Protein AF-A0A8C3FZU0-F1 (afdb_monomer_lite)

Foldseek 3Di:
DVVVVVVVVVVVVVVVVVVVVVVVVVVVVVVVVVVVVVVVVVVVVVVVVVVVVVVVVVVVVVVVVVVVVVVVVVVVVVVVVVVVVVVVVVVVVVVVVVVVVVVVVVVVVVVVVVVVVVVVVVVVVVVVVVVVVVVVVVVVVVVVVVVVVVVVVVVVVVVVVVVVVVVVVVVVVVVVVVVVVVVVVVVVVCVVVVDPVVVVVVVVVVVVVVVVVVVVVVVVVVVVVVVVVVVVVVVVVVVVVVVVVVVVVVVVVVVVLVVVVVVLVVVVVVVVVVVVDDDDDDDDDDDDDDVVVVVVVVVVVVVVVVVVVVVVSVVSVVVVVVVVVVVVVVVVVVVVVVVVVVVVVVVVVVVVVVVVVVVVVVVVVVVVVVVVVVVVVVVVVVVVVVVVVVVVVVVVVVVVVVVVVVVVVVVVVVVVVVVVVVVVVVVVVVVVVVVVVVVVVVVVVVVVVVVVVVVVVVVVVVVVVVVVVVVVVVVVVVVVVVVVVVVVVVVVVVVVVVVVVVVVVVVVVVVVVVVVVVVVVPPPDDDDDDDDDDDDDDDDDDDDDDDDDDDDDPDDPPDDPDPVVNVVSVVVVVVVVVVVVVVVVVVVVVVVVVVVVVVVVVVVVVVVVVVDPPPDDPPVVVVVVVVVVVVVVVVVVVVVVVVVVVVVVVVVVVVVVVVVVVVVVVVVVVVVVVVVVVVVVVVVVVVVVVVVVVVVVVVVVLVVLVVVLVVLVVVLVVLVVVVVCVVVVVVVVPDDDDDDDDDDDDDDDDDDDDDDDDDDDDDDDDDDDDDDDDDDDDDDDDDDCSCPSVVVSVVSVVCSVCVPPPDDDDPPPDDDDDDDDDDDADPPRDGDDDDD

pLDDT: mean 79.38, std 21.31, range [25.59, 98.31]

Structure (mmCIF, N/CA/C/O backbone):
data_AF-A0A8C3FZU0-F1
#
_entry.id   AF-A0A8C3FZU0-F1
#
loop_
_atom_site.group_PDB
_atom_site.id
_atom_site.type_symbol
_atom_site.label_atom_id
_atom_site.label_alt_id
_atom_site.label_comp_id
_atom_site.label_asym_id
_atom_site.label_entity_id
_atom_site.label_seq_id
_atom_site.pdbx_PDB_ins_code
_atom_site.Cartn_x
_atom_site.Cartn_y
_atom_site.Cartn_z
_atom_site.occupancy
_atom_site.B_iso_or_equiv
_atom_site.auth_seq_id
_atom_site.auth_comp_id
_atom_site.auth_asym_id
_atom_site.auth_atom_id
_atom_site.pdbx_PDB_model_num
ATOM 1 N N . MET A 1 1 ? -147.740 -4.053 112.249 1.00 55.72 1 MET A N 1
ATOM 2 C CA . MET A 1 1 ? -146.742 -5.105 111.948 1.00 55.72 1 MET A CA 1
ATOM 3 C C . MET A 1 1 ? -146.925 -5.721 110.559 1.00 55.72 1 MET A C 1
ATOM 5 O O . MET A 1 1 ? -145.935 -5.771 109.853 1.00 55.72 1 MET A O 1
ATOM 9 N N . ALA A 1 2 ? -148.131 -6.118 110.120 1.00 65.81 2 ALA A N 1
ATOM 10 C CA . ALA A 1 2 ? -148.330 -6.784 108.815 1.00 65.81 2 ALA A CA 1
ATOM 11 C C . ALA A 1 2 ? -147.909 -5.954 107.575 1.00 65.81 2 ALA A C 1
ATOM 13 O O . ALA A 1 2 ? -147.156 -6.446 106.746 1.00 65.81 2 ALA A O 1
ATOM 14 N N . ALA A 1 3 ? -148.271 -4.666 107.498 1.00 68.50 3 ALA A N 1
ATOM 15 C CA . ALA A 1 3 ? -147.884 -3.803 106.368 1.00 68.50 3 ALA A CA 1
ATOM 16 C C . ALA A 1 3 ? -146.361 -3.559 106.252 1.00 68.50 3 ALA A C 1
ATOM 18 O O . ALA A 1 3 ? -145.848 -3.301 105.167 1.00 68.50 3 ALA A O 1
ATOM 19 N N . ALA A 1 4 ? -145.622 -3.666 107.363 1.00 66.06 4 ALA A N 1
ATOM 20 C CA . ALA A 1 4 ? -144.163 -3.559 107.359 1.00 66.06 4 ALA A CA 1
ATOM 21 C C . ALA A 1 4 ? -143.489 -4.852 106.863 1.00 66.06 4 ALA A C 1
ATOM 23 O O . ALA A 1 4 ? -142.390 -4.789 106.321 1.00 66.06 4 ALA A O 1
ATOM 24 N N . LEU A 1 5 ? -144.152 -6.007 107.014 1.00 71.44 5 LEU A N 1
ATOM 25 C CA . LEU A 1 5 ? -143.683 -7.297 106.505 1.00 71.44 5 LEU A CA 1
ATOM 26 C C . LEU A 1 5 ? -143.921 -7.424 104.996 1.00 71.44 5 LEU A C 1
ATOM 28 O O . LEU A 1 5 ? -142.971 -7.717 104.286 1.00 71.44 5 LEU A O 1
ATOM 32 N N . GLU A 1 6 ? -145.106 -7.085 104.477 1.00 73.31 6 GLU A N 1
ATOM 33 C CA . GLU A 1 6 ? -145.361 -7.103 103.020 1.00 73.31 6 GLU A CA 1
ATOM 34 C C . GLU A 1 6 ? -144.508 -6.072 102.262 1.00 73.31 6 GLU A C 1
ATOM 36 O O . GLU A 1 6 ? -143.963 -6.362 101.196 1.00 73.31 6 GLU A O 1
ATOM 41 N N . SER A 1 7 ? -144.302 -4.880 102.837 1.00 76.00 7 SER A N 1
ATOM 42 C CA . SER A 1 7 ? -143.359 -3.895 102.291 1.00 76.00 7 SER A CA 1
ATOM 43 C C . SER A 1 7 ? -141.912 -4.396 102.337 1.00 76.00 7 SER A C 1
ATOM 45 O O . SER A 1 7 ? -141.131 -4.038 101.458 1.00 76.00 7 SER A O 1
ATOM 47 N N . SER A 1 8 ? -141.544 -5.215 103.328 1.00 75.56 8 SER A N 1
ATOM 48 C CA . SER A 1 8 ? -140.216 -5.833 103.446 1.00 75.56 8 SER A CA 1
ATOM 49 C C . SER A 1 8 ? -140.044 -6.996 102.459 1.00 75.56 8 SER A C 1
ATOM 51 O O . SER A 1 8 ? -138.982 -7.153 101.867 1.00 75.56 8 SER A O 1
ATOM 53 N N . GLU A 1 9 ? -141.088 -7.786 102.209 1.00 78.25 9 GLU A N 1
ATOM 54 C CA . GLU A 1 9 ? -141.070 -8.893 101.246 1.00 78.25 9 GLU A CA 1
ATOM 55 C C . GLU A 1 9 ? -141.032 -8.400 99.795 1.00 78.25 9 GLU A C 1
ATOM 57 O O . GLU A 1 9 ? -140.239 -8.905 99.000 1.00 78.25 9 GLU A O 1
ATOM 62 N N . LEU A 1 10 ? -141.804 -7.363 99.445 1.00 81.81 10 LEU A N 1
ATOM 63 C CA . LEU A 1 10 ? -141.754 -6.761 98.108 1.00 81.81 10 LEU A CA 1
ATOM 64 C C . LEU A 1 10 ? -140.396 -6.094 97.844 1.00 81.81 10 LEU A C 1
ATOM 66 O O . LEU A 1 10 ? -139.828 -6.251 96.764 1.00 81.81 10 LEU A O 1
ATOM 70 N N . THR A 1 11 ? -139.852 -5.379 98.833 1.00 80.75 11 THR A N 1
ATOM 71 C CA . THR A 1 11 ? -138.517 -4.772 98.719 1.00 80.75 11 THR A CA 1
ATOM 72 C C . THR A 1 11 ? -137.422 -5.834 98.666 1.00 80.75 11 THR A C 1
ATOM 74 O O . THR A 1 11 ? -136.536 -5.705 97.830 1.00 80.75 11 THR A O 1
ATOM 77 N N . ASN A 1 12 ? -137.506 -6.927 99.434 1.00 79.12 12 ASN A N 1
ATOM 78 C CA . ASN A 1 12 ? -136.589 -8.068 99.308 1.00 79.12 12 ASN A CA 1
ATOM 79 C C . ASN A 1 12 ? -136.701 -8.780 97.955 1.00 79.12 12 ASN A C 1
ATOM 81 O O . ASN A 1 12 ? -135.682 -9.149 97.390 1.00 79.12 12 ASN A O 1
ATOM 85 N N . SER A 1 13 ? -137.899 -8.943 97.391 1.00 83.56 13 SER A N 1
ATOM 86 C CA . SER A 1 13 ? -138.079 -9.536 96.057 1.00 83.56 13 SER A CA 1
ATOM 87 C C . SER A 1 13 ? -137.514 -8.638 94.947 1.00 83.56 13 SER A C 1
ATOM 89 O O . SER A 1 13 ? -136.808 -9.104 94.049 1.00 83.56 13 SER A O 1
ATOM 91 N N . GLN A 1 14 ? -137.742 -7.325 95.033 1.00 83.38 14 GLN A N 1
ATOM 92 C CA . GLN A 1 14 ? -137.145 -6.346 94.119 1.00 83.38 14 GLN A CA 1
ATOM 93 C C . GLN A 1 14 ? -135.623 -6.246 94.287 1.00 83.38 14 GLN A C 1
ATOM 95 O O . GLN A 1 14 ? -134.908 -6.060 93.305 1.00 83.38 14 GLN A O 1
ATOM 100 N N . LEU A 1 15 ? -135.114 -6.379 95.514 1.00 83.69 15 LEU A N 1
ATOM 101 C CA . LEU A 1 15 ? -133.680 -6.434 95.786 1.00 83.69 15 LEU A CA 1
ATOM 102 C C . LEU A 1 15 ? -133.072 -7.733 95.261 1.00 83.69 15 LEU A C 1
ATOM 104 O O . LEU A 1 15 ? -132.049 -7.649 94.602 1.00 83.69 15 LEU A O 1
ATOM 108 N N . ASN A 1 16 ? -133.711 -8.891 95.450 1.00 84.06 16 ASN A N 1
ATOM 109 C CA . ASN A 1 16 ? -133.243 -10.174 94.920 1.00 84.06 16 ASN A CA 1
ATOM 110 C C . ASN A 1 16 ? -133.242 -10.200 93.394 1.00 84.06 16 ASN A C 1
ATOM 112 O O . ASN A 1 16 ? -132.249 -10.592 92.808 1.00 84.06 16 ASN A O 1
ATOM 116 N N . THR A 1 17 ? -134.291 -9.713 92.730 1.00 84.88 17 THR A N 1
ATOM 117 C CA . THR A 1 17 ? -134.302 -9.631 91.258 1.00 84.88 17 THR A CA 1
ATOM 118 C C . THR A 1 17 ? -133.249 -8.661 90.725 1.00 84.88 17 THR A C 1
ATOM 120 O O . THR A 1 17 ? -132.605 -8.956 89.722 1.00 84.88 17 THR A O 1
ATOM 123 N N . LYS A 1 18 ? -133.008 -7.531 91.406 1.00 85.12 18 LYS A N 1
ATOM 124 C CA . LYS A 1 18 ? -131.873 -6.647 91.092 1.00 85.12 18 LYS A CA 1
ATOM 125 C C . LYS A 1 18 ? -130.530 -7.319 91.360 1.00 85.12 18 LYS A C 1
ATOM 127 O O . LYS A 1 18 ? -129.604 -7.113 90.587 1.00 85.12 18 LYS A O 1
ATOM 132 N N . LEU A 1 19 ? -130.414 -8.104 92.426 1.00 85.94 19 LEU A N 1
ATOM 133 C CA . LEU A 1 19 ? -129.202 -8.837 92.779 1.00 85.94 19 LEU A CA 1
ATOM 134 C C . LEU A 1 19 ? -128.926 -9.931 91.741 1.00 85.94 19 LEU A C 1
ATOM 136 O O . LEU A 1 19 ? -127.802 -10.012 91.269 1.00 85.94 19 LEU A O 1
ATOM 140 N N . ASP A 1 20 ? -129.946 -10.660 91.288 1.00 86.12 20 ASP A N 1
ATOM 141 C CA . ASP A 1 20 ? -129.873 -11.663 90.218 1.00 86.12 20 ASP A CA 1
ATOM 142 C C . ASP A 1 20 ? -129.551 -11.044 88.849 1.00 86.12 20 ASP A C 1
ATOM 144 O O . ASP A 1 20 ? -128.770 -11.587 88.069 1.00 86.12 20 ASP A O 1
ATOM 148 N N . GLN A 1 21 ? -130.106 -9.868 88.548 1.00 87.38 21 GLN A N 1
ATOM 149 C CA . GLN A 1 21 ? -129.746 -9.120 87.342 1.00 87.38 21 GLN A CA 1
ATOM 150 C C . GLN A 1 21 ? -128.304 -8.610 87.407 1.00 87.38 21 GLN A C 1
ATOM 152 O O . GLN A 1 21 ? -127.580 -8.712 86.420 1.00 87.38 21 GLN A O 1
ATOM 157 N N . LEU A 1 22 ? -127.863 -8.094 88.558 1.00 85.62 22 LEU A N 1
ATOM 158 C CA . LEU A 1 22 ? -126.486 -7.645 88.764 1.00 85.62 22 LEU A CA 1
ATOM 159 C C . LEU A 1 22 ? -125.495 -8.814 88.761 1.00 85.62 22 LEU A C 1
ATOM 161 O O . LEU A 1 22 ? -124.388 -8.649 88.256 1.00 85.62 22 LEU A O 1
ATOM 165 N N . THR A 1 23 ? -125.862 -9.992 89.272 1.00 86.25 23 THR A N 1
ATOM 166 C CA . THR A 1 23 ? -125.013 -11.190 89.203 1.00 86.25 23 THR A CA 1
ATOM 167 C C . THR A 1 23 ? -124.940 -11.733 87.783 1.00 86.25 23 THR A C 1
ATOM 169 O O . THR A 1 23 ? -123.833 -12.007 87.333 1.00 86.25 23 THR A O 1
ATOM 172 N N . GLN A 1 24 ? -126.045 -11.797 87.030 1.00 87.50 24 GLN A N 1
ATOM 173 C CA . GLN A 1 24 ? -126.005 -12.151 85.603 1.00 87.50 24 GLN A CA 1
ATOM 174 C C . GLN A 1 24 ? -125.211 -11.136 84.774 1.00 87.50 24 GLN A C 1
ATOM 176 O O . GLN A 1 24 ? -124.430 -11.534 83.913 1.00 87.50 24 GLN A O 1
ATOM 181 N N . GLN A 1 25 ? -125.353 -9.835 85.042 1.00 88.38 25 GLN A N 1
ATOM 182 C CA . GLN A 1 25 ? -124.547 -8.800 84.389 1.00 88.38 25 GLN A CA 1
ATOM 183 C C . GLN A 1 25 ? -123.065 -8.917 84.759 1.00 88.38 25 GLN A C 1
ATOM 185 O O . GLN A 1 25 ? -122.216 -8.856 83.876 1.00 88.38 25 GLN A O 1
ATOM 190 N N . SER A 1 26 ? -122.742 -9.133 86.036 1.00 84.31 26 SER A N 1
ATOM 191 C CA . SER A 1 26 ? -121.371 -9.358 86.510 1.00 84.31 26 SER A CA 1
ATOM 192 C C 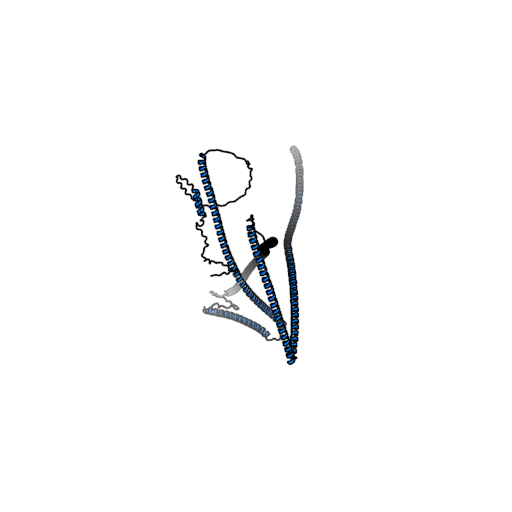. SER A 1 26 ? -120.759 -10.614 85.883 1.00 84.31 26 SER A C 1
ATOM 194 O O . SER A 1 26 ? -119.615 -10.591 85.433 1.00 84.31 26 SER A O 1
ATOM 196 N N . GLN A 1 27 ? -121.538 -11.691 85.770 1.00 89.94 27 GLN A N 1
ATOM 197 C CA . GLN A 1 27 ? -121.112 -12.931 85.136 1.00 89.94 27 GLN A CA 1
ATOM 198 C C . GLN A 1 27 ? -120.907 -12.755 83.626 1.00 89.94 27 GLN A C 1
ATOM 200 O O . GLN A 1 27 ? -119.859 -13.142 83.120 1.00 89.94 27 GLN A O 1
ATOM 205 N N . GLY A 1 28 ? -121.827 -12.087 82.922 1.00 90.44 28 GLY A N 1
ATOM 206 C CA . GLY A 1 28 ? -121.679 -11.774 81.498 1.00 90.44 28 GLY A CA 1
ATOM 207 C C . GLY A 1 28 ? -120.480 -10.866 81.207 1.00 90.44 28 GLY A C 1
ATOM 208 O O . GLY A 1 28 ? -119.720 -11.132 80.279 1.00 90.44 28 GLY A O 1
ATOM 209 N N . LEU A 1 29 ? -120.247 -9.842 82.038 1.00 89.25 29 LEU A N 1
ATOM 210 C CA . LEU A 1 29 ? -119.059 -8.985 81.947 1.00 89.25 29 LEU A CA 1
ATOM 211 C C . LEU A 1 29 ? -117.769 -9.760 82.249 1.00 89.25 29 LEU A C 1
ATOM 213 O O . LEU A 1 29 ? -116.766 -9.554 81.571 1.00 89.25 29 LEU A O 1
ATOM 217 N N . SER A 1 30 ? -117.786 -10.667 83.229 1.00 88.12 30 SER A N 1
ATOM 218 C CA . SER A 1 30 ? -116.647 -11.532 83.557 1.00 88.12 30 SER A CA 1
ATOM 219 C C . SER A 1 30 ? -116.316 -12.492 82.409 1.00 88.12 30 SER A C 1
ATOM 221 O O . SER A 1 30 ? -115.158 -12.596 82.004 1.00 88.12 30 SER A O 1
ATOM 223 N N . GLU A 1 31 ? -117.325 -13.137 81.820 1.00 91.44 31 GLU A N 1
ATOM 224 C CA . GLU A 1 31 ? -117.170 -14.016 80.658 1.00 91.44 31 GLU A CA 1
ATOM 225 C C . GLU A 1 31 ? -116.678 -13.243 79.426 1.00 91.44 31 GLU A C 1
ATOM 227 O O . GLU A 1 31 ? -115.784 -13.716 78.720 1.00 91.44 31 GLU A O 1
ATOM 232 N N . GLN A 1 32 ? -117.189 -12.029 79.196 1.00 92.12 32 GLN A N 1
ATOM 233 C CA . GLN A 1 32 ? -116.733 -11.155 78.116 1.00 92.12 32 GLN A CA 1
ATOM 234 C C . GLN A 1 32 ? -115.279 -10.713 78.321 1.00 92.12 32 GLN A C 1
ATOM 236 O O . GLN A 1 32 ? -114.474 -10.827 77.399 1.00 92.12 32 GLN A O 1
ATOM 241 N N . LEU A 1 33 ? -114.902 -10.310 79.536 1.00 90.62 33 LEU A N 1
ATOM 242 C CA . LEU A 1 33 ? -113.528 -9.937 79.875 1.00 90.62 33 LEU A CA 1
ATOM 243 C C . LEU A 1 33 ? -112.576 -11.136 79.771 1.00 90.62 33 LEU A C 1
ATOM 245 O O . LEU A 1 33 ? -111.448 -11.000 79.297 1.00 90.62 33 LEU A O 1
ATOM 249 N N . GLN A 1 34 ? -113.018 -12.333 80.165 1.00 91.12 34 GLN A N 1
ATOM 250 C CA . GLN A 1 34 ? -112.240 -13.560 80.004 1.00 91.12 34 GLN A CA 1
ATOM 251 C C . GLN A 1 34 ? -112.083 -13.941 78.526 1.00 91.12 34 GLN A C 1
ATOM 253 O O . GLN A 1 34 ? -111.011 -14.399 78.123 1.00 91.12 34 GLN A O 1
ATOM 258 N N . LYS A 1 35 ? -113.119 -13.733 77.706 1.00 93.19 35 LYS A N 1
ATOM 259 C CA . LYS A 1 35 ? -113.068 -13.944 76.256 1.00 93.19 35 LYS A CA 1
ATOM 260 C C . LYS A 1 35 ? -112.116 -12.955 75.586 1.00 93.19 35 LYS A C 1
ATOM 262 O O . LYS A 1 35 ? -111.233 -13.392 74.857 1.00 93.19 35 LYS A O 1
ATOM 267 N N . GLU A 1 36 ? -112.217 -11.665 75.893 1.00 91.38 36 GLU A N 1
ATOM 268 C CA . GLU A 1 36 ? -111.308 -10.635 75.378 1.00 91.38 36 GLU A CA 1
ATOM 269 C C . GLU A 1 36 ? -109.861 -10.875 75.817 1.00 91.38 36 GLU A C 1
ATOM 271 O O . GLU A 1 36 ? -108.954 -10.752 74.998 1.00 91.38 36 GLU A O 1
ATOM 276 N N . ARG A 1 37 ? -109.624 -11.306 77.066 1.00 92.44 37 ARG A N 1
ATOM 277 C CA . ARG A 1 37 ? -108.286 -11.722 77.522 1.00 92.44 37 ARG A CA 1
ATOM 278 C C . ARG A 1 37 ? -107.737 -12.878 76.697 1.00 92.44 37 ARG A C 1
ATOM 280 O O . ARG A 1 37 ? -106.606 -12.787 76.237 1.00 92.44 37 ARG A O 1
ATOM 287 N N . LYS A 1 38 ? -108.526 -13.936 76.483 1.00 93.06 38 LYS A N 1
ATOM 288 C CA . LYS A 1 38 ? -108.108 -15.087 75.665 1.00 93.06 38 LYS A CA 1
ATOM 289 C C . LYS A 1 38 ? -107.855 -14.689 74.213 1.00 93.06 38 LYS A C 1
ATOM 291 O O . LYS A 1 38 ? -106.875 -15.132 73.626 1.00 93.06 38 LYS A O 1
ATOM 296 N N . GLU A 1 39 ? -108.705 -13.845 73.634 1.00 92.75 39 GLU A N 1
ATOM 297 C CA . GLU A 1 39 ? -108.518 -13.339 72.272 1.00 92.75 39 GLU A CA 1
ATOM 298 C C . GLU A 1 39 ? -107.273 -12.454 72.160 1.00 92.75 39 GLU A C 1
ATOM 300 O O . GLU A 1 39 ? -106.514 -12.596 71.204 1.00 92.75 39 GLU A O 1
ATOM 305 N N . PHE A 1 40 ? -107.027 -11.577 73.135 1.00 92.50 40 PHE A N 1
ATOM 306 C CA . PHE A 1 40 ? -105.826 -10.748 73.192 1.00 92.50 40 PHE A CA 1
ATOM 307 C C . PHE A 1 40 ? -104.565 -11.599 73.350 1.00 92.50 40 PHE A C 1
ATOM 309 O O . PHE A 1 40 ? -103.610 -11.427 72.600 1.00 92.50 40 PHE A O 1
ATOM 316 N N . GLU A 1 41 ? -104.572 -12.564 74.268 1.00 92.75 41 GLU A N 1
ATOM 317 C CA . GLU A 1 41 ? -103.460 -13.489 74.494 1.00 92.75 41 GLU A CA 1
ATOM 318 C C . GLU A 1 41 ? -103.187 -14.350 73.251 1.00 92.75 41 GLU A C 1
ATOM 320 O O . GLU A 1 41 ? -102.033 -14.552 72.866 1.00 92.75 41 GLU A O 1
ATOM 325 N N . GLN A 1 42 ? -104.238 -14.771 72.539 1.00 93.62 42 GLN A N 1
ATOM 326 C CA . GLN A 1 42 ? -104.118 -15.474 71.266 1.00 93.62 42 GLN A CA 1
ATOM 327 C C . GLN A 1 42 ? -103.565 -14.574 70.149 1.00 93.62 42 GLN A C 1
ATOM 329 O O . GLN A 1 42 ? -102.729 -15.033 69.370 1.00 93.62 42 GLN A O 1
ATOM 334 N N . ARG A 1 43 ? -104.001 -13.310 70.048 1.00 93.25 43 ARG A N 1
ATOM 335 C CA . ARG A 1 43 ? -103.454 -12.338 69.079 1.00 93.25 43 ARG A CA 1
ATOM 336 C C . ARG A 1 43 ? -101.983 -12.055 69.363 1.00 93.25 43 ARG A C 1
ATOM 338 O O . ARG A 1 43 ? -101.167 -12.202 68.463 1.00 93.25 43 ARG A O 1
ATOM 345 N N . CYS A 1 44 ? -101.642 -11.781 70.618 1.00 91.06 44 CYS A N 1
ATOM 346 C CA . CYS A 1 44 ? -100.271 -11.539 71.058 1.00 91.06 44 CYS A CA 1
ATOM 347 C C . CYS A 1 44 ? -99.372 -12.763 70.802 1.00 91.06 44 CYS A C 1
ATOM 349 O O . CYS A 1 44 ? -98.256 -12.624 70.309 1.00 91.06 44 CYS A O 1
ATOM 351 N N . SER A 1 45 ? -99.877 -13.982 71.029 1.00 92.19 45 SER A N 1
ATOM 352 C CA . SER A 1 45 ? -99.152 -15.223 70.713 1.00 92.19 45 SER A CA 1
ATOM 353 C C . SER A 1 45 ? -98.928 -15.411 69.208 1.00 92.19 45 SER A C 1
ATOM 355 O O . SER A 1 45 ? -97.852 -15.845 68.798 1.00 92.19 45 SER A O 1
ATOM 357 N N . LYS A 1 46 ? -99.919 -15.073 68.371 1.00 94.12 46 LYS A N 1
ATOM 358 C CA . LYS A 1 46 ? -99.791 -15.116 66.904 1.00 94.12 46 LYS A CA 1
ATOM 359 C C . LYS A 1 46 ? -98.793 -14.080 66.394 1.00 94.12 46 LYS A C 1
ATOM 361 O O . LYS A 1 46 ? -97.961 -14.418 65.562 1.00 94.12 46 LYS A O 1
ATOM 366 N N . GLU A 1 47 ? -98.846 -12.855 66.910 1.00 93.12 47 GLU A N 1
ATOM 367 C CA . GLU A 1 47 ? -97.892 -11.793 66.576 1.00 93.12 47 GLU A CA 1
ATOM 368 C C . GLU A 1 47 ? -96.472 -12.162 67.022 1.00 93.12 47 GLU A C 1
ATOM 370 O O . GLU A 1 47 ? -95.542 -12.064 66.226 1.00 93.12 47 GLU A O 1
ATOM 375 N N . GLN A 1 48 ? -96.291 -12.691 68.239 1.00 92.06 48 GLN A N 1
ATOM 376 C CA . GLN A 1 48 ? -94.998 -13.233 68.672 1.00 92.06 48 GLN A CA 1
ATOM 377 C C . GLN A 1 48 ? -94.512 -14.375 67.772 1.00 92.06 48 GLN A C 1
ATOM 379 O O . GLN A 1 48 ? -93.321 -14.441 67.475 1.00 92.06 48 GLN A O 1
ATOM 384 N N . GLY A 1 49 ? -95.407 -15.267 67.336 1.00 94.12 49 GLY A N 1
ATOM 385 C CA . GLY A 1 49 ? -95.092 -16.334 66.383 1.00 94.12 49 GLY A CA 1
ATOM 386 C C . GLY A 1 49 ? -94.600 -15.785 65.042 1.00 94.12 49 GLY A C 1
ATOM 387 O O . GLY A 1 49 ? -93.504 -16.132 64.612 1.00 94.12 49 GLY A O 1
ATOM 388 N N . ALA A 1 50 ? -95.349 -14.856 64.442 1.00 94.00 50 ALA A N 1
ATOM 389 C CA . ALA A 1 50 ? -94.993 -14.217 63.175 1.00 94.00 50 ALA A CA 1
ATOM 390 C C . ALA A 1 50 ? -93.662 -13.450 63.259 1.00 94.00 50 ALA A C 1
ATOM 392 O O . ALA A 1 50 ? -92.832 -13.541 62.356 1.00 94.00 50 ALA A O 1
ATOM 393 N N . MET A 1 51 ? -93.414 -12.742 64.366 1.00 94.00 51 MET A N 1
ATOM 394 C CA . MET A 1 51 ? -92.143 -12.047 64.593 1.00 94.00 51 MET A CA 1
ATOM 395 C C . MET A 1 51 ? -90.968 -13.022 64.750 1.00 94.00 51 MET A C 1
ATOM 397 O O . MET A 1 51 ? -89.876 -12.745 64.257 1.00 94.00 51 MET A O 1
ATOM 401 N N . ARG A 1 52 ? -91.169 -14.177 65.404 1.00 95.06 52 ARG A N 1
ATOM 402 C CA . ARG A 1 52 ? -90.141 -15.231 65.487 1.00 95.06 52 ARG A CA 1
ATOM 403 C C . ARG A 1 52 ? -89.845 -15.840 64.120 1.00 95.06 52 ARG A C 1
ATOM 405 O O . ARG A 1 52 ? -88.676 -16.029 63.803 1.00 95.06 52 ARG A O 1
ATOM 412 N N . GLU A 1 53 ? -90.868 -16.102 63.308 1.00 95.31 53 GLU A N 1
ATOM 413 C CA . GLU A 1 53 ? -90.696 -16.596 61.936 1.00 95.31 53 GLU A CA 1
ATOM 414 C C . GLU A 1 53 ? -89.940 -15.584 61.066 1.00 95.31 53 GLU A C 1
ATOM 416 O O . GLU A 1 53 ? -88.967 -15.954 60.411 1.00 95.31 53 GLU A O 1
ATOM 421 N N . GLN A 1 54 ? -90.306 -14.298 61.116 1.00 96.56 54 GLN A N 1
ATOM 422 C CA . GLN A 1 54 ? -89.576 -13.237 60.413 1.00 96.56 54 GLN A CA 1
ATOM 423 C C . GLN A 1 54 ? -88.117 -13.142 60.866 1.00 96.56 54 GLN A C 1
ATOM 425 O O . GLN A 1 54 ? -87.217 -13.070 60.029 1.00 96.56 54 GLN A O 1
ATOM 430 N N . LEU A 1 55 ? -87.862 -13.185 62.178 1.00 95.69 55 LEU A N 1
ATOM 431 C CA . LEU A 1 55 ? -86.502 -13.189 62.713 1.00 95.69 55 LEU A CA 1
ATOM 432 C C . LEU A 1 55 ? -85.715 -14.407 62.216 1.00 95.69 55 LEU A C 1
ATOM 434 O O . LEU A 1 55 ? -84.554 -14.269 61.837 1.00 95.69 55 LEU A O 1
ATOM 438 N N . GLN A 1 56 ? -86.339 -15.583 62.170 1.00 96.88 56 GLN A N 1
ATOM 439 C CA . GLN A 1 56 ? -85.699 -16.803 61.690 1.00 96.88 56 GLN A CA 1
ATOM 440 C C . GLN A 1 56 ? -85.375 -16.738 60.192 1.00 96.88 56 GLN A C 1
ATOM 442 O O . GLN A 1 56 ? -84.267 -17.106 59.802 1.00 96.88 56 GLN A O 1
ATOM 447 N N . VAL A 1 57 ? -86.278 -16.192 59.371 1.00 97.25 57 VAL A N 1
ATOM 448 C CA . VAL A 1 57 ? -86.008 -15.910 57.951 1.00 97.25 57 VAL A CA 1
ATOM 449 C C . VAL A 1 57 ? -84.850 -14.923 57.812 1.00 97.25 57 VAL A C 1
ATOM 451 O O . VAL A 1 57 ? -83.933 -15.178 57.039 1.00 97.25 57 VAL A O 1
ATOM 454 N N . HIS A 1 58 ? -84.823 -13.833 58.585 1.00 96.88 58 HIS A N 1
ATOM 455 C CA . HIS A 1 58 ? -83.713 -12.876 58.545 1.00 96.88 58 HIS A CA 1
ATOM 456 C C . HIS A 1 58 ? -82.375 -13.500 58.951 1.00 96.88 58 HIS A C 1
ATOM 458 O O . HIS A 1 58 ? -81.381 -13.265 58.268 1.00 96.88 58 HIS A O 1
ATOM 464 N N . ILE A 1 59 ? -82.337 -14.322 60.005 1.00 96.81 59 ILE A N 1
ATOM 465 C CA . ILE A 1 59 ? -81.129 -15.059 60.407 1.00 96.81 59 ILE A CA 1
ATOM 466 C C . ILE A 1 59 ? -80.655 -15.961 59.264 1.00 96.81 59 ILE A C 1
ATOM 468 O O . ILE A 1 59 ? -79.464 -15.979 58.955 1.00 96.81 59 ILE A O 1
ATOM 472 N N . GLN A 1 60 ? -81.574 -16.671 58.605 1.00 96.94 60 GLN A N 1
ATOM 473 C CA . GLN A 1 60 ? -81.235 -17.549 57.490 1.00 96.94 60 GLN A CA 1
ATOM 474 C C . GLN A 1 60 ? -80.717 -16.766 56.275 1.00 96.94 60 GLN A C 1
ATOM 476 O O . GLN A 1 60 ? -79.685 -17.134 55.718 1.00 96.94 60 GLN A O 1
ATOM 481 N N . THR A 1 61 ? -81.358 -15.652 55.911 1.00 97.56 61 THR A N 1
ATOM 482 C CA . THR A 1 61 ? -80.900 -14.766 54.828 1.00 97.56 61 THR A CA 1
ATOM 483 C C . THR A 1 61 ? -79.528 -14.169 55.129 1.00 97.56 61 THR A C 1
ATOM 485 O O . THR A 1 61 ? -78.666 -14.152 54.256 1.00 97.56 61 THR A O 1
ATOM 488 N N . ILE A 1 62 ? -79.288 -13.716 56.365 1.00 97.62 62 ILE A N 1
ATOM 489 C CA . ILE A 1 62 ? -77.968 -13.230 56.788 1.00 97.62 62 ILE A CA 1
ATOM 490 C C . ILE A 1 62 ? -76.938 -14.358 56.687 1.00 97.62 62 ILE A C 1
ATOM 492 O O . ILE A 1 62 ? -75.843 -14.122 56.188 1.00 97.62 62 ILE A O 1
ATOM 496 N N . GLY A 1 63 ? -77.285 -15.580 57.103 1.00 97.81 63 GLY A N 1
ATOM 497 C CA . GLY A 1 63 ? -76.420 -16.753 56.976 1.00 97.81 63 GLY A CA 1
ATOM 498 C C . GLY A 1 63 ? -75.994 -17.021 55.531 1.00 97.81 63 GLY A C 1
ATOM 499 O O . GLY A 1 63 ? -74.799 -17.149 55.277 1.00 97.81 63 GLY A O 1
ATOM 500 N N . ILE A 1 64 ? -76.949 -17.022 54.592 1.00 97.25 64 ILE A N 1
ATOM 501 C CA . ILE A 1 64 ? -76.687 -17.199 53.153 1.00 97.25 64 ILE A CA 1
ATOM 502 C C . ILE A 1 64 ? -75.811 -16.064 52.614 1.00 97.25 64 ILE A C 1
ATOM 504 O O . ILE A 1 64 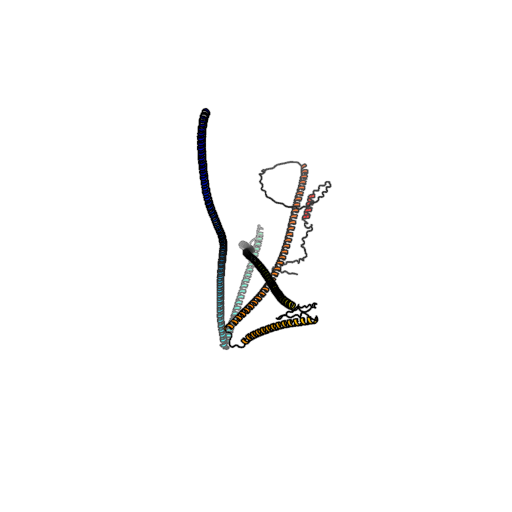? -74.809 -16.315 51.954 1.00 97.25 64 ILE A O 1
ATOM 508 N N . LEU A 1 65 ? -76.126 -14.809 52.940 1.00 97.62 65 LEU A N 1
ATOM 509 C CA . LEU A 1 65 ? -75.332 -13.665 52.484 1.00 97.62 65 LEU A CA 1
ATOM 510 C C . LEU A 1 65 ? -73.901 -13.698 53.030 1.00 97.62 65 LEU A C 1
ATOM 512 O O . LEU A 1 65 ? -72.963 -13.317 52.333 1.00 97.62 65 LEU A O 1
ATOM 516 N N . VAL A 1 66 ? -73.710 -14.141 54.276 1.00 98.12 66 VAL A N 1
ATOM 517 C CA . VAL A 1 66 ? -72.378 -14.291 54.873 1.00 98.12 66 VAL A CA 1
ATOM 518 C C . VAL A 1 66 ? -71.608 -15.433 54.207 1.00 98.12 66 VAL A C 1
ATOM 520 O O . VAL A 1 66 ? -70.426 -15.245 53.912 1.00 98.12 66 VAL A O 1
ATOM 523 N N . SER A 1 67 ? -72.246 -16.576 53.919 1.00 96.69 67 SER A N 1
ATOM 524 C CA . SER A 1 67 ? -71.593 -17.672 53.191 1.00 96.69 67 SER A CA 1
ATOM 525 C C . SER A 1 67 ? -71.242 -17.269 51.761 1.00 96.69 67 SER A C 1
ATOM 527 O O . SER A 1 67 ? -70.087 -17.411 51.371 1.00 96.69 67 SER A O 1
ATOM 529 N N . GLU A 1 68 ? -72.170 -16.661 51.019 1.00 97.00 68 GLU A N 1
ATOM 530 C CA . GLU A 1 68 ? -71.930 -16.161 49.659 1.00 97.00 68 GLU A CA 1
ATOM 531 C C . GLU A 1 68 ? -70.825 -15.102 49.640 1.00 97.00 68 GLU A C 1
ATOM 533 O O . GLU A 1 68 ? -69.924 -15.156 48.805 1.00 97.00 68 GLU A O 1
ATOM 538 N N . LYS A 1 69 ? -70.825 -14.161 50.595 1.00 97.06 69 LYS A N 1
ATOM 539 C CA . LYS A 1 69 ? -69.746 -13.175 50.729 1.00 97.06 69 LYS A CA 1
ATOM 540 C C . LYS A 1 69 ? -68.398 -13.856 50.966 1.00 97.06 69 LYS A C 1
ATOM 542 O O . LYS A 1 69 ? -67.414 -13.451 50.353 1.00 97.06 69 LYS A O 1
ATOM 547 N N . SER A 1 70 ? -68.342 -14.869 51.831 1.00 97.44 70 SER A N 1
ATOM 548 C CA . SER A 1 70 ? -67.114 -15.626 52.108 1.00 97.44 70 SER A CA 1
ATOM 549 C C . SER A 1 70 ? -66.631 -16.407 50.880 1.00 97.44 70 SER A C 1
ATOM 551 O O . SER A 1 70 ? -65.439 -16.392 50.564 1.00 97.44 70 SER A O 1
ATOM 553 N N . GLU A 1 71 ? -67.542 -17.055 50.154 1.00 97.56 71 GLU A N 1
ATOM 554 C CA . GLU A 1 71 ? -67.245 -17.786 48.918 1.00 97.56 71 GLU A CA 1
ATOM 555 C C . GLU A 1 71 ? -66.740 -16.847 47.819 1.00 97.56 71 GLU A C 1
ATOM 557 O O . GLU A 1 71 ? -65.680 -17.089 47.242 1.00 97.56 71 GLU A O 1
ATOM 562 N N . LEU A 1 72 ? -67.430 -15.725 47.589 1.00 97.69 72 LEU A N 1
ATOM 563 C CA . LEU A 1 72 ? -67.019 -14.700 46.629 1.00 97.69 72 LEU A CA 1
ATOM 564 C C . LEU A 1 72 ? -65.670 -14.085 46.998 1.00 97.69 72 LEU A C 1
ATOM 566 O O . LEU A 1 72 ? -64.835 -13.867 46.124 1.00 97.69 72 LEU A O 1
ATOM 570 N N . GLN A 1 73 ? -65.425 -13.827 48.283 1.00 97.75 73 GLN A N 1
ATOM 571 C CA . GLN A 1 73 ? -64.152 -13.286 48.748 1.00 97.75 73 GLN A CA 1
ATOM 572 C C . GLN A 1 73 ? -63.006 -14.283 48.523 1.00 97.75 73 GLN A C 1
ATOM 574 O O . GLN A 1 73 ? -61.930 -13.883 48.078 1.00 97.75 73 GLN A O 1
ATOM 579 N N . THR A 1 74 ? -63.251 -15.577 48.737 1.00 97.69 74 THR A N 1
ATOM 580 C CA . THR A 1 74 ? -62.275 -16.644 48.460 1.00 97.69 74 THR A CA 1
ATOM 581 C C . THR A 1 74 ? -62.028 -16.800 46.955 1.00 97.69 74 THR A C 1
ATOM 583 O O . THR A 1 74 ? -60.878 -16.856 46.517 1.00 97.69 74 THR A O 1
ATOM 586 N N . ALA A 1 75 ? -63.083 -16.791 46.134 1.00 97.31 75 ALA A N 1
ATOM 587 C CA . ALA A 1 75 ? -62.975 -16.856 44.676 1.00 97.31 75 ALA A CA 1
ATOM 588 C C . ALA A 1 75 ? -62.250 -15.629 44.092 1.00 97.31 75 ALA A C 1
ATOM 590 O O . ALA A 1 75 ? -61.410 -15.760 43.196 1.00 97.31 75 ALA A O 1
ATOM 591 N N . LEU A 1 76 ? -62.510 -14.433 44.630 1.00 97.25 76 LEU A N 1
ATOM 592 C CA . LEU A 1 76 ? -61.810 -13.206 44.255 1.00 97.25 76 LEU A CA 1
ATOM 593 C C . LEU A 1 76 ? -60.320 -13.285 44.604 1.00 97.25 76 LEU A C 1
ATOM 595 O O . LEU A 1 76 ? -59.478 -12.939 43.780 1.00 97.25 76 LEU A O 1
ATOM 599 N N . GLN A 1 77 ? -59.974 -13.763 45.802 1.00 97.31 77 GLN A N 1
ATOM 600 C CA . GLN A 1 77 ? -58.575 -13.955 46.190 1.00 97.31 77 GLN A CA 1
ATOM 601 C C . GLN A 1 77 ? -57.868 -14.962 45.278 1.00 97.31 77 GLN A C 1
ATOM 603 O O . GLN A 1 77 ? -56.760 -14.690 44.815 1.00 97.31 77 GLN A O 1
ATOM 608 N N . TYR A 1 78 ? -58.517 -16.087 44.969 1.00 98.25 78 TYR A N 1
ATOM 609 C CA . TYR A 1 78 ? -57.966 -17.105 44.076 1.00 98.25 78 TYR A CA 1
ATOM 610 C C . TYR A 1 78 ? -57.723 -16.558 42.663 1.00 98.25 78 TYR A C 1
ATOM 612 O O . TYR A 1 78 ? -56.629 -16.697 42.118 1.00 98.25 78 TYR A O 1
ATOM 620 N N . THR A 1 79 ? -58.710 -15.871 42.083 1.00 96.81 79 THR A N 1
ATOM 621 C CA . THR A 1 79 ? -58.588 -15.268 40.745 1.00 96.81 79 THR A CA 1
ATOM 622 C C . THR A 1 79 ? -57.546 -14.151 40.703 1.00 96.81 79 THR A C 1
ATOM 624 O O . THR A 1 79 ? -56.757 -14.101 39.760 1.00 96.81 79 THR A O 1
ATOM 627 N N . GLN A 1 80 ? -57.457 -13.305 41.736 1.00 97.44 80 GLN A N 1
ATOM 628 C CA . GLN A 1 80 ? -56.380 -12.317 41.858 1.00 97.44 80 GLN A CA 1
ATOM 629 C C . GLN A 1 80 ? -55.005 -12.979 41.947 1.00 97.44 80 GLN A C 1
ATOM 631 O O . GLN A 1 80 ? -54.055 -12.503 41.326 1.00 97.44 80 GLN A O 1
ATOM 636 N N . HIS A 1 81 ? -54.877 -14.069 42.707 1.00 97.62 81 HIS A N 1
ATOM 637 C CA . HIS A 1 81 ? -53.608 -14.777 42.814 1.00 97.62 81 HIS A CA 1
ATOM 638 C C . HIS A 1 81 ? -53.203 -15.415 41.479 1.00 97.62 81 HIS A C 1
ATOM 640 O O . HIS A 1 81 ? -52.057 -15.245 41.059 1.00 97.62 81 HIS A O 1
ATOM 646 N N . ALA A 1 82 ? -54.139 -16.063 40.781 1.00 97.50 82 ALA A N 1
ATOM 647 C CA . ALA A 1 82 ? -53.911 -16.628 39.454 1.00 97.50 82 ALA A CA 1
ATOM 648 C C . ALA A 1 82 ? -53.534 -15.547 38.424 1.00 97.50 82 ALA A C 1
ATOM 650 O O . ALA A 1 82 ? -52.607 -15.742 37.640 1.00 97.50 82 ALA A O 1
ATOM 651 N N . ALA A 1 83 ? -54.188 -14.381 38.460 1.00 95.81 83 ALA A N 1
ATOM 652 C CA . ALA A 1 83 ? -53.849 -13.251 37.596 1.00 95.81 83 ALA A CA 1
ATOM 653 C C . ALA A 1 83 ? -52.431 -12.723 37.868 1.00 95.81 83 ALA A C 1
ATOM 655 O O . ALA A 1 83 ? -51.675 -12.501 36.924 1.00 95.81 83 ALA A O 1
ATOM 656 N N . ARG A 1 84 ? -52.035 -12.583 39.144 1.00 97.81 84 ARG A N 1
ATOM 657 C CA . ARG A 1 84 ? -50.661 -12.194 39.518 1.00 97.81 84 ARG A CA 1
ATOM 658 C C . ARG A 1 84 ? -49.627 -13.211 39.040 1.00 97.81 84 ARG A C 1
ATOM 660 O O . ARG A 1 84 ? -48.588 -12.814 38.529 1.00 97.81 84 ARG A O 1
ATOM 667 N N . GLN A 1 85 ? -49.918 -14.505 39.170 1.00 97.69 85 GLN A N 1
ATOM 668 C CA . GLN A 1 85 ? -49.028 -15.557 38.683 1.00 97.69 85 GLN A CA 1
ATOM 669 C C . GLN A 1 85 ? -48.884 -15.507 37.156 1.00 97.69 85 GLN A C 1
ATOM 671 O O . GLN A 1 85 ? -47.770 -15.561 36.647 1.00 97.69 85 GLN A O 1
ATOM 676 N N . LYS A 1 86 ? -49.988 -15.334 36.419 1.00 96.88 86 LYS A N 1
ATOM 677 C CA . LYS A 1 86 ? -49.952 -15.206 34.955 1.00 96.88 86 LYS A CA 1
ATOM 678 C C . LYS A 1 86 ? -49.223 -13.949 34.485 1.00 96.88 86 LYS A C 1
ATOM 680 O O . LYS A 1 86 ? -48.539 -14.010 33.470 1.00 96.88 86 LYS A O 1
ATOM 685 N N . ALA A 1 87 ? -49.330 -12.843 35.220 1.00 96.25 87 ALA A N 1
ATOM 686 C CA . ALA A 1 87 ? -48.540 -11.644 34.955 1.00 96.25 87 ALA A CA 1
ATOM 687 C C . ALA A 1 87 ? -47.036 -11.915 35.134 1.00 96.25 87 ALA A C 1
ATOM 689 O O . ALA A 1 87 ? -46.261 -11.615 34.234 1.00 96.25 87 ALA A O 1
ATOM 690 N N . ALA A 1 88 ? -46.642 -12.579 36.226 1.00 97.38 88 ALA A N 1
ATOM 691 C CA . ALA A 1 88 ? -45.246 -12.952 36.455 1.00 97.38 88 ALA A CA 1
ATOM 692 C C . ALA A 1 88 ? -44.699 -13.906 35.372 1.00 97.38 88 ALA A C 1
ATOM 694 O O . ALA A 1 88 ? -43.589 -13.711 34.886 1.00 97.38 88 ALA A O 1
ATOM 695 N N . GLU A 1 89 ? -45.488 -14.900 34.944 1.00 97.50 89 GLU A N 1
ATOM 696 C CA . GLU A 1 89 ? -45.127 -15.787 33.826 1.00 97.50 89 GLU A CA 1
ATOM 697 C C . GLU A 1 89 ? -44.966 -15.009 32.505 1.00 97.50 89 GLU A C 1
ATOM 699 O O . GLU A 1 89 ? -44.051 -15.283 31.728 1.00 97.50 89 GLU A O 1
ATOM 704 N N . ALA A 1 90 ? -45.833 -14.026 32.238 1.00 94.81 90 ALA A N 1
ATOM 705 C CA . ALA A 1 90 ? -45.729 -13.181 31.050 1.00 94.81 90 ALA A CA 1
ATOM 706 C C . ALA A 1 90 ? -44.465 -12.307 31.077 1.00 94.81 90 ALA A C 1
ATOM 708 O O . ALA A 1 90 ? -43.781 -12.199 30.056 1.00 94.81 90 ALA A O 1
ATOM 709 N N . ASP A 1 91 ? -44.122 -11.743 32.237 1.00 96.88 91 ASP A N 1
ATOM 710 C CA . ASP A 1 91 ? -42.895 -10.967 32.430 1.00 96.88 91 ASP A CA 1
ATOM 711 C C . ASP A 1 91 ? -41.644 -11.841 32.240 1.00 96.88 91 ASP A C 1
ATOM 713 O O . ASP A 1 91 ? -40.701 -11.438 31.555 1.00 96.88 91 ASP A O 1
ATOM 717 N N . GLU A 1 92 ? -41.641 -13.072 32.761 1.00 97.88 92 GLU A N 1
ATOM 718 C CA . GLU A 1 92 ? -40.549 -14.031 32.552 1.00 97.88 92 GLU A CA 1
ATOM 719 C C . GLU A 1 92 ? -40.380 -14.389 31.067 1.00 97.88 92 GLU A C 1
ATOM 721 O O . GLU A 1 92 ? -39.266 -14.356 30.531 1.00 97.88 92 GLU A O 1
ATOM 726 N N . LEU A 1 93 ? -41.484 -14.679 30.368 1.00 97.19 93 LEU A N 1
ATOM 727 C CA . LEU A 1 93 ? -41.466 -14.951 28.930 1.00 97.19 93 LEU A CA 1
ATOM 728 C C . LEU A 1 93 ? -40.980 -13.740 28.128 1.00 97.19 93 LEU A C 1
ATOM 730 O O . LEU A 1 93 ? -40.221 -13.913 27.172 1.00 97.19 93 LEU A O 1
ATOM 734 N N . ASN A 1 94 ? -41.365 -12.524 28.520 1.00 96.50 94 ASN A N 1
ATOM 735 C CA . ASN A 1 94 ? -40.902 -11.298 27.880 1.00 96.50 94 ASN A CA 1
ATOM 736 C C . ASN A 1 94 ? -39.393 -11.083 28.085 1.00 96.50 94 ASN A C 1
ATOM 738 O O . ASN A 1 94 ? -38.678 -10.810 27.119 1.00 96.50 94 ASN A O 1
ATOM 742 N N . ASN A 1 95 ? -38.884 -11.302 29.300 1.00 97.81 95 ASN A N 1
ATOM 743 C CA . ASN A 1 95 ? -37.450 -11.233 29.595 1.00 97.81 95 ASN A CA 1
ATOM 744 C C . ASN A 1 95 ? -36.661 -12.265 28.780 1.00 97.81 95 ASN A C 1
ATOM 746 O O . ASN A 1 95 ? -35.634 -11.947 28.174 1.00 97.81 95 ASN A O 1
ATOM 750 N N . ARG A 1 96 ? -37.170 -13.499 28.693 1.00 98.06 96 ARG A N 1
ATOM 751 C CA . ARG A 1 96 ? -36.558 -14.560 27.887 1.00 98.06 96 ARG A CA 1
ATOM 752 C C . ARG A 1 96 ? -36.580 -14.220 26.397 1.00 98.06 96 ARG A C 1
ATOM 754 O O . ARG A 1 96 ? -35.574 -14.412 25.716 1.00 98.06 96 ARG A O 1
ATOM 761 N N . LEU A 1 97 ? -37.679 -13.660 25.890 1.00 97.25 97 LEU A N 1
ATOM 762 C CA . LEU A 1 97 ? -37.769 -13.171 24.515 1.00 97.25 97 LEU A CA 1
ATOM 763 C C . LEU A 1 97 ? -36.743 -12.060 24.255 1.00 97.25 97 LEU A C 1
ATOM 765 O O . LEU A 1 97 ? -36.035 -12.105 23.249 1.00 97.25 97 LEU A O 1
ATOM 769 N N . GLN A 1 98 ? -36.617 -11.091 25.159 1.00 98.12 98 GLN A N 1
ATOM 770 C CA . GLN A 1 98 ? -35.656 -9.998 25.030 1.00 98.12 98 GLN A CA 1
ATOM 771 C C . GLN A 1 98 ? -34.208 -10.508 25.019 1.00 98.12 98 GLN A C 1
ATOM 773 O O . GLN A 1 98 ? -33.443 -10.117 24.136 1.00 98.12 98 GLN A O 1
ATOM 778 N N . ALA A 1 99 ? -33.863 -11.452 25.898 1.00 97.56 99 ALA A N 1
ATOM 779 C CA . ALA A 1 99 ? -32.554 -12.104 25.900 1.00 97.56 99 ALA A CA 1
ATOM 780 C C . ALA A 1 99 ? -32.277 -12.851 24.581 1.00 97.56 99 ALA A C 1
ATOM 782 O O . ALA A 1 99 ? -31.186 -12.748 24.019 1.00 97.56 99 ALA A O 1
ATOM 783 N N . THR A 1 100 ? -33.270 -13.562 24.029 1.00 96.50 100 THR A N 1
ATOM 784 C CA . THR A 1 100 ? -33.101 -14.224 22.721 1.00 96.50 100 THR A CA 1
ATOM 785 C C . THR A 1 100 ? -32.923 -13.227 21.577 1.00 96.50 100 THR A C 1
ATOM 787 O O . THR A 1 100 ? -32.078 -13.455 20.718 1.00 96.50 100 THR A O 1
ATOM 790 N N . LYS A 1 101 ? -33.642 -12.096 21.581 1.00 98.00 101 LYS A N 1
ATOM 791 C CA . LYS A 1 101 ? -33.477 -11.029 20.579 1.00 98.00 101 LYS A CA 1
ATOM 792 C C . LYS A 1 101 ? -32.084 -10.403 20.637 1.00 98.00 101 LYS A C 1
ATOM 794 O O . LYS A 1 101 ? -31.469 -10.207 19.593 1.00 98.00 101 LYS A O 1
ATOM 799 N N . GLN A 1 102 ? -31.574 -10.135 21.840 1.00 97.44 102 GLN A N 1
ATOM 800 C CA . GLN A 1 102 ? -30.206 -9.644 22.029 1.00 97.44 102 GLN A CA 1
ATOM 801 C C . GLN A 1 102 ? -29.190 -10.642 21.468 1.00 97.44 102 GLN A C 1
ATOM 803 O O . GLN A 1 102 ? -28.391 -10.274 20.608 1.00 97.44 102 GLN A O 1
ATOM 808 N N . ARG A 1 103 ? -29.313 -11.925 21.828 1.00 97.69 103 ARG A N 1
ATOM 809 C CA . ARG A 1 103 ? -28.440 -12.988 21.314 1.00 97.69 103 ARG A CA 1
ATOM 810 C C . ARG A 1 103 ? -28.492 -13.130 19.790 1.00 97.69 103 ARG A C 1
ATOM 812 O O . ARG A 1 103 ? -27.458 -13.342 19.170 1.00 97.69 103 ARG A O 1
ATOM 819 N N . VAL A 1 104 ? -29.666 -13.003 19.168 1.00 97.56 104 VAL A N 1
ATOM 820 C CA . VAL A 1 104 ? -29.786 -13.000 17.698 1.00 97.56 104 VAL A CA 1
ATOM 821 C C . VAL A 1 104 ? -29.039 -11.808 17.100 1.00 97.56 104 VAL A C 1
ATOM 823 O O . VAL A 1 104 ? -28.253 -11.999 16.180 1.00 97.56 104 VAL A O 1
ATOM 826 N N . SER A 1 105 ? -29.188 -10.608 17.667 1.00 96.50 105 SER A N 1
ATOM 827 C CA . SER A 1 105 ? -28.476 -9.419 17.176 1.00 96.50 105 SER A CA 1
ATOM 828 C C . SER A 1 105 ? -26.949 -9.518 17.325 1.00 96.50 105 SER A C 1
ATOM 830 O O . SER A 1 105 ? -26.199 -9.018 16.484 1.00 96.50 105 SER A O 1
ATOM 832 N N . GLU A 1 106 ? -26.464 -10.188 18.373 1.00 97.38 106 GLU A N 1
ATOM 833 C CA . GLU A 1 106 ? -25.042 -10.503 18.557 1.00 97.38 106 GLU A CA 1
ATOM 834 C C . GLU A 1 106 ? -24.562 -11.517 17.513 1.00 97.38 106 GLU A C 1
ATOM 836 O O . GLU A 1 106 ? -23.503 -11.339 16.906 1.00 97.38 106 GLU A O 1
ATOM 841 N N . LEU A 1 107 ? -25.357 -12.557 17.244 1.00 97.12 107 LEU A N 1
ATOM 842 C CA . LEU A 1 107 ? -25.062 -13.538 16.201 1.00 97.12 107 LEU A CA 1
ATOM 843 C C . LEU A 1 107 ? -25.043 -12.904 14.803 1.00 97.12 107 LEU A C 1
ATOM 845 O O . LEU A 1 107 ? -24.155 -13.202 14.015 1.00 97.12 107 LEU A O 1
ATOM 849 N N . GLU A 1 108 ? -25.946 -11.977 14.497 1.00 97.25 108 GLU A N 1
ATOM 850 C CA . GLU A 1 108 ? -25.948 -11.245 13.223 1.00 97.25 108 GLU A CA 1
ATOM 851 C C . GLU A 1 108 ? -24.713 -10.345 13.070 1.00 97.25 108 GLU A C 1
ATOM 853 O O . GLU A 1 108 ? -24.103 -10.292 11.995 1.00 97.25 108 GLU A O 1
ATOM 858 N N . ARG A 1 109 ? -24.288 -9.674 14.151 1.00 97.31 109 ARG A N 1
ATOM 859 C CA . ARG A 1 109 ? -23.044 -8.888 14.164 1.00 97.31 109 ARG A CA 1
ATOM 860 C C . ARG A 1 109 ? -21.813 -9.767 13.974 1.00 97.31 109 ARG A C 1
ATOM 862 O O . ARG A 1 109 ? -20.948 -9.429 13.166 1.00 97.31 109 ARG A O 1
ATOM 869 N N . THR A 1 110 ? -21.732 -10.894 14.680 1.00 97.69 110 THR A N 1
ATOM 870 C CA . THR A 1 110 ? -20.608 -11.834 14.536 1.00 97.69 110 THR A CA 1
ATOM 871 C C . THR A 1 110 ? -20.587 -12.472 13.151 1.00 97.69 110 THR A C 1
ATOM 873 O O . THR A 1 110 ? -19.524 -12.515 12.544 1.00 97.69 110 THR A O 1
ATOM 876 N N . LEU A 1 111 ? -21.737 -12.854 12.585 1.00 95.50 111 LEU A N 1
ATOM 877 C CA . LEU A 1 111 ? -21.841 -13.348 11.208 1.00 95.50 111 LEU A CA 1
ATOM 878 C C . LEU A 1 111 ? -21.364 -12.297 10.196 1.00 95.50 111 LEU A C 1
ATOM 880 O O . LEU A 1 111 ? -20.618 -12.617 9.272 1.00 95.50 111 LEU A O 1
ATOM 884 N N . SER A 1 112 ? -21.751 -11.034 10.388 1.00 96.06 112 SER A N 1
ATOM 885 C CA . SER A 1 112 ? -21.313 -9.927 9.531 1.00 96.06 112 SER A CA 1
ATOM 886 C C . SER A 1 112 ? -19.800 -9.707 9.623 1.00 96.06 112 SER A C 1
ATOM 888 O O . SER A 1 112 ? -19.146 -9.555 8.595 1.00 96.06 112 SER A O 1
ATOM 890 N N . SER A 1 113 ? -19.233 -9.755 10.832 1.00 96.56 113 SER A N 1
ATOM 891 C CA . SER A 1 113 ? -17.785 -9.656 11.069 1.00 96.56 113 SER A CA 1
ATOM 892 C C . SER A 1 113 ? -17.011 -10.831 10.459 1.00 96.56 113 SER A C 1
ATOM 894 O O . SER A 1 113 ? -16.011 -10.642 9.773 1.00 96.56 113 SER A O 1
ATOM 896 N N . VAL A 1 114 ? -17.506 -12.059 10.622 1.00 95.88 114 VAL A N 1
ATOM 897 C CA . VAL A 1 114 ? -16.905 -13.248 10.002 1.00 95.88 114 VAL A CA 1
ATOM 898 C C . VAL A 1 114 ? -16.992 -13.162 8.476 1.00 95.88 114 VAL A C 1
ATOM 900 O O . VAL A 1 114 ? -16.025 -13.478 7.792 1.00 95.88 114 VAL A O 1
ATOM 903 N N . SER A 1 115 ? -18.102 -12.667 7.922 1.00 96.88 115 SER A N 1
ATOM 904 C CA . SER A 1 115 ? -18.254 -12.473 6.475 1.00 96.88 115 SER A CA 1
ATOM 905 C C . SER A 1 115 ? -17.278 -11.430 5.916 1.00 96.88 115 SER A C 1
ATOM 907 O O . SER A 1 115 ? -16.707 -11.630 4.841 1.00 96.88 115 SER A O 1
ATOM 909 N N . THR A 1 116 ? -17.045 -10.320 6.626 1.00 95.75 116 THR A N 1
ATOM 910 C CA . THR A 1 116 ? -16.055 -9.319 6.199 1.00 95.75 116 THR A CA 1
ATOM 911 C C . THR A 1 116 ? -14.631 -9.855 6.313 1.00 95.75 116 THR A C 1
ATOM 913 O O . THR A 1 116 ? -13.852 -9.666 5.378 1.00 95.75 116 THR A O 1
ATOM 916 N N . GLN A 1 117 ? -14.308 -10.584 7.385 1.00 96.25 117 GLN A N 1
ATOM 917 C CA . GLN A 1 117 ? -13.023 -11.272 7.531 1.00 96.25 117 GLN A CA 1
ATOM 918 C C . GLN A 1 117 ? -12.803 -12.303 6.420 1.00 96.25 117 GLN A C 1
ATOM 920 O O . GLN A 1 117 ? -11.739 -12.320 5.809 1.00 96.25 117 GLN A O 1
ATOM 925 N N . GLN A 1 118 ? -13.814 -13.107 6.080 1.00 94.88 118 GLN A N 1
ATOM 926 C CA . GLN A 1 118 ? -13.733 -14.071 4.981 1.00 94.88 118 GLN A CA 1
ATOM 927 C C . GLN A 1 118 ? -13.396 -13.382 3.651 1.00 94.88 118 GLN A C 1
ATOM 929 O O . GLN A 1 118 ? -12.484 -13.815 2.950 1.00 94.88 118 GLN A O 1
ATOM 934 N N . LYS A 1 119 ? -14.066 -12.270 3.324 1.00 96.50 119 LYS A N 1
ATOM 935 C CA . LYS A 1 119 ? -13.768 -11.497 2.104 1.00 96.50 119 LYS A CA 1
ATOM 936 C C . LYS A 1 119 ? -12.342 -10.938 2.098 1.00 96.50 119 LYS A C 1
ATOM 938 O O . LYS A 1 119 ? -11.717 -10.879 1.041 1.00 96.50 119 LYS A O 1
ATOM 943 N N . GLN A 1 120 ? -11.823 -10.522 3.254 1.00 96.44 120 GLN A N 1
ATOM 944 C CA . GLN A 1 120 ? -10.433 -10.071 3.381 1.00 96.44 120 GLN A CA 1
ATOM 945 C C . GLN A 1 120 ? -9.449 -11.224 3.161 1.00 96.44 120 GLN A C 1
ATOM 947 O O . GLN A 1 120 ? -8.509 -11.070 2.385 1.00 96.44 120 GLN A O 1
ATOM 952 N N . PHE A 1 121 ? -9.696 -12.394 3.756 1.00 95.12 121 PHE A N 1
ATOM 953 C CA . PHE A 1 121 ? -8.875 -13.583 3.522 1.00 95.12 121 PHE A CA 1
ATOM 954 C C . PHE A 1 121 ? -8.899 -14.025 2.058 1.00 95.12 121 PHE A C 1
ATOM 956 O O . PHE A 1 121 ? -7.847 -14.316 1.499 1.00 95.12 121 PHE A O 1
ATOM 963 N N . GLU A 1 122 ? -10.058 -14.010 1.398 1.00 95.94 122 GLU A N 1
ATOM 964 C CA . GLU A 1 122 ? -10.161 -14.301 -0.037 1.00 95.94 122 GLU A CA 1
ATOM 965 C C . GLU A 1 122 ? -9.367 -13.299 -0.890 1.00 95.94 122 GLU A C 1
ATOM 967 O O . GLU A 1 122 ? -8.755 -13.686 -1.887 1.00 95.94 122 GLU A O 1
ATOM 972 N N . LYS A 1 123 ? -9.343 -12.015 -0.503 1.00 97.50 123 LYS A N 1
ATOM 973 C CA . LYS A 1 123 ? -8.531 -10.992 -1.175 1.00 97.50 123 LYS A CA 1
ATOM 974 C C . LYS A 1 123 ? -7.035 -11.269 -1.006 1.00 97.50 123 LYS A C 1
ATOM 976 O O . LYS A 1 123 ? -6.329 -11.311 -2.009 1.00 97.50 123 LYS A O 1
ATOM 981 N N . HIS A 1 124 ? -6.580 -11.519 0.221 1.00 96.06 124 HIS A N 1
ATOM 982 C CA . HIS A 1 124 ? -5.180 -11.853 0.492 1.00 96.06 124 HIS A CA 1
ATOM 983 C C . HIS A 1 124 ? -4.748 -13.143 -0.204 1.00 96.06 124 HIS A C 1
ATOM 985 O O . HIS A 1 124 ? -3.657 -13.211 -0.755 1.00 96.06 124 HIS A O 1
ATOM 991 N N . ASN A 1 125 ? -5.619 -14.151 -0.268 1.00 94.12 125 ASN A N 1
ATOM 992 C CA . ASN A 1 125 ? -5.302 -15.391 -0.966 1.00 94.12 125 ASN A CA 1
ATOM 993 C C . ASN A 1 125 ? -5.095 -15.157 -2.475 1.00 94.12 125 ASN A C 1
ATOM 995 O O . ASN A 1 125 ? -4.150 -15.679 -3.056 1.00 94.12 125 ASN A O 1
ATOM 999 N N . LYS A 1 126 ? -5.911 -14.294 -3.098 1.00 97.81 126 LYS A N 1
ATOM 1000 C CA . LYS A 1 126 ? -5.710 -13.869 -4.497 1.00 97.81 126 LYS A CA 1
ATOM 1001 C C . LYS A 1 126 ? -4.425 -13.060 -4.692 1.00 97.81 126 LYS A C 1
ATOM 1003 O O . LYS A 1 126 ? -3.825 -13.133 -5.760 1.00 97.81 126 LYS A O 1
ATOM 1008 N N . GLU A 1 127 ? -4.023 -12.257 -3.709 1.00 95.56 127 GLU A N 1
ATOM 1009 C CA . GLU A 1 127 ? -2.746 -11.530 -3.731 1.00 95.56 127 GLU A CA 1
ATOM 1010 C C . GLU A 1 127 ? -1.568 -12.516 -3.679 1.00 95.56 127 GLU A C 1
ATOM 1012 O O . GLU A 1 127 ? -0.708 -12.472 -4.556 1.00 95.56 127 GLU A O 1
ATOM 1017 N N . PHE A 1 128 ? -1.599 -13.494 -2.769 1.00 94.62 128 PHE A N 1
ATOM 1018 C CA . PHE A 1 128 ? -0.580 -14.544 -2.697 1.00 94.62 128 PHE A CA 1
ATOM 1019 C C . PHE A 1 128 ? -0.522 -15.425 -3.949 1.00 94.62 128 PHE A C 1
ATOM 1021 O O . PHE A 1 128 ? 0.562 -15.818 -4.374 1.00 94.62 128 PHE A O 1
ATOM 1028 N N . GLU A 1 129 ? -1.659 -15.730 -4.579 1.00 95.19 129 GLU A N 1
ATOM 1029 C CA . GLU A 1 129 ? -1.673 -16.442 -5.862 1.00 95.19 129 GLU A CA 1
ATOM 1030 C C . GLU A 1 129 ? -0.951 -15.649 -6.958 1.00 95.19 129 GLU A C 1
ATOM 1032 O O . GLU A 1 129 ? -0.141 -16.223 -7.688 1.00 95.19 129 GLU A O 1
ATOM 1037 N N . LYS A 1 130 ? -1.174 -14.329 -7.031 1.00 97.88 130 LYS A N 1
ATOM 1038 C CA . LYS A 1 130 ? -0.474 -13.448 -7.979 1.00 97.88 130 LYS A CA 1
ATOM 1039 C C . LYS A 1 130 ? 1.022 -13.371 -7.692 1.00 97.88 130 LYS A C 1
ATOM 1041 O O . LYS A 1 130 ? 1.815 -13.453 -8.625 1.00 97.88 130 LYS A O 1
ATOM 1046 N N . GLU A 1 131 ? 1.417 -13.235 -6.428 1.00 96.06 131 GLU A N 1
ATOM 1047 C CA . GLU A 1 131 ? 2.830 -13.222 -6.030 1.00 96.06 131 GLU A CA 1
ATOM 1048 C C . GLU A 1 131 ? 3.516 -14.545 -6.369 1.00 96.06 131 GLU A C 1
ATOM 1050 O O . GLU A 1 131 ? 4.594 -14.552 -6.959 1.00 96.06 131 GLU A O 1
ATOM 1055 N N . ARG A 1 132 ? 2.865 -15.677 -6.081 1.00 96.12 132 ARG A N 1
ATOM 1056 C CA . ARG A 1 132 ? 3.356 -17.008 -6.452 1.00 96.12 132 ARG A CA 1
ATOM 1057 C C . ARG A 1 132 ? 3.557 -17.129 -7.960 1.00 96.12 132 ARG A C 1
ATOM 1059 O O . ARG A 1 132 ? 4.569 -17.678 -8.393 1.00 96.12 132 ARG A O 1
ATOM 1066 N N . ASP A 1 133 ? 2.607 -16.660 -8.761 1.00 97.00 133 ASP A N 1
ATOM 1067 C CA . ASP A 1 133 ? 2.690 -16.769 -10.219 1.00 97.00 133 ASP A CA 1
ATOM 1068 C C . ASP A 1 133 ? 3.730 -15.793 -10.807 1.00 97.00 133 ASP A C 1
ATOM 1070 O O . ASP A 1 133 ? 4.463 -16.168 -11.722 1.00 97.00 133 ASP A O 1
ATOM 1074 N N . SER A 1 134 ? 3.898 -14.608 -10.211 1.00 97.75 134 SER A N 1
ATOM 1075 C CA . SER A 1 134 ? 4.999 -13.681 -10.512 1.00 97.75 134 SER A CA 1
ATOM 1076 C C . SER A 1 134 ? 6.368 -14.300 -10.204 1.00 97.75 134 SER A C 1
ATOM 1078 O O . SER A 1 134 ? 7.251 -14.332 -11.061 1.00 97.75 134 SER A O 1
ATOM 1080 N N . LEU A 1 135 ? 6.531 -14.899 -9.019 1.00 95.88 135 LEU A N 1
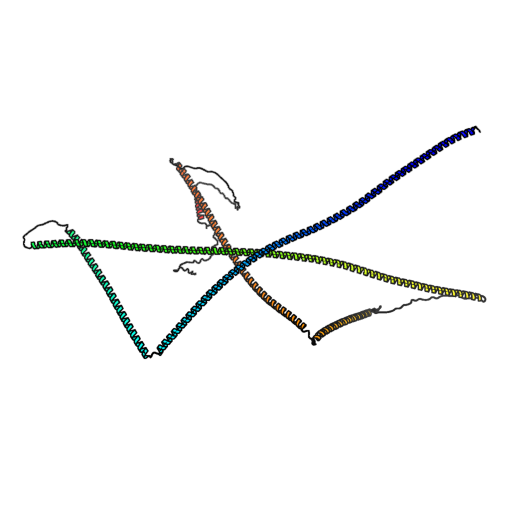ATOM 1081 C CA . LEU A 1 135 ? 7.765 -15.590 -8.639 1.00 95.88 135 LEU A CA 1
ATOM 1082 C C . LEU A 1 135 ? 8.056 -16.788 -9.549 1.00 95.88 135 LEU A C 1
ATOM 1084 O O . LEU A 1 135 ? 9.211 -17.027 -9.889 1.00 95.88 135 LEU A O 1
ATOM 1088 N N . ARG A 1 136 ? 7.034 -17.528 -9.995 1.00 97.88 136 ARG A N 1
ATOM 1089 C CA . ARG A 1 136 ? 7.206 -18.605 -10.986 1.00 97.88 136 ARG A CA 1
ATOM 1090 C C . ARG A 1 136 ? 7.730 -18.082 -12.321 1.00 97.88 136 ARG A C 1
ATOM 1092 O O . ARG A 1 136 ? 8.607 -18.717 -12.904 1.00 97.88 136 ARG A O 1
ATOM 1099 N N . LEU A 1 137 ? 7.214 -16.947 -12.793 1.00 97.38 137 LEU A N 1
ATOM 1100 C CA . LEU A 1 137 ? 7.705 -16.300 -14.011 1.00 97.38 137 LEU A CA 1
ATOM 1101 C C . LEU A 1 137 ? 9.154 -15.835 -13.850 1.00 97.38 137 LEU A C 1
ATOM 1103 O O . LEU A 1 137 ? 9.965 -16.057 -14.746 1.00 97.38 137 LEU A O 1
ATOM 1107 N N . GLU A 1 138 ? 9.502 -15.266 -12.698 1.00 96.62 138 GLU A N 1
ATOM 1108 C CA . GLU A 1 138 ? 10.869 -14.826 -12.425 1.00 96.62 138 GLU A CA 1
ATOM 1109 C C . GLU A 1 138 ? 11.846 -16.006 -12.339 1.00 96.62 138 GLU A C 1
ATOM 1111 O O . GLU A 1 138 ? 12.926 -15.962 -12.924 1.00 96.62 138 GLU A O 1
ATOM 1116 N N . VAL A 1 139 ? 11.446 -17.112 -11.706 1.00 94.75 139 VAL A N 1
ATOM 1117 C CA . VAL A 1 139 ? 12.230 -18.357 -11.702 1.00 94.75 139 VAL A CA 1
ATOM 1118 C C . VAL A 1 139 ? 12.437 -18.880 -13.124 1.00 94.75 139 VAL A C 1
ATOM 1120 O O . VAL A 1 139 ? 13.551 -19.270 -13.468 1.00 94.75 139 VAL A O 1
ATOM 1123 N N . PHE A 1 140 ? 11.404 -18.861 -13.970 1.00 97.50 140 PHE A N 1
ATOM 1124 C CA . PHE A 1 140 ? 11.528 -19.265 -15.372 1.00 97.50 140 PHE A CA 1
ATOM 1125 C C . PHE A 1 140 ? 12.485 -18.349 -16.153 1.00 97.50 140 PHE A C 1
ATOM 1127 O O . PHE A 1 140 ? 13.341 -18.828 -16.897 1.00 97.50 140 PHE A O 1
ATOM 1134 N N . ARG A 1 141 ? 12.402 -17.033 -15.939 1.00 98.31 141 ARG A N 1
ATOM 1135 C CA . ARG A 1 141 ? 13.305 -16.047 -16.546 1.00 98.31 141 ARG A CA 1
ATOM 1136 C C . ARG A 1 141 ? 14.758 -16.279 -16.124 1.00 98.31 141 ARG A C 1
ATOM 1138 O O . ARG A 1 141 ? 15.644 -16.320 -16.976 1.00 98.31 141 ARG A O 1
ATOM 1145 N N . LEU A 1 142 ? 15.003 -16.466 -14.826 1.00 95.81 142 LEU A N 1
ATOM 1146 C CA . LEU A 1 142 ? 16.332 -16.752 -14.281 1.00 95.81 142 LEU A CA 1
ATOM 1147 C C . LEU A 1 142 ? 16.883 -18.091 -14.778 1.00 95.81 142 LEU A C 1
ATOM 1149 O O . LEU A 1 142 ? 18.075 -18.187 -15.063 1.00 95.81 142 LEU A O 1
ATOM 1153 N N . HIS A 1 143 ? 16.031 -19.107 -14.918 1.00 97.62 143 HIS A N 1
ATOM 1154 C CA . HIS A 1 143 ? 16.412 -20.379 -15.520 1.00 97.62 143 HIS A CA 1
ATOM 1155 C C . HIS A 1 143 ? 16.903 -20.182 -16.959 1.00 97.62 143 HIS A C 1
ATOM 1157 O O . HIS A 1 143 ? 17.991 -20.644 -17.290 1.00 97.62 143 HIS A O 1
ATOM 1163 N N . ASN A 1 144 ? 16.167 -19.438 -17.789 1.00 97.62 144 ASN A N 1
ATOM 1164 C CA . ASN A 1 144 ? 16.569 -19.183 -19.176 1.00 97.62 144 ASN A CA 1
ATOM 1165 C C . ASN A 1 144 ? 17.891 -18.413 -19.262 1.00 97.62 144 ASN A C 1
ATOM 1167 O O . ASN A 1 144 ? 18.782 -18.824 -19.997 1.00 97.62 144 ASN A O 1
ATOM 1171 N N . LEU A 1 145 ? 18.074 -17.372 -18.442 1.00 97.62 145 LEU A N 1
ATOM 1172 C CA . LEU A 1 145 ? 19.355 -16.658 -18.364 1.00 97.62 145 LEU A CA 1
ATOM 1173 C C . LEU A 1 145 ? 20.504 -17.558 -17.887 1.00 97.62 145 LEU A C 1
ATOM 1175 O O . LEU A 1 145 ? 21.645 -17.410 -18.328 1.00 97.62 145 LEU A O 1
ATOM 1179 N N . SER A 1 146 ? 20.226 -18.493 -16.975 1.00 96.69 146 SER A N 1
ATOM 1180 C CA . SER A 1 146 ? 21.212 -19.481 -16.536 1.00 96.69 146 SER A CA 1
ATOM 1181 C C . SER A 1 146 ? 21.616 -20.408 -17.681 1.00 96.69 146 SER A C 1
ATOM 1183 O O . SER A 1 146 ? 22.810 -20.646 -17.860 1.00 96.69 146 SER A O 1
ATOM 1185 N N . GLU A 1 147 ? 20.654 -20.891 -18.469 1.00 97.81 147 GLU A N 1
ATOM 1186 C CA . GLU A 1 147 ? 20.907 -21.729 -19.645 1.00 97.81 147 GLU A CA 1
ATOM 1187 C C . GLU A 1 147 ? 21.677 -20.967 -20.733 1.00 97.81 147 GLU A C 1
ATOM 1189 O O . GLU A 1 147 ? 22.684 -21.476 -21.222 1.00 97.81 147 GLU A O 1
ATOM 1194 N N . GLU A 1 148 ? 21.313 -19.717 -21.030 1.00 97.25 148 GLU A N 1
ATOM 1195 C CA . GLU A 1 148 ? 22.066 -18.852 -21.953 1.00 97.25 148 GLU A CA 1
ATOM 1196 C C . GLU A 1 148 ? 23.512 -18.642 -21.478 1.00 97.25 148 GLU A C 1
ATOM 1198 O O . GLU A 1 148 ? 24.461 -18.808 -22.244 1.00 97.25 148 GLU A O 1
ATOM 1203 N N . SER A 1 149 ? 23.713 -18.352 -20.187 1.00 92.69 149 SER A N 1
ATOM 1204 C CA . SER A 1 149 ? 25.055 -18.214 -19.611 1.00 92.69 149 SER A CA 1
ATOM 1205 C C . SER A 1 149 ? 25.851 -19.524 -19.671 1.00 92.69 149 SER A C 1
ATOM 1207 O O . SER A 1 149 ? 27.062 -19.501 -19.902 1.00 92.69 149 SER A O 1
ATOM 1209 N N . LYS A 1 150 ? 25.206 -20.682 -19.469 1.00 97.88 150 LYS A N 1
ATOM 1210 C CA . LYS A 1 150 ? 25.852 -21.995 -19.636 1.00 97.88 150 LYS A CA 1
ATOM 1211 C C . LYS A 1 150 ? 26.249 -22.232 -21.089 1.00 97.88 150 LYS A C 1
ATOM 1213 O O . LYS A 1 150 ? 27.366 -22.694 -21.321 1.00 97.88 150 LYS A O 1
ATOM 1218 N N . GLN A 1 151 ? 25.388 -21.883 -22.041 1.00 96.81 151 GLN A N 1
ATOM 1219 C CA . GLN A 1 151 ? 25.687 -22.007 -23.461 1.00 96.81 151 GLN A CA 1
ATOM 1220 C C . GLN A 1 151 ? 26.883 -21.126 -23.849 1.00 96.81 151 GLN A C 1
ATOM 1222 O O . GLN A 1 151 ? 27.865 -21.644 -24.377 1.00 96.81 151 GLN A O 1
ATOM 1227 N N . GLN A 1 152 ? 26.893 -19.850 -23.454 1.00 96.94 152 GLN A N 1
ATOM 1228 C CA . GLN A 1 152 ? 28.037 -18.953 -23.668 1.00 96.94 152 GLN A CA 1
ATOM 1229 C C . GLN A 1 152 ? 29.334 -19.496 -23.048 1.00 96.94 152 GLN A C 1
ATOM 1231 O O . GLN A 1 152 ? 30.396 -19.452 -23.665 1.00 96.94 152 GLN A O 1
ATOM 1236 N N . LYS A 1 153 ? 29.268 -20.061 -21.833 1.00 94.75 153 LYS A N 1
ATOM 1237 C CA . LYS A 1 153 ? 30.428 -20.717 -21.203 1.00 94.75 153 LYS A CA 1
ATOM 1238 C C . LYS A 1 153 ? 30.918 -21.915 -22.014 1.00 94.75 153 LYS A C 1
ATOM 1240 O O . LYS A 1 153 ? 32.128 -22.116 -22.103 1.00 94.75 153 LYS A O 1
ATOM 1245 N N . SER A 1 154 ? 30.010 -22.709 -22.583 1.00 95.94 154 SER A N 1
ATOM 1246 C CA . SER A 1 154 ? 30.383 -23.848 -23.427 1.00 95.94 154 SER A CA 1
ATOM 1247 C C . SER A 1 154 ? 31.038 -23.406 -24.738 1.00 95.94 154 SER A C 1
ATOM 1249 O O . SER A 1 154 ? 32.088 -23.943 -25.081 1.00 95.94 154 SER A O 1
ATOM 1251 N N . GLU A 1 155 ? 30.515 -22.361 -25.385 1.00 97.56 155 GLU A N 1
ATOM 1252 C CA . GLU A 1 155 ? 31.069 -21.782 -26.616 1.00 97.56 155 GLU A CA 1
ATOM 1253 C C . GLU A 1 155 ? 32.468 -21.193 -26.381 1.00 97.56 155 GLU A C 1
ATOM 1255 O O . GLU A 1 155 ? 33.412 -21.512 -27.102 1.00 97.56 155 GLU A O 1
ATOM 1260 N N . LEU A 1 156 ? 32.650 -20.401 -25.317 1.00 96.69 156 LEU A N 1
ATOM 1261 C CA . LEU A 1 156 ? 33.965 -19.865 -24.944 1.00 96.69 156 LEU A CA 1
ATOM 1262 C C . LEU A 1 156 ? 34.957 -20.976 -24.576 1.00 96.69 156 LEU A C 1
ATOM 1264 O O . LEU A 1 156 ? 36.134 -20.908 -24.930 1.00 96.69 156 LEU A O 1
ATOM 1268 N N . SER A 1 157 ? 34.498 -22.021 -23.878 1.00 97.44 157 SER A N 1
ATOM 1269 C CA . SER A 1 157 ? 35.339 -23.180 -23.566 1.00 97.44 157 SER A CA 1
ATOM 1270 C C . SER A 1 157 ? 35.799 -23.900 -24.834 1.00 97.44 157 SER A C 1
ATOM 1272 O O . SER A 1 157 ? 36.956 -24.316 -24.910 1.00 97.44 157 SER A O 1
ATOM 1274 N N . GLU A 1 158 ? 34.926 -24.034 -25.832 1.00 97.25 158 GLU A N 1
ATOM 1275 C CA . GLU A 1 158 ? 35.267 -24.620 -27.127 1.00 97.25 158 GLU A CA 1
ATOM 1276 C C . GLU A 1 158 ? 36.257 -23.747 -27.906 1.00 97.25 158 GLU A C 1
ATOM 1278 O O . GLU A 1 158 ? 37.271 -24.262 -28.374 1.00 97.25 158 GLU A O 1
ATOM 1283 N N . GLN A 1 159 ? 36.059 -22.426 -27.944 1.00 97.44 159 GLN A N 1
ATOM 1284 C CA . GLN A 1 159 ? 37.013 -21.495 -28.562 1.00 97.44 159 GLN A CA 1
ATOM 1285 C C . GLN A 1 159 ? 38.406 -21.577 -27.926 1.00 97.44 159 GLN A C 1
ATOM 1287 O O . GLN A 1 159 ? 39.412 -21.644 -28.634 1.00 97.44 159 GLN A O 1
ATOM 1292 N N . ILE A 1 160 ? 38.488 -21.638 -26.592 1.00 96.31 160 ILE A N 1
ATOM 1293 C CA . ILE A 1 160 ? 39.767 -21.809 -25.888 1.00 96.31 160 ILE A CA 1
ATOM 1294 C C . ILE A 1 160 ? 40.408 -23.153 -26.252 1.00 96.31 160 ILE A C 1
ATOM 1296 O O . ILE A 1 160 ? 41.620 -23.209 -26.471 1.00 96.31 160 ILE A O 1
ATOM 1300 N N . LYS A 1 161 ? 39.626 -24.237 -26.343 1.00 97.81 161 LYS A N 1
ATOM 1301 C CA . LYS A 1 161 ? 40.142 -25.551 -26.762 1.00 97.81 161 LYS A CA 1
ATOM 1302 C C . LYS A 1 161 ? 40.706 -25.504 -28.178 1.00 97.81 161 LYS A C 1
ATOM 1304 O O . LYS A 1 161 ? 41.815 -25.995 -28.374 1.00 97.81 161 LYS A O 1
ATOM 1309 N N . LEU A 1 162 ? 39.993 -24.893 -29.124 1.00 97.38 162 LEU A N 1
ATOM 1310 C CA . LEU A 1 162 ? 40.453 -24.734 -30.506 1.00 97.38 162 LEU A CA 1
ATOM 1311 C C . LEU A 1 162 ? 41.746 -23.916 -30.566 1.00 97.38 162 LEU A C 1
ATOM 1313 O O . LEU A 1 162 ? 42.743 -24.399 -31.092 1.00 97.38 162 LEU A O 1
ATOM 1317 N N . SER A 1 163 ? 41.793 -22.754 -29.910 1.00 95.75 163 SER A N 1
ATOM 1318 C CA . SER A 1 163 ? 43.011 -21.934 -29.859 1.00 95.75 163 SER A CA 1
ATOM 1319 C C . SER A 1 163 ? 44.181 -22.662 -29.181 1.00 95.75 163 SER A C 1
ATOM 1321 O O . SER A 1 163 ? 45.338 -22.519 -29.576 1.00 95.75 163 SER A O 1
ATOM 1323 N N . THR A 1 164 ? 43.912 -23.497 -28.173 1.00 96.88 164 THR A N 1
ATOM 1324 C CA . THR A 1 164 ? 44.945 -24.330 -27.536 1.00 96.88 164 THR A CA 1
ATOM 1325 C C . THR A 1 164 ? 45.466 -25.404 -28.495 1.00 96.88 164 THR A C 1
ATOM 1327 O O . THR A 1 164 ? 46.672 -25.651 -28.529 1.00 96.88 164 THR A O 1
ATOM 1330 N N . GLN A 1 165 ? 44.585 -26.026 -29.286 1.00 97.06 165 GLN A N 1
ATOM 1331 C CA . GLN A 1 165 ? 44.964 -27.001 -30.313 1.00 97.06 165 GLN A CA 1
ATOM 1332 C C . GLN A 1 165 ? 45.788 -26.352 -31.430 1.00 97.06 165 GLN A C 1
ATOM 1334 O O . GLN A 1 165 ? 46.836 -26.888 -31.779 1.00 97.06 165 GLN A O 1
ATOM 1339 N N . GLU A 1 166 ? 45.379 -25.183 -31.927 1.00 97.06 166 GLU A N 1
ATOM 1340 C CA . GLU A 1 166 ? 46.128 -24.402 -32.920 1.00 97.06 166 GLU A CA 1
ATOM 1341 C C . GLU A 1 166 ? 47.515 -24.020 -32.395 1.00 97.06 166 GLU A C 1
ATOM 1343 O O . GLU A 1 166 ? 48.520 -24.286 -33.047 1.00 97.06 166 GLU A O 1
ATOM 1348 N N . ASN A 1 167 ? 47.603 -23.490 -31.170 1.00 95.06 167 ASN A N 1
ATOM 1349 C CA . ASN A 1 167 ? 48.890 -23.206 -30.531 1.00 95.06 167 ASN A CA 1
ATOM 1350 C C . ASN A 1 167 ? 49.757 -24.466 -30.385 1.00 95.06 167 ASN A C 1
ATOM 1352 O O . ASN A 1 167 ? 50.975 -24.401 -30.547 1.00 95.06 167 ASN A O 1
ATOM 1356 N N . GLY A 1 168 ? 49.148 -25.614 -30.075 1.00 97.25 168 GLY A N 1
ATOM 1357 C CA . GLY A 1 168 ? 49.829 -26.907 -30.048 1.00 97.25 168 GLY A CA 1
ATOM 1358 C C . GLY A 1 168 ? 50.383 -27.299 -31.419 1.00 97.25 168 GLY A C 1
ATOM 1359 O O . GLY A 1 168 ? 51.551 -27.671 -31.514 1.00 97.25 168 GLY A O 1
ATOM 1360 N N . ALA A 1 169 ? 49.584 -27.155 -32.477 1.00 96.56 169 ALA A N 1
ATOM 1361 C CA . ALA A 1 169 ? 49.995 -27.424 -33.853 1.00 96.56 169 ALA A CA 1
ATOM 1362 C C . ALA A 1 169 ? 51.147 -26.506 -34.294 1.00 96.56 169 ALA A C 1
ATOM 1364 O O . ALA A 1 169 ? 52.171 -27.001 -34.760 1.00 96.56 169 ALA A O 1
ATOM 1365 N N . MET A 1 170 ? 51.041 -25.198 -34.039 1.00 94.88 170 MET A N 1
ATOM 1366 C CA . MET A 1 170 ? 52.104 -24.228 -34.332 1.00 94.88 170 MET A CA 1
ATOM 1367 C C . MET A 1 170 ? 53.395 -24.546 -33.568 1.00 94.88 170 MET A C 1
ATOM 1369 O O . MET A 1 170 ? 54.489 -24.412 -34.108 1.00 94.88 170 MET A O 1
ATOM 1373 N N . ARG A 1 171 ? 53.302 -25.000 -32.309 1.00 97.06 171 ARG A N 1
ATOM 1374 C CA . ARG A 1 171 ? 54.483 -25.440 -31.545 1.00 97.06 171 ARG A CA 1
ATOM 1375 C C . ARG A 1 171 ? 55.151 -26.657 -32.175 1.00 97.06 171 ARG A C 1
ATOM 1377 O O . ARG A 1 171 ? 56.375 -26.674 -32.250 1.00 97.06 171 ARG A O 1
ATOM 1384 N N . LEU A 1 172 ? 54.371 -27.644 -32.621 1.00 96.12 172 LEU A N 1
ATOM 1385 C CA . LEU A 1 172 ? 54.902 -28.822 -33.313 1.00 96.12 172 LEU A CA 1
ATOM 1386 C C . LEU A 1 172 ? 55.565 -28.442 -34.641 1.00 96.12 172 LEU A C 1
ATOM 1388 O O . LEU A 1 172 ? 56.637 -28.955 -34.944 1.00 96.12 172 LEU A O 1
ATOM 1392 N N . GLU A 1 173 ? 54.978 -27.515 -35.399 1.00 96.69 173 GLU A N 1
ATOM 1393 C CA . GLU A 1 173 ? 55.569 -26.997 -36.638 1.00 96.69 173 GLU A CA 1
ATOM 1394 C C . GLU A 1 173 ? 56.886 -26.258 -36.374 1.00 96.69 173 GLU A C 1
ATOM 1396 O O . GLU A 1 173 ? 57.891 -26.520 -37.032 1.00 96.69 173 GLU A O 1
ATOM 1401 N N . VAL A 1 174 ? 56.926 -25.393 -35.355 1.00 95.94 174 VAL A N 1
ATOM 1402 C CA . VAL A 1 174 ? 58.164 -24.732 -34.917 1.00 95.94 174 VAL A CA 1
ATOM 1403 C C . VAL A 1 174 ? 59.216 -25.761 -34.499 1.00 95.94 174 VAL A C 1
ATOM 1405 O O . VAL A 1 174 ? 60.398 -25.579 -34.786 1.00 95.94 174 VAL A O 1
ATOM 1408 N N . GLU A 1 175 ? 58.820 -26.841 -33.828 1.00 96.62 175 GLU A N 1
ATOM 1409 C CA . GLU A 1 175 ? 59.735 -27.916 -33.450 1.00 96.62 175 GLU A CA 1
ATOM 1410 C C . GLU A 1 175 ? 60.258 -28.695 -34.669 1.00 96.62 175 GLU A C 1
ATOM 1412 O O . GLU A 1 175 ? 61.450 -28.996 -34.721 1.00 96.62 175 GLU A O 1
ATOM 1417 N N . ASP A 1 176 ? 59.417 -28.974 -35.670 1.00 95.88 176 ASP A N 1
ATOM 1418 C CA . ASP A 1 176 ? 59.842 -29.594 -36.935 1.00 95.88 176 ASP A CA 1
ATOM 1419 C C . ASP A 1 176 ? 60.819 -28.693 -37.699 1.00 95.88 176 ASP A C 1
ATOM 1421 O O . ASP A 1 176 ? 61.884 -29.141 -38.124 1.00 95.88 176 ASP A O 1
ATOM 1425 N N . LEU A 1 177 ? 60.517 -27.395 -37.803 1.00 95.38 177 LEU A N 1
ATOM 1426 C CA . LEU A 1 177 ? 61.408 -26.409 -38.417 1.00 95.38 177 LEU A CA 1
ATOM 1427 C C . LEU A 1 177 ? 62.749 -26.320 -37.684 1.00 95.38 177 LEU A C 1
ATOM 1429 O O . LEU A 1 177 ? 63.792 -26.264 -38.332 1.00 95.38 177 LEU A O 1
ATOM 1433 N N . ARG A 1 178 ? 62.746 -26.365 -36.346 1.00 96.19 178 ARG A N 1
ATOM 1434 C CA . ARG A 1 178 ? 63.982 -26.422 -35.548 1.00 96.19 178 ARG A CA 1
ATOM 1435 C C . ARG A 1 178 ? 64.790 -27.684 -35.834 1.00 96.19 178 ARG A C 1
ATOM 1437 O O . ARG A 1 178 ? 65.994 -27.575 -36.021 1.00 96.19 178 ARG A O 1
ATOM 1444 N N . LYS A 1 179 ? 64.150 -28.856 -35.924 1.00 95.44 179 LYS A N 1
ATOM 1445 C CA . LYS A 1 179 ? 64.829 -30.116 -36.283 1.00 95.44 179 LYS A CA 1
ATOM 1446 C C . LYS A 1 179 ? 65.426 -30.053 -37.689 1.00 95.44 179 LYS A C 1
ATOM 1448 O O . LYS A 1 179 ? 66.553 -30.487 -37.895 1.00 95.44 179 LYS A O 1
ATOM 1453 N N . ARG A 1 180 ? 64.705 -29.483 -38.661 1.00 94.75 180 ARG A N 1
ATOM 1454 C CA . ARG A 1 180 ? 65.224 -29.267 -40.025 1.00 94.75 180 ARG A CA 1
ATOM 1455 C C . ARG A 1 180 ? 66.414 -28.318 -40.042 1.00 94.75 180 ARG A C 1
ATOM 1457 O O . ARG A 1 180 ? 67.368 -28.582 -40.765 1.00 94.75 180 ARG A O 1
ATOM 1464 N N . LEU A 1 181 ? 66.355 -27.243 -39.255 1.00 92.44 181 LEU A N 1
ATOM 1465 C CA . LEU A 1 181 ? 67.466 -26.311 -39.091 1.00 92.44 181 LEU A CA 1
ATOM 1466 C C . LEU A 1 181 ? 68.684 -27.027 -38.501 1.00 92.44 181 LEU A C 1
ATOM 1468 O O . LEU A 1 181 ? 69.759 -26.941 -39.072 1.00 92.44 181 LEU A O 1
ATOM 1472 N N . GLU A 1 182 ? 68.502 -27.804 -37.432 1.00 94.38 182 GLU A N 1
ATOM 1473 C CA . GLU A 1 182 ? 69.577 -28.581 -36.807 1.00 94.38 182 GLU A CA 1
ATOM 1474 C C . GLU A 1 182 ? 70.207 -29.586 -37.788 1.00 94.38 182 GLU A C 1
ATOM 1476 O O . GLU A 1 182 ? 71.427 -29.716 -37.850 1.00 94.38 182 GLU A O 1
ATOM 1481 N N . ILE A 1 183 ? 69.397 -30.251 -38.622 1.00 91.06 183 ILE A N 1
ATOM 1482 C CA . ILE A 1 183 ? 69.898 -31.122 -39.698 1.00 91.06 183 ILE A CA 1
ATOM 1483 C C . ILE A 1 183 ? 70.691 -30.317 -40.735 1.00 91.06 183 ILE A C 1
ATOM 1485 O O . ILE A 1 183 ? 71.763 -30.757 -41.148 1.00 91.06 183 ILE A O 1
ATOM 1489 N N . ALA A 1 184 ? 70.195 -29.154 -41.162 1.00 87.81 184 ALA A N 1
ATOM 1490 C CA . ALA A 1 184 ? 70.899 -28.290 -42.108 1.00 87.81 184 ALA A CA 1
ATOM 1491 C C . ALA A 1 184 ? 72.228 -27.771 -41.529 1.00 87.81 184 ALA A C 1
ATOM 1493 O O . ALA A 1 184 ? 73.239 -27.786 -42.228 1.00 87.81 184 ALA A O 1
ATOM 1494 N N . ASP A 1 185 ? 72.254 -27.396 -40.249 1.00 88.81 185 ASP A N 1
ATOM 1495 C CA . ASP A 1 185 ? 73.463 -26.989 -39.529 1.00 88.81 185 ASP A CA 1
ATOM 1496 C C . ASP A 1 185 ? 74.467 -28.145 -39.435 1.00 88.81 185 ASP A C 1
ATOM 1498 O O . ASP A 1 185 ? 75.654 -27.956 -39.703 1.00 88.81 185 ASP A O 1
ATOM 1502 N N . LEU A 1 186 ? 74.004 -29.367 -39.147 1.00 87.19 186 LEU A N 1
ATOM 1503 C CA . LEU A 1 186 ? 74.844 -30.568 -39.180 1.00 87.19 186 LEU A CA 1
ATOM 1504 C C . LEU A 1 186 ? 75.385 -30.850 -40.587 1.00 87.19 186 LEU A C 1
ATOM 1506 O O . LEU A 1 186 ? 76.554 -31.207 -40.719 1.00 87.19 186 LEU A O 1
ATOM 1510 N N . MET A 1 187 ? 74.581 -30.671 -41.639 1.00 82.50 187 MET A N 1
ATOM 1511 C CA . MET A 1 187 ? 75.039 -30.799 -43.027 1.00 82.50 187 MET A CA 1
ATOM 1512 C C . MET A 1 187 ? 76.096 -29.745 -43.366 1.00 82.50 187 MET A C 1
ATOM 1514 O O . MET A 1 187 ? 77.123 -30.087 -43.946 1.00 82.50 187 MET A O 1
ATOM 1518 N N . LEU A 1 188 ? 75.900 -28.487 -42.963 1.00 80.69 188 LEU A N 1
ATOM 1519 C CA . LEU A 1 188 ? 76.899 -27.425 -43.118 1.00 80.69 188 LEU A CA 1
ATOM 1520 C C . LEU A 1 188 ? 78.188 -27.757 -42.358 1.00 80.69 188 LEU A C 1
ATOM 1522 O O . LEU A 1 188 ? 79.282 -27.600 -42.899 1.00 80.69 188 LEU A O 1
ATOM 1526 N N . GLN A 1 189 ? 78.073 -28.278 -41.137 1.00 80.38 189 GLN A N 1
ATOM 1527 C CA . GLN A 1 189 ? 79.214 -28.693 -40.328 1.00 80.38 189 GLN A CA 1
ATOM 1528 C C . GLN A 1 189 ? 79.942 -29.900 -40.942 1.00 80.38 189 GLN A C 1
ATOM 1530 O O . GLN A 1 189 ? 81.170 -29.947 -40.924 1.00 80.38 189 GLN A O 1
ATOM 1535 N N . GLN A 1 190 ? 79.224 -30.856 -41.537 1.00 74.00 190 GLN A N 1
ATOM 1536 C CA . GLN A 1 190 ? 79.812 -31.975 -42.278 1.00 74.00 190 GLN A CA 1
ATOM 1537 C C . GLN A 1 190 ? 80.496 -31.510 -43.566 1.00 74.00 190 GLN A C 1
ATOM 1539 O O . GLN A 1 190 ? 81.619 -31.934 -43.817 1.00 74.00 190 GLN A O 1
ATOM 1544 N N . CYS A 1 191 ? 79.893 -30.595 -44.329 1.00 64.12 191 CYS A N 1
ATOM 1545 C CA . CYS A 1 191 ? 80.538 -29.947 -45.473 1.00 64.12 191 CYS A CA 1
ATOM 1546 C C . CYS A 1 191 ? 81.809 -29.195 -45.054 1.00 64.12 191 CYS A C 1
ATOM 1548 O O . CYS A 1 191 ? 82.803 -29.248 -45.767 1.00 64.12 191 CYS A O 1
ATOM 1550 N N . SER A 1 192 ? 81.800 -28.552 -43.882 1.00 62.47 192 SER A N 1
ATOM 1551 C CA . SER A 1 192 ? 82.965 -27.859 -43.322 1.00 62.47 192 SER A CA 1
ATOM 1552 C C . SER A 1 192 ? 84.050 -28.807 -42.795 1.00 62.47 192 SER A C 1
ATOM 1554 O O . SER A 1 192 ? 85.213 -28.415 -42.738 1.00 62.47 192 SER A O 1
ATOM 1556 N N . ASN A 1 193 ? 83.690 -30.026 -42.382 1.00 58.44 193 ASN A N 1
ATOM 1557 C CA . ASN A 1 193 ? 84.611 -30.991 -41.769 1.00 58.44 193 ASN A CA 1
ATOM 1558 C C . ASN A 1 193 ? 85.097 -32.087 -42.739 1.00 58.44 193 ASN A C 1
ATOM 1560 O O . ASN A 1 193 ? 86.110 -32.721 -42.461 1.00 58.44 193 ASN A O 1
ATOM 1564 N N . GLN A 1 194 ? 84.392 -32.335 -43.850 1.00 52.72 194 GLN A N 1
ATOM 1565 C CA . GLN A 1 194 ? 84.751 -33.326 -44.882 1.00 52.72 194 GLN A CA 1
ATOM 1566 C C . GLN A 1 194 ? 85.386 -32.702 -46.130 1.00 52.72 194 GLN A C 1
ATOM 1568 O O . GLN A 1 194 ? 85.804 -33.416 -47.041 1.00 52.72 194 GLN A O 1
ATOM 1573 N N . SER A 1 195 ? 85.485 -31.379 -46.192 1.00 48.69 195 SER A N 1
ATOM 1574 C CA . SER A 1 195 ? 86.216 -30.707 -47.251 1.00 48.69 195 SER A CA 1
ATOM 1575 C C . SER A 1 195 ? 87.720 -30.826 -47.010 1.00 48.69 195 SER A C 1
ATOM 1577 O O . SER A 1 195 ? 88.298 -30.008 -46.293 1.00 48.69 195 SER A O 1
ATOM 1579 N N . ASP A 1 196 ? 88.372 -31.796 -47.660 1.00 49.97 196 ASP A N 1
ATOM 1580 C CA . ASP A 1 196 ? 89.780 -31.625 -48.019 1.00 49.97 196 ASP A CA 1
ATOM 1581 C C . ASP A 1 196 ? 89.883 -30.255 -48.720 1.00 49.97 196 ASP A C 1
ATOM 1583 O O . ASP A 1 196 ? 89.234 -30.049 -49.758 1.00 49.97 196 ASP A O 1
ATOM 1587 N N . PRO A 1 197 ? 90.650 -29.286 -48.182 1.00 58.94 197 PRO A N 1
ATOM 1588 C CA . PRO A 1 197 ? 90.663 -27.907 -48.677 1.00 58.94 197 PRO A CA 1
ATOM 1589 C C . PRO A 1 197 ? 91.149 -27.804 -50.129 1.00 58.94 197 PRO A C 1
ATOM 1591 O O . PRO A 1 197 ? 91.010 -26.759 -50.759 1.00 58.94 197 PRO A O 1
ATOM 1594 N N . THR A 1 198 ? 91.704 -28.884 -50.681 1.00 58.28 198 THR A N 1
ATOM 1595 C CA . THR A 1 198 ? 92.121 -29.005 -52.079 1.00 58.28 198 THR A CA 1
ATOM 1596 C C . THR A 1 198 ? 90.966 -29.397 -53.010 1.00 58.28 198 THR A C 1
ATOM 1598 O O . THR A 1 198 ? 90.874 -28.848 -54.104 1.00 58.28 198 THR A O 1
ATOM 1601 N N . SER A 1 199 ? 90.051 -30.276 -52.579 1.00 61.06 199 SER A N 1
ATOM 1602 C CA . SER A 1 199 ? 88.900 -30.719 -53.388 1.00 61.06 199 SER A CA 1
ATOM 1603 C C . SER A 1 199 ? 87.834 -29.631 -53.488 1.00 61.06 199 SER A C 1
ATOM 1605 O O . SER A 1 199 ? 87.317 -29.361 -54.570 1.00 61.06 199 SER A O 1
ATOM 1607 N N . VAL A 1 200 ? 87.531 -28.961 -52.371 1.00 60.62 200 VAL A N 1
ATOM 1608 C CA . VAL A 1 200 ? 86.540 -27.875 -52.361 1.00 60.62 200 VAL A CA 1
ATOM 1609 C C . VAL A 1 200 ? 87.074 -26.629 -53.054 1.00 60.62 200 VAL A C 1
ATOM 1611 O O . VAL A 1 200 ? 86.322 -26.015 -53.798 1.00 60.62 200 VAL A O 1
ATOM 1614 N N . ASN A 1 201 ? 88.366 -26.298 -52.937 1.00 66.50 201 ASN A N 1
ATOM 1615 C CA . ASN A 1 201 ? 88.931 -25.219 -53.754 1.00 66.50 201 ASN A CA 1
ATOM 1616 C C . ASN A 1 201 ? 88.900 -25.547 -55.248 1.00 66.50 201 ASN A C 1
ATOM 1618 O O . ASN A 1 201 ? 88.556 -24.669 -56.026 1.00 66.50 201 ASN A O 1
ATOM 1622 N N . GLN A 1 202 ? 89.195 -26.784 -55.667 1.00 71.31 202 GLN A N 1
ATOM 1623 C CA . GLN A 1 202 ? 89.081 -27.160 -57.082 1.00 71.31 202 GLN A CA 1
ATOM 1624 C C . GLN A 1 202 ? 87.635 -27.084 -57.582 1.00 71.31 202 GLN A C 1
ATOM 1626 O O . GLN A 1 202 ? 87.395 -26.568 -58.670 1.00 71.31 202 GLN A O 1
ATOM 1631 N N . GLN A 1 203 ? 86.662 -27.530 -56.787 1.00 71.81 203 GLN A N 1
ATOM 1632 C CA . GLN A 1 203 ? 85.252 -27.489 -57.173 1.00 71.81 203 GLN A CA 1
ATOM 1633 C C . GLN A 1 203 ? 84.674 -26.066 -57.149 1.00 71.81 203 GLN A C 1
ATOM 1635 O O . GLN A 1 203 ? 83.921 -25.697 -58.042 1.00 71.81 203 GLN A O 1
ATOM 1640 N N . VAL A 1 204 ? 85.084 -25.231 -56.191 1.00 73.69 204 VAL A N 1
ATOM 1641 C CA . VAL A 1 204 ? 84.746 -23.800 -56.141 1.00 73.69 204 VAL A CA 1
ATOM 1642 C C . VAL A 1 204 ? 85.402 -23.045 -57.294 1.00 73.69 204 VAL A C 1
ATOM 1644 O O . VAL A 1 204 ? 84.762 -22.185 -57.885 1.00 73.69 204 VAL A O 1
ATOM 1647 N N . GLN A 1 205 ? 86.636 -23.382 -57.668 1.00 77.50 205 GLN A N 1
ATOM 1648 C CA . GLN A 1 205 ? 87.334 -22.770 -58.800 1.00 77.50 205 GLN A CA 1
ATOM 1649 C C . GLN A 1 205 ? 86.718 -23.184 -60.147 1.00 77.50 205 GLN A C 1
ATOM 1651 O O . GLN A 1 205 ? 86.622 -22.348 -61.043 1.00 77.50 205 GLN A O 1
ATOM 1656 N N . LEU A 1 206 ? 86.228 -24.425 -60.269 1.00 81.19 206 LEU A N 1
ATOM 1657 C CA . LEU A 1 206 ? 85.434 -24.873 -61.418 1.00 81.19 206 LEU A CA 1
ATOM 1658 C C . LEU A 1 206 ? 84.080 -24.155 -61.486 1.00 81.19 206 LEU A C 1
ATOM 1660 O O . LEU A 1 206 ? 83.753 -23.610 -62.532 1.00 81.19 206 LEU A O 1
ATOM 1664 N N . LEU A 1 207 ? 83.340 -24.064 -60.376 1.00 81.19 207 LEU A N 1
ATOM 1665 C CA . LEU A 1 207 ? 82.055 -23.353 -60.328 1.00 81.19 207 LEU A CA 1
ATOM 1666 C C . LEU A 1 207 ? 82.207 -21.841 -60.551 1.00 81.19 207 LEU A C 1
ATOM 1668 O O . LEU A 1 207 ? 81.351 -21.228 -61.180 1.00 81.19 207 LEU A O 1
ATOM 1672 N N . LEU A 1 208 ? 83.294 -21.227 -60.074 1.00 81.62 208 LEU A N 1
ATOM 1673 C CA . LEU A 1 208 ? 83.636 -19.835 -60.386 1.00 81.62 208 LEU A CA 1
ATOM 1674 C C . LEU A 1 208 ? 83.947 -19.662 -61.873 1.00 81.62 208 LEU A C 1
ATOM 1676 O O . LEU A 1 208 ? 83.490 -18.688 -62.460 1.00 81.62 208 LEU A O 1
ATOM 1680 N N . GLY A 1 209 ? 84.666 -20.609 -62.480 1.00 84.81 209 GLY A N 1
ATOM 1681 C CA . GLY A 1 209 ? 84.915 -20.629 -63.920 1.00 84.81 209 GLY A CA 1
ATOM 1682 C C . GLY A 1 209 ? 83.631 -20.788 -64.737 1.00 84.81 209 GLY A C 1
ATOM 1683 O O . GLY A 1 209 ? 83.412 -20.025 -65.670 1.00 84.81 209 GLY A O 1
ATOM 1684 N N . GLU A 1 210 ? 82.747 -21.713 -64.359 1.00 83.38 210 GLU A N 1
ATOM 1685 C CA . GLU A 1 210 ? 81.439 -21.915 -65.002 1.00 83.38 210 GLU A CA 1
ATOM 1686 C C . GLU A 1 210 ? 80.527 -20.696 -64.831 1.00 83.38 210 GLU A C 1
ATOM 1688 O O . GLU A 1 210 ? 79.896 -20.257 -65.789 1.00 83.38 210 GLU A O 1
ATOM 1693 N N . LYS A 1 211 ? 80.497 -20.093 -63.635 1.00 83.06 211 LYS A N 1
ATOM 1694 C CA . LYS A 1 211 ? 79.789 -18.832 -63.384 1.00 83.06 211 LYS A CA 1
ATOM 1695 C C . LYS A 1 211 ? 80.317 -17.731 -64.297 1.00 83.06 211 LYS A C 1
ATOM 1697 O O . LYS A 1 211 ? 79.522 -17.042 -64.922 1.00 83.06 211 LYS A O 1
ATOM 1702 N N . GLN A 1 212 ? 81.635 -17.578 -64.390 1.00 85.38 212 GLN A N 1
ATOM 1703 C CA . GLN A 1 212 ? 82.261 -16.542 -65.206 1.00 85.38 212 GLN A CA 1
ATOM 1704 C C . GLN A 1 212 ? 81.996 -16.769 -66.702 1.00 85.38 212 GLN A C 1
ATOM 1706 O O . GLN A 1 212 ? 81.669 -15.824 -67.408 1.00 85.38 212 GLN A O 1
ATOM 1711 N N . GLN A 1 213 ? 82.011 -18.022 -67.168 1.00 88.81 213 GLN A N 1
ATOM 1712 C CA . GLN A 1 213 ? 81.628 -18.387 -68.537 1.00 88.81 213 GLN A CA 1
ATOM 1713 C C . GLN A 1 213 ? 80.147 -18.122 -68.827 1.00 88.81 213 GLN A C 1
ATOM 1715 O O . GLN A 1 213 ? 79.807 -17.642 -69.906 1.00 88.81 213 GLN A O 1
ATOM 1720 N N . LEU A 1 214 ? 79.252 -18.410 -67.878 1.00 86.69 214 LEU A N 1
ATOM 1721 C CA . LEU A 1 214 ? 77.831 -18.087 -68.014 1.00 86.69 214 LEU A CA 1
ATOM 1722 C C . LEU A 1 214 ? 77.593 -16.577 -67.995 1.00 86.69 214 LEU A C 1
ATOM 1724 O O . LEU A 1 214 ? 76.745 -16.098 -68.739 1.00 86.69 214 LEU A O 1
ATOM 1728 N N . GLU A 1 215 ? 78.341 -15.824 -67.188 1.00 87.69 215 GLU A N 1
ATOM 1729 C CA . GLU A 1 215 ? 78.297 -14.359 -67.165 1.00 87.69 215 GLU A CA 1
ATOM 1730 C C . GLU A 1 215 ? 78.802 -13.766 -68.485 1.00 87.69 215 GLU A C 1
ATOM 1732 O O . GLU A 1 215 ? 78.142 -12.891 -69.041 1.00 87.69 215 GLU A O 1
ATOM 1737 N N . GLU A 1 216 ? 79.900 -14.285 -69.039 1.00 87.69 216 GLU A N 1
ATOM 1738 C CA . GLU A 1 216 ? 80.396 -13.913 -70.369 1.00 87.69 216 GLU A CA 1
ATOM 1739 C C . GLU A 1 216 ? 79.386 -14.265 -71.464 1.00 87.69 216 GLU A C 1
ATOM 1741 O O . GLU A 1 216 ? 79.103 -13.436 -72.327 1.00 87.69 216 GLU A O 1
ATOM 1746 N N . HIS A 1 217 ? 78.778 -15.452 -71.414 1.00 89.94 217 HIS A N 1
ATOM 1747 C CA . HIS A 1 217 ? 77.761 -15.846 -72.384 1.00 89.94 217 HIS A CA 1
ATOM 1748 C C . HIS A 1 217 ? 76.500 -14.976 -72.267 1.00 89.94 217 HIS A C 1
ATOM 1750 O O . HIS A 1 217 ? 75.920 -14.585 -73.282 1.00 89.94 217 HIS A O 1
ATOM 1756 N N . ASN A 1 218 ? 76.077 -14.636 -71.049 1.00 87.06 218 ASN A N 1
ATOM 1757 C CA . ASN A 1 218 ? 74.947 -13.741 -70.819 1.00 87.06 218 ASN A CA 1
ATOM 1758 C C . ASN A 1 218 ? 75.255 -12.333 -71.341 1.00 87.06 218 ASN A C 1
ATOM 1760 O O . ASN A 1 218 ? 74.422 -11.735 -72.014 1.00 87.06 218 ASN A O 1
ATOM 1764 N N . HIS A 1 219 ? 76.478 -11.847 -71.117 1.00 89.94 219 HIS A N 1
ATOM 1765 C CA . HIS A 1 219 ? 76.938 -10.577 -71.664 1.00 89.94 219 HIS A CA 1
ATOM 1766 C C . HIS A 1 219 ? 76.932 -10.585 -73.197 1.00 89.94 219 HIS A C 1
ATOM 1768 O O . HIS A 1 219 ? 76.359 -9.683 -73.797 1.00 89.94 219 HIS A O 1
ATOM 1774 N N . GLN A 1 220 ? 77.445 -11.644 -73.831 1.00 91.44 220 GLN A N 1
ATOM 1775 C CA . GLN A 1 220 ? 77.402 -11.817 -75.289 1.00 91.44 220 GLN A CA 1
ATOM 1776 C C . GLN A 1 220 ? 75.967 -11.876 -75.831 1.00 91.44 220 GLN A C 1
ATOM 1778 O O . GLN A 1 220 ? 75.672 -11.308 -76.880 1.00 91.44 220 GLN A O 1
ATOM 1783 N N . LEU A 1 221 ? 75.048 -12.539 -75.120 1.00 90.44 221 LEU A N 1
ATOM 1784 C CA . LEU A 1 221 ? 73.629 -12.556 -75.483 1.00 90.44 221 LEU A CA 1
ATOM 1785 C C . LEU A 1 221 ? 73.000 -11.169 -75.342 1.00 90.44 221 LEU A C 1
ATOM 1787 O O . LEU A 1 221 ? 72.236 -10.767 -76.215 1.00 90.44 221 LEU A O 1
ATOM 1791 N N . MET A 1 222 ? 73.328 -10.423 -74.287 1.00 89.94 222 MET A N 1
ATOM 1792 C CA . MET A 1 222 ? 72.863 -9.046 -74.126 1.00 89.94 222 MET A CA 1
ATOM 1793 C C . MET A 1 222 ? 73.417 -8.125 -75.214 1.00 89.94 222 MET A C 1
ATOM 1795 O O . MET A 1 222 ? 72.659 -7.330 -75.760 1.00 89.94 222 MET A O 1
ATOM 1799 N N . GLU A 1 223 ? 74.694 -8.257 -75.575 1.00 90.38 223 GLU A N 1
ATOM 1800 C CA . GLU A 1 223 ? 75.292 -7.521 -76.693 1.00 90.38 223 GLU A CA 1
ATOM 1801 C C . GLU A 1 223 ? 74.618 -7.878 -78.020 1.00 90.38 223 GLU A C 1
ATOM 1803 O O . GLU A 1 223 ? 74.286 -6.983 -78.792 1.00 90.38 223 GLU A O 1
ATOM 1808 N N . SER A 1 224 ? 74.334 -9.160 -78.267 1.00 92.12 224 SER A N 1
ATOM 1809 C CA . SER A 1 224 ? 73.608 -9.598 -79.463 1.00 92.12 224 SER A CA 1
ATOM 1810 C C . SER A 1 224 ? 72.177 -9.054 -79.500 1.00 92.12 224 SER A C 1
ATOM 1812 O O . SER A 1 224 ? 71.728 -8.579 -80.541 1.00 92.12 224 SER A O 1
ATOM 1814 N N . ILE A 1 225 ? 71.464 -9.056 -78.371 1.00 91.12 225 ILE A N 1
ATOM 1815 C CA . ILE A 1 225 ? 70.124 -8.463 -78.275 1.00 91.12 225 ILE A CA 1
ATOM 1816 C C . ILE A 1 225 ? 70.189 -6.952 -78.515 1.00 91.12 225 ILE A C 1
ATOM 1818 O O . ILE A 1 225 ? 69.346 -6.425 -79.237 1.00 91.12 225 ILE A O 1
ATOM 1822 N N . ALA A 1 226 ? 71.181 -6.259 -77.954 1.00 90.94 226 ALA A N 1
ATOM 1823 C CA . ALA A 1 226 ? 71.374 -4.830 -78.174 1.00 90.94 226 ALA A CA 1
ATOM 1824 C C . ALA A 1 226 ? 71.680 -4.528 -79.650 1.00 90.94 226 ALA A C 1
ATOM 1826 O O . ALA A 1 226 ? 71.077 -3.622 -80.219 1.00 90.94 226 ALA A O 1
ATOM 1827 N N . GLN A 1 227 ? 72.533 -5.327 -80.299 1.00 91.12 227 GLN A N 1
ATOM 1828 C CA . GLN A 1 227 ? 72.812 -5.220 -81.734 1.00 91.12 227 GLN A CA 1
ATOM 1829 C C . GLN A 1 227 ? 71.540 -5.423 -82.565 1.00 91.12 227 GLN A C 1
ATOM 1831 O O . GLN A 1 227 ? 71.202 -4.564 -83.375 1.00 91.12 227 GLN A O 1
ATOM 1836 N N . LEU A 1 228 ? 70.766 -6.479 -82.298 1.00 91.38 228 LEU A N 1
ATOM 1837 C CA . LEU A 1 228 ? 69.498 -6.731 -82.993 1.00 91.38 228 LEU A CA 1
ATOM 1838 C C . LEU A 1 228 ? 68.466 -5.614 -82.768 1.00 91.38 228 LEU A C 1
ATOM 1840 O O . LEU A 1 228 ? 67.692 -5.297 -83.670 1.00 91.38 228 LEU A O 1
ATOM 1844 N N . GLN A 1 229 ? 68.445 -4.997 -81.584 1.00 90.56 229 GLN A N 1
ATOM 1845 C CA . GLN A 1 229 ? 67.606 -3.827 -81.316 1.00 90.56 229 GLN A CA 1
ATOM 1846 C C . GLN A 1 229 ? 68.051 -2.623 -82.146 1.00 90.56 229 GLN A C 1
ATOM 1848 O O . GLN A 1 229 ? 67.204 -2.001 -82.781 1.00 90.56 229 GLN A O 1
ATOM 1853 N N . THR A 1 230 ? 69.355 -2.341 -82.207 1.00 90.81 230 THR A N 1
ATOM 1854 C CA . THR A 1 230 ? 69.875 -1.249 -83.043 1.00 90.81 230 THR A CA 1
ATOM 1855 C C . THR A 1 230 ? 69.629 -1.492 -84.528 1.00 90.81 230 THR A C 1
ATOM 1857 O O . THR A 1 230 ? 69.217 -0.574 -85.222 1.00 90.81 230 THR A O 1
ATOM 1860 N N . GLU A 1 231 ? 69.789 -2.726 -85.016 1.00 91.62 231 GLU A N 1
ATOM 1861 C CA . GLU A 1 231 ? 69.489 -3.080 -86.407 1.00 91.62 231 GLU A CA 1
ATOM 1862 C C . GLU A 1 231 ? 68.005 -2.887 -86.716 1.00 91.62 231 GLU A C 1
ATOM 1864 O O . GLU A 1 231 ? 67.662 -2.249 -87.710 1.00 91.62 231 GLU A O 1
ATOM 1869 N N . ARG A 1 232 ? 67.110 -3.376 -85.845 1.00 93.00 232 ARG A N 1
ATOM 1870 C CA . ARG A 1 232 ? 65.664 -3.139 -85.963 1.00 93.00 232 ARG A CA 1
ATOM 1871 C C . ARG A 1 232 ? 65.354 -1.643 -86.026 1.00 93.00 232 ARG A C 1
ATOM 1873 O O . ARG A 1 232 ? 64.530 -1.241 -86.844 1.00 93.00 232 ARG A O 1
ATOM 1880 N N . ASP A 1 233 ? 65.981 -0.844 -85.171 1.00 90.75 233 ASP A N 1
ATOM 1881 C CA . ASP A 1 233 ? 65.732 0.596 -85.102 1.00 90.75 233 ASP A CA 1
ATOM 1882 C C . ASP A 1 233 ? 66.247 1.313 -86.353 1.00 90.75 233 ASP A C 1
ATOM 1884 O O . ASP A 1 233 ? 65.498 2.080 -86.953 1.00 90.75 233 ASP A O 1
ATOM 1888 N N . CYS A 1 234 ? 67.440 0.966 -86.844 1.00 92.44 234 CYS A N 1
ATOM 1889 C CA . CYS A 1 234 ? 67.945 1.459 -88.125 1.00 92.44 234 CYS A CA 1
ATOM 1890 C C . CYS A 1 234 ? 67.033 1.066 -89.298 1.00 92.44 234 CYS A C 1
ATOM 1892 O O . CYS A 1 234 ? 66.779 1.887 -90.177 1.00 92.44 234 CYS A O 1
ATOM 1894 N N . TYR A 1 235 ? 66.492 -0.159 -89.320 1.00 92.38 235 TYR A N 1
ATOM 1895 C CA . TYR A 1 235 ? 65.527 -0.561 -90.349 1.00 92.38 235 TYR A CA 1
ATOM 1896 C C . TYR A 1 235 ? 64.211 0.216 -90.249 1.00 92.38 235 TYR A C 1
ATOM 1898 O O . TYR A 1 235 ? 63.633 0.580 -91.273 1.00 92.38 235 TYR A O 1
ATOM 1906 N N . ALA A 1 236 ? 63.728 0.488 -89.036 1.00 90.06 236 ALA A N 1
ATOM 1907 C CA . ALA A 1 236 ? 62.531 1.295 -88.831 1.00 90.06 236 ALA A CA 1
ATOM 1908 C C . ALA A 1 236 ? 62.739 2.743 -89.305 1.00 90.06 236 ALA A C 1
ATOM 1910 O O . ALA A 1 236 ? 61.870 3.287 -89.991 1.00 90.06 236 ALA A O 1
ATOM 1911 N N . GLU A 1 237 ? 63.896 3.338 -88.999 1.00 92.25 237 GLU A N 1
ATOM 1912 C CA . GLU A 1 237 ? 64.293 4.662 -89.492 1.00 92.25 237 GLU A CA 1
ATOM 1913 C C . GLU A 1 237 ? 64.387 4.682 -91.020 1.00 92.25 237 GLU A C 1
ATOM 1915 O O . GLU A 1 237 ? 63.781 5.546 -91.654 1.00 92.25 237 GLU A O 1
ATOM 1920 N N . GLN A 1 238 ? 65.026 3.676 -91.624 1.00 93.19 238 GLN A N 1
ATOM 1921 C CA . GLN A 1 238 ? 65.139 3.570 -93.076 1.00 93.19 238 GLN A CA 1
ATOM 1922 C C . GLN A 1 238 ? 63.763 3.467 -93.752 1.00 93.19 238 GLN A C 1
ATOM 1924 O O . GLN A 1 238 ? 63.508 4.174 -94.724 1.00 93.19 238 GLN A O 1
ATOM 1929 N N . ILE A 1 239 ? 62.841 2.648 -93.231 1.00 89.12 239 ILE A N 1
ATOM 1930 C CA . ILE A 1 239 ? 61.469 2.558 -93.764 1.00 89.12 239 ILE A CA 1
ATOM 1931 C C . ILE A 1 239 ? 60.743 3.902 -93.625 1.00 89.12 239 ILE A C 1
ATOM 1933 O O . ILE A 1 239 ? 59.991 4.300 -94.518 1.00 89.12 239 ILE A O 1
ATOM 1937 N N . GLN A 1 240 ? 60.954 4.622 -92.521 1.00 91.06 240 GLN A N 1
ATOM 1938 C CA . GLN A 1 240 ? 60.348 5.934 -92.313 1.00 91.06 240 GLN A CA 1
ATOM 1939 C C . GLN A 1 240 ? 60.906 6.983 -93.285 1.00 91.06 240 GLN A C 1
ATOM 1941 O O . GLN A 1 240 ? 60.146 7.814 -93.791 1.00 91.06 240 GLN A O 1
ATOM 1946 N N . GLU A 1 241 ? 62.208 6.954 -93.563 1.00 91.19 241 GLU A N 1
ATOM 1947 C CA . GLU A 1 241 ? 62.865 7.830 -94.533 1.00 91.19 241 GLU A CA 1
ATOM 1948 C C . GLU A 1 241 ? 62.481 7.497 -95.966 1.00 91.19 241 GLU A C 1
ATOM 1950 O O . GLU A 1 241 ? 62.119 8.405 -96.711 1.00 91.19 241 GLU A O 1
ATOM 1955 N N . GLU A 1 242 ? 62.440 6.219 -96.339 1.00 91.12 242 GLU A N 1
ATOM 1956 C CA . GLU A 1 242 ? 61.890 5.780 -97.621 1.00 91.12 242 GLU A CA 1
ATOM 1957 C C . GLU A 1 242 ? 60.432 6.233 -97.763 1.00 91.12 242 GLU A C 1
ATOM 1959 O O . GLU A 1 242 ? 60.062 6.801 -98.790 1.00 91.12 242 GLU A O 1
ATOM 1964 N N . GLY A 1 243 ? 59.614 6.083 -96.716 1.00 89.88 243 GLY A N 1
ATOM 1965 C CA . GLY A 1 243 ? 58.246 6.600 -96.672 1.00 89.88 243 GLY A CA 1
ATOM 1966 C C . GLY A 1 243 ? 58.171 8.119 -96.871 1.00 89.88 243 GLY A C 1
ATOM 1967 O O . GLY A 1 243 ? 57.312 8.598 -97.613 1.00 89.88 243 GLY A O 1
ATOM 1968 N N . ARG A 1 244 ? 59.096 8.881 -96.271 1.00 92.31 244 ARG A N 1
ATOM 1969 C CA . ARG A 1 244 ? 59.235 10.332 -96.483 1.00 92.31 244 ARG A CA 1
ATOM 1970 C C . ARG A 1 244 ? 59.620 10.662 -97.924 1.00 92.31 244 ARG A C 1
ATOM 1972 O O . ARG A 1 244 ? 58.959 11.485 -98.542 1.00 92.31 244 ARG A O 1
ATOM 1979 N N . VAL A 1 245 ? 60.615 9.982 -98.489 1.00 92.81 245 VAL A N 1
ATOM 1980 C CA . VAL A 1 245 ? 61.052 10.185 -99.879 1.00 92.81 245 VAL A CA 1
ATOM 1981 C C . VAL A 1 245 ? 59.930 9.856 -100.861 1.00 92.81 245 VAL A C 1
ATOM 1983 O O . VAL A 1 245 ? 59.715 10.598 -101.817 1.00 92.81 245 VAL A O 1
ATOM 1986 N N . TRP A 1 246 ? 59.178 8.775 -100.637 1.00 90.00 246 TRP A N 1
ATOM 1987 C CA . TRP A 1 246 ? 58.016 8.444 -101.463 1.00 90.00 246 TRP A CA 1
ATOM 1988 C C . TRP A 1 246 ? 56.911 9.488 -101.342 1.00 90.00 246 TRP A C 1
ATOM 1990 O O . TRP A 1 246 ? 56.295 9.829 -102.354 1.00 90.00 246 TRP A O 1
ATOM 2000 N N . LYS A 1 247 ? 56.687 10.032 -100.142 1.00 90.50 247 LYS A N 1
ATOM 2001 C CA . LYS A 1 247 ? 55.752 11.138 -99.925 1.00 90.50 247 LYS A CA 1
ATOM 2002 C C . LYS A 1 247 ? 56.187 12.388 -100.693 1.00 90.50 247 LYS A C 1
ATOM 2004 O O . LYS A 1 247 ? 55.405 12.887 -101.496 1.00 90.50 247 LYS A O 1
ATOM 2009 N N . ASP A 1 248 ? 57.437 12.815 -100.546 1.00 90.75 248 ASP A N 1
ATOM 2010 C CA . ASP A 1 248 ? 57.986 13.983 -101.242 1.00 90.75 248 ASP A CA 1
ATOM 2011 C C . ASP A 1 248 ? 57.962 13.792 -102.762 1.00 90.75 248 ASP A C 1
ATOM 2013 O O . ASP A 1 248 ? 57.610 14.702 -103.505 1.00 90.75 248 ASP A O 1
ATOM 2017 N N . LYS A 1 249 ? 58.279 12.589 -103.254 1.00 90.19 249 LYS A N 1
ATOM 2018 C CA . LYS A 1 249 ? 58.211 12.266 -104.685 1.00 90.19 249 LYS A CA 1
ATOM 2019 C C . LYS A 1 249 ? 56.776 12.284 -105.205 1.00 90.19 249 LYS A C 1
ATOM 2021 O O . LYS A 1 249 ? 56.542 12.727 -106.327 1.00 90.19 249 LYS A O 1
ATOM 2026 N N . THR A 1 250 ? 55.820 11.837 -104.394 1.00 87.50 250 THR A N 1
ATOM 2027 C CA . THR A 1 250 ? 54.391 11.923 -104.712 1.00 87.50 250 THR A CA 1
ATOM 2028 C C . THR A 1 250 ? 53.942 13.381 -104.759 1.00 87.50 250 THR A C 1
ATOM 2030 O O . THR A 1 250 ? 53.295 13.768 -105.724 1.00 87.50 250 THR A O 1
ATOM 2033 N N . GLU A 1 251 ? 54.344 14.216 -103.797 1.00 87.81 251 GLU A N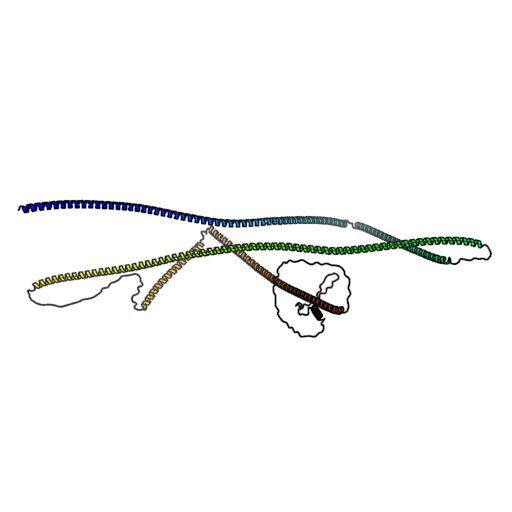 1
ATOM 2034 C CA . GLU A 1 251 ? 54.059 15.659 -103.788 1.00 87.81 251 GLU A CA 1
ATOM 2035 C C . GLU A 1 251 ? 54.739 16.399 -104.957 1.00 87.81 251 GLU A C 1
ATOM 2037 O O . GLU A 1 251 ? 54.128 17.259 -105.593 1.00 87.81 251 GLU A O 1
ATOM 2042 N N . GLN A 1 252 ? 55.971 16.033 -105.323 1.00 88.12 252 GLN A N 1
ATOM 2043 C CA . GLN A 1 252 ? 56.660 16.565 -106.505 1.00 88.12 252 GLN A CA 1
ATOM 2044 C C . GLN A 1 252 ? 55.956 16.180 -107.811 1.00 88.12 252 GLN A C 1
ATOM 2046 O O . GLN A 1 252 ? 55.823 17.009 -108.708 1.00 88.12 252 GLN A O 1
ATOM 2051 N N . LEU A 1 253 ? 55.483 14.939 -107.937 1.00 89.00 253 LEU A N 1
ATOM 2052 C CA . LEU A 1 253 ? 54.680 14.533 -109.092 1.00 89.00 253 LEU A CA 1
ATOM 2053 C C . LEU A 1 253 ? 53.325 15.249 -109.102 1.00 89.00 253 LEU A C 1
ATOM 2055 O O . LEU A 1 253 ? 52.888 15.684 -110.162 1.00 89.00 253 LEU A O 1
ATOM 2059 N N . LEU A 1 254 ? 52.695 15.439 -107.940 1.00 87.12 254 LEU A N 1
ATOM 2060 C CA . LEU A 1 254 ? 51.430 16.166 -107.815 1.00 87.12 254 LEU A CA 1
ATOM 2061 C C . LEU A 1 254 ? 51.583 17.635 -108.238 1.00 87.12 254 LEU A C 1
ATOM 2063 O O . LEU A 1 254 ? 50.757 18.158 -108.981 1.00 87.12 254 LEU A O 1
ATOM 2067 N N . THR A 1 255 ? 52.668 18.290 -107.819 1.00 86.31 255 THR A N 1
ATOM 2068 C CA . THR A 1 255 ? 52.984 19.673 -108.209 1.00 86.31 255 THR A CA 1
ATOM 2069 C C . THR A 1 255 ? 53.360 19.785 -109.683 1.00 86.31 255 THR A C 1
ATOM 2071 O O . THR A 1 255 ? 52.914 20.723 -110.336 1.00 86.31 255 THR A O 1
ATOM 2074 N N . GLN A 1 256 ? 54.089 18.818 -110.254 1.00 85.19 256 GLN A N 1
ATOM 2075 C CA . GLN A 1 256 ? 54.321 18.764 -111.703 1.00 85.19 256 GLN A CA 1
ATOM 2076 C C . GLN A 1 256 ? 53.014 18.588 -112.484 1.00 85.19 256 GLN A C 1
ATOM 2078 O O . GLN A 1 256 ? 52.800 19.292 -113.465 1.00 85.19 256 GLN A O 1
ATOM 2083 N N . VAL A 1 257 ? 52.113 17.708 -112.037 1.00 84.12 257 VAL A N 1
ATOM 2084 C CA . VAL A 1 257 ? 50.789 17.536 -112.657 1.00 84.12 257 VAL A CA 1
ATOM 2085 C C . VAL A 1 257 ? 49.955 18.811 -112.531 1.00 84.12 257 VAL A C 1
ATOM 2087 O O . VAL A 1 257 ? 49.302 19.185 -113.498 1.00 84.12 257 VAL A O 1
ATOM 2090 N N . SER A 1 258 ? 50.019 19.517 -111.398 1.00 81.81 258 SER A N 1
ATOM 2091 C CA . SER A 1 258 ? 49.350 20.813 -111.214 1.00 81.81 258 SER A CA 1
ATOM 2092 C C . SER A 1 258 ? 49.916 21.888 -112.143 1.00 81.81 258 SER A C 1
ATOM 2094 O O . SER A 1 258 ? 49.151 22.582 -112.799 1.00 81.81 258 SER A O 1
ATOM 2096 N N . LEU A 1 259 ? 51.241 22.005 -112.265 1.00 84.19 259 LEU A N 1
ATOM 2097 C CA . LEU A 1 259 ? 51.878 22.968 -113.171 1.00 84.19 259 LEU A CA 1
ATOM 2098 C C . LEU A 1 259 ? 51.552 22.667 -114.635 1.00 84.19 259 LEU A C 1
ATOM 2100 O O . LEU A 1 259 ? 51.211 23.582 -115.379 1.00 84.19 259 LEU A O 1
ATOM 2104 N N . VAL A 1 260 ? 51.583 21.392 -115.035 1.00 79.44 260 VAL A N 1
ATOM 2105 C CA . VAL A 1 260 ? 51.171 20.967 -116.380 1.00 79.44 260 VAL A CA 1
ATOM 2106 C C . VAL A 1 260 ? 49.680 21.220 -116.593 1.00 79.44 260 VAL A C 1
ATOM 2108 O O . VAL A 1 260 ? 49.303 21.662 -117.673 1.00 79.44 260 VAL A O 1
ATOM 2111 N N . ALA A 1 261 ? 48.824 20.997 -115.592 1.00 75.69 261 ALA A N 1
ATOM 2112 C CA . ALA A 1 261 ? 47.405 21.332 -115.676 1.00 75.69 261 ALA A CA 1
ATOM 2113 C C . ALA A 1 261 ? 47.201 22.843 -115.863 1.00 75.69 261 ALA A C 1
ATOM 2115 O O . ALA A 1 261 ? 46.490 23.243 -116.779 1.00 75.69 261 ALA A O 1
ATOM 2116 N N . GLU A 1 262 ? 47.901 23.684 -115.099 1.00 77.50 262 GLU A N 1
ATOM 2117 C CA . GLU A 1 262 ? 47.834 25.137 -115.253 1.00 77.50 262 GLU A CA 1
ATOM 2118 C C . GLU A 1 262 ? 48.415 25.629 -116.592 1.00 77.50 262 GLU A C 1
ATOM 2120 O O . GLU A 1 262 ? 47.875 26.554 -117.192 1.00 77.50 262 GLU A O 1
ATOM 2125 N N . GLU A 1 263 ? 49.512 25.051 -117.093 1.00 78.06 263 GLU A N 1
ATOM 2126 C CA . GLU A 1 263 ? 50.044 25.344 -118.435 1.00 78.06 263 GLU A CA 1
ATOM 2127 C C . GLU A 1 263 ? 49.066 24.924 -119.530 1.00 78.06 263 GLU A C 1
ATOM 2129 O O . GLU A 1 263 ? 48.885 25.636 -120.520 1.00 78.06 263 GLU A O 1
ATOM 2134 N N . ARG A 1 264 ? 48.389 23.791 -119.340 1.00 75.56 264 ARG A N 1
ATOM 2135 C CA . ARG A 1 264 ? 47.357 23.313 -120.250 1.00 75.56 264 ARG A CA 1
ATOM 2136 C C . ARG A 1 264 ? 46.137 24.225 -120.232 1.00 75.56 264 ARG A C 1
ATOM 2138 O O . ARG A 1 264 ? 45.615 24.511 -121.303 1.00 75.56 264 ARG A O 1
ATOM 2145 N N . ASP A 1 265 ? 45.745 24.744 -119.074 1.00 70.19 265 ASP A N 1
ATOM 2146 C CA . ASP A 1 265 ? 44.659 25.717 -118.925 1.00 70.19 265 ASP A CA 1
ATOM 2147 C C . ASP A 1 265 ? 45.043 27.100 -119.483 1.00 70.19 265 ASP A C 1
ATOM 2149 O O . ASP A 1 265 ? 44.222 27.758 -120.124 1.00 70.19 265 ASP A O 1
ATOM 2153 N N . ARG A 1 266 ? 46.314 27.517 -119.372 1.00 72.88 266 ARG A N 1
ATOM 2154 C CA . ARG A 1 266 ? 46.849 28.707 -120.069 1.00 72.88 266 ARG A CA 1
ATOM 2155 C C . ARG A 1 266 ? 46.862 28.521 -121.590 1.00 72.88 266 ARG A C 1
ATOM 2157 O O . ARG A 1 266 ? 46.482 29.440 -122.309 1.00 72.88 266 ARG A O 1
ATOM 2164 N N . ASN A 1 267 ? 47.217 27.334 -122.084 1.00 67.62 267 ASN A N 1
ATOM 2165 C CA . ASN A 1 267 ? 47.157 26.996 -123.510 1.00 67.62 267 ASN A CA 1
ATOM 2166 C C . ASN A 1 267 ? 45.715 26.836 -124.021 1.00 67.62 267 ASN A C 1
ATOM 2168 O O . ASN A 1 267 ? 45.442 27.232 -125.149 1.00 67.62 267 ASN A O 1
ATOM 2172 N N . ILE A 1 268 ? 44.777 26.325 -123.209 1.00 64.69 268 ILE A N 1
ATOM 2173 C CA . ILE A 1 268 ? 43.327 26.370 -123.481 1.00 64.69 268 ILE A CA 1
ATOM 2174 C C . ILE A 1 268 ? 42.902 27.826 -123.690 1.00 64.69 268 ILE A C 1
ATOM 2176 O O . ILE A 1 268 ? 42.237 28.136 -124.676 1.00 64.69 268 ILE A O 1
ATOM 2180 N N . MET A 1 269 ? 43.322 28.721 -122.790 1.00 57.00 269 MET A N 1
ATOM 2181 C CA . MET A 1 269 ? 42.963 30.136 -122.840 1.00 57.00 269 MET A CA 1
ATOM 2182 C C . MET A 1 269 ? 43.572 30.846 -124.067 1.00 57.00 269 MET A C 1
ATOM 2184 O O . MET A 1 269 ? 42.859 31.571 -124.758 1.00 57.00 269 MET A O 1
ATOM 2188 N N . LEU A 1 270 ? 44.836 30.565 -124.413 1.00 61.03 270 LEU A N 1
ATOM 2189 C CA . LEU A 1 270 ? 45.512 31.110 -125.603 1.00 61.03 270 LEU A CA 1
ATOM 2190 C C . LEU A 1 270 ? 44.956 30.548 -126.926 1.00 61.03 270 LEU A C 1
ATOM 2192 O O . LEU A 1 270 ? 44.713 31.315 -127.852 1.00 61.03 270 LEU A O 1
ATOM 2196 N N . LEU A 1 271 ? 44.647 29.248 -127.009 1.00 57.44 271 LEU A N 1
ATOM 2197 C CA . LEU A 1 271 ? 44.026 28.636 -128.196 1.00 57.44 271 LEU A CA 1
ATOM 2198 C C . LEU A 1 271 ? 42.558 29.046 -128.379 1.00 57.44 271 LEU A C 1
ATOM 2200 O O . LEU A 1 271 ? 42.066 29.065 -129.508 1.00 57.44 271 LEU A O 1
ATOM 2204 N N . SER A 1 272 ? 41.855 29.390 -127.293 1.00 52.59 272 SER A N 1
ATOM 2205 C CA . SER A 1 272 ? 40.527 30.012 -127.366 1.00 52.59 272 SER A CA 1
ATOM 2206 C C . SER A 1 272 ? 40.588 31.477 -127.826 1.00 52.59 272 SER A C 1
ATOM 2208 O O . SER A 1 272 ? 39.672 31.918 -128.510 1.00 52.59 272 SER A O 1
ATOM 2210 N N . GLN A 1 273 ? 41.692 32.192 -127.557 1.00 52.38 273 GLN A N 1
ATOM 2211 C CA . GLN A 1 273 ? 41.954 33.540 -128.085 1.00 52.38 273 GLN A CA 1
ATOM 2212 C C . GLN A 1 273 ? 42.447 33.542 -129.546 1.00 52.38 273 GLN A C 1
ATOM 2214 O O . GLN A 1 273 ? 42.096 34.451 -130.293 1.00 52.38 273 GLN A O 1
ATOM 2219 N N . GLU A 1 274 ? 43.208 32.533 -129.990 1.00 48.84 274 GLU A N 1
ATOM 2220 C CA . GLU A 1 274 ? 43.710 32.435 -131.376 1.00 48.84 274 GLU A CA 1
ATOM 2221 C C . GLU A 1 274 ? 42.695 31.844 -132.377 1.00 48.84 274 GLU A C 1
ATOM 2223 O O . GLU A 1 274 ? 42.847 32.036 -133.581 1.00 48.84 274 GLU A O 1
ATOM 2228 N N . ARG A 1 275 ? 41.631 31.155 -131.928 1.00 47.12 275 ARG A N 1
ATOM 2229 C CA . ARG A 1 275 ? 40.579 30.606 -132.817 1.00 47.12 275 ARG A CA 1
ATOM 2230 C C . ARG A 1 275 ? 39.427 31.563 -133.141 1.00 47.12 275 ARG A C 1
ATOM 2232 O O . ARG A 1 275 ? 38.621 31.232 -134.007 1.00 47.12 275 ARG A O 1
ATOM 2239 N N . GLU A 1 276 ? 39.365 32.738 -132.513 1.00 40.50 276 GLU A N 1
ATOM 2240 C CA . GLU A 1 276 ? 38.347 33.773 -132.778 1.00 40.50 276 GLU A CA 1
ATOM 2241 C C . GLU A 1 276 ? 38.866 34.976 -133.601 1.00 40.50 276 GLU A C 1
ATOM 2243 O O . GLU A 1 276 ? 38.141 35.953 -133.787 1.00 40.50 276 GLU A O 1
ATOM 2248 N N . ALA A 1 277 ? 40.077 34.908 -134.176 1.00 36.88 277 ALA A N 1
ATOM 2249 C CA . ALA A 1 277 ? 40.599 35.950 -135.066 1.00 36.88 277 ALA A CA 1
ATOM 2250 C C . ALA A 1 277 ? 41.309 35.380 -136.316 1.00 36.88 277 ALA A C 1
ATOM 2252 O O . ALA A 1 277 ? 42.451 34.941 -136.224 1.00 36.88 277 ALA A O 1
ATOM 2253 N N . LEU A 1 278 ? 40.644 35.535 -137.480 1.00 39.34 278 LEU A N 1
ATOM 2254 C CA . LEU A 1 278 ? 41.133 35.428 -138.879 1.00 39.34 278 LEU A CA 1
ATOM 2255 C C . LEU A 1 278 ? 41.231 33.985 -139.420 1.00 39.34 278 LEU A C 1
ATOM 2257 O O . LEU A 1 278 ? 42.135 33.247 -139.060 1.00 39.34 278 LEU A O 1
ATOM 2261 N N . ASP A 1 279 ? 40.394 33.438 -140.304 1.00 27.75 279 ASP A N 1
ATOM 2262 C CA . ASP A 1 279 ? 39.444 33.902 -141.330 1.00 27.75 279 ASP A CA 1
ATOM 2263 C C . ASP A 1 279 ? 39.964 34.936 -142.356 1.00 27.75 279 ASP A C 1
ATOM 2265 O O . ASP A 1 279 ? 40.115 36.120 -142.061 1.00 27.75 279 ASP A O 1
ATOM 2269 N N . ASN A 1 280 ? 40.130 34.441 -143.595 1.00 25.59 280 ASN A N 1
ATOM 2270 C CA . ASN A 1 280 ? 40.397 35.108 -144.883 1.00 25.59 280 ASN A CA 1
ATOM 2271 C C . ASN A 1 280 ? 41.843 35.519 -145.255 1.00 25.59 280 ASN A C 1
ATOM 2273 O O . ASN A 1 280 ? 42.354 36.530 -144.787 1.00 25.59 280 ASN A O 1
ATOM 2277 N N . ALA A 1 281 ? 42.412 34.801 -146.245 1.00 28.33 281 ALA A N 1
ATOM 2278 C CA . ALA A 1 281 ? 42.801 35.302 -147.586 1.00 28.33 281 ALA A CA 1
ATOM 2279 C C . ALA A 1 281 ? 44.133 34.718 -148.139 1.00 28.33 281 ALA A C 1
ATOM 2281 O O . ALA A 1 281 ? 45.221 35.027 -147.660 1.00 28.33 281 ALA A O 1
ATOM 2282 N N . GLU A 1 282 ? 44.030 33.933 -149.222 1.00 26.08 282 GLU A N 1
ATOM 2283 C CA . GLU A 1 282 ? 45.037 33.779 -150.305 1.00 26.08 282 GLU A CA 1
ATOM 2284 C C . GLU A 1 282 ? 45.299 35.152 -151.011 1.00 26.08 282 GLU A C 1
ATOM 2286 O O . GLU A 1 282 ? 44.485 36.047 -150.761 1.00 26.08 282 GLU A O 1
ATOM 2291 N N . PRO A 1 283 ? 46.295 35.398 -151.925 1.00 40.62 283 PRO A N 1
ATOM 2292 C CA . PRO A 1 283 ? 47.019 34.459 -152.812 1.00 40.62 283 PRO A CA 1
ATOM 2293 C C . PRO A 1 283 ? 48.513 34.751 -153.200 1.00 40.62 283 PRO A C 1
ATOM 2295 O O . PRO A 1 283 ? 49.024 35.862 -153.136 1.00 40.62 283 PRO A O 1
ATOM 2298 N N . GLN A 1 284 ? 49.164 33.683 -153.688 1.00 26.19 284 GLN A N 1
ATOM 2299 C CA . GLN A 1 284 ? 50.080 33.504 -154.847 1.00 26.19 284 GLN A CA 1
ATOM 2300 C C . GLN A 1 284 ? 51.092 34.576 -155.334 1.00 26.19 284 GLN A C 1
ATOM 2302 O O . GLN A 1 284 ? 50.730 35.679 -155.725 1.00 26.19 284 GLN A O 1
ATOM 2307 N N . SER A 1 285 ? 52.350 34.139 -155.545 1.00 26.94 285 SER A N 1
ATOM 2308 C CA . SER A 1 285 ? 53.068 33.957 -156.847 1.00 26.94 285 SER A CA 1
ATOM 2309 C C . SER A 1 285 ? 54.570 33.700 -156.527 1.00 26.94 285 SER A C 1
ATOM 2311 O O . SER A 1 285 ? 55.073 34.290 -155.583 1.00 26.94 285 SER A O 1
ATOM 2313 N N . SER A 1 286 ? 55.403 32.862 -157.156 1.00 30.59 286 SER A N 1
ATOM 2314 C CA . SER A 1 286 ? 55.450 32.224 -158.474 1.00 30.59 286 SER A CA 1
ATOM 2315 C C . SER A 1 286 ? 56.438 31.032 -158.450 1.00 30.59 286 SER A C 1
ATOM 2317 O O . SER A 1 286 ? 57.532 31.183 -157.920 1.00 30.59 286 SER A O 1
ATOM 2319 N N . GLY A 1 287 ? 56.105 29.935 -159.144 1.00 33.44 287 GLY A N 1
ATOM 2320 C CA . GLY A 1 287 ? 57.037 29.091 -159.924 1.00 33.44 287 GLY A CA 1
ATOM 2321 C C . GLY A 1 287 ? 57.847 27.981 -159.210 1.00 33.44 287 GLY A C 1
ATOM 2322 O O . GLY A 1 287 ? 58.415 28.240 -158.158 1.00 33.44 287 GLY A O 1
ATOM 2323 N N . PRO A 1 288 ? 57.958 26.758 -159.781 1.00 52.28 288 PRO A N 1
ATOM 2324 C CA . PRO A 1 288 ? 58.117 25.521 -159.007 1.00 52.28 288 PRO A CA 1
ATOM 2325 C C . PRO A 1 288 ? 59.536 24.919 -159.035 1.00 52.28 288 PRO A C 1
ATOM 2327 O O . PRO A 1 288 ? 60.247 25.064 -160.029 1.00 52.28 288 PRO A O 1
ATOM 2330 N N . SER A 1 289 ? 59.914 24.167 -157.990 1.00 44.72 289 SER A N 1
ATOM 2331 C CA . SER A 1 289 ? 60.945 23.107 -158.047 1.00 44.72 289 SER A CA 1
ATOM 2332 C C . SER A 1 289 ? 60.974 22.286 -156.747 1.00 44.72 289 SER A C 1
ATOM 2334 O O . SER A 1 289 ? 61.200 22.890 -155.711 1.00 44.72 289 SER A O 1
ATOM 2336 N N . GLU A 1 290 ? 60.791 20.955 -156.820 1.00 56.66 290 GLU A N 1
ATOM 2337 C CA . GLU A 1 290 ? 61.077 19.840 -155.861 1.00 56.66 290 GLU A CA 1
ATOM 2338 C C . GLU A 1 290 ? 60.816 19.971 -154.333 1.00 56.66 290 GLU A C 1
ATOM 2340 O O . GLU A 1 290 ? 60.687 18.953 -153.658 1.00 56.66 290 GLU A O 1
ATOM 2345 N N . SER A 1 291 ? 60.650 21.164 -153.767 1.00 55.28 291 SER A N 1
ATOM 2346 C CA . SER A 1 291 ? 60.336 21.429 -152.359 1.00 55.28 291 SER A CA 1
ATOM 2347 C C . SER A 1 291 ? 58.856 21.227 -152.010 1.00 55.28 291 SER A C 1
ATOM 2349 O O . SER A 1 291 ? 58.517 21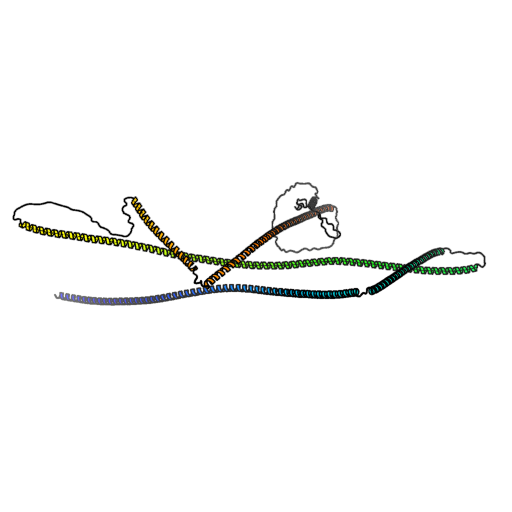.084 -150.839 1.00 55.28 291 SER A O 1
ATOM 2351 N N . GLU A 1 292 ? 57.973 21.180 -153.011 1.00 50.28 292 GLU A N 1
ATOM 2352 C CA . GLU A 1 292 ? 56.510 21.138 -152.852 1.00 50.28 292 GLU A CA 1
ATOM 2353 C C . GLU A 1 292 ? 55.996 19.753 -152.407 1.00 50.28 292 GLU A C 1
ATOM 2355 O O . GLU A 1 292 ? 55.049 19.660 -151.631 1.00 50.28 292 GLU A O 1
ATOM 2360 N N . VAL A 1 293 ? 56.676 18.667 -152.799 1.00 62.75 293 VAL A N 1
ATOM 2361 C CA . VAL A 1 293 ? 56.360 17.306 -152.317 1.00 62.75 293 VAL A CA 1
ATOM 2362 C C . VAL A 1 293 ? 56.823 17.117 -150.871 1.00 62.75 293 VAL A C 1
ATOM 2364 O O . VAL A 1 293 ? 56.073 16.588 -150.054 1.00 62.75 293 VAL A O 1
ATOM 2367 N N . ALA A 1 294 ? 58.008 17.633 -150.524 1.00 67.75 294 ALA A N 1
ATOM 2368 C CA . ALA A 1 294 ? 58.501 17.628 -149.147 1.00 67.75 294 ALA A CA 1
ATOM 2369 C C . ALA A 1 294 ? 57.601 18.461 -148.216 1.00 67.75 294 ALA A C 1
ATOM 2371 O O . ALA A 1 294 ? 57.378 18.074 -147.072 1.00 67.75 294 ALA A O 1
ATOM 2372 N N . LEU A 1 295 ? 57.029 19.569 -148.709 1.00 68.81 295 LEU A N 1
ATOM 2373 C CA . LEU A 1 295 ? 56.054 20.361 -147.957 1.00 68.81 295 LEU A CA 1
ATOM 2374 C C . LEU A 1 295 ? 54.710 19.641 -147.782 1.00 68.81 295 LEU A C 1
ATOM 2376 O O . LEU A 1 295 ? 54.099 19.772 -146.728 1.00 68.81 295 LEU A O 1
ATOM 2380 N N . GLN A 1 296 ? 54.249 18.878 -148.779 1.00 71.69 296 GLN A N 1
ATOM 2381 C CA . GLN A 1 296 ? 52.999 18.115 -148.689 1.00 71.69 296 GLN A CA 1
ATOM 2382 C C . GLN A 1 296 ? 53.115 16.940 -147.708 1.00 71.69 296 GLN A C 1
ATOM 2384 O O . GLN A 1 296 ? 52.194 16.685 -146.931 1.00 71.69 296 GLN A O 1
ATOM 2389 N N . GLU A 1 297 ? 54.251 16.240 -147.709 1.00 73.06 297 GLU A N 1
ATOM 2390 C CA . GLU A 1 297 ? 54.556 15.222 -146.701 1.00 73.06 297 GLU A CA 1
ATOM 2391 C C . GLU A 1 297 ? 54.695 15.855 -145.312 1.00 73.06 297 GLU A C 1
ATOM 2393 O O . GLU A 1 297 ? 54.063 15.368 -144.377 1.00 73.06 297 GLU A O 1
ATOM 2398 N N . ALA A 1 298 ? 55.397 16.989 -145.192 1.00 79.00 298 ALA A N 1
ATOM 2399 C CA . ALA A 1 298 ? 55.504 17.737 -143.940 1.00 79.00 298 ALA A CA 1
ATOM 2400 C C . ALA A 1 298 ? 54.144 18.245 -143.429 1.00 79.00 298 ALA A C 1
ATOM 2402 O O . ALA A 1 298 ? 53.888 18.210 -142.232 1.00 79.00 298 ALA A O 1
ATOM 2403 N N . LEU A 1 299 ? 53.239 18.684 -144.311 1.00 77.56 299 LEU A N 1
ATOM 2404 C CA . LEU A 1 299 ? 51.879 19.088 -143.942 1.00 77.56 299 LEU A CA 1
ATOM 2405 C C . LEU A 1 299 ? 51.046 17.904 -143.454 1.00 77.56 299 LEU A C 1
ATOM 2407 O O . LEU A 1 299 ? 50.295 18.053 -142.493 1.00 77.56 299 LEU A O 1
ATOM 2411 N N . ASN A 1 300 ? 51.185 16.733 -144.080 1.00 81.12 300 ASN A N 1
ATOM 2412 C CA . ASN A 1 300 ? 50.493 15.520 -143.650 1.00 81.12 300 ASN A CA 1
ATOM 2413 C C . ASN A 1 300 ? 51.024 15.006 -142.304 1.00 81.12 300 ASN A C 1
ATOM 2415 O O . ASN A 1 300 ? 50.220 14.618 -141.455 1.00 81.12 300 ASN A O 1
ATOM 2419 N N . THR A 1 301 ? 52.342 15.040 -142.070 1.00 83.00 301 THR A N 1
ATOM 2420 C CA . THR A 1 301 ? 52.915 14.700 -140.758 1.00 83.00 301 THR A CA 1
ATOM 2421 C C . THR A 1 301 ? 52.482 15.704 -139.696 1.00 83.00 301 THR A C 1
ATOM 2423 O O . THR A 1 301 ? 52.035 15.290 -138.633 1.00 83.00 301 THR A O 1
ATOM 2426 N N . LEU A 1 302 ? 52.484 17.006 -140.006 1.00 85.06 302 LEU A N 1
ATOM 2427 C CA . LEU A 1 302 ? 52.009 18.047 -139.090 1.00 85.06 302 LEU A CA 1
ATOM 2428 C C . LEU A 1 302 ? 50.510 17.893 -138.770 1.00 85.06 302 LEU A C 1
ATOM 2430 O O . LEU A 1 302 ? 50.080 18.169 -137.653 1.00 85.06 302 LEU A O 1
ATOM 2434 N N . HIS A 1 303 ? 49.698 17.433 -139.731 1.00 82.69 303 HIS A N 1
ATOM 2435 C CA . HIS A 1 303 ? 48.279 17.147 -139.498 1.00 82.69 303 HIS A CA 1
ATOM 2436 C C . HIS A 1 303 ? 48.087 15.953 -138.561 1.00 82.69 303 HIS A C 1
ATOM 2438 O O . HIS A 1 303 ? 47.288 16.029 -137.631 1.00 82.69 303 HIS A O 1
ATOM 2444 N N . GLN A 1 304 ? 48.848 14.876 -138.766 1.00 86.88 304 GLN A N 1
ATOM 2445 C CA . GLN A 1 304 ? 48.826 13.712 -137.877 1.00 86.88 304 GLN A CA 1
ATOM 2446 C C . GLN A 1 304 ? 49.322 14.069 -136.470 1.00 86.88 304 GLN A C 1
ATOM 2448 O O . GLN A 1 304 ? 48.723 13.636 -135.489 1.00 86.88 304 GLN A O 1
ATOM 2453 N N . GLU A 1 305 ? 50.362 14.898 -136.357 1.00 86.44 305 GLU A N 1
ATOM 2454 C CA . GLU A 1 305 ? 50.862 15.420 -135.081 1.00 86.44 305 GLU A CA 1
ATOM 2455 C C . GLU A 1 305 ? 49.818 16.289 -134.378 1.00 86.44 305 GLU A C 1
ATOM 2457 O O . GLU A 1 305 ? 49.592 16.124 -133.182 1.00 86.44 305 GLU A O 1
ATOM 2462 N N . LYS A 1 306 ? 49.123 17.164 -135.115 1.00 85.38 306 LYS A N 1
ATOM 2463 C CA . LYS A 1 306 ? 48.018 17.974 -134.590 1.00 85.38 306 LYS A CA 1
ATOM 2464 C C . LYS A 1 306 ? 46.872 17.101 -134.077 1.00 85.38 306 LYS A C 1
ATOM 2466 O O . LYS A 1 306 ? 46.388 17.339 -132.973 1.00 85.38 306 LYS A O 1
ATOM 2471 N N . ASP A 1 307 ? 46.436 16.107 -134.846 1.00 87.81 307 ASP A N 1
ATOM 2472 C CA . ASP A 1 307 ? 45.344 15.215 -134.442 1.00 87.81 307 ASP A CA 1
ATOM 2473 C C . ASP A 1 307 ? 45.746 14.341 -133.242 1.00 87.81 307 ASP A C 1
ATOM 2475 O O . ASP A 1 307 ? 44.946 14.145 -132.322 1.00 87.81 307 ASP A O 1
ATOM 2479 N N . ALA A 1 308 ? 47.005 13.895 -133.187 1.00 89.00 308 ALA A N 1
ATOM 2480 C CA . ALA A 1 308 ? 47.568 13.208 -132.028 1.00 89.00 308 ALA A CA 1
ATOM 2481 C C . ALA A 1 308 ? 47.615 14.116 -130.785 1.00 89.00 308 ALA A C 1
ATOM 2483 O O . ALA A 1 308 ? 47.205 13.687 -129.704 1.00 89.00 308 ALA A O 1
ATOM 2484 N N . LEU A 1 309 ? 48.028 15.382 -130.933 1.00 90.75 309 LEU A N 1
ATOM 2485 C CA . LEU A 1 309 ? 48.026 16.370 -129.847 1.00 90.75 309 LEU A CA 1
ATOM 2486 C C . LEU A 1 309 ? 46.606 16.643 -129.337 1.00 90.75 309 LEU A C 1
ATOM 2488 O O . LEU A 1 309 ? 46.382 16.704 -128.129 1.00 90.75 309 LEU A O 1
ATOM 2492 N N . ILE A 1 310 ? 45.633 16.777 -130.244 1.00 90.19 310 ILE A N 1
ATOM 2493 C CA . ILE A 1 310 ? 44.221 16.983 -129.894 1.00 90.19 310 ILE A CA 1
ATOM 2494 C C . ILE A 1 310 ? 43.685 15.775 -129.122 1.00 90.19 310 ILE A C 1
ATOM 2496 O O . ILE A 1 310 ? 43.026 15.955 -128.097 1.00 90.19 310 ILE A O 1
ATOM 2500 N N . ALA A 1 311 ? 43.980 14.550 -129.565 1.00 89.50 311 ALA A N 1
ATOM 2501 C CA . ALA A 1 311 ? 43.574 13.339 -128.858 1.00 89.50 311 ALA A CA 1
ATOM 2502 C C . ALA A 1 311 ? 44.214 13.246 -127.461 1.00 89.50 311 ALA A C 1
ATOM 2504 O O . ALA A 1 311 ? 43.520 12.934 -126.490 1.00 89.50 311 ALA A O 1
ATOM 2505 N N . GLN A 1 312 ? 45.503 13.578 -127.334 1.00 91.38 312 GLN A N 1
ATOM 2506 C CA . GLN A 1 312 ? 46.220 13.589 -126.055 1.00 91.38 312 GLN A CA 1
ATOM 2507 C C . GLN A 1 312 ? 45.655 14.640 -125.094 1.00 91.38 312 GLN A C 1
ATOM 2509 O O . GLN A 1 312 ? 45.425 14.363 -123.919 1.00 91.38 312 GLN A O 1
ATOM 2514 N N . TYR A 1 313 ? 45.357 15.833 -125.594 1.00 90.44 313 TYR A N 1
ATOM 2515 C CA . TYR A 1 313 ? 44.744 16.886 -124.803 1.00 90.44 313 TYR A CA 1
ATOM 2516 C C . TYR A 1 313 ? 43.300 16.552 -124.395 1.00 90.44 313 TYR A C 1
ATOM 2518 O O . TYR A 1 313 ? 42.896 16.824 -123.264 1.00 90.44 313 TYR A O 1
ATOM 2526 N N . GLN A 1 314 ? 42.513 15.922 -125.273 1.00 92.44 314 GLN A N 1
ATOM 2527 C CA . GLN A 1 314 ? 41.183 15.422 -124.912 1.00 92.44 314 GLN A CA 1
ATOM 2528 C C . GLN A 1 314 ? 41.258 14.309 -123.860 1.00 92.44 314 GLN A C 1
ATOM 2530 O O . GLN A 1 314 ? 40.389 14.246 -122.993 1.00 92.44 314 GLN A O 1
ATOM 2535 N N . ALA A 1 315 ? 42.277 13.446 -123.901 1.00 89.06 315 ALA A N 1
ATOM 2536 C CA . ALA A 1 315 ? 42.529 12.470 -122.842 1.00 89.06 315 ALA A CA 1
ATOM 2537 C C . ALA A 1 315 ? 42.867 13.172 -121.516 1.00 89.06 315 ALA A C 1
ATOM 2539 O O . ALA A 1 315 ? 42.195 12.925 -120.524 1.00 89.06 315 ALA A O 1
ATOM 2540 N N . GLN A 1 316 ? 43.775 14.153 -121.527 1.00 91.81 316 GLN A N 1
ATOM 2541 C CA . GLN A 1 316 ? 44.108 14.946 -120.337 1.00 91.81 316 GLN A CA 1
ATOM 2542 C C . GLN A 1 316 ? 42.913 15.730 -119.770 1.00 91.81 316 GLN A C 1
ATOM 2544 O O . GLN A 1 316 ? 42.826 15.897 -118.559 1.00 91.81 316 GLN A O 1
ATOM 2549 N N . LEU A 1 317 ? 41.979 16.205 -120.609 1.00 92.38 317 LEU A N 1
ATOM 2550 C CA . LEU A 1 317 ? 40.726 16.821 -120.141 1.00 92.38 317 LEU A CA 1
ATOM 2551 C C . LEU A 1 317 ? 39.877 15.797 -119.384 1.00 92.38 317 LEU A C 1
ATOM 2553 O O . LEU A 1 317 ? 39.414 16.090 -118.287 1.00 92.38 317 LEU A O 1
ATOM 2557 N N . ARG A 1 318 ? 39.705 14.593 -119.948 1.00 92.06 318 ARG A N 1
ATOM 2558 C CA . ARG A 1 318 ? 38.954 13.512 -119.293 1.00 92.06 318 ARG A CA 1
ATOM 2559 C C . ARG A 1 318 ? 39.614 13.078 -117.987 1.00 92.06 318 ARG A C 1
ATOM 2561 O O . ARG A 1 318 ? 38.904 12.872 -117.009 1.00 92.06 318 ARG A O 1
ATOM 2568 N N . ASP A 1 319 ? 40.939 12.994 -117.953 1.00 92.56 319 ASP A N 1
ATOM 2569 C CA . ASP A 1 319 ? 41.689 12.642 -116.745 1.00 92.56 319 ASP A CA 1
ATOM 2570 C C . ASP A 1 319 ? 41.566 13.741 -115.676 1.00 92.56 319 ASP A C 1
ATOM 2572 O O . ASP A 1 319 ? 41.335 13.443 -114.508 1.00 92.56 319 ASP A O 1
ATOM 2576 N N . ASN A 1 320 ? 41.633 15.020 -116.061 1.00 90.19 320 ASN A N 1
ATOM 2577 C CA . ASN A 1 320 ? 41.458 16.146 -115.138 1.00 90.19 320 ASN A CA 1
ATOM 2578 C C . ASN A 1 320 ? 40.015 16.240 -114.600 1.00 90.19 320 ASN A C 1
ATOM 2580 O O . ASN A 1 320 ? 39.807 16.456 -113.406 1.00 90.19 320 ASN A O 1
ATOM 2584 N N . GLU A 1 321 ? 39.010 15.985 -115.445 1.00 92.12 321 GLU A N 1
ATOM 2585 C CA . GLU A 1 321 ? 37.614 15.851 -115.014 1.00 92.12 321 GLU A CA 1
ATOM 2586 C C . GLU A 1 321 ? 37.429 14.684 -114.034 1.00 92.12 321 GLU A C 1
ATOM 2588 O O . GLU A 1 321 ? 36.710 14.824 -113.044 1.00 92.12 321 GLU A O 1
ATOM 2593 N N . GLN A 1 322 ? 38.071 13.536 -114.278 1.00 93.50 322 GLN A N 1
ATOM 2594 C CA . GLN A 1 322 ? 38.042 12.396 -113.357 1.00 93.50 322 GLN A CA 1
ATOM 2595 C C . GLN A 1 322 ? 38.728 12.720 -112.026 1.00 93.50 322 GLN A C 1
ATOM 2597 O O . GLN A 1 322 ? 38.170 12.415 -110.975 1.00 93.50 322 GLN A O 1
ATOM 2602 N N . LEU A 1 323 ? 39.888 13.382 -112.049 1.00 93.06 323 LEU A N 1
ATOM 2603 C CA . LEU A 1 323 ? 40.590 13.811 -110.838 1.00 93.06 323 LEU A CA 1
ATOM 2604 C C . LEU A 1 323 ? 39.776 14.829 -110.039 1.00 93.06 323 LEU A C 1
ATOM 2606 O O . LEU A 1 323 ? 39.668 14.693 -108.828 1.00 93.06 323 LEU A O 1
ATOM 2610 N N . SER A 1 324 ? 39.135 15.790 -110.702 1.00 90.69 324 SER A N 1
ATOM 2611 C CA . SER A 1 324 ? 38.264 16.765 -110.042 1.00 90.69 324 SER A CA 1
ATOM 2612 C C . SER A 1 324 ? 37.046 16.098 -109.400 1.00 90.69 324 SER A C 1
ATOM 2614 O O . SER A 1 324 ? 36.689 16.433 -108.273 1.00 90.69 324 SER A O 1
ATOM 2616 N N . ARG A 1 325 ? 36.441 15.098 -110.060 1.00 94.25 325 ARG A N 1
ATOM 2617 C CA . ARG A 1 325 ? 35.379 14.277 -109.449 1.00 94.25 325 ARG A CA 1
ATOM 2618 C C . ARG A 1 325 ? 35.888 13.528 -108.219 1.00 94.25 325 ARG A C 1
ATOM 2620 O O . ARG A 1 325 ? 35.229 13.577 -107.188 1.00 94.25 325 ARG A O 1
ATOM 2627 N N . LEU A 1 326 ? 37.069 12.912 -108.294 1.00 94.81 326 LEU A N 1
ATOM 2628 C CA . LEU A 1 326 ? 37.682 12.229 -107.151 1.00 94.81 326 LEU A CA 1
ATOM 2629 C C . LEU A 1 326 ? 38.015 13.193 -106.003 1.00 94.81 326 LEU A C 1
ATOM 2631 O O . LEU A 1 326 ? 37.788 12.845 -104.849 1.00 94.81 326 LEU A O 1
ATOM 2635 N N . CYS A 1 327 ? 38.507 14.402 -106.284 1.00 91.50 327 CYS A N 1
ATOM 2636 C CA . CYS A 1 327 ? 38.751 15.418 -105.258 1.00 91.50 327 CYS A CA 1
ATOM 2637 C C . CYS A 1 327 ? 37.450 15.823 -104.556 1.00 91.50 327 CYS A C 1
ATOM 2639 O O . CYS A 1 327 ? 37.403 15.811 -103.330 1.00 91.50 327 CYS A O 1
ATOM 2641 N N . VAL A 1 328 ? 36.373 16.081 -105.307 1.00 93.62 328 VAL A N 1
ATOM 2642 C CA . VAL A 1 328 ? 35.054 16.402 -104.733 1.00 93.62 328 VAL A CA 1
ATOM 2643 C C . VAL A 1 328 ? 34.490 15.225 -103.927 1.00 93.62 328 VAL A C 1
ATOM 2645 O O . VAL A 1 328 ? 33.935 15.418 -102.846 1.00 93.62 328 VAL A O 1
ATOM 2648 N N . GLU A 1 329 ? 34.653 13.987 -104.398 1.00 93.19 329 GLU A N 1
ATOM 2649 C CA . GLU A 1 329 ? 34.270 12.786 -103.642 1.00 93.19 329 GLU A CA 1
ATOM 2650 C C . GLU A 1 329 ? 35.074 12.643 -102.338 1.00 93.19 329 GLU A C 1
ATOM 2652 O O . GLU A 1 329 ? 34.517 12.283 -101.302 1.00 93.19 329 GLU A O 1
ATOM 2657 N N . GLN A 1 330 ? 36.369 12.967 -102.342 1.00 92.62 330 GLN A N 1
ATOM 2658 C CA . GLN A 1 330 ? 37.183 12.945 -101.124 1.00 92.62 330 GLN A CA 1
ATOM 2659 C C . GLN A 1 330 ? 36.832 14.090 -100.169 1.00 92.62 330 GLN A C 1
ATOM 2661 O O . GLN A 1 330 ? 36.738 13.858 -98.969 1.00 92.62 330 GLN A O 1
ATOM 2666 N N . GLU A 1 331 ? 36.580 15.302 -100.664 1.00 91.62 331 GLU A N 1
ATOM 2667 C CA . GLU A 1 331 ? 36.136 16.440 -99.847 1.00 91.62 331 GLU A CA 1
ATOM 2668 C C . GLU A 1 331 ? 34.772 16.182 -99.205 1.00 91.62 331 GLU A C 1
ATOM 2670 O O . GLU A 1 331 ? 34.582 16.431 -98.015 1.00 91.62 331 GLU A O 1
ATOM 2675 N N . THR A 1 332 ? 33.823 15.630 -99.965 1.00 91.81 332 THR A N 1
ATOM 2676 C CA . THR A 1 332 ? 32.510 15.244 -99.430 1.00 91.81 332 THR A CA 1
ATOM 2677 C C . THR A 1 332 ? 32.645 14.148 -98.381 1.00 91.81 332 THR A C 1
ATOM 2679 O O . THR A 1 332 ? 32.083 14.289 -97.295 1.00 91.81 332 THR A O 1
ATOM 2682 N N . ARG A 1 333 ? 33.465 13.120 -98.635 1.00 95.12 333 ARG A N 1
ATOM 2683 C CA . ARG A 1 333 ? 33.765 12.068 -97.656 1.00 95.12 333 ARG A CA 1
ATOM 2684 C C . ARG A 1 333 ? 34.444 12.612 -96.397 1.00 95.12 333 ARG A C 1
ATOM 2686 O O . ARG A 1 333 ? 34.087 12.204 -95.293 1.00 95.12 333 ARG A O 1
ATOM 2693 N N . MET A 1 334 ? 35.392 13.537 -96.533 1.00 89.50 334 MET A N 1
ATOM 2694 C CA . MET A 1 334 ? 36.039 14.202 -95.398 1.00 89.50 334 MET A CA 1
ATOM 2695 C C . MET A 1 334 ? 35.029 15.025 -94.597 1.00 89.50 334 MET A C 1
ATOM 2697 O O . MET A 1 334 ? 34.935 14.848 -93.386 1.00 89.50 334 MET A O 1
ATOM 2701 N N . GLY A 1 335 ? 34.191 15.822 -95.261 1.00 93.44 335 GLY A N 1
ATOM 2702 C CA . GLY A 1 335 ? 33.137 16.587 -94.596 1.00 93.44 335 GLY A CA 1
ATOM 2703 C C . GLY A 1 335 ? 32.066 15.705 -93.938 1.00 93.44 335 GLY A C 1
ATOM 2704 O O . GLY A 1 335 ? 31.445 16.096 -92.950 1.00 93.44 335 GLY A O 1
ATOM 2705 N N . GLU A 1 336 ? 31.792 14.510 -94.459 1.00 93.12 336 GLU A N 1
ATOM 2706 C CA . GLU A 1 336 ? 30.918 13.530 -93.799 1.00 93.12 336 GLU A CA 1
ATOM 2707 C C . GLU A 1 336 ? 31.558 12.952 -92.532 1.00 93.12 336 GLU A C 1
ATOM 2709 O O . GLU A 1 336 ? 30.885 12.870 -91.499 1.00 93.12 336 GLU A O 1
ATOM 2714 N N . MET A 1 337 ? 32.851 12.615 -92.588 1.00 89.00 337 MET A N 1
ATOM 2715 C CA . MET A 1 337 ? 33.623 12.150 -91.432 1.00 89.00 337 MET A CA 1
ATOM 2716 C C . MET A 1 337 ? 33.732 13.231 -90.351 1.00 89.00 337 MET A C 1
ATOM 2718 O O . MET A 1 337 ? 33.532 12.929 -89.177 1.00 89.00 337 MET A O 1
ATOM 2722 N N . GLU A 1 338 ? 33.966 14.489 -90.725 1.00 92.69 338 GLU A N 1
ATOM 2723 C CA . GLU A 1 338 ? 33.979 15.631 -89.800 1.00 92.69 338 GLU A CA 1
ATOM 2724 C C . GLU A 1 338 ? 32.634 15.783 -89.087 1.00 92.69 338 GLU A C 1
ATOM 2726 O O . GLU A 1 338 ? 32.585 15.788 -87.859 1.00 92.69 338 GLU A O 1
ATOM 2731 N N . ARG A 1 339 ? 31.517 15.771 -89.828 1.00 93.69 339 ARG A N 1
ATOM 2732 C CA . ARG A 1 339 ? 30.173 15.810 -89.221 1.00 93.69 339 ARG A CA 1
ATOM 2733 C C . ARG A 1 339 ? 29.894 14.599 -88.333 1.00 93.69 339 ARG A C 1
ATOM 2735 O O . ARG A 1 339 ? 29.134 14.701 -87.372 1.00 93.69 339 ARG A O 1
ATOM 2742 N N . GLN A 1 340 ? 30.443 13.430 -88.659 1.00 93.31 340 GLN A N 1
ATOM 2743 C CA . GLN A 1 340 ? 30.312 12.246 -87.812 1.00 93.31 340 GLN A CA 1
ATOM 2744 C C . GLN A 1 340 ? 31.089 12.404 -86.503 1.00 93.31 340 GLN A C 1
ATOM 2746 O O . GLN A 1 340 ? 30.554 12.056 -85.451 1.00 93.31 340 GLN A O 1
ATOM 2751 N N . VAL A 1 341 ? 32.300 12.962 -86.551 1.00 92.12 341 VAL A N 1
ATOM 2752 C CA . VAL A 1 341 ? 33.088 13.288 -85.356 1.00 92.12 341 VAL A CA 1
ATOM 2753 C C . VAL A 1 341 ? 32.376 14.350 -84.519 1.00 92.12 341 VAL A C 1
ATOM 2755 O O . VAL A 1 341 ? 32.220 14.153 -83.319 1.00 92.12 341 VAL A O 1
ATOM 2758 N N . GLU A 1 342 ? 31.858 15.418 -85.128 1.00 92.06 342 GLU A N 1
ATOM 2759 C CA . GLU A 1 342 ? 31.087 16.453 -84.425 1.00 92.06 342 GLU A CA 1
ATOM 2760 C C . GLU A 1 342 ? 29.865 15.874 -83.706 1.00 92.06 342 GLU A C 1
ATOM 2762 O O . GLU A 1 342 ? 29.653 16.162 -82.529 1.00 92.06 342 GLU A O 1
ATOM 2767 N N . ARG A 1 343 ? 29.096 14.997 -84.369 1.00 93.56 343 ARG A N 1
ATOM 2768 C CA . ARG A 1 343 ? 27.974 14.293 -83.728 1.00 93.56 343 ARG A CA 1
ATOM 2769 C C . ARG A 1 343 ? 28.435 13.421 -82.563 1.00 93.56 343 ARG A C 1
ATOM 2771 O O . ARG A 1 343 ? 27.799 13.435 -81.519 1.00 93.56 343 ARG A O 1
ATOM 2778 N N . GLN A 1 344 ? 29.541 12.691 -82.704 1.00 90.44 344 GLN A N 1
ATOM 2779 C CA . GLN A 1 344 ? 30.078 11.867 -81.614 1.00 90.44 344 GLN A CA 1
ATOM 2780 C C . GLN A 1 344 ? 30.573 12.704 -80.430 1.00 90.44 344 GLN A C 1
ATOM 2782 O O . GLN A 1 344 ? 30.397 12.293 -79.283 1.00 90.44 344 GLN A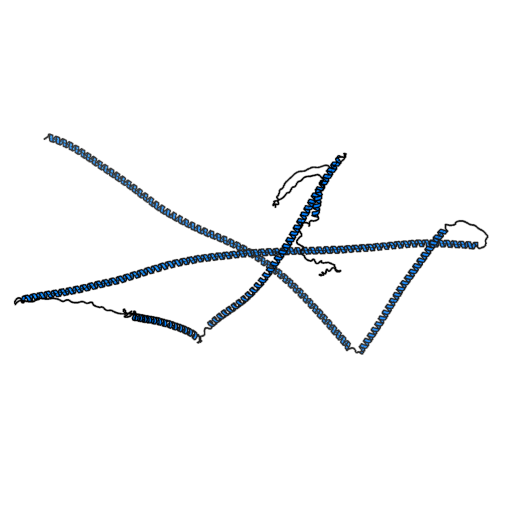 O 1
ATOM 2787 N N . VAL A 1 345 ? 31.162 13.874 -80.689 1.00 92.56 345 VAL A N 1
ATOM 2788 C CA . VAL A 1 345 ? 31.567 14.828 -79.648 1.00 92.56 345 VAL A CA 1
ATOM 2789 C C . VAL A 1 345 ? 30.337 15.382 -78.931 1.00 92.56 345 VAL A C 1
ATOM 2791 O O . VAL A 1 345 ? 30.298 15.331 -77.704 1.00 92.56 345 VAL A O 1
ATOM 2794 N N . GLN A 1 346 ? 29.309 15.810 -79.671 1.00 93.19 346 GLN A N 1
ATOM 2795 C CA . GLN A 1 346 ? 28.040 16.279 -79.101 1.00 93.19 346 GLN A CA 1
ATOM 2796 C C . GLN A 1 346 ? 27.349 15.192 -78.271 1.00 93.19 346 GLN A C 1
ATOM 2798 O O . GLN A 1 346 ? 26.992 15.434 -77.124 1.00 93.19 346 GLN A O 1
ATOM 2803 N N . GLU A 1 347 ? 27.243 13.965 -78.788 1.00 92.31 347 GLU A N 1
ATOM 2804 C CA . GLU A 1 347 ? 26.718 12.830 -78.021 1.00 92.31 347 GLU A CA 1
ATOM 2805 C C . GLU A 1 347 ? 27.562 12.535 -76.771 1.00 92.31 347 GLU A C 1
ATOM 2807 O O . GLU A 1 347 ? 27.031 12.113 -75.743 1.00 92.31 347 GLU A O 1
ATOM 2812 N N . GLY A 1 348 ? 28.882 12.721 -76.843 1.00 91.69 348 GLY A N 1
ATOM 2813 C CA . GLY A 1 348 ? 29.783 12.611 -75.698 1.00 91.69 348 GLY A CA 1
ATOM 2814 C C . GLY A 1 348 ? 29.511 13.679 -74.637 1.00 91.69 348 GLY A C 1
ATOM 2815 O O . GLY A 1 348 ? 29.453 13.358 -73.450 1.00 91.69 348 GLY A O 1
ATOM 2816 N N . ASP A 1 349 ? 29.296 14.924 -75.057 1.00 91.75 349 ASP A N 1
ATOM 2817 C CA . ASP A 1 349 ? 28.937 16.045 -74.185 1.00 91.75 349 ASP A CA 1
ATOM 2818 C C . ASP A 1 349 ? 27.557 15.865 -73.551 1.00 91.75 349 ASP A C 1
ATOM 2820 O O . ASP A 1 349 ? 27.411 16.054 -72.344 1.00 91.75 349 ASP A O 1
ATOM 2824 N N . ASP A 1 350 ? 26.565 15.418 -74.316 1.00 92.56 350 ASP A N 1
ATOM 2825 C CA . ASP A 1 350 ? 25.222 15.143 -73.805 1.00 92.56 350 ASP A CA 1
ATOM 2826 C C . ASP A 1 350 ? 25.230 13.976 -72.810 1.00 92.56 350 ASP A C 1
ATOM 2828 O O . ASP A 1 350 ? 24.596 14.050 -71.756 1.00 92.56 350 ASP A O 1
ATOM 2832 N N . ARG A 1 351 ? 26.010 12.915 -73.075 1.00 92.81 351 ARG A N 1
ATOM 2833 C CA . ARG A 1 351 ? 26.222 11.826 -72.106 1.00 92.81 351 ARG A CA 1
ATOM 2834 C C . ARG A 1 351 ? 26.899 12.330 -70.831 1.00 92.81 351 ARG A C 1
ATOM 2836 O O . ARG A 1 351 ? 26.501 11.906 -69.749 1.00 92.81 351 ARG A O 1
ATOM 2843 N N . ARG A 1 352 ? 27.891 13.223 -70.932 1.00 92.88 352 ARG A N 1
ATOM 2844 C CA . ARG A 1 352 ? 28.537 13.837 -69.758 1.00 92.88 352 ARG A CA 1
ATOM 2845 C C . ARG A 1 352 ? 27.545 14.655 -68.934 1.00 92.88 352 ARG A C 1
ATOM 2847 O O . ARG A 1 352 ? 27.437 14.404 -67.739 1.00 92.88 352 ARG A O 1
ATOM 2854 N N . ARG A 1 353 ? 26.764 15.533 -69.569 1.00 93.50 353 ARG A N 1
ATOM 2855 C CA . ARG A 1 353 ? 25.723 16.327 -68.891 1.00 93.50 353 ARG A CA 1
ATOM 2856 C C . ARG A 1 353 ? 24.686 15.446 -68.198 1.00 93.50 353 ARG A C 1
ATOM 2858 O O . ARG A 1 353 ? 24.415 15.647 -67.024 1.00 93.50 353 ARG A O 1
ATOM 2865 N N . MET A 1 354 ? 24.174 14.411 -68.871 1.00 92.75 354 MET A N 1
ATOM 2866 C CA . MET A 1 354 ? 23.236 13.472 -68.239 1.00 92.75 354 MET A CA 1
ATOM 2867 C C . MET A 1 354 ? 23.849 12.753 -67.031 1.00 92.75 354 MET A C 1
ATOM 2869 O O . MET A 1 354 ? 23.159 12.510 -66.045 1.00 92.75 354 MET A O 1
ATOM 2873 N N . LEU A 1 355 ? 25.136 12.395 -67.084 1.00 93.38 355 LEU A N 1
ATOM 2874 C CA . LEU A 1 355 ? 25.819 11.785 -65.942 1.00 93.38 355 LEU A CA 1
ATOM 2875 C C . LEU A 1 355 ? 26.004 12.773 -64.785 1.00 93.38 355 LEU A C 1
ATOM 2877 O O . LEU A 1 355 ? 25.847 12.370 -63.634 1.00 93.38 355 LEU A O 1
ATOM 2881 N N . GLU A 1 356 ? 26.309 14.037 -65.072 1.00 93.50 356 GLU A N 1
ATOM 2882 C CA . GLU A 1 356 ? 26.392 15.109 -64.074 1.00 93.50 356 GLU A CA 1
ATOM 2883 C C . GLU A 1 356 ? 25.030 15.360 -63.410 1.00 93.50 356 GLU A C 1
ATOM 2885 O O . GLU A 1 356 ? 24.951 15.375 -62.180 1.00 93.50 356 GLU A O 1
ATOM 2890 N N . ASP A 1 357 ? 23.951 15.439 -64.193 1.00 93.12 357 ASP A N 1
ATOM 2891 C CA . ASP A 1 357 ? 22.582 15.588 -63.688 1.00 93.12 357 ASP A CA 1
ATOM 2892 C C . ASP A 1 357 ? 22.185 14.395 -62.808 1.00 93.12 357 ASP A C 1
ATOM 2894 O O . ASP A 1 357 ? 21.730 14.573 -61.679 1.00 93.12 357 ASP A O 1
ATOM 2898 N N . VAL A 1 358 ? 22.455 13.162 -63.251 1.00 92.69 358 VAL A N 1
ATOM 2899 C CA . VAL A 1 358 ? 22.182 11.951 -62.457 1.00 92.69 358 VAL A CA 1
ATOM 2900 C C . VAL A 1 358 ? 23.021 11.910 -61.176 1.00 92.69 358 VAL A C 1
ATOM 2902 O O . VAL A 1 358 ? 22.536 11.454 -60.137 1.00 92.69 358 VAL A O 1
ATOM 2905 N N . GLN A 1 359 ? 24.275 12.371 -61.203 1.00 92.44 359 GLN A N 1
ATOM 2906 C CA . GLN A 1 359 ? 25.103 12.470 -59.997 1.00 92.44 359 GLN A CA 1
ATOM 2907 C C . GLN A 1 359 ? 24.573 13.534 -59.029 1.00 92.44 359 GLN A C 1
ATOM 2909 O O . GLN A 1 359 ? 24.520 13.278 -57.821 1.00 92.44 359 GLN A O 1
ATOM 2914 N N . SER A 1 360 ? 24.141 14.685 -59.544 1.00 94.25 360 SER A N 1
ATOM 2915 C CA . SER A 1 360 ? 23.511 15.759 -58.772 1.00 94.25 360 SER A CA 1
ATOM 2916 C C . SER A 1 360 ? 22.196 15.299 -58.131 1.00 94.25 360 SER A C 1
ATOM 2918 O O . SER A 1 360 ? 22.001 15.446 -56.919 1.00 94.25 360 SER A O 1
ATOM 2920 N N . ASP A 1 361 ? 21.334 14.633 -58.899 1.00 94.75 361 ASP A N 1
ATOM 2921 C CA . ASP A 1 361 ? 20.081 14.050 -58.419 1.00 94.75 361 ASP A CA 1
ATOM 2922 C C . ASP A 1 361 ? 20.343 12.964 -57.382 1.00 94.75 361 ASP A C 1
ATOM 2924 O O . ASP A 1 361 ? 19.719 12.951 -56.320 1.00 94.75 361 ASP A O 1
ATOM 2928 N N . LYS A 1 362 ? 21.327 12.089 -57.615 1.00 96.25 362 LYS A N 1
ATOM 2929 C CA . LYS A 1 362 ? 21.744 11.086 -56.630 1.00 96.25 362 LYS A CA 1
ATOM 2930 C C . LYS A 1 362 ? 22.204 11.744 -55.332 1.00 96.25 362 LYS A C 1
ATOM 2932 O O . LYS A 1 362 ? 21.843 11.255 -54.261 1.00 96.25 362 LYS A O 1
ATOM 2937 N N . ALA A 1 363 ? 22.976 12.828 -55.393 1.00 92.62 363 ALA A N 1
ATOM 2938 C CA . ALA A 1 363 ? 23.413 13.559 -54.206 1.00 92.62 363 ALA A CA 1
ATOM 2939 C C . ALA A 1 363 ? 22.226 14.204 -53.472 1.00 92.62 363 ALA A C 1
ATOM 2941 O O . ALA A 1 363 ? 22.127 14.101 -52.247 1.00 92.62 363 ALA A O 1
ATOM 2942 N N . THR A 1 364 ? 21.290 14.799 -54.210 1.00 94.25 364 THR A N 1
ATOM 2943 C CA . THR A 1 364 ? 20.079 15.423 -53.662 1.00 94.25 364 THR A CA 1
ATOM 2944 C C . THR A 1 364 ? 19.156 14.391 -53.014 1.00 94.25 364 THR A C 1
ATOM 2946 O O . THR A 1 364 ? 18.763 14.555 -51.859 1.00 94.25 364 THR A O 1
ATOM 2949 N N . ILE A 1 365 ? 18.889 13.275 -53.694 1.00 93.94 365 ILE A N 1
ATOM 2950 C CA . ILE A 1 365 ? 18.113 12.147 -53.166 1.00 93.94 365 ILE A CA 1
ATOM 2951 C C . ILE A 1 365 ? 18.814 11.548 -51.949 1.00 93.94 365 ILE A C 1
ATOM 2953 O O . ILE A 1 365 ? 18.160 11.286 -50.946 1.00 93.94 365 ILE A O 1
ATOM 2957 N N . SER A 1 366 ? 20.137 11.374 -51.986 1.00 93.81 366 SER A N 1
ATOM 2958 C CA . SER A 1 366 ? 20.888 10.849 -50.840 1.00 93.81 366 SER A CA 1
ATOM 2959 C C . SER A 1 366 ? 20.745 11.759 -49.620 1.00 93.81 366 SER A C 1
ATOM 2961 O O . SER A 1 366 ? 20.474 11.258 -48.533 1.00 93.81 366 SER A O 1
ATOM 2963 N N . ARG A 1 367 ? 20.832 13.088 -49.793 1.00 94.62 367 ARG A N 1
ATOM 2964 C CA . ARG A 1 367 ? 20.583 14.064 -48.717 1.00 94.62 367 ARG A CA 1
ATOM 2965 C C . ARG A 1 367 ? 19.138 14.017 -48.208 1.00 94.62 367 ARG A C 1
ATOM 2967 O O . ARG A 1 367 ? 18.913 14.047 -47.003 1.00 94.62 367 ARG A O 1
ATOM 2974 N N . ALA A 1 368 ? 18.151 13.907 -49.094 1.00 94.69 368 ALA A N 1
ATOM 2975 C CA . ALA A 1 368 ? 16.749 13.794 -48.693 1.00 94.69 368 ALA A CA 1
ATOM 2976 C C . ALA A 1 368 ? 16.457 12.468 -47.963 1.00 94.69 368 ALA A C 1
ATOM 2978 O O . ALA A 1 368 ? 15.671 12.428 -47.016 1.00 94.69 368 ALA A O 1
ATOM 2979 N N . LEU A 1 369 ? 17.094 11.368 -48.374 1.00 94.50 369 LEU A N 1
ATOM 2980 C CA . LEU A 1 369 ? 16.966 10.064 -47.725 1.00 94.50 369 LEU A CA 1
ATOM 2981 C C . LEU A 1 369 ? 17.633 10.048 -46.351 1.00 94.50 369 LEU A C 1
ATOM 2983 O O . LEU A 1 369 ? 17.049 9.498 -45.418 1.00 94.50 369 LEU A O 1
ATOM 2987 N N . THR A 1 370 ? 18.808 10.665 -46.195 1.00 94.69 370 THR A N 1
ATOM 2988 C CA . THR A 1 370 ? 19.445 10.793 -44.877 1.00 94.69 370 THR A CA 1
ATOM 2989 C C . THR A 1 370 ? 18.607 11.661 -43.947 1.00 94.69 370 THR A C 1
ATOM 2991 O O . THR A 1 370 ? 18.371 11.244 -42.820 1.00 94.69 370 THR A O 1
ATOM 2994 N N . GLN A 1 371 ? 18.054 12.781 -44.426 1.00 95.31 371 GLN A N 1
ATOM 2995 C CA . GLN A 1 371 ? 17.127 13.611 -43.645 1.00 95.31 371 GLN A CA 1
ATOM 2996 C C . GLN A 1 371 ? 15.851 12.858 -43.241 1.00 95.31 371 GLN A C 1
ATOM 2998 O O . GLN A 1 371 ? 15.418 12.919 -42.093 1.00 95.31 371 GLN A O 1
ATOM 3003 N N . ASN A 1 372 ? 15.249 12.095 -44.155 1.00 95.81 372 ASN A N 1
ATOM 3004 C CA . ASN A 1 372 ? 14.084 11.273 -43.822 1.00 95.81 372 ASN A CA 1
ATOM 3005 C C . ASN A 1 372 ? 14.422 10.172 -42.816 1.00 95.81 372 ASN A C 1
ATOM 3007 O O . ASN A 1 372 ? 13.600 9.846 -41.962 1.00 95.81 372 ASN A O 1
ATOM 3011 N N . ARG A 1 373 ? 15.625 9.596 -42.904 1.00 96.31 373 ARG A N 1
ATOM 3012 C CA . ARG A 1 373 ? 16.103 8.622 -41.926 1.00 96.31 373 ARG A CA 1
ATOM 3013 C C . ARG A 1 373 ? 16.272 9.271 -40.556 1.00 96.31 373 ARG A C 1
ATOM 3015 O O . ARG A 1 373 ? 15.687 8.771 -39.607 1.00 96.31 373 ARG A O 1
ATOM 3022 N N . THR A 1 374 ? 16.923 10.432 -40.474 1.00 95.81 374 THR A N 1
ATOM 3023 C CA . THR A 1 374 ? 17.081 11.165 -39.209 1.00 95.81 374 THR A CA 1
ATOM 3024 C C . THR A 1 374 ? 15.740 11.588 -38.614 1.00 95.81 374 THR A C 1
ATOM 3026 O O . THR A 1 374 ? 15.561 11.495 -37.409 1.00 95.81 374 THR A O 1
ATOM 3029 N N . LEU A 1 375 ? 14.764 11.999 -39.435 1.00 96.75 375 LEU A N 1
ATOM 3030 C CA . LEU A 1 375 ? 13.415 12.330 -38.957 1.00 96.75 375 LEU A CA 1
ATOM 3031 C C . LEU A 1 375 ? 12.673 11.097 -38.428 1.00 96.75 375 LEU A C 1
ATOM 3033 O O . LEU A 1 375 ? 11.974 11.187 -37.422 1.00 96.75 375 LEU A O 1
ATOM 3037 N N . LYS A 1 376 ? 12.822 9.938 -39.082 1.00 97.44 376 LYS A N 1
ATOM 3038 C CA . LYS A 1 376 ? 12.267 8.671 -38.585 1.00 97.44 376 LYS A CA 1
ATOM 3039 C C . LYS A 1 376 ? 12.924 8.243 -37.279 1.00 97.44 376 LYS A C 1
ATOM 3041 O O . LYS A 1 376 ? 12.209 7.814 -36.379 1.00 97.44 376 LYS A O 1
ATOM 3046 N N . ASP A 1 377 ? 14.239 8.397 -37.169 1.00 96.81 377 ASP A N 1
ATOM 3047 C CA . ASP A 1 377 ? 14.985 8.084 -35.951 1.00 96.81 377 ASP A CA 1
ATOM 3048 C C . ASP A 1 377 ? 14.542 9.011 -34.803 1.00 96.81 377 ASP A C 1
ATOM 3050 O O . ASP A 1 377 ? 14.172 8.526 -33.738 1.00 96.81 377 ASP A O 1
ATOM 3054 N N . GLN A 1 378 ? 14.416 10.321 -35.050 1.00 96.50 378 GLN A N 1
ATOM 3055 C CA . GLN A 1 378 ? 13.867 11.284 -34.083 1.00 96.50 378 GLN A CA 1
ATOM 3056 C C . GLN A 1 378 ? 12.418 10.968 -33.682 1.00 96.50 378 GLN A C 1
ATOM 3058 O O . GLN A 1 378 ? 12.056 11.075 -32.511 1.00 96.50 378 GLN A O 1
ATOM 3063 N N . LEU A 1 379 ? 11.569 10.559 -34.631 1.00 96.25 379 LEU A N 1
ATOM 3064 C CA . LEU A 1 379 ? 10.193 10.157 -34.331 1.00 96.25 379 LEU A CA 1
ATOM 3065 C C . LEU A 1 379 ? 10.161 8.890 -33.467 1.00 96.25 379 LEU A C 1
ATOM 3067 O O . LEU A 1 379 ? 9.370 8.818 -32.528 1.00 96.25 379 LEU A O 1
ATOM 3071 N N . ALA A 1 380 ? 11.024 7.916 -33.756 1.00 94.50 380 ALA A N 1
ATOM 3072 C CA . ALA A 1 380 ? 11.156 6.699 -32.964 1.00 94.50 380 ALA A CA 1
ATOM 3073 C C . ALA A 1 380 ? 11.683 7.002 -31.553 1.00 94.50 380 ALA A C 1
ATOM 3075 O O . ALA A 1 380 ? 11.171 6.454 -30.579 1.00 94.50 380 ALA A O 1
ATOM 3076 N N . GLU A 1 381 ? 12.651 7.910 -31.411 1.00 96.25 381 GLU A N 1
ATOM 3077 C CA . GLU A 1 381 ? 13.133 8.388 -30.112 1.00 96.25 381 GLU A CA 1
ATOM 3078 C C . GLU A 1 381 ? 12.026 9.069 -29.307 1.00 96.25 381 GLU A C 1
ATOM 3080 O O . GLU A 1 381 ? 11.849 8.748 -28.131 1.00 96.25 381 GLU A O 1
ATOM 3085 N N . LEU A 1 382 ? 11.229 9.942 -29.933 1.00 95.19 382 LEU A N 1
ATOM 3086 C CA . LEU A 1 382 ? 10.078 10.570 -29.284 1.00 95.19 382 LEU A CA 1
ATOM 3087 C C . LEU A 1 382 ? 9.032 9.536 -28.870 1.00 95.19 382 LEU A C 1
ATOM 3089 O O . LEU A 1 382 ? 8.567 9.571 -27.735 1.00 95.19 382 LEU A O 1
ATOM 3093 N N . GLN A 1 383 ? 8.679 8.592 -29.745 1.00 95.50 383 GLN A N 1
ATOM 3094 C CA . GLN A 1 383 ? 7.736 7.516 -29.425 1.00 95.50 383 GLN A CA 1
ATOM 3095 C C . GLN A 1 383 ? 8.237 6.655 -28.262 1.00 95.50 383 GLN A C 1
ATOM 3097 O O . GLN A 1 383 ? 7.485 6.393 -27.323 1.00 95.50 383 GLN A O 1
ATOM 3102 N N . ASN A 1 384 ? 9.515 6.279 -28.271 1.00 96.25 384 ASN A N 1
ATOM 3103 C CA . ASN A 1 384 ? 10.140 5.552 -27.172 1.00 96.25 384 ASN A CA 1
ATOM 3104 C C . ASN A 1 384 ? 10.139 6.378 -25.880 1.00 96.25 384 ASN A C 1
ATOM 3106 O O . ASN A 1 384 ? 9.848 5.841 -24.813 1.00 96.25 384 ASN A O 1
ATOM 3110 N N . GLY A 1 385 ? 10.421 7.680 -25.966 1.00 97.69 385 GLY A N 1
ATOM 3111 C CA . GLY A 1 385 ? 10.334 8.616 -24.847 1.00 97.69 385 GLY A CA 1
ATOM 3112 C C . GLY A 1 385 ? 8.921 8.702 -24.272 1.00 97.69 385 GLY A C 1
ATOM 3113 O O . GLY A 1 385 ? 8.754 8.601 -23.061 1.00 97.69 385 GLY A O 1
ATOM 3114 N N . PHE A 1 386 ? 7.896 8.795 -25.123 1.00 96.62 386 PHE A N 1
ATOM 3115 C CA . PHE A 1 386 ? 6.492 8.789 -24.709 1.00 96.62 386 PHE A CA 1
ATOM 3116 C C . PHE A 1 386 ? 6.095 7.481 -24.026 1.00 96.62 386 PHE A C 1
ATOM 3118 O O . PHE A 1 386 ? 5.447 7.524 -22.983 1.00 96.62 386 PHE A O 1
ATOM 3125 N N . VAL A 1 387 ? 6.488 6.326 -24.571 1.00 97.50 387 VAL A N 1
ATOM 3126 C CA . VAL A 1 387 ? 6.204 5.023 -23.950 1.00 97.50 387 VAL A CA 1
ATOM 3127 C C . VAL A 1 387 ? 6.890 4.916 -22.589 1.00 97.50 387 VAL A C 1
ATOM 3129 O O . VAL A 1 387 ? 6.236 4.541 -21.619 1.00 97.50 387 VAL A O 1
ATOM 3132 N N . LYS A 1 388 ? 8.164 5.315 -22.483 1.00 97.50 388 LYS A N 1
ATOM 3133 C CA . LYS A 1 388 ? 8.894 5.346 -21.204 1.00 97.50 388 LYS A CA 1
ATOM 3134 C C . LYS A 1 388 ? 8.212 6.255 -20.184 1.00 97.50 388 LYS A C 1
ATOM 3136 O O . LYS A 1 388 ? 7.859 5.778 -19.116 1.00 97.50 388 LYS A O 1
ATOM 3141 N N . LEU A 1 389 ? 7.915 7.505 -20.543 1.00 94.94 389 LEU A N 1
ATOM 3142 C CA . LEU A 1 389 ? 7.205 8.457 -19.677 1.00 94.94 389 LEU A CA 1
ATOM 3143 C C . LEU A 1 389 ? 5.810 7.971 -19.272 1.00 94.94 389 LEU A C 1
ATOM 3145 O O . LEU A 1 389 ? 5.348 8.265 -18.172 1.00 94.94 389 LEU A O 1
ATOM 3149 N N . THR A 1 390 ? 5.113 7.257 -20.155 1.00 95.69 390 THR A N 1
ATOM 3150 C CA . THR A 1 390 ? 3.788 6.700 -19.856 1.00 95.69 390 THR A CA 1
ATOM 3151 C C . THR A 1 390 ? 3.899 5.535 -18.877 1.00 95.69 390 THR A C 1
ATOM 3153 O O . THR A 1 390 ? 3.117 5.465 -17.929 1.00 95.69 390 THR A O 1
ATOM 3156 N N . ASN A 1 391 ? 4.891 4.662 -19.059 1.00 95.88 391 ASN A N 1
ATOM 3157 C CA . ASN A 1 391 ? 5.172 3.564 -18.138 1.00 95.88 391 ASN A CA 1
ATOM 3158 C C . ASN A 1 391 ? 5.619 4.093 -16.769 1.00 95.88 391 ASN A C 1
ATOM 3160 O O . ASN A 1 391 ? 5.038 3.710 -15.761 1.00 95.88 391 ASN A O 1
ATOM 3164 N N . GLU A 1 392 ? 6.554 5.044 -16.732 1.00 97.06 392 GLU A N 1
ATOM 3165 C CA . GLU A 1 392 ? 7.001 5.708 -15.502 1.00 97.06 392 GLU A CA 1
ATOM 3166 C C . GLU A 1 392 ? 5.834 6.409 -14.790 1.00 97.06 392 GLU A C 1
ATOM 3168 O O . GLU A 1 392 ? 5.668 6.262 -13.582 1.00 97.06 392 GLU A O 1
ATOM 3173 N N . ASN A 1 393 ? 4.957 7.114 -15.519 1.00 95.56 393 ASN A N 1
ATOM 3174 C CA . ASN A 1 393 ? 3.753 7.701 -14.921 1.00 95.56 393 ASN A CA 1
ATOM 3175 C C . ASN A 1 393 ? 2.802 6.642 -14.354 1.00 95.56 393 ASN A C 1
ATOM 3177 O O . ASN A 1 393 ? 2.206 6.867 -13.299 1.00 95.56 393 ASN A O 1
ATOM 3181 N N . MET A 1 394 ? 2.637 5.503 -15.029 1.00 95.69 394 MET A N 1
ATOM 3182 C CA . MET A 1 394 ? 1.813 4.398 -14.534 1.00 95.69 394 MET A CA 1
ATOM 3183 C C . MET A 1 394 ? 2.410 3.789 -13.261 1.00 95.69 394 MET A C 1
ATOM 3185 O O . MET A 1 394 ? 1.684 3.569 -12.290 1.00 95.69 394 MET A O 1
ATOM 3189 N N . GLU A 1 395 ? 3.722 3.561 -13.234 1.00 95.44 395 GLU A N 1
ATOM 3190 C CA . GLU A 1 395 ? 4.450 3.047 -12.071 1.00 95.44 395 GLU A CA 1
ATOM 3191 C C . GLU A 1 395 ? 4.359 4.015 -10.890 1.00 95.44 395 GLU A C 1
ATOM 3193 O O . GLU A 1 395 ? 3.958 3.610 -9.800 1.00 95.44 395 GLU A O 1
ATOM 3198 N N . LEU A 1 396 ? 4.615 5.308 -11.114 1.00 96.19 396 LEU A N 1
ATOM 3199 C CA . LEU A 1 396 ? 4.474 6.349 -10.093 1.00 96.19 396 LEU A CA 1
ATOM 3200 C C . LEU A 1 396 ? 3.035 6.451 -9.583 1.00 96.19 396 LEU A C 1
ATOM 3202 O O . LEU A 1 396 ? 2.812 6.544 -8.378 1.00 96.19 396 LEU A O 1
ATOM 3206 N N . THR A 1 397 ? 2.042 6.392 -10.471 1.00 95.94 397 THR A N 1
ATOM 3207 C CA . THR A 1 397 ? 0.626 6.418 -10.076 1.00 95.94 397 THR A CA 1
ATOM 3208 C C . THR A 1 397 ? 0.271 5.194 -9.235 1.00 95.94 397 THR A C 1
ATOM 3210 O O . THR A 1 397 ? -0.411 5.322 -8.217 1.00 95.94 397 THR A O 1
ATOM 3213 N N . THR A 1 398 ? 0.764 4.017 -9.617 1.00 95.94 398 THR A N 1
ATOM 3214 C CA . THR A 1 398 ? 0.549 2.768 -8.878 1.00 95.94 398 THR A CA 1
ATOM 3215 C C . THR A 1 398 ? 1.220 2.822 -7.505 1.00 95.94 398 THR A C 1
ATOM 3217 O O . THR A 1 398 ? 0.578 2.498 -6.506 1.00 95.94 398 THR A O 1
ATOM 3220 N N . ALA A 1 399 ? 2.458 3.318 -7.430 1.00 95.88 399 ALA A N 1
ATOM 3221 C CA . ALA A 1 399 ? 3.187 3.518 -6.180 1.00 95.88 399 ALA A CA 1
ATOM 3222 C C . ALA A 1 399 ? 2.478 4.525 -5.258 1.00 95.88 399 ALA A C 1
ATOM 3224 O O . ALA A 1 399 ? 2.300 4.277 -4.067 1.00 95.88 399 ALA A O 1
ATOM 3225 N N . ILE A 1 400 ? 1.979 5.640 -5.801 1.00 94.94 400 ILE A N 1
ATOM 3226 C CA . ILE A 1 400 ? 1.191 6.613 -5.031 1.00 94.94 400 ILE A CA 1
ATOM 3227 C C . ILE A 1 400 ? -0.088 5.965 -4.489 1.00 94.94 400 ILE A C 1
ATOM 3229 O O . ILE A 1 400 ? -0.450 6.191 -3.334 1.00 94.94 400 ILE A O 1
ATOM 3233 N N . GLN A 1 401 ? -0.786 5.157 -5.288 1.00 95.62 401 GLN A N 1
ATOM 3234 C CA . GLN A 1 401 ? -1.996 4.465 -4.842 1.00 95.62 401 GLN A CA 1
ATOM 3235 C C . GLN A 1 401 ? -1.703 3.434 -3.743 1.00 95.62 401 GLN A C 1
ATOM 3237 O O . GLN A 1 401 ? -2.467 3.357 -2.775 1.00 95.62 401 GLN A O 1
ATOM 3242 N N . SER A 1 402 ? -0.602 2.680 -3.844 1.00 94.69 402 SER A N 1
ATOM 3243 C CA . SER A 1 402 ? -0.192 1.747 -2.788 1.00 94.69 402 SER A CA 1
ATOM 3244 C C . SER A 1 402 ? 0.190 2.480 -1.504 1.00 94.69 402 SER A C 1
ATOM 3246 O O . SER A 1 402 ? -0.302 2.116 -0.437 1.00 94.69 402 SER A O 1
ATOM 3248 N N . GLU A 1 403 ? 0.955 3.572 -1.593 1.00 92.19 403 GLU A N 1
ATOM 3249 C CA . GLU A 1 403 ? 1.297 4.418 -0.440 1.00 92.19 403 GLU A CA 1
ATOM 3250 C C . GLU A 1 403 ? 0.048 5.030 0.214 1.00 92.19 403 GLU A C 1
ATOM 3252 O O . GLU A 1 403 ? -0.096 5.048 1.438 1.00 92.19 403 GLU A O 1
ATOM 3257 N N . GLN A 1 404 ? -0.932 5.471 -0.580 1.00 94.12 404 GLN A N 1
ATOM 3258 C CA . GLN A 1 404 ? -2.215 5.945 -0.054 1.00 94.12 404 GLN A CA 1
ATOM 3259 C C . GLN A 1 404 ? -3.006 4.840 0.657 1.00 94.12 404 GLN A C 1
ATOM 3261 O O . GLN A 1 404 ? -3.673 5.118 1.659 1.00 94.12 404 GLN A O 1
ATOM 3266 N N . HIS A 1 405 ? -2.959 3.600 0.164 1.00 94.50 405 HIS A N 1
ATOM 3267 C CA . HIS A 1 405 ? -3.585 2.462 0.836 1.00 94.50 405 HIS A CA 1
ATOM 3268 C C . HIS A 1 405 ? -2.896 2.163 2.173 1.00 94.50 405 HIS A C 1
ATOM 3270 O O . HIS A 1 405 ? -3.580 2.055 3.192 1.00 94.50 405 HIS A O 1
ATOM 3276 N N . VAL A 1 406 ? -1.560 2.121 2.197 1.00 96.88 406 VAL A N 1
ATOM 3277 C CA . VAL A 1 406 ? -0.770 1.946 3.428 1.00 96.88 406 VAL A CA 1
ATOM 3278 C C . VAL A 1 406 ? -1.073 3.063 4.426 1.00 96.88 406 VAL A C 1
ATOM 3280 O O . VAL A 1 406 ? -1.357 2.785 5.589 1.00 96.88 406 VAL A O 1
ATOM 3283 N N . LYS A 1 407 ? -1.138 4.324 3.980 1.00 96.06 407 LYS A N 1
ATOM 3284 C CA . LYS A 1 407 ? -1.527 5.464 4.825 1.00 96.06 407 LYS A CA 1
ATOM 3285 C C . LYS A 1 407 ? -2.917 5.287 5.442 1.00 96.06 407 LYS A C 1
ATOM 3287 O O . LYS A 1 407 ? -3.095 5.571 6.626 1.00 96.06 407 LYS A O 1
ATOM 3292 N N . LYS A 1 408 ? -3.907 4.824 4.670 1.00 96.31 408 LYS A N 1
ATOM 3293 C CA . LYS A 1 408 ? -5.260 4.538 5.186 1.00 96.31 408 LYS A CA 1
ATOM 3294 C C . LYS A 1 408 ? -5.241 3.409 6.213 1.00 96.31 408 LYS A C 1
ATOM 3296 O O . LYS A 1 408 ? -5.936 3.495 7.223 1.00 96.31 408 LYS A O 1
ATOM 3301 N N . GLU A 1 409 ? -4.441 2.373 5.985 1.00 95.25 409 GLU A N 1
ATOM 3302 C CA . GLU A 1 409 ? -4.320 1.260 6.922 1.00 95.25 409 GLU A CA 1
ATOM 3303 C C . GLU A 1 409 ? -3.614 1.673 8.221 1.00 95.25 409 GLU A C 1
ATOM 3305 O O . GLU A 1 409 ? -4.089 1.332 9.303 1.00 95.25 409 GLU A O 1
ATOM 3310 N N . LEU A 1 410 ? -2.545 2.469 8.133 1.00 93.38 410 LEU A N 1
ATOM 3311 C CA . LEU A 1 410 ? -1.880 3.064 9.293 1.00 93.38 410 LEU A CA 1
ATOM 3312 C C . LEU A 1 410 ? -2.831 3.978 10.072 1.00 93.38 410 LEU A C 1
ATOM 3314 O O . LEU A 1 410 ? -2.878 3.889 11.294 1.00 93.38 410 LEU A O 1
ATOM 3318 N N . ALA A 1 411 ? -3.637 4.796 9.389 1.00 94.12 411 ALA A N 1
ATOM 3319 C CA . ALA A 1 411 ? -4.654 5.624 10.036 1.00 94.12 411 ALA A CA 1
ATOM 3320 C C . ALA A 1 411 ? -5.711 4.777 10.767 1.00 94.12 411 ALA A C 1
ATOM 3322 O O . ALA A 1 411 ? -6.063 5.093 11.902 1.00 94.12 411 ALA A O 1
ATOM 3323 N N . ARG A 1 412 ? -6.166 3.666 10.166 1.00 96.50 412 ARG A N 1
ATOM 3324 C CA . ARG A 1 412 ? -7.075 2.713 10.827 1.00 96.50 412 ARG A CA 1
ATOM 3325 C C . ARG A 1 412 ? -6.427 2.086 12.064 1.00 96.50 412 ARG A C 1
ATOM 3327 O O . ARG A 1 412 ? -7.042 2.088 13.122 1.00 96.50 412 ARG A O 1
ATOM 3334 N N . ARG A 1 413 ? -5.184 1.599 11.957 1.00 96.88 413 ARG A N 1
ATOM 3335 C CA . ARG A 1 413 ? -4.449 1.014 13.096 1.00 96.88 413 ARG A CA 1
ATOM 3336 C C . ARG A 1 413 ? -4.219 2.034 14.213 1.00 96.88 413 ARG A C 1
ATOM 3338 O O . ARG A 1 413 ? -4.358 1.690 15.380 1.00 96.88 413 ARG A O 1
ATOM 3345 N N . MET A 1 414 ? -3.904 3.282 13.869 1.00 92.94 414 MET A N 1
ATOM 3346 C CA . MET A 1 414 ? -3.797 4.381 14.832 1.00 92.94 414 MET A CA 1
ATOM 3347 C C . MET A 1 414 ? -5.129 4.649 15.538 1.00 92.94 414 MET A C 1
ATOM 3349 O O . MET A 1 414 ? -5.131 4.815 16.755 1.00 92.94 414 MET A O 1
ATOM 3353 N N . GLY A 1 415 ? -6.247 4.633 14.805 1.00 95.88 415 GLY A N 1
ATOM 3354 C CA . GLY A 1 415 ? -7.590 4.749 15.378 1.00 95.88 415 GLY A CA 1
ATOM 3355 C C . GLY A 1 415 ? -7.912 3.613 16.351 1.00 95.88 415 GLY A C 1
ATOM 3356 O O . GLY A 1 415 ? -8.307 3.872 17.481 1.00 95.88 415 GLY A O 1
ATOM 3357 N N . GLU A 1 416 ? -7.642 2.363 15.967 1.00 95.69 416 GLU A N 1
ATOM 3358 C CA . GLU A 1 416 ? -7.843 1.190 16.834 1.00 95.69 416 GLU A CA 1
ATOM 3359 C C . GLU A 1 416 ? -6.973 1.231 18.095 1.00 95.69 416 GLU A C 1
ATOM 3361 O O . GLU A 1 416 ? -7.404 0.819 19.170 1.00 95.69 416 GLU A O 1
ATOM 3366 N N . LEU A 1 417 ? -5.732 1.713 17.986 1.00 95.25 417 LEU A N 1
ATOM 3367 C CA . LEU A 1 417 ? -4.864 1.899 19.147 1.00 95.25 417 LEU A CA 1
ATOM 3368 C C . LEU A 1 417 ? -5.357 3.034 20.049 1.00 95.25 417 LEU A C 1
ATOM 3370 O O . LEU A 1 417 ? -5.286 2.894 21.267 1.00 95.25 417 LEU A O 1
ATOM 3374 N N . GLN A 1 418 ? -5.870 4.131 19.484 1.00 95.38 418 GLN A N 1
ATOM 3375 C CA . GLN A 1 418 ? -6.475 5.217 20.259 1.00 95.38 418 GLN A CA 1
ATOM 3376 C C . GLN A 1 418 ? -7.740 4.765 20.992 1.00 95.38 418 GLN A C 1
ATOM 3378 O O . GLN A 1 418 ? -7.886 5.102 22.164 1.00 95.38 418 GLN A O 1
ATOM 3383 N N . GLU A 1 419 ? -8.602 3.977 20.347 1.00 95.75 419 GLU A N 1
ATOM 3384 C CA . GLU A 1 419 ? -9.804 3.397 20.958 1.00 95.75 419 GLU A CA 1
ATOM 3385 C C . GLU A 1 419 ? -9.429 2.455 22.106 1.00 95.75 419 GLU A C 1
ATOM 3387 O O . GLU A 1 419 ? -9.836 2.685 23.237 1.00 95.75 419 GLU A O 1
ATOM 3392 N N . LYS A 1 420 ? -8.510 1.503 21.884 1.00 96.12 420 LYS A N 1
ATOM 3393 C CA . LYS A 1 420 ? -8.013 0.615 22.954 1.00 96.12 420 LYS A CA 1
ATOM 3394 C C . LYS A 1 420 ? -7.394 1.374 24.129 1.00 96.12 420 LYS A C 1
ATOM 3396 O O . LYS A 1 420 ? -7.519 0.954 25.277 1.00 96.12 420 LYS A O 1
ATOM 3401 N N . LEU A 1 421 ? -6.682 2.468 23.855 1.00 95.88 421 LEU A N 1
ATOM 3402 C CA . LEU A 1 421 ? -6.090 3.313 24.892 1.00 95.88 421 LEU A CA 1
ATOM 3403 C C . LEU A 1 421 ? -7.181 4.086 25.649 1.00 95.88 421 LEU A C 1
ATOM 3405 O O . LEU A 1 421 ? -7.082 4.234 26.866 1.00 95.88 421 LEU A O 1
ATOM 3409 N N . HIS A 1 422 ? -8.224 4.547 24.956 1.00 95.44 422 HIS A N 1
ATOM 3410 C CA . HIS A 1 422 ? -9.388 5.179 25.570 1.00 95.44 422 HIS A CA 1
ATOM 3411 C C . HIS A 1 422 ? -10.161 4.196 26.458 1.00 95.44 422 HIS A C 1
ATOM 3413 O O . HIS A 1 422 ? -10.329 4.484 27.640 1.00 95.44 422 HIS A O 1
ATOM 3419 N N . ASP A 1 423 ? -10.489 3.007 25.949 1.00 96.44 423 ASP A N 1
ATOM 3420 C CA . ASP A 1 423 ? -11.148 1.935 26.704 1.00 96.44 423 ASP A CA 1
ATOM 3421 C C . ASP A 1 423 ? -10.330 1.544 27.942 1.00 96.44 423 ASP A C 1
ATOM 3423 O O . ASP A 1 423 ? -10.860 1.381 29.041 1.00 96.44 423 ASP A O 1
ATOM 3427 N N . GLY A 1 424 ? -9.005 1.429 27.791 1.00 95.44 424 GLY A N 1
ATOM 3428 C CA . GLY A 1 424 ? -8.099 1.149 28.903 1.00 95.44 424 GLY A CA 1
ATOM 3429 C C . GLY A 1 424 ? -8.097 2.254 29.965 1.00 95.44 424 GLY A C 1
ATOM 3430 O O . GLY A 1 424 ? -8.063 1.956 31.159 1.00 95.44 424 GLY A O 1
ATOM 3431 N N . LYS A 1 425 ? -8.165 3.528 29.555 1.00 96.19 425 LYS A N 1
ATOM 3432 C CA . LYS A 1 425 ? -8.295 4.668 30.478 1.00 96.19 425 LYS A CA 1
ATOM 3433 C C . LYS A 1 425 ? -9.640 4.666 31.195 1.00 96.19 425 LYS A C 1
ATOM 3435 O O . LYS A 1 425 ? -9.654 4.875 32.402 1.00 96.19 425 LYS A O 1
ATOM 3440 N N . GLU A 1 426 ? -10.733 4.402 30.486 1.00 96.19 426 GLU A N 1
ATOM 3441 C CA . GLU A 1 426 ? -12.073 4.336 31.074 1.00 96.19 426 GLU A CA 1
ATOM 3442 C C . GLU A 1 426 ? -12.167 3.201 32.104 1.00 96.19 426 GLU A C 1
ATOM 3444 O O . GLU A 1 426 ? -12.631 3.412 33.224 1.00 96.19 426 GLU A O 1
ATOM 3449 N N . GLN A 1 427 ? -11.622 2.021 31.789 1.00 95.62 427 GLN A N 1
ATOM 3450 C CA . GLN A 1 427 ? -11.542 0.907 32.738 1.00 95.62 427 GLN A CA 1
ATOM 3451 C C . GLN A 1 427 ? -10.692 1.246 33.968 1.00 95.62 427 GLN A C 1
ATOM 3453 O O . GLN A 1 427 ? -11.062 0.887 35.088 1.00 95.62 427 GLN A O 1
ATOM 3458 N N . LEU A 1 428 ? -9.560 1.932 33.785 1.00 94.12 428 LEU A N 1
ATOM 3459 C CA . LEU A 1 428 ? -8.717 2.381 34.894 1.00 94.12 428 LEU A CA 1
ATOM 3460 C C . LEU A 1 428 ? -9.454 3.402 35.772 1.00 94.12 428 LEU A C 1
ATOM 3462 O O . LEU A 1 428 ? -9.406 3.307 36.996 1.00 94.12 428 LEU A O 1
ATOM 3466 N N . GLU A 1 429 ? -10.155 4.356 35.161 1.00 95.75 429 GLU A N 1
ATOM 3467 C CA . GLU A 1 429 ? -10.938 5.362 35.876 1.00 95.75 429 GLU A CA 1
ATOM 3468 C C . GLU A 1 429 ? -12.088 4.714 36.654 1.00 95.75 429 GLU A C 1
ATOM 3470 O O . GLU A 1 429 ? -12.301 5.039 37.823 1.00 95.75 429 GLU A O 1
ATOM 3475 N N . GLN A 1 430 ? -12.773 3.734 36.060 1.00 96.38 430 GLN A N 1
ATOM 3476 C CA . GLN A 1 430 ? -13.805 2.965 36.747 1.00 96.38 430 GLN A CA 1
ATOM 3477 C C . GLN A 1 430 ? -13.227 2.186 37.936 1.00 96.38 430 GLN A C 1
ATOM 3479 O O . GLN A 1 430 ? -13.738 2.291 39.047 1.00 96.38 430 GLN A O 1
ATOM 3484 N N . LYS A 1 431 ? -12.101 1.484 37.752 1.00 95.44 431 LYS A N 1
ATOM 3485 C CA . LYS A 1 431 ? -11.383 0.794 38.840 1.00 95.44 431 LYS A CA 1
ATOM 3486 C C . LYS A 1 431 ? -10.928 1.752 39.943 1.00 95.44 431 LYS A C 1
ATOM 3488 O O . LYS A 1 431 ? -10.922 1.374 41.115 1.00 95.44 431 LYS A O 1
ATOM 3493 N N . SER A 1 432 ? -10.541 2.976 39.583 1.00 95.50 432 SER A N 1
ATOM 3494 C CA . SER A 1 432 ? -10.184 4.026 40.537 1.00 95.50 432 SER A CA 1
ATOM 3495 C C . SER A 1 432 ? -11.399 4.460 41.355 1.00 95.50 432 SER A C 1
ATOM 3497 O O . SER A 1 432 ? -11.297 4.544 42.576 1.00 95.50 432 SER A O 1
ATOM 3499 N N . LYS A 1 433 ? -12.553 4.677 40.708 1.00 96.19 433 LYS A N 1
ATOM 3500 C CA . LYS A 1 433 ? -13.822 5.001 41.384 1.00 96.19 433 LYS A CA 1
ATOM 3501 C C . LYS A 1 433 ? -14.255 3.878 42.325 1.00 96.19 433 LYS A C 1
ATOM 3503 O O . LYS A 1 433 ? -14.577 4.150 43.477 1.00 96.19 433 LYS A O 1
ATOM 3508 N N . ASP A 1 434 ? -14.178 2.626 41.879 1.00 96.19 434 ASP A N 1
ATOM 3509 C CA . ASP A 1 434 ? -14.511 1.458 42.702 1.00 96.19 434 ASP A CA 1
ATOM 3510 C C . ASP A 1 434 ? -13.578 1.347 43.922 1.00 96.19 434 ASP A C 1
ATOM 3512 O O . ASP A 1 434 ? -14.024 1.107 45.043 1.00 96.19 434 ASP A O 1
ATOM 3516 N N . SER A 1 435 ? -12.273 1.568 43.724 1.00 93.88 435 SER A N 1
ATOM 3517 C CA . SER A 1 435 ? -11.286 1.562 44.813 1.00 93.88 435 SER A CA 1
ATOM 3518 C C . SER A 1 435 ? -11.543 2.688 45.816 1.00 93.88 435 SER A C 1
ATOM 3520 O O . SER A 1 435 ? -11.418 2.479 47.021 1.00 93.88 435 SER A O 1
ATOM 3522 N N . GLN A 1 436 ? -11.933 3.870 45.336 1.00 95.44 436 GLN A N 1
ATOM 3523 C CA . GLN A 1 436 ? -12.287 5.001 46.186 1.00 95.44 436 GLN A CA 1
ATOM 3524 C C . GLN A 1 436 ? -13.563 4.727 46.992 1.00 95.44 436 GLN A C 1
ATOM 3526 O O . GLN A 1 436 ? -13.566 4.951 48.199 1.00 95.44 436 GLN A O 1
ATOM 3531 N N . ALA A 1 437 ? -14.594 4.139 46.381 1.00 96.06 437 ALA A N 1
ATOM 3532 C CA . ALA A 1 437 ? -15.808 3.731 47.088 1.00 96.06 437 ALA A CA 1
ATOM 3533 C C . ALA A 1 437 ? -15.522 2.690 48.190 1.00 96.06 437 ALA A C 1
ATOM 3535 O O . ALA A 1 437 ? -16.071 2.773 49.289 1.00 96.06 437 ALA A O 1
ATOM 3536 N N . LEU A 1 438 ? -14.618 1.735 47.935 1.00 95.06 438 LEU A N 1
ATOM 3537 C CA . LEU A 1 438 ? -14.177 0.771 48.951 1.00 95.06 438 LEU A CA 1
ATOM 3538 C C . LEU A 1 438 ? -13.395 1.436 50.094 1.00 95.06 438 LEU A C 1
ATOM 3540 O O . LEU A 1 438 ? -13.550 1.039 51.251 1.00 95.06 438 LEU A O 1
ATOM 3544 N N . LEU A 1 439 ? -12.570 2.445 49.798 1.00 95.00 439 LEU A N 1
ATOM 3545 C CA . LEU A 1 439 ? -11.885 3.235 50.825 1.00 95.00 439 LEU A CA 1
ATOM 3546 C C . LEU A 1 439 ? -12.882 4.017 51.687 1.00 95.00 439 LEU A C 1
ATOM 3548 O O . LEU A 1 439 ? -12.779 3.975 52.910 1.00 95.00 439 LEU A O 1
ATOM 3552 N N . GLU A 1 440 ? -13.883 4.649 51.076 1.00 95.75 440 GLU A N 1
ATOM 3553 C CA . GLU A 1 440 ? -14.954 5.348 51.796 1.00 95.75 440 GLU A CA 1
ATOM 3554 C C . GLU A 1 440 ? -15.753 4.388 52.690 1.00 95.75 440 GLU A C 1
ATOM 3556 O O . GLU A 1 440 ? -16.043 4.705 53.846 1.00 95.75 440 GLU A O 1
ATOM 3561 N N . GLN A 1 441 ? -16.049 3.178 52.203 1.00 95.38 441 GLN A N 1
ATOM 3562 C CA . GLN A 1 441 ? -16.715 2.146 52.997 1.00 95.38 441 GLN A CA 1
ATOM 3563 C C . GLN A 1 441 ? -15.854 1.691 54.185 1.00 95.38 441 GLN A C 1
ATOM 3565 O O . GLN A 1 441 ? -16.358 1.558 55.303 1.00 95.38 441 GLN A O 1
ATOM 3570 N N . ARG A 1 442 ? -14.550 1.469 53.972 1.00 95.38 442 ARG A N 1
ATOM 3571 C CA . ARG A 1 442 ? -13.602 1.164 55.055 1.00 95.38 442 ARG A CA 1
ATOM 3572 C C . ARG A 1 442 ? -13.617 2.274 56.105 1.00 95.38 442 ARG A C 1
ATOM 3574 O O . ARG A 1 442 ? -13.691 1.975 57.294 1.00 95.38 442 ARG A O 1
ATOM 3581 N N . ASP A 1 443 ? -13.562 3.531 55.679 1.00 95.69 443 ASP A N 1
ATOM 3582 C CA . ASP A 1 443 ? -13.504 4.682 56.583 1.00 95.69 443 ASP A CA 1
ATOM 3583 C C . ASP A 1 443 ? -14.781 4.828 57.411 1.00 95.69 443 ASP A C 1
ATOM 3585 O O . ASP A 1 443 ? -14.706 5.105 58.609 1.00 95.69 443 ASP A O 1
ATOM 3589 N N . GLN A 1 444 ? -15.946 4.531 56.830 1.00 96.56 444 GLN A N 1
ATOM 3590 C CA . GLN A 1 444 ? -17.207 4.456 57.574 1.00 96.56 444 GLN A CA 1
ATOM 3591 C C . GLN A 1 444 ? -17.176 3.370 58.657 1.00 96.56 444 GLN A C 1
ATOM 3593 O O . GLN A 1 444 ? -17.567 3.622 59.796 1.00 96.56 444 GLN A O 1
ATOM 3598 N N . VAL A 1 445 ? -16.676 2.169 58.343 1.00 96.00 445 VAL A N 1
ATOM 3599 C CA . VAL A 1 445 ? -16.560 1.080 59.331 1.00 96.00 445 VAL A CA 1
ATOM 3600 C C . VAL A 1 445 ? -15.587 1.449 60.451 1.00 96.00 445 VAL A C 1
ATOM 3602 O O . VAL A 1 445 ? -15.880 1.210 61.622 1.00 96.00 445 VAL A O 1
ATOM 3605 N N . VAL A 1 446 ? -14.454 2.072 60.117 1.00 96.00 446 VAL A N 1
ATOM 3606 C CA . VAL A 1 446 ? -13.489 2.563 61.111 1.00 96.00 446 VAL A CA 1
ATOM 3607 C C . VAL A 1 446 ? -14.125 3.624 62.009 1.00 96.00 446 VAL A C 1
ATOM 3609 O O . VAL A 1 446 ? -13.967 3.550 63.227 1.00 96.00 446 VAL A O 1
ATOM 3612 N N . ALA A 1 447 ? -14.895 4.558 61.447 1.00 96.31 447 ALA A N 1
ATOM 3613 C CA . ALA A 1 447 ? -15.613 5.566 62.223 1.00 96.31 447 ALA A CA 1
ATOM 3614 C C . ALA A 1 447 ? -16.639 4.931 63.180 1.00 96.31 447 ALA A C 1
ATOM 3616 O O . ALA A 1 447 ? -16.696 5.299 64.354 1.00 96.31 447 ALA A O 1
ATOM 3617 N N . HIS A 1 448 ? -17.402 3.932 62.724 1.00 96.12 448 HIS A N 1
ATOM 3618 C CA . HIS A 1 448 ? -18.331 3.190 63.583 1.00 96.12 448 HIS A CA 1
ATOM 3619 C C . HIS A 1 448 ? -17.616 2.434 64.711 1.00 96.12 448 HIS A C 1
ATOM 3621 O O . HIS A 1 448 ? -18.067 2.468 65.857 1.00 96.12 448 HIS A O 1
ATOM 3627 N N . LEU A 1 449 ? -16.482 1.789 64.423 1.00 95.94 449 LEU A N 1
ATOM 3628 C CA . LEU A 1 449 ? -15.671 1.120 65.443 1.00 95.94 449 LEU A CA 1
ATOM 3629 C C . LEU A 1 449 ? -15.108 2.117 66.463 1.00 95.94 449 LEU A C 1
ATOM 3631 O O . LEU A 1 449 ? -15.168 1.852 67.659 1.00 95.94 449 LEU A O 1
ATOM 3635 N N . GLN A 1 450 ? -14.618 3.278 66.020 1.00 96.19 450 GLN A N 1
ATOM 3636 C CA . GLN A 1 450 ? -14.144 4.338 66.916 1.00 96.19 450 GLN A CA 1
ATOM 3637 C C . GLN A 1 450 ? -15.257 4.852 67.835 1.00 96.19 450 GLN A C 1
ATOM 3639 O O . GLN A 1 450 ? -15.027 5.012 69.033 1.00 96.19 450 GLN A O 1
ATOM 3644 N N . GLN A 1 451 ? -16.468 5.056 67.305 1.00 96.06 451 GLN A N 1
ATOM 3645 C CA . GLN A 1 451 ? -17.637 5.438 68.105 1.00 96.06 451 GLN A CA 1
ATOM 3646 C C . GLN A 1 451 ? -17.970 4.380 69.164 1.00 96.06 451 GLN A C 1
ATOM 3648 O O . GLN A 1 451 ? -18.223 4.723 70.317 1.00 96.06 451 GLN A O 1
ATOM 3653 N N . TYR A 1 452 ? -17.928 3.098 68.794 1.00 95.12 452 TYR A N 1
ATOM 3654 C CA . TYR A 1 452 ? -18.170 1.997 69.724 1.00 95.12 452 TYR A CA 1
ATOM 3655 C C . TYR A 1 452 ? -17.098 1.932 70.817 1.00 95.12 452 TYR A C 1
ATOM 3657 O O . TYR A 1 452 ? -17.433 1.882 71.997 1.00 95.12 452 TYR A O 1
ATOM 3665 N N . CYS A 1 453 ? -15.816 2.013 70.453 1.00 95.44 453 CYS A N 1
ATOM 3666 C CA . CYS A 1 453 ? -14.713 2.059 71.415 1.00 95.44 453 CYS A CA 1
ATOM 3667 C C . CYS A 1 453 ? -14.855 3.236 72.391 1.00 95.44 453 CYS A C 1
ATOM 3669 O O . CYS A 1 453 ? -14.704 3.044 73.596 1.00 95.44 453 CYS A O 1
ATOM 3671 N N . ALA A 1 454 ? -15.205 4.427 71.893 1.00 95.81 454 ALA A N 1
ATOM 3672 C CA . ALA A 1 454 ? -15.431 5.601 72.731 1.00 95.81 454 ALA A CA 1
ATOM 3673 C C . ALA A 1 454 ? -16.595 5.387 73.715 1.00 95.81 454 ALA A C 1
ATOM 3675 O O . ALA A 1 454 ? -16.438 5.648 74.905 1.00 95.81 454 ALA A O 1
ATOM 3676 N N . ALA A 1 455 ? -17.726 4.845 73.249 1.00 95.69 455 ALA A N 1
ATOM 3677 C CA . ALA A 1 455 ? -18.876 4.534 74.101 1.00 95.69 455 ALA A CA 1
ATOM 3678 C C . ALA A 1 455 ? -18.560 3.463 75.165 1.00 95.69 455 ALA A C 1
ATOM 3680 O O . ALA A 1 455 ? -19.022 3.543 76.303 1.00 95.69 455 ALA A O 1
ATOM 3681 N N . TYR A 1 456 ? -17.742 2.464 74.826 1.00 95.56 456 TYR A N 1
ATOM 3682 C CA . TYR A 1 456 ? -17.265 1.479 75.799 1.00 95.56 456 TYR A CA 1
ATOM 3683 C C . TYR A 1 456 ? -16.364 2.108 76.856 1.00 95.56 456 TYR A C 1
ATOM 3685 O O . TYR A 1 456 ? -16.464 1.767 78.034 1.00 95.56 456 TYR A O 1
ATOM 3693 N N . GLN A 1 457 ? -15.499 3.035 76.451 1.00 96.25 457 GLN A N 1
ATOM 3694 C CA . GLN A 1 457 ? -14.593 3.717 77.364 1.00 96.25 457 GLN A CA 1
ATOM 3695 C C . GLN A 1 457 ? -15.347 4.640 78.331 1.00 96.25 457 GLN A C 1
ATOM 3697 O O . GLN A 1 457 ? -15.030 4.650 79.521 1.00 96.25 457 GLN A O 1
ATOM 3702 N N . THR A 1 458 ? -16.396 5.334 77.871 1.00 95.81 458 THR A N 1
ATOM 3703 C CA . THR A 1 458 ? -17.272 6.113 78.762 1.00 95.81 458 THR A CA 1
ATOM 3704 C C . THR A 1 458 ? -17.997 5.206 79.753 1.00 95.81 458 THR A C 1
ATOM 3706 O O . THR A 1 458 ? -17.938 5.461 80.953 1.00 95.81 458 THR A O 1
ATOM 3709 N N . LEU A 1 459 ? -18.578 4.094 79.290 1.00 96.25 459 LEU A N 1
ATOM 3710 C CA . LEU A 1 459 ? -19.263 3.134 80.162 1.00 96.25 459 LEU A CA 1
ATOM 3711 C C . LEU A 1 459 ? -18.316 2.527 81.214 1.00 96.25 459 LEU A C 1
ATOM 3713 O O . LEU A 1 459 ? -18.688 2.352 82.375 1.00 96.25 459 LEU A O 1
ATOM 3717 N N . ALA A 1 460 ? -17.077 2.212 80.824 1.00 95.19 460 ALA A N 1
ATOM 3718 C CA . ALA A 1 460 ? -16.056 1.724 81.745 1.00 95.19 460 ALA A CA 1
ATOM 3719 C C . ALA A 1 460 ? -15.730 2.767 82.826 1.00 95.19 460 ALA A C 1
ATOM 3721 O O . ALA A 1 460 ? -15.694 2.418 84.006 1.00 95.19 460 ALA A O 1
ATOM 3722 N N . SER A 1 461 ? -15.580 4.040 82.441 1.00 94.56 461 SER A N 1
ATOM 3723 C CA . SER A 1 461 ? -15.325 5.132 83.387 1.00 94.56 461 SER A CA 1
ATOM 3724 C C . SER A 1 461 ? -16.498 5.380 84.345 1.00 94.56 461 SER A C 1
ATOM 3726 O O . SER A 1 461 ? -16.283 5.565 85.541 1.00 94.56 461 SER A O 1
ATOM 3728 N N . GLU A 1 462 ? -17.744 5.298 83.868 1.00 95.50 462 GLU A N 1
ATOM 3729 C CA . GLU A 1 462 ? -18.943 5.393 84.713 1.00 95.50 462 GLU A CA 1
ATOM 3730 C C . GLU A 1 462 ? -19.006 4.231 85.712 1.00 95.50 462 GLU A C 1
ATOM 3732 O O . GLU A 1 462 ? -19.277 4.434 86.896 1.00 95.50 462 GLU A O 1
ATOM 3737 N N . ARG A 1 463 ? -18.689 3.006 85.268 1.00 95.38 463 ARG A N 1
ATOM 3738 C CA . ARG A 1 463 ? -18.617 1.831 86.148 1.00 95.38 463 ARG A CA 1
ATOM 3739 C C . ARG A 1 463 ? -17.566 2.012 87.242 1.00 95.38 463 ARG A C 1
ATOM 3741 O O . ARG A 1 463 ? -17.829 1.677 88.396 1.00 95.38 463 ARG A O 1
ATOM 3748 N N . GLU A 1 464 ? -16.387 2.522 86.895 1.00 95.00 464 GLU A N 1
ATOM 3749 C CA . GLU A 1 464 ? -15.334 2.830 87.866 1.00 95.00 464 GLU A CA 1
ATOM 3750 C C . GLU A 1 464 ? -15.788 3.902 88.860 1.00 95.00 464 GLU A C 1
ATOM 3752 O O . GLU A 1 464 ? -15.605 3.719 90.062 1.00 95.00 464 GLU A O 1
ATOM 3757 N N . GLN A 1 465 ? -16.444 4.973 88.404 1.00 96.25 465 GLN A N 1
ATOM 3758 C CA . GLN A 1 465 ? -16.988 6.014 89.284 1.00 96.25 465 GLN A CA 1
ATOM 3759 C C . GLN A 1 465 ? -18.028 5.462 90.264 1.00 96.25 465 GLN A C 1
ATOM 3761 O O . GLN A 1 465 ? -17.954 5.747 91.459 1.00 96.25 465 GLN A O 1
ATOM 3766 N N . ILE A 1 466 ? -18.958 4.626 89.791 1.00 95.06 466 ILE A N 1
ATOM 3767 C CA . ILE A 1 466 ? -19.954 3.970 90.651 1.00 95.06 466 ILE A CA 1
ATOM 3768 C C . ILE A 1 466 ? -19.263 3.066 91.677 1.00 95.06 466 ILE A C 1
ATOM 3770 O O . ILE A 1 466 ? -19.642 3.061 92.847 1.00 95.06 466 ILE A O 1
ATOM 3774 N N . HIS A 1 467 ? -18.227 2.325 91.274 1.00 94.12 467 HIS A N 1
ATOM 3775 C CA . HIS A 1 467 ? -17.473 1.481 92.197 1.00 94.12 467 HIS A CA 1
ATOM 3776 C C . HIS A 1 467 ? -16.785 2.305 93.296 1.00 94.12 467 HIS A C 1
ATOM 3778 O O . HIS A 1 467 ? -16.884 1.955 94.470 1.00 94.12 467 HIS A O 1
ATOM 3784 N N . HIS A 1 468 ? -16.170 3.440 92.945 1.00 95.88 468 HIS A N 1
ATOM 3785 C CA . HIS A 1 468 ? -15.586 4.361 93.925 1.00 95.88 468 HIS A CA 1
ATOM 3786 C C . HIS A 1 468 ? -16.640 4.917 94.892 1.00 95.88 468 HIS A C 1
ATOM 3788 O O . HIS A 1 468 ? -16.417 4.915 96.103 1.00 95.88 468 HIS A O 1
ATOM 3794 N N . GLN A 1 469 ? -17.805 5.339 94.385 1.00 95.31 469 GLN A N 1
ATOM 3795 C CA . GLN A 1 469 ? -18.915 5.812 95.222 1.00 95.31 469 GLN A CA 1
ATOM 3796 C C . GLN A 1 469 ? -19.410 4.723 96.181 1.00 95.31 469 GLN A C 1
ATOM 3798 O O . GLN A 1 469 ? -19.663 4.997 97.354 1.00 95.31 469 GLN A O 1
ATOM 3803 N N . TYR A 1 470 ? -19.501 3.478 95.710 1.00 94.00 470 TYR A N 1
ATOM 3804 C CA . TYR A 1 470 ? -19.896 2.338 96.531 1.00 94.00 470 TYR A CA 1
ATOM 3805 C C . TYR A 1 470 ? -18.880 2.040 97.644 1.00 94.00 470 TYR A C 1
ATOM 3807 O O . TYR A 1 470 ? -19.273 1.871 98.798 1.00 94.00 470 TYR A O 1
ATOM 3815 N N . LEU A 1 471 ? -17.574 2.049 97.342 1.00 95.56 471 LEU A N 1
ATOM 3816 C CA . LEU A 1 471 ? -16.529 1.901 98.364 1.00 95.56 471 LEU A CA 1
ATOM 3817 C C . LEU A 1 471 ? -16.596 3.022 99.407 1.00 95.56 471 LEU A C 1
ATOM 3819 O O . LEU A 1 471 ? -16.504 2.756 100.604 1.00 95.56 471 LEU A O 1
ATOM 3823 N N . GLN A 1 472 ? -16.798 4.266 98.968 1.00 95.44 472 GLN A N 1
ATOM 3824 C CA . GLN A 1 472 ? -16.953 5.401 99.875 1.00 95.44 472 GLN A CA 1
ATOM 3825 C C . GLN A 1 472 ? -18.183 5.231 100.780 1.00 95.44 472 GLN A C 1
ATOM 3827 O O . GLN A 1 472 ? -18.121 5.536 101.971 1.00 95.44 472 GLN A O 1
ATOM 3832 N N . GLN A 1 473 ? -19.288 4.704 100.245 1.00 93.44 473 GLN A N 1
ATOM 3833 C CA . GLN A 1 473 ? -20.490 4.413 101.022 1.00 93.44 473 GLN A CA 1
ATOM 3834 C C . GLN A 1 473 ? -20.251 3.316 102.069 1.00 93.44 473 GLN A C 1
ATOM 3836 O O . GLN A 1 473 ? -20.700 3.477 103.203 1.00 93.44 473 GLN A O 1
ATOM 3841 N N . ILE A 1 474 ? -19.517 2.246 101.734 1.00 94.19 474 ILE A N 1
ATOM 3842 C CA . ILE A 1 474 ? -19.126 1.203 102.702 1.00 94.19 474 ILE A CA 1
ATOM 3843 C C . ILE A 1 474 ? -18.292 1.814 103.830 1.00 94.19 474 ILE A C 1
ATOM 3845 O O . ILE A 1 474 ? -18.623 1.632 104.994 1.00 94.19 474 ILE A O 1
ATOM 3849 N N . GLN A 1 475 ? -17.276 2.618 103.506 1.00 95.19 475 GLN A N 1
ATOM 3850 C CA . GLN A 1 475 ? -16.434 3.268 104.518 1.00 95.19 475 GLN A CA 1
ATOM 3851 C C . GLN A 1 475 ? -17.216 4.217 105.439 1.00 95.19 475 GLN A C 1
ATOM 3853 O O . GLN A 1 475 ? -16.857 4.396 106.604 1.00 95.19 475 GLN A O 1
ATOM 3858 N N . LEU A 1 476 ? -18.254 4.884 104.923 1.00 94.38 476 LEU A N 1
ATOM 3859 C CA . LEU A 1 476 ? -19.154 5.703 105.738 1.00 94.38 476 LEU A CA 1
ATOM 3860 C C . LEU A 1 476 ? -20.060 4.836 106.621 1.00 94.38 476 LEU A C 1
ATOM 3862 O O . LEU A 1 476 ? -20.291 5.194 107.772 1.00 94.38 476 LEU A O 1
ATOM 3866 N N . MET A 1 477 ? -20.537 3.700 106.106 1.00 91.69 477 MET A N 1
ATOM 3867 C CA . MET A 1 477 ? -21.343 2.744 106.866 1.00 91.69 477 MET A CA 1
ATOM 3868 C C . MET A 1 477 ? -20.542 2.111 108.007 1.00 91.69 477 MET A C 1
ATOM 3870 O O . MET A 1 477 ? -21.032 2.067 109.130 1.00 91.69 477 MET A O 1
ATOM 3874 N N . ASP A 1 478 ? -19.304 1.689 107.746 1.00 93.00 478 ASP A N 1
ATOM 3875 C CA . ASP A 1 478 ? -18.411 1.114 108.756 1.00 93.00 478 ASP A CA 1
ATOM 3876 C C . ASP A 1 478 ? -18.096 2.129 109.861 1.00 93.00 478 ASP A C 1
ATOM 3878 O O . ASP A 1 478 ? -18.124 1.785 111.042 1.00 93.00 478 ASP A O 1
ATOM 3882 N N . ARG A 1 479 ? -17.873 3.404 109.502 1.00 94.75 479 ARG A N 1
ATOM 3883 C CA . ARG A 1 479 ? -17.727 4.491 110.485 1.00 94.75 479 ARG A CA 1
ATOM 3884 C C . ARG A 1 479 ? -18.981 4.667 111.331 1.00 94.75 479 ARG A C 1
ATOM 3886 O O . ARG A 1 479 ? -18.877 4.714 112.548 1.00 94.75 479 ARG A O 1
ATOM 3893 N N . LEU A 1 480 ? -20.156 4.697 110.708 1.00 93.75 480 LEU A N 1
ATOM 3894 C CA . LEU A 1 480 ? -21.416 4.842 111.433 1.00 93.75 480 LEU A CA 1
ATOM 3895 C C . LEU A 1 480 ? -21.681 3.648 112.364 1.00 93.75 480 LEU A C 1
ATOM 3897 O O . LEU A 1 480 ? -22.120 3.841 113.492 1.00 93.75 480 LEU A O 1
ATOM 3901 N N . GLN A 1 481 ? -21.361 2.422 111.939 1.00 91.00 481 GLN A N 1
ATOM 3902 C CA . GLN A 1 481 ? -21.433 1.235 112.799 1.00 91.00 481 GLN A CA 1
ATOM 3903 C C . GLN A 1 481 ? -20.435 1.299 113.957 1.00 91.00 481 GLN A C 1
ATOM 3905 O O . GLN A 1 481 ? -20.775 0.913 115.078 1.00 91.00 481 GLN A O 1
ATOM 3910 N N . HIS A 1 482 ? -19.217 1.790 113.708 1.00 90.62 482 HIS A N 1
ATOM 3911 C CA . HIS A 1 482 ? -18.231 2.010 114.758 1.00 90.62 482 HIS A CA 1
ATOM 3912 C C . HIS A 1 482 ? -18.752 3.026 115.781 1.00 90.62 482 HIS A C 1
ATOM 3914 O O . HIS A 1 482 ? -18.795 2.700 116.967 1.00 90.62 482 HIS A O 1
ATOM 3920 N N . ASP A 1 483 ? -19.264 4.170 115.323 1.00 91.94 483 ASP A N 1
ATOM 3921 C CA . ASP A 1 483 ? -19.857 5.214 116.164 1.00 91.94 483 ASP A CA 1
ATOM 3922 C C . ASP A 1 483 ? -21.066 4.687 116.964 1.00 91.94 483 ASP A C 1
ATOM 3924 O O . ASP A 1 483 ? -21.179 4.936 118.166 1.00 91.94 483 ASP A O 1
ATOM 3928 N N . GLU A 1 484 ? -21.955 3.896 116.345 1.00 90.69 484 GLU A N 1
ATOM 3929 C CA . GLU A 1 484 ? -23.079 3.245 117.034 1.00 90.69 484 GLU A CA 1
ATOM 3930 C C . GLU A 1 484 ? -22.601 2.256 118.105 1.00 90.69 484 GLU A C 1
ATOM 3932 O O . GLU A 1 484 ? -23.144 2.223 119.214 1.00 90.69 484 GLU A O 1
ATOM 3937 N N . SER A 1 485 ? -21.591 1.438 117.796 1.00 89.88 485 SER A N 1
ATOM 3938 C CA . SER A 1 485 ? -21.032 0.467 118.739 1.00 89.88 485 SER A CA 1
ATOM 3939 C C . SER A 1 485 ? -20.327 1.155 119.910 1.00 89.88 485 SER A C 1
ATOM 3941 O O . SER A 1 485 ? -20.552 0.783 121.062 1.00 89.88 485 SER A O 1
ATOM 3943 N N . GLN A 1 486 ? -19.568 2.218 119.637 1.00 90.88 486 GLN A N 1
ATOM 3944 C CA . GLN A 1 486 ? -18.917 3.045 120.644 1.00 90.88 486 GLN A CA 1
ATOM 3945 C C . GLN A 1 486 ? -19.961 3.731 121.529 1.00 90.88 486 GLN A C 1
ATOM 3947 O O . GLN A 1 486 ? -19.847 3.691 122.752 1.00 90.88 486 GLN A O 1
ATOM 3952 N N . GLY A 1 487 ? -21.032 4.271 120.937 1.00 88.19 487 GLY A N 1
ATOM 3953 C CA . GLY A 1 487 ? -22.167 4.830 121.669 1.00 88.19 487 GLY A CA 1
ATOM 3954 C C . GLY A 1 487 ? -22.847 3.810 122.589 1.00 88.19 487 GLY A C 1
ATOM 3955 O O . GLY A 1 487 ? -23.160 4.133 123.736 1.00 88.19 487 GLY A O 1
ATOM 3956 N N . ARG A 1 488 ? -23.026 2.558 122.140 1.00 89.94 488 ARG A N 1
ATOM 3957 C CA . ARG A 1 488 ? -23.562 1.468 122.980 1.00 89.94 488 ARG A CA 1
ATOM 3958 C C . ARG A 1 488 ? -22.641 1.126 124.148 1.00 89.94 488 ARG A C 1
ATOM 3960 O O . ARG A 1 488 ? -23.132 1.008 125.266 1.00 89.94 488 ARG A O 1
ATOM 3967 N N . VAL A 1 489 ? -21.334 1.008 123.910 1.00 90.25 489 VAL A N 1
ATOM 3968 C CA . VAL A 1 489 ? -20.347 0.740 124.971 1.00 90.25 489 VAL A CA 1
ATOM 3969 C C . VAL A 1 489 ? -20.318 1.889 125.983 1.00 90.25 489 VAL A C 1
ATOM 3971 O O . VAL A 1 489 ? -20.345 1.645 127.187 1.00 90.25 489 VAL A O 1
ATOM 3974 N N . GLN A 1 490 ? -20.346 3.143 125.524 1.00 89.88 490 GLN A N 1
ATOM 3975 C CA . GLN A 1 490 ? -20.394 4.316 126.402 1.00 89.88 490 GLN A CA 1
ATOM 3976 C C . GLN A 1 490 ? -21.658 4.314 127.279 1.00 89.88 490 GLN A C 1
ATOM 3978 O O . GLN A 1 490 ? -21.588 4.583 128.482 1.00 89.88 490 GLN A O 1
ATOM 3983 N N . LEU A 1 491 ? -22.813 3.965 126.697 1.00 88.56 491 LEU A N 1
ATOM 3984 C CA . LEU A 1 491 ? -24.068 3.803 127.433 1.00 88.56 491 LEU A CA 1
ATOM 3985 C C . LEU A 1 491 ? -23.979 2.669 128.460 1.00 88.56 491 LEU A C 1
ATOM 3987 O O . LEU A 1 491 ? -24.408 2.860 129.596 1.00 88.56 491 LEU A O 1
ATOM 3991 N N . GLU A 1 492 ? -23.389 1.529 128.109 1.00 91.25 492 GLU A N 1
ATOM 3992 C CA . GLU A 1 492 ? -23.195 0.401 129.025 1.00 91.25 492 GLU A CA 1
ATOM 3993 C C . GLU A 1 492 ? -22.275 0.763 130.202 1.00 91.25 492 GLU A C 1
ATOM 3995 O O . GLU A 1 492 ? -22.595 0.452 131.351 1.00 91.25 492 GLU A O 1
ATOM 4000 N N . ILE A 1 493 ? -21.186 1.501 129.957 1.00 89.75 493 ILE A N 1
ATOM 4001 C CA . ILE A 1 493 ? -20.313 2.034 131.016 1.00 89.75 493 ILE A CA 1
ATOM 4002 C C . ILE A 1 493 ? -21.101 2.979 131.928 1.00 89.75 493 ILE A C 1
ATOM 4004 O O . ILE A 1 493 ? -21.059 2.820 133.147 1.00 89.75 493 ILE A O 1
ATOM 4008 N N . SER A 1 494 ? -21.861 3.921 131.359 1.00 86.38 494 SER A N 1
ATOM 4009 C CA . SER A 1 494 ? -22.674 4.856 132.149 1.00 86.38 494 SER A CA 1
ATOM 4010 C C . SER A 1 494 ? -23.746 4.136 132.977 1.00 86.38 494 SER A C 1
ATOM 4012 O O . SER A 1 494 ? -23.981 4.485 134.132 1.00 86.38 494 SER A O 1
ATOM 4014 N N . HIS A 1 495 ? -24.347 3.075 132.430 1.00 88.69 495 HIS A N 1
ATOM 4015 C CA . HIS A 1 495 ? -25.317 2.242 133.129 1.00 88.69 495 HIS A CA 1
ATOM 4016 C C . HIS A 1 495 ? -24.666 1.465 134.278 1.00 88.69 495 HIS A C 1
ATOM 4018 O O . HIS A 1 495 ? -25.212 1.435 135.378 1.00 88.69 495 HIS A O 1
ATOM 4024 N N . ASN A 1 496 ? -23.477 0.894 134.061 1.00 89.94 496 ASN A N 1
ATOM 4025 C CA . ASN A 1 496 ? -22.714 0.209 135.106 1.00 89.94 496 ASN A CA 1
ATOM 4026 C C . ASN A 1 496 ? -22.274 1.164 136.221 1.00 89.94 496 ASN A C 1
ATOM 4028 O O . ASN A 1 496 ? -22.399 0.817 137.392 1.00 89.94 496 ASN A O 1
ATOM 4032 N N . GLN A 1 497 ? -21.821 2.374 135.890 1.00 90.62 497 GLN A N 1
ATOM 4033 C CA . GLN A 1 497 ? -21.501 3.407 136.881 1.00 90.62 497 GLN A CA 1
ATOM 4034 C C . GLN A 1 497 ? -22.740 3.820 137.683 1.00 90.62 497 GLN A C 1
ATOM 4036 O O . GLN A 1 497 ? -22.674 3.944 138.903 1.00 90.62 497 GLN A O 1
ATOM 4041 N N . LEU A 1 498 ? -23.889 3.983 137.020 1.00 86.88 498 LEU A N 1
ATOM 4042 C CA . LEU A 1 498 ? -25.152 4.298 137.686 1.00 86.88 498 LEU A CA 1
ATOM 4043 C C . LEU A 1 498 ? -25.607 3.157 138.605 1.00 86.88 498 LEU A C 1
ATOM 4045 O O . LEU A 1 498 ? -26.082 3.409 139.709 1.00 86.88 498 LEU A O 1
ATOM 4049 N N . LYS A 1 499 ? -25.418 1.906 138.174 1.00 89.19 499 LYS A N 1
ATOM 4050 C CA . LYS A 1 499 ? -25.691 0.717 138.981 1.00 89.19 499 LYS A CA 1
ATOM 4051 C C . LYS A 1 499 ? -24.772 0.645 140.203 1.00 89.19 499 LYS A C 1
ATOM 4053 O O . LYS A 1 499 ? -25.265 0.448 141.305 1.00 89.19 499 LYS A O 1
ATOM 4058 N N . GLN A 1 500 ? -23.471 0.884 140.039 1.00 88.00 500 GLN A N 1
ATOM 4059 C CA . GLN A 1 500 ? -22.532 0.984 141.161 1.00 88.00 500 GLN A CA 1
ATOM 4060 C C . GLN A 1 500 ? -22.931 2.114 142.118 1.00 88.00 500 GLN A C 1
ATOM 4062 O O . GLN A 1 500 ? -22.944 1.919 143.328 1.00 88.00 500 GLN A O 1
ATOM 4067 N N . ALA A 1 501 ? -23.325 3.281 141.602 1.00 83.12 501 ALA A N 1
ATOM 4068 C CA . ALA A 1 501 ? -23.814 4.386 142.424 1.00 83.12 501 ALA A CA 1
ATOM 4069 C C . ALA A 1 501 ? -25.112 4.030 143.175 1.00 83.12 501 ALA A C 1
ATOM 4071 O O . ALA A 1 501 ? -25.265 4.415 144.334 1.00 83.12 501 ALA A O 1
ATOM 4072 N N . GLN A 1 502 ? -26.023 3.269 142.557 1.00 85.44 502 GLN A N 1
ATOM 4073 C CA . GLN A 1 502 ? -27.205 2.717 143.226 1.00 85.44 502 GLN A CA 1
ATOM 4074 C C . GLN A 1 502 ? -26.823 1.728 144.330 1.00 85.44 502 GLN A C 1
ATOM 4076 O O . GLN A 1 502 ? -27.325 1.858 145.441 1.00 85.44 502 GLN A O 1
ATOM 4081 N N . GLU A 1 503 ? -25.908 0.794 144.069 1.00 87.12 503 GLU A N 1
ATOM 4082 C CA . GLU A 1 503 ? -25.409 -0.161 145.068 1.00 87.12 503 GLU A CA 1
ATOM 4083 C C . GLU A 1 503 ? -24.720 0.564 146.240 1.00 87.12 503 GLU A C 1
ATOM 4085 O O . GLU A 1 503 ? -24.963 0.241 147.403 1.00 87.12 503 GLU A O 1
ATOM 4090 N N . HIS A 1 504 ? -23.924 1.602 145.963 1.00 85.19 504 HIS A N 1
ATOM 4091 C CA . HIS A 1 504 ? -23.333 2.464 146.989 1.00 85.19 504 HIS A CA 1
ATOM 4092 C C . HIS A 1 504 ? -24.391 3.227 147.793 1.00 85.19 504 HIS A C 1
ATOM 4094 O O . HIS A 1 504 ? -24.274 3.311 149.014 1.00 85.19 504 HIS A O 1
ATOM 4100 N N . LEU A 1 505 ? -25.434 3.757 147.149 1.00 83.12 505 LEU A N 1
ATOM 4101 C CA . LEU A 1 505 ? -26.565 4.383 147.839 1.00 83.12 505 LEU A CA 1
ATOM 4102 C C . LEU A 1 505 ? -27.322 3.377 148.711 1.00 83.12 505 LEU A C 1
ATOM 4104 O O . LEU A 1 505 ? -27.676 3.712 149.835 1.00 83.12 505 LEU A O 1
ATOM 4108 N N . GLU A 1 506 ? -27.537 2.148 148.244 1.00 84.25 506 GLU A N 1
ATOM 4109 C CA . GLU A 1 506 ? -28.145 1.084 149.045 1.00 84.25 506 GLU A CA 1
ATOM 4110 C C . GLU A 1 506 ? -27.282 0.707 150.254 1.00 84.25 506 GLU A C 1
ATOM 4112 O O . GLU A 1 506 ? -27.824 0.500 151.342 1.00 84.25 506 GLU A O 1
ATOM 4117 N N . MET A 1 507 ? -25.954 0.644 150.099 1.00 83.88 507 MET A N 1
ATOM 4118 C CA . MET A 1 507 ? -25.043 0.462 151.234 1.00 83.88 507 MET A CA 1
ATOM 4119 C C . MET A 1 507 ? -25.130 1.633 152.209 1.00 83.88 507 MET A C 1
ATOM 4121 O O . MET A 1 507 ? -25.323 1.405 153.395 1.00 83.88 507 MET A O 1
ATOM 4125 N N . LEU A 1 508 ? -25.098 2.877 151.723 1.00 79.31 508 LEU A N 1
ATOM 4126 C CA . LEU A 1 508 ? -25.259 4.055 152.575 1.00 79.31 508 LEU A CA 1
ATOM 4127 C C . LEU A 1 508 ? -26.613 4.069 153.287 1.00 79.31 508 LEU A C 1
ATOM 4129 O O . LEU A 1 508 ? -26.676 4.499 154.429 1.00 79.31 508 LEU A O 1
ATOM 4133 N N . VAL A 1 509 ? -27.695 3.600 152.658 1.00 83.44 509 VAL A N 1
ATOM 4134 C CA . VAL A 1 509 ? -29.005 3.452 153.311 1.00 83.44 509 VAL A CA 1
ATOM 4135 C C . VAL A 1 509 ? -28.945 2.395 154.415 1.00 83.44 509 VAL A C 1
ATOM 4137 O O . VAL A 1 509 ? -29.428 2.661 155.513 1.00 83.44 509 VAL A O 1
ATOM 4140 N N . LYS A 1 510 ? -28.309 1.240 154.170 1.00 81.94 510 LYS A N 1
ATOM 4141 C CA . LYS A 1 510 ? -28.096 0.201 155.195 1.00 81.94 510 LYS A CA 1
ATOM 4142 C C . LYS A 1 510 ? -27.253 0.716 156.361 1.00 81.94 510 LYS A C 1
ATOM 4144 O O . LYS A 1 510 ? -27.640 0.510 157.508 1.00 81.94 510 LYS A O 1
ATOM 4149 N N . ASP A 1 511 ? -26.167 1.428 156.074 1.00 80.94 511 ASP A N 1
ATOM 4150 C CA . ASP A 1 511 ? -25.306 2.053 157.078 1.00 80.94 511 ASP A CA 1
ATOM 4151 C C . ASP A 1 511 ? -26.065 3.147 157.841 1.00 80.94 511 ASP A C 1
ATOM 4153 O O . ASP A 1 511 ? -25.944 3.257 159.054 1.00 80.94 511 ASP A O 1
ATOM 4157 N N . ASN A 1 512 ? -26.911 3.935 157.168 1.00 75.25 512 ASN A N 1
ATOM 4158 C CA . ASN A 1 512 ? -27.747 4.949 157.814 1.00 75.25 512 ASN A CA 1
ATOM 4159 C C . ASN A 1 512 ? -28.799 4.309 158.729 1.00 75.25 512 ASN A C 1
ATOM 4161 O O . ASN A 1 512 ? -29.087 4.837 159.798 1.00 75.25 512 ASN A O 1
ATOM 4165 N N . ASP A 1 513 ? -29.356 3.159 158.351 1.00 79.31 513 ASP A N 1
ATOM 4166 C CA . ASP A 1 513 ? -30.287 2.412 159.193 1.00 79.31 513 ASP A CA 1
ATOM 4167 C C . ASP A 1 513 ? -29.579 1.706 160.365 1.00 79.31 513 ASP A C 1
ATOM 4169 O O . ASP A 1 513 ? -30.129 1.683 161.469 1.00 79.31 513 ASP A O 1
ATOM 4173 N N . GLN A 1 514 ? -28.341 1.227 160.182 1.00 75.88 514 GLN A N 1
ATOM 4174 C CA . GLN A 1 514 ? -27.473 0.759 161.273 1.00 75.88 514 GLN A CA 1
ATOM 4175 C C . GLN A 1 514 ? -27.107 1.898 162.230 1.00 75.88 514 GLN A C 1
ATOM 4177 O O . GLN A 1 514 ? -27.303 1.763 163.435 1.00 75.88 514 GLN A O 1
ATOM 4182 N N . LEU A 1 515 ? -26.709 3.062 161.715 1.00 67.75 515 LEU A N 1
ATOM 4183 C CA . LEU A 1 515 ? -26.440 4.257 162.516 1.00 67.75 515 LEU A CA 1
ATOM 4184 C C . LEU A 1 515 ? -27.703 4.766 163.220 1.00 67.75 515 LEU A C 1
ATOM 4186 O O . LEU A 1 515 ? -27.626 5.177 164.370 1.00 67.75 515 LEU A O 1
ATOM 4190 N N . LYS A 1 516 ? -28.892 4.701 162.607 1.00 70.38 516 LYS A N 1
ATOM 4191 C CA . LYS A 1 516 ? -30.161 5.001 163.301 1.00 70.38 516 LYS A CA 1
ATOM 4192 C C . LYS A 1 516 ? -30.459 4.006 164.422 1.00 70.38 516 LYS A C 1
ATOM 4194 O O . LYS A 1 516 ? -31.069 4.406 165.414 1.00 70.38 516 LYS A O 1
ATOM 4199 N N . ALA A 1 517 ? -30.075 2.737 164.275 1.00 65.38 517 ALA A N 1
ATOM 4200 C CA . ALA A 1 517 ? -30.218 1.727 165.320 1.00 65.38 517 ALA A CA 1
ATOM 4201 C C . ALA A 1 517 ? -29.233 1.976 166.478 1.00 65.38 517 ALA A C 1
ATOM 4203 O O . ALA A 1 517 ? -29.660 2.003 167.631 1.00 65.38 517 ALA A O 1
ATOM 4204 N N . GLU A 1 518 ? -27.971 2.290 166.172 1.00 64.00 518 GLU A N 1
ATOM 4205 C CA . GLU A 1 518 ? -26.930 2.641 167.151 1.00 64.00 518 GLU A CA 1
ATOM 4206 C C . GLU A 1 518 ? -27.215 3.984 167.859 1.00 64.00 518 GLU A C 1
ATOM 4208 O O . GLU A 1 518 ? -27.046 4.113 169.072 1.00 64.00 518 GLU A O 1
ATOM 4213 N N . VAL A 1 519 ? -27.768 4.975 167.149 1.00 56.94 519 VAL A N 1
ATOM 4214 C CA . VAL A 1 519 ? -28.222 6.260 167.718 1.00 56.94 519 VAL A CA 1
ATOM 4215 C C . VAL A 1 519 ? -29.450 6.077 168.621 1.00 56.94 519 VAL A C 1
ATOM 4217 O O . VAL A 1 519 ? -29.601 6.808 169.599 1.00 56.94 519 VAL A O 1
ATOM 4220 N N . LYS A 1 520 ? -30.308 5.076 168.372 1.00 61.97 520 LYS A N 1
ATOM 4221 C CA . LYS A 1 520 ? -31.421 4.721 169.274 1.00 61.97 520 LYS A CA 1
ATOM 4222 C C . LYS A 1 520 ? -30.948 4.088 170.587 1.00 61.97 520 LYS A C 1
ATOM 4224 O O . LYS A 1 520 ? -31.644 4.221 171.591 1.00 61.97 520 LYS A O 1
ATOM 4229 N N . GLU A 1 521 ? -29.788 3.434 170.589 1.00 54.84 521 GLU A N 1
ATOM 4230 C CA . GLU A 1 521 ? -29.203 2.772 171.763 1.00 54.84 521 GLU A CA 1
ATOM 4231 C C . GLU A 1 521 ? -28.352 3.735 172.620 1.00 54.84 521 GLU A C 1
ATOM 4233 O O . GLU A 1 521 ? -28.279 3.589 173.839 1.00 54.84 521 GLU A O 1
ATOM 4238 N N . LEU A 1 522 ? -27.812 4.804 172.019 1.00 44.91 522 LEU A N 1
ATOM 4239 C CA . LEU A 1 522 ? -26.980 5.814 172.694 1.00 44.91 522 LEU A CA 1
ATOM 4240 C C . LEU A 1 522 ? -27.734 7.091 173.138 1.00 44.91 522 LEU A C 1
ATOM 4242 O O . LEU A 1 522 ? -27.147 7.979 173.756 1.00 44.91 522 LEU A O 1
ATOM 4246 N N . LEU A 1 523 ? -29.057 7.161 172.937 1.00 46.22 523 LEU A N 1
ATOM 4247 C CA . LEU A 1 523 ? -29.933 8.256 173.402 1.00 46.22 523 LEU A CA 1
ATOM 4248 C C . LEU A 1 523 ? -30.356 8.155 174.895 1.00 46.22 523 LEU A C 1
ATOM 4250 O O . LEU A 1 523 ? -31.205 8.927 175.339 1.00 46.22 523 LEU A O 1
ATOM 4254 N N . ASN A 1 524 ? -29.730 7.257 175.680 1.00 47.38 524 ASN A N 1
ATOM 4255 C CA . ASN A 1 524 ? -29.878 7.105 177.144 1.00 47.38 524 ASN A CA 1
ATOM 4256 C C . ASN A 1 524 ? -28.669 7.598 177.978 1.00 47.38 524 ASN A C 1
ATOM 4258 O O . ASN A 1 524 ? -28.649 7.414 179.195 1.00 47.38 524 ASN A O 1
ATOM 4262 N N . SER A 1 525 ? -27.689 8.289 177.387 1.00 34.44 525 SER A N 1
ATOM 4263 C CA . SER A 1 525 ? -26.697 9.055 178.161 1.00 34.44 525 SER A CA 1
ATOM 4264 C C . SER A 1 525 ? -26.095 10.218 177.363 1.00 34.44 525 SER A C 1
ATOM 4266 O O . SER A 1 525 ? -25.192 10.032 176.561 1.00 34.44 525 SER A O 1
ATOM 4268 N N . SER A 1 526 ? -26.598 11.418 177.671 1.00 32.41 526 SER A N 1
ATOM 4269 C CA . SER A 1 526 ? -25.994 12.759 177.551 1.00 32.41 526 SER A CA 1
ATOM 4270 C C . SER A 1 526 ? -25.378 13.237 176.217 1.00 32.41 526 SER A C 1
ATOM 4272 O O . SER A 1 526 ? -24.211 13.020 175.922 1.00 32.41 526 SER A O 1
ATOM 4274 N N . THR A 1 527 ? -26.189 14.037 175.512 1.00 31.81 527 THR A N 1
ATOM 4275 C CA . THR A 1 527 ? -25.946 15.394 174.954 1.00 31.81 527 THR A CA 1
ATOM 4276 C C . THR A 1 527 ? -24.607 15.809 174.303 1.00 31.81 527 THR A C 1
ATOM 4278 O O . THR A 1 527 ? -23.636 16.054 175.011 1.00 31.81 527 THR A O 1
ATOM 4281 N N . LEU A 1 528 ? -24.745 16.185 173.006 1.00 32.31 528 LEU A N 1
ATOM 4282 C CA . LEU A 1 528 ? -24.174 17.352 172.269 1.00 32.31 528 LEU A CA 1
ATOM 4283 C C . LEU A 1 528 ? -22.648 17.297 171.982 1.00 32.31 528 LEU A C 1
ATOM 4285 O O . LEU A 1 528 ? -21.866 17.093 172.893 1.00 32.31 528 LEU A O 1
ATOM 4289 N N . VAL A 1 529 ? -22.081 17.489 170.778 1.00 35.94 529 VAL A N 1
ATOM 4290 C CA . VAL A 1 529 ? -22.353 18.313 169.572 1.00 35.94 529 VAL A CA 1
ATOM 4291 C C . VAL A 1 529 ? -21.383 17.859 168.463 1.00 35.94 529 VAL A C 1
ATOM 4293 O O . VAL A 1 529 ? -20.274 17.456 168.795 1.00 35.94 529 VAL A O 1
ATOM 4296 N N . THR A 1 530 ? -21.737 17.986 167.172 1.00 30.31 530 THR A N 1
ATOM 4297 C CA . THR A 1 530 ? -20.883 18.555 166.087 1.00 30.31 530 THR A CA 1
ATOM 4298 C C . THR A 1 530 ? -21.560 18.468 164.707 1.00 30.31 530 THR A C 1
ATOM 4300 O O . THR A 1 530 ? -22.138 17.454 164.340 1.00 30.31 530 THR A O 1
ATOM 4303 N N . SER A 1 531 ? -21.444 19.539 163.920 1.00 39.69 531 SER A N 1
ATOM 4304 C CA . SER A 1 531 ? -21.488 19.573 162.444 1.00 39.69 531 SER A CA 1
ATOM 4305 C C . SER A 1 531 ? -20.737 20.851 162.046 1.00 39.69 531 SER A C 1
ATOM 4307 O O . SER A 1 531 ? -20.792 21.823 162.796 1.00 39.69 531 SER A O 1
ATOM 4309 N N . SER A 1 532 ? -19.998 21.009 160.955 1.00 40.00 532 SER A N 1
ATOM 4310 C CA . SER A 1 532 ? -19.946 20.434 159.598 1.00 40.00 532 SER A CA 1
ATOM 4311 C C . SER A 1 532 ? -18.779 21.152 158.878 1.00 40.00 532 SER A C 1
ATOM 4313 O O . SER A 1 532 ? -18.416 22.219 159.382 1.00 40.00 532 SER A O 1
ATOM 4315 N N . ARG A 1 533 ? -18.288 20.682 157.704 1.00 28.88 533 ARG A N 1
ATOM 4316 C CA . ARG A 1 533 ? -18.033 21.513 156.481 1.00 28.88 533 ARG A CA 1
ATOM 4317 C C . ARG A 1 533 ? -17.137 20.869 155.377 1.00 28.88 533 ARG A C 1
ATOM 4319 O O . ARG A 1 533 ? -16.066 20.371 155.683 1.00 28.88 533 ARG A O 1
ATOM 4326 N N . ASP A 1 534 ? -17.641 20.991 154.133 1.00 30.23 534 ASP A N 1
ATOM 4327 C CA . ASP A 1 534 ? -17.086 21.205 152.758 1.00 30.23 534 ASP A CA 1
ATOM 4328 C C . ASP A 1 534 ? -15.917 20.432 152.078 1.00 30.23 534 ASP A C 1
ATOM 4330 O O . ASP A 1 534 ? -14.799 20.405 152.574 1.00 30.23 534 ASP A O 1
ATOM 4334 N N . GLN A 1 535 ? -16.217 20.089 150.801 1.00 37.84 535 GLN A N 1
ATOM 4335 C CA . GLN A 1 535 ? -15.539 20.360 149.493 1.00 37.84 535 GLN A CA 1
ATOM 4336 C C . GLN A 1 535 ? -14.279 19.624 148.983 1.00 37.84 535 GLN A C 1
ATOM 4338 O O . GLN A 1 535 ? -13.333 19.359 149.712 1.00 37.84 535 GLN A O 1
ATOM 4343 N N . GLY A 1 536 ? -14.267 19.471 147.642 1.00 31.44 536 GLY A N 1
ATOM 4344 C CA . GLY A 1 536 ? -13.117 19.263 146.734 1.00 31.44 536 GLY A CA 1
ATOM 4345 C C . GLY A 1 536 ? -13.419 18.164 145.699 1.00 31.44 536 GLY A C 1
ATOM 4346 O O . GLY A 1 536 ? -13.607 17.026 146.108 1.00 31.44 536 GLY A O 1
ATOM 4347 N N . ASP A 1 537 ? -13.744 18.431 144.425 1.00 37.34 537 ASP A N 1
ATOM 4348 C CA . ASP A 1 537 ? -12.959 18.984 143.288 1.00 37.34 537 ASP A CA 1
ATOM 4349 C C . ASP A 1 537 ? -11.928 17.997 142.697 1.00 37.34 537 ASP A C 1
ATOM 4351 O O . ASP A 1 537 ? -11.180 17.374 143.449 1.00 37.34 537 ASP A O 1
ATOM 4355 N N . GLY A 1 538 ? -11.871 17.873 141.359 1.00 32.34 538 GLY A N 1
ATOM 4356 C CA . GLY A 1 538 ? -10.720 17.240 140.709 1.00 32.34 538 GLY A CA 1
ATOM 4357 C C . GLY A 1 538 ? -10.849 16.638 139.294 1.00 32.34 538 GLY A C 1
ATOM 4358 O O . GLY A 1 538 ? -11.274 15.500 139.140 1.00 32.34 538 GLY A O 1
ATOM 4359 N N . VAL A 1 539 ? -10.263 17.370 138.335 1.00 33.44 539 VAL A N 1
ATOM 4360 C CA . VAL A 1 539 ? -9.170 16.964 137.408 1.00 33.44 539 VAL A CA 1
ATOM 4361 C C . VAL A 1 539 ? -9.456 16.251 136.062 1.00 33.44 539 VAL A C 1
ATOM 4363 O O . VAL A 1 539 ? -10.174 15.266 135.939 1.00 33.44 539 VAL A O 1
ATOM 4366 N N . GLU A 1 540 ? -8.773 16.822 135.063 1.00 32.84 540 GLU A N 1
ATOM 4367 C CA . GLU A 1 540 ? -8.606 16.585 133.624 1.00 32.84 540 GLU A CA 1
ATOM 4368 C C . GLU A 1 540 ? -7.841 15.297 133.230 1.00 32.84 540 GLU A C 1
ATOM 4370 O O . GLU A 1 540 ? -7.007 14.817 133.996 1.00 32.84 540 GLU A O 1
ATOM 4375 N N . SER A 1 541 ? -7.981 14.850 131.967 1.00 31.61 541 SER A N 1
ATOM 4376 C CA . SER A 1 541 ? -6.888 14.762 130.953 1.00 31.61 541 SER A CA 1
ATOM 4377 C C . SER A 1 541 ? -7.052 13.630 129.921 1.00 31.61 541 SER A C 1
ATOM 4379 O O . SER A 1 541 ? -7.448 12.512 130.235 1.00 31.61 541 SER A O 1
ATOM 4381 N N . GLN A 1 542 ? -6.709 13.967 128.673 1.00 31.34 542 GLN A N 1
ATOM 4382 C CA . GLN A 1 542 ? -6.741 13.175 127.435 1.00 31.34 542 GLN A CA 1
ATOM 4383 C C . GLN A 1 542 ? -5.661 12.075 127.363 1.00 31.34 542 GLN A C 1
ATOM 4385 O O . GLN A 1 542 ? -4.587 12.212 127.945 1.00 31.34 542 GLN A O 1
ATOM 4390 N N . SER A 1 543 ? -5.924 11.028 126.569 1.00 29.16 543 SER A N 1
ATOM 4391 C CA . SER A 1 543 ? -5.011 9.913 126.272 1.00 29.16 543 SER A CA 1
ATOM 4392 C C . SER A 1 543 ? -4.639 9.802 124.784 1.00 29.16 543 SER A C 1
ATOM 4394 O O . SER A 1 543 ? -5.465 10.022 123.901 1.00 29.16 543 SER A O 1
ATOM 4396 N N . LEU A 1 544 ? -3.380 9.408 124.578 1.00 30.42 544 LEU A N 1
ATOM 4397 C CA . LEU A 1 544 ? -2.636 9.048 123.361 1.00 30.42 544 LEU A CA 1
ATOM 4398 C C . LEU A 1 544 ? -3.154 7.792 122.626 1.00 30.42 544 LEU A C 1
ATOM 4400 O O . LEU A 1 544 ? -3.731 6.919 123.269 1.00 30.42 544 LEU A O 1
ATOM 4404 N N . GLN A 1 545 ? -2.790 7.640 121.341 1.00 31.48 545 GLN A N 1
ATOM 4405 C CA . GLN A 1 545 ? -2.447 6.350 120.690 1.00 31.48 545 GLN A CA 1
ATOM 4406 C C . GLN A 1 545 ? -1.761 6.620 119.326 1.00 31.48 545 GLN A C 1
ATOM 4408 O O . GLN A 1 545 ? -2.289 7.411 118.552 1.00 31.48 545 GLN A O 1
ATOM 4413 N N . GLU A 1 546 ? -0.498 6.260 119.046 1.00 32.66 546 GLU A N 1
ATOM 4414 C CA . GLU A 1 546 ? 0.193 4.956 118.842 1.00 32.66 546 GLU A CA 1
ATOM 4415 C C . GLU A 1 546 ? -0.094 4.218 117.501 1.00 32.66 546 GLU A C 1
ATOM 4417 O O . GLU A 1 546 ? -1.231 3.919 117.154 1.00 32.66 546 GLU A O 1
ATOM 4422 N N . SER A 1 547 ? 1.010 3.965 116.776 1.00 33.50 547 SER A N 1
ATOM 4423 C CA . SER A 1 547 ? 1.298 3.447 115.409 1.00 33.50 547 SER A CA 1
ATOM 4424 C C . SER A 1 547 ? 1.017 1.930 115.197 1.00 33.50 547 SER A C 1
ATOM 4426 O O . SER A 1 547 ? 0.687 1.293 116.198 1.00 33.50 547 SER A O 1
ATOM 4428 N N . PRO A 1 548 ? 1.174 1.282 113.989 1.00 46.91 548 PRO A N 1
ATOM 4429 C CA . PRO A 1 548 ? 2.506 0.955 113.387 1.00 46.91 548 PRO A CA 1
ATOM 4430 C C . PRO A 1 548 ? 2.649 0.687 111.838 1.00 46.91 548 PRO A C 1
ATOM 4432 O O . PRO A 1 548 ? 1.765 0.136 111.197 1.00 46.91 548 PRO A O 1
ATOM 4435 N N . GLU A 1 549 ? 3.842 1.038 111.301 1.00 33.12 549 GLU A N 1
ATOM 4436 C CA . GLU A 1 549 ? 4.781 0.367 110.334 1.00 33.12 549 GLU A CA 1
ATOM 4437 C C . GLU A 1 549 ? 4.309 -0.367 109.039 1.00 33.12 549 GLU A C 1
ATOM 4439 O O . GLU A 1 549 ? 3.331 -1.094 109.064 1.00 33.12 549 GLU A O 1
ATOM 4444 N N . LYS A 1 550 ? 4.991 -0.437 107.870 1.00 34.56 550 LYS A N 1
ATOM 4445 C CA . LYS A 1 550 ? 6.218 0.102 107.211 1.00 34.56 550 LYS A CA 1
ATOM 4446 C C . LYS A 1 550 ? 6.265 -0.511 105.784 1.00 34.56 550 LYS A C 1
ATOM 4448 O O . LYS A 1 550 ? 6.145 -1.728 105.686 1.00 34.56 550 LYS A O 1
ATOM 4453 N N . SER A 1 551 ? 6.549 0.248 104.713 1.00 31.88 551 SER A N 1
ATOM 4454 C CA . SER A 1 551 ? 7.504 -0.129 103.628 1.00 31.88 551 SER A CA 1
ATOM 4455 C C . SER A 1 551 ? 7.723 1.005 102.603 1.00 31.88 551 SER A C 1
ATOM 4457 O O . SER A 1 551 ? 6.805 1.434 101.916 1.00 31.88 551 SER A O 1
ATOM 4459 N N . SER A 1 552 ? 8.978 1.474 102.565 1.00 40.34 552 SER A N 1
ATOM 4460 C CA . SER A 1 552 ? 9.688 2.257 101.532 1.00 40.34 552 SER A CA 1
ATOM 4461 C C . SER A 1 552 ? 8.898 3.280 100.703 1.00 40.34 552 SER A C 1
ATOM 4463 O O . SER A 1 552 ? 8.675 3.104 99.508 1.00 40.34 552 SER A O 1
ATOM 4465 N N . SER A 1 553 ? 8.594 4.409 101.330 1.00 36.38 553 SER A N 1
ATOM 4466 C CA . SER A 1 553 ? 8.444 5.704 100.668 1.00 36.38 553 SER A CA 1
ATOM 4467 C C . SER A 1 553 ? 9.601 6.564 101.160 1.00 36.38 553 SER A C 1
ATOM 4469 O O . SER A 1 553 ? 9.907 6.520 102.352 1.00 36.38 553 SER A O 1
ATOM 4471 N N . ILE A 1 554 ? 10.246 7.324 100.273 1.00 52.59 554 ILE A N 1
ATOM 4472 C CA . ILE A 1 554 ? 11.138 8.425 100.662 1.00 52.59 554 ILE A CA 1
ATOM 4473 C C . ILE A 1 554 ? 10.371 9.254 101.698 1.00 52.59 554 ILE A C 1
ATOM 4475 O O . ILE A 1 554 ? 9.325 9.824 101.390 1.00 52.59 554 ILE A O 1
ATOM 4479 N N . VAL A 1 555 ? 10.816 9.224 102.954 1.00 54.44 555 VAL A N 1
ATOM 4480 C CA . VAL A 1 555 ? 10.205 10.024 104.014 1.00 54.44 555 VAL A CA 1
ATOM 4481 C C . VAL A 1 555 ? 10.765 11.420 103.841 1.00 54.44 555 VAL A C 1
ATOM 4483 O O . VAL A 1 555 ? 11.951 11.637 104.069 1.00 54.44 555 VAL A O 1
ATOM 4486 N N . ILE A 1 556 ? 9.922 12.345 103.392 1.00 58.12 556 ILE A N 1
ATOM 4487 C CA . ILE A 1 556 ? 10.211 13.772 103.484 1.00 58.12 556 ILE A CA 1
ATOM 4488 C C . ILE A 1 556 ? 10.019 14.128 104.965 1.00 58.12 556 ILE A C 1
ATOM 4490 O O . ILE A 1 556 ? 8.911 13.936 105.468 1.00 58.12 556 ILE A O 1
ATOM 4494 N N . PRO A 1 557 ? 11.062 14.573 105.688 1.00 56.66 557 PRO A N 1
ATOM 4495 C CA . PRO A 1 557 ? 10.901 15.050 107.057 1.00 56.66 557 PRO A CA 1
ATOM 4496 C C . PRO A 1 557 ? 9.890 16.203 107.076 1.00 56.66 557 PRO A C 1
ATOM 4498 O O . PRO A 1 557 ? 9.995 17.118 106.262 1.00 56.66 557 PRO A O 1
ATOM 4501 N N . GLU A 1 558 ? 8.890 16.142 107.959 1.00 59.47 558 GLU A N 1
ATOM 4502 C CA . GLU A 1 558 ? 7.800 17.132 107.985 1.00 59.47 558 GLU A CA 1
ATOM 4503 C C . GLU A 1 558 ? 8.250 18.523 108.452 1.00 59.47 558 GLU A C 1
ATOM 4505 O O . GLU A 1 558 ? 7.543 19.488 108.188 1.00 59.47 558 GLU A O 1
ATOM 4510 N N . ASP A 1 559 ? 9.454 18.656 109.018 1.00 61.12 559 ASP A N 1
ATOM 4511 C CA . ASP A 1 559 ? 10.048 19.943 109.365 1.00 61.12 559 ASP A CA 1
ATOM 4512 C C . ASP A 1 559 ? 11.541 19.981 109.000 1.00 61.12 559 ASP A C 1
ATOM 4514 O O . ASP A 1 559 ? 12.328 19.128 109.416 1.00 61.12 559 ASP A O 1
ATOM 4518 N N . PHE A 1 560 ? 11.934 20.998 108.228 1.00 61.31 560 PHE A N 1
ATOM 4519 C CA . PHE A 1 560 ? 13.330 21.374 107.998 1.00 61.31 560 PHE A CA 1
ATOM 4520 C C . PHE A 1 560 ? 13.625 22.619 108.835 1.00 61.31 560 PHE A C 1
ATOM 4522 O O . PHE A 1 560 ? 12.986 23.656 108.641 1.00 61.31 560 PHE A O 1
ATOM 4529 N N . GLU A 1 561 ? 14.596 22.558 109.746 1.00 64.12 561 GLU A N 1
ATOM 4530 C CA . GLU A 1 561 ? 14.901 23.690 110.632 1.00 64.12 561 GLU A CA 1
ATOM 4531 C C . GLU A 1 561 ? 15.620 24.833 109.880 1.00 64.12 561 GLU A C 1
ATOM 4533 O O . GLU A 1 561 ? 15.637 25.979 110.339 1.00 64.12 561 GLU A O 1
ATOM 4538 N N . SER A 1 562 ? 16.143 24.574 108.669 1.00 70.69 562 SER A N 1
ATOM 4539 C CA . SER A 1 562 ? 16.579 25.614 107.728 1.00 70.69 562 SER A CA 1
ATOM 4540 C C . SER A 1 562 ? 16.359 25.253 106.250 1.00 70.69 562 SER A C 1
ATOM 4542 O O . SER A 1 562 ? 16.408 24.093 105.844 1.00 70.69 562 SER A O 1
ATOM 4544 N N . GLN A 1 563 ? 16.212 26.275 105.396 1.00 68.00 563 GLN A N 1
ATOM 4545 C CA . GLN A 1 563 ? 16.049 26.126 103.938 1.00 68.00 563 GLN A CA 1
ATOM 4546 C C . GLN A 1 563 ? 17.231 25.389 103.270 1.00 68.00 563 GLN A C 1
ATOM 4548 O O . GLN A 1 563 ? 17.080 24.794 102.207 1.00 68.00 563 GLN A O 1
ATOM 4553 N N . LYS A 1 564 ? 18.402 25.396 103.918 1.00 76.38 564 LYS A N 1
ATOM 4554 C CA . LYS A 1 564 ? 19.631 24.762 103.434 1.00 76.38 564 LYS A CA 1
ATOM 4555 C C . LYS A 1 564 ? 19.617 23.241 103.618 1.00 76.38 564 LYS A C 1
ATOM 4557 O O . LYS A 1 564 ? 20.070 22.531 102.728 1.00 76.38 564 LYS A O 1
ATOM 4562 N N . GLU A 1 565 ? 19.033 22.753 104.713 1.00 74.31 565 GLU A N 1
ATOM 4563 C CA . GLU A 1 565 ? 18.863 21.315 104.983 1.00 74.31 565 GLU A CA 1
ATOM 4564 C C . GLU A 1 565 ? 17.853 20.679 104.022 1.00 74.31 565 GLU A C 1
ATOM 4566 O O . GLU A 1 565 ? 18.071 19.573 103.535 1.00 74.31 565 GLU A O 1
ATOM 4571 N N . MET A 1 566 ? 16.791 21.409 103.666 1.00 73.00 566 MET A N 1
ATOM 4572 C CA . MET A 1 566 ? 15.832 20.978 102.644 1.00 73.00 566 MET A CA 1
ATOM 4573 C C . MET A 1 566 ? 16.489 20.838 101.266 1.00 73.00 566 MET A C 1
ATOM 4575 O O . MET A 1 566 ? 16.269 19.852 100.564 1.00 73.00 566 MET A O 1
ATOM 4579 N N . GLU A 1 567 ? 17.315 21.808 100.864 1.00 78.31 567 GLU A N 1
ATOM 4580 C CA . GLU A 1 567 ? 18.036 21.723 99.592 1.00 78.31 567 GLU A CA 1
ATOM 4581 C C . GLU A 1 567 ? 19.125 20.641 99.594 1.00 78.31 567 GLU A C 1
ATOM 4583 O O . GLU A 1 567 ? 19.397 20.065 98.542 1.00 78.31 567 GLU A O 1
ATOM 4588 N N . GLU A 1 568 ? 19.778 20.374 100.728 1.00 78.88 568 GLU A N 1
ATOM 4589 C CA . GLU A 1 568 ? 20.724 19.259 100.870 1.00 78.88 568 GLU A CA 1
ATOM 4590 C C . GLU A 1 568 ? 20.000 17.911 100.780 1.00 78.88 568 GLU A C 1
ATOM 4592 O O . GLU A 1 568 ? 20.429 17.062 100.007 1.00 78.88 568 GLU A O 1
ATOM 4597 N N . PHE A 1 569 ? 18.844 17.749 101.431 1.00 81.12 569 PHE A N 1
ATOM 4598 C CA . PHE A 1 569 ? 18.017 16.542 101.320 1.00 81.12 569 PHE A CA 1
ATOM 4599 C C . PHE A 1 569 ? 17.500 16.303 99.893 1.00 81.12 569 PHE A C 1
ATOM 4601 O O . PHE A 1 569 ? 17.583 15.186 99.387 1.00 81.12 569 PHE A O 1
ATOM 4608 N N . ILE A 1 570 ? 17.011 17.343 99.206 1.00 79.06 570 ILE A N 1
ATOM 4609 C CA . ILE A 1 570 ? 16.570 17.232 97.805 1.00 79.06 570 ILE A CA 1
ATOM 4610 C C . ILE A 1 570 ? 17.758 16.913 96.891 1.00 79.06 570 ILE A C 1
ATOM 4612 O O . ILE A 1 570 ? 17.618 16.095 95.985 1.00 79.06 570 ILE A O 1
ATOM 4616 N N . ARG A 1 571 ? 18.932 17.517 97.122 1.00 81.69 571 ARG A N 1
ATOM 4617 C CA . ARG A 1 571 ? 20.152 17.195 96.365 1.00 81.69 571 ARG A CA 1
ATOM 4618 C C . ARG A 1 571 ? 20.613 15.760 96.603 1.00 81.69 571 ARG A C 1
ATOM 4620 O O . ARG A 1 571 ? 20.977 15.108 95.635 1.00 81.69 571 ARG A O 1
ATOM 4627 N N . GLU A 1 572 ? 20.557 15.262 97.834 1.00 79.12 572 GLU A N 1
ATOM 4628 C CA . GLU A 1 572 ? 20.917 13.883 98.182 1.00 79.12 572 GLU A CA 1
ATOM 4629 C C . GLU A 1 572 ? 19.923 12.877 97.574 1.00 79.12 572 GLU A C 1
ATOM 4631 O O . GLU A 1 572 ? 20.332 11.892 96.964 1.00 79.12 572 GLU A O 1
ATOM 4636 N N . ALA A 1 573 ? 18.616 13.151 97.653 1.00 79.25 573 ALA A N 1
ATOM 4637 C CA . ALA A 1 573 ? 17.571 12.308 97.068 1.00 79.25 573 ALA A CA 1
ATOM 4638 C C . ALA A 1 573 ? 17.624 12.296 95.530 1.00 79.25 573 ALA A C 1
ATOM 4640 O O . ALA A 1 573 ? 17.452 11.249 94.904 1.00 79.25 573 ALA A O 1
ATOM 4641 N N . LEU A 1 574 ? 17.908 13.445 94.906 1.00 77.62 574 LEU A N 1
ATOM 4642 C CA . LEU A 1 574 ? 18.154 13.517 93.467 1.00 77.62 574 LEU A CA 1
ATOM 4643 C C . LEU A 1 574 ? 19.454 12.805 93.092 1.00 77.62 574 LEU A C 1
ATOM 4645 O O . LEU A 1 574 ? 19.444 12.051 92.130 1.00 77.62 574 LEU A O 1
ATOM 4649 N N . ALA A 1 575 ? 20.535 12.961 93.860 1.00 81.44 575 ALA A N 1
ATOM 4650 C CA . ALA A 1 575 ? 21.789 12.249 93.620 1.00 81.44 575 ALA A CA 1
ATOM 4651 C C . ALA A 1 575 ? 21.617 10.725 93.733 1.00 81.44 575 ALA A C 1
ATOM 4653 O O . ALA A 1 575 ? 22.205 9.991 92.944 1.00 81.44 575 ALA A O 1
ATOM 4654 N N . GLN A 1 576 ? 20.774 10.243 94.654 1.00 74.94 576 GLN A N 1
ATOM 4655 C CA . GLN A 1 576 ? 20.414 8.826 94.758 1.00 74.94 576 GLN A CA 1
ATOM 4656 C C . GLN A 1 576 ? 19.618 8.343 93.538 1.00 74.94 576 GLN A C 1
ATOM 4658 O O . GLN A 1 576 ? 19.980 7.330 92.947 1.00 74.94 576 GLN A O 1
ATOM 4663 N N . LEU A 1 577 ? 18.602 9.087 93.091 1.00 77.75 577 LEU A N 1
ATOM 4664 C CA . LEU A 1 577 ? 17.839 8.733 91.884 1.00 77.75 577 LEU A CA 1
ATOM 4665 C C . LEU A 1 577 ? 18.676 8.826 90.600 1.00 77.75 577 LEU A C 1
ATOM 4667 O O . LEU A 1 577 ? 18.502 8.035 89.672 1.00 77.75 577 LEU A O 1
ATOM 4671 N N . GLU A 1 578 ? 19.595 9.787 90.524 1.00 79.50 578 GLU A N 1
ATOM 4672 C CA . GLU A 1 578 ? 20.541 9.906 89.418 1.00 79.50 578 GLU A CA 1
ATOM 4673 C C . GLU A 1 578 ? 21.550 8.757 89.426 1.00 79.50 578 GLU A C 1
ATOM 4675 O O . GLU A 1 578 ? 21.807 8.193 88.364 1.00 79.50 578 GLU A O 1
ATOM 4680 N N . ALA A 1 579 ? 22.037 8.343 90.600 1.00 79.12 579 ALA A N 1
ATOM 4681 C CA . ALA A 1 579 ? 22.897 7.174 90.749 1.00 79.12 579 ALA A CA 1
ATOM 4682 C C . ALA A 1 579 ? 22.178 5.874 90.353 1.00 79.12 579 ALA A C 1
ATOM 4684 O O . ALA A 1 579 ? 22.753 5.078 89.614 1.00 79.12 579 ALA A O 1
ATOM 4685 N N . GLU A 1 580 ? 20.917 5.680 90.753 1.00 77.50 580 GLU A N 1
ATOM 4686 C CA . GLU A 1 580 ? 20.101 4.525 90.343 1.00 77.50 580 GLU A CA 1
ATOM 4687 C C . GLU A 1 580 ? 19.848 4.511 88.828 1.00 77.50 580 GLU A C 1
ATOM 4689 O O . GLU A 1 580 ? 19.953 3.470 88.174 1.00 77.50 580 GLU A O 1
ATOM 4694 N N . ARG A 1 581 ? 19.569 5.676 88.232 1.00 81.25 581 ARG A N 1
ATOM 4695 C CA . ARG A 1 581 ? 19.390 5.821 86.781 1.00 81.25 581 ARG A CA 1
ATOM 4696 C C . ARG A 1 581 ? 20.688 5.563 86.016 1.00 81.25 581 ARG A C 1
ATOM 4698 O O . ARG A 1 581 ? 20.656 4.913 84.970 1.00 81.25 581 ARG A O 1
ATOM 4705 N N . ASP A 1 582 ? 21.819 6.049 86.515 1.00 81.31 582 ASP A N 1
ATOM 4706 C CA . ASP A 1 582 ? 23.129 5.822 85.903 1.00 81.31 582 ASP A CA 1
ATOM 4707 C C . ASP A 1 582 ? 23.600 4.373 86.095 1.00 81.31 582 ASP A C 1
ATOM 4709 O O . ASP A 1 582 ? 24.236 3.812 85.204 1.00 81.31 582 ASP A O 1
ATOM 4713 N N . GLU A 1 583 ? 23.227 3.714 87.192 1.00 84.12 583 GLU A N 1
ATOM 4714 C CA . GLU A 1 583 ? 23.457 2.286 87.404 1.00 84.12 583 GLU A CA 1
ATOM 4715 C C . GLU A 1 583 ? 22.593 1.418 86.480 1.00 84.12 583 GLU A C 1
ATOM 4717 O O . GLU A 1 583 ? 23.125 0.525 85.820 1.00 84.12 583 GLU A O 1
ATOM 4722 N N . ALA A 1 584 ? 21.306 1.737 86.312 1.00 77.69 584 ALA A N 1
ATOM 4723 C CA . ALA A 1 584 ? 20.443 1.077 85.329 1.00 77.69 584 ALA A CA 1
ATOM 4724 C C . ALA A 1 584 ? 20.963 1.263 83.895 1.00 77.69 584 ALA A C 1
ATOM 4726 O O . ALA A 1 584 ? 20.947 0.329 83.089 1.00 77.69 584 ALA A O 1
ATOM 4727 N N . LYS A 1 585 ? 21.486 2.453 83.578 1.00 79.31 585 LYS A N 1
ATOM 4728 C CA . LYS A 1 585 ? 22.104 2.733 82.281 1.00 79.31 585 LYS A CA 1
ATOM 4729 C C . LYS A 1 585 ? 23.410 1.957 82.089 1.00 79.31 585 LYS A C 1
ATOM 4731 O O . LYS A 1 585 ? 23.592 1.375 81.023 1.00 79.31 585 LYS A O 1
ATOM 4736 N N . ARG A 1 586 ? 24.271 1.866 83.112 1.00 82.69 586 ARG A N 1
ATOM 4737 C CA . ARG A 1 586 ? 25.482 1.024 83.076 1.00 82.69 586 ARG A CA 1
ATOM 4738 C C . ARG A 1 586 ? 25.146 -0.452 82.890 1.00 82.69 586 ARG A C 1
ATOM 4740 O O . ARG A 1 586 ? 25.809 -1.102 82.093 1.00 82.69 586 ARG A O 1
ATOM 4747 N N . LEU A 1 587 ? 24.117 -0.971 83.563 1.00 84.06 587 LEU A N 1
ATOM 4748 C CA . LEU A 1 587 ? 23.668 -2.357 83.388 1.00 84.06 587 LEU A CA 1
ATOM 4749 C C . LEU A 1 587 ? 23.164 -2.616 81.963 1.00 84.06 587 LEU A C 1
ATOM 4751 O O . LEU A 1 587 ? 23.447 -3.666 81.396 1.00 84.06 587 LEU A O 1
ATOM 4755 N N . LEU A 1 588 ? 22.475 -1.650 81.352 1.00 78.56 588 LEU A N 1
ATOM 4756 C CA . LEU A 1 588 ? 21.976 -1.764 79.980 1.00 78.56 588 LEU A CA 1
ATOM 4757 C C . LEU A 1 588 ? 23.107 -1.648 78.942 1.00 78.56 588 LEU A C 1
ATOM 4759 O O . LEU A 1 588 ? 23.116 -2.375 77.951 1.00 78.56 588 LEU A O 1
ATOM 4763 N N . GLU A 1 589 ? 24.096 -0.785 79.185 1.00 81.19 589 GLU A N 1
ATOM 4764 C CA . GLU A 1 589 ? 25.330 -0.702 78.393 1.00 81.19 589 GLU A CA 1
ATOM 4765 C C . GLU A 1 589 ? 26.188 -1.968 78.544 1.00 81.19 589 GLU A C 1
ATOM 4767 O O . GLU A 1 589 ? 26.776 -2.433 77.565 1.00 81.19 589 GLU A O 1
ATOM 4772 N N . GLU A 1 590 ? 26.229 -2.569 79.735 1.00 82.12 590 GLU A N 1
ATOM 4773 C CA . GLU A 1 590 ? 26.935 -3.821 79.999 1.00 82.12 590 GLU A CA 1
ATOM 4774 C C . GLU A 1 590 ? 26.233 -5.023 79.357 1.00 82.12 590 GLU A C 1
ATOM 4776 O O . GLU A 1 590 ? 26.905 -5.816 78.701 1.00 82.12 590 GLU A O 1
ATOM 4781 N N . GLU A 1 591 ? 24.902 -5.105 79.415 1.00 76.69 591 GLU A N 1
ATOM 4782 C CA . GLU A 1 591 ? 24.102 -6.065 78.642 1.00 76.69 591 GLU A CA 1
ATOM 4783 C C . GLU A 1 591 ? 24.311 -5.882 77.136 1.00 76.69 591 GLU A C 1
ATOM 4785 O O . GLU A 1 591 ? 24.530 -6.849 76.409 1.00 76.69 591 GLU A O 1
ATOM 4790 N N . HIS A 1 592 ? 24.343 -4.641 76.643 1.00 76.25 592 HIS A N 1
ATOM 4791 C CA . HIS A 1 592 ? 24.618 -4.382 75.233 1.00 76.25 592 HIS A CA 1
ATOM 4792 C C . HIS A 1 592 ? 26.046 -4.795 74.843 1.00 76.25 592 HIS A C 1
ATOM 4794 O O . HIS A 1 592 ? 26.260 -5.386 73.782 1.00 76.25 592 HIS A O 1
ATOM 4800 N N . ARG A 1 593 ? 27.029 -4.563 75.721 1.00 85.38 593 ARG A N 1
ATOM 4801 C CA . ARG A 1 593 ? 28.417 -5.009 75.543 1.00 85.38 593 ARG A CA 1
ATOM 4802 C C . ARG A 1 593 ? 28.526 -6.532 75.565 1.00 85.38 593 ARG A C 1
ATOM 4804 O O . ARG A 1 593 ? 29.235 -7.082 74.727 1.00 85.38 593 ARG A O 1
ATOM 4811 N N . LEU A 1 594 ? 27.824 -7.211 76.472 1.00 81.31 594 LEU A N 1
ATOM 4812 C CA . LEU A 1 594 ? 27.755 -8.673 76.543 1.00 81.31 594 LEU A CA 1
ATOM 4813 C C . LEU A 1 594 ? 27.049 -9.251 75.317 1.00 81.31 594 LEU A C 1
ATOM 4815 O O . LEU A 1 594 ? 27.520 -10.235 74.757 1.00 81.31 594 LEU A O 1
ATOM 4819 N N . HIS A 1 595 ? 25.994 -8.605 74.823 1.00 77.88 595 HIS A N 1
ATOM 4820 C CA . HIS A 1 595 ? 25.306 -9.019 73.608 1.00 77.88 595 HIS A CA 1
ATOM 4821 C C . HIS A 1 595 ? 26.188 -8.840 72.362 1.00 77.88 595 HIS A C 1
ATOM 4823 O O . HIS A 1 595 ? 26.251 -9.731 71.514 1.00 77.88 595 HIS A O 1
ATOM 4829 N N . MET A 1 596 ? 26.947 -7.743 72.277 1.00 78.12 596 MET A N 1
ATOM 4830 C CA . MET A 1 596 ? 27.939 -7.527 71.220 1.00 78.12 596 MET A CA 1
ATOM 4831 C C . MET A 1 596 ? 29.133 -8.482 71.339 1.00 78.12 596 MET A C 1
ATOM 4833 O O . MET A 1 596 ? 29.615 -8.974 70.322 1.00 78.12 596 MET A O 1
ATOM 4837 N N . ALA A 1 597 ? 29.573 -8.816 72.555 1.00 77.25 597 ALA A N 1
ATOM 4838 C CA . ALA A 1 597 ? 30.600 -9.826 72.800 1.00 77.25 597 ALA A CA 1
ATOM 4839 C C . ALA A 1 597 ? 30.112 -11.237 72.439 1.00 77.25 597 ALA A C 1
ATOM 4841 O O . ALA A 1 597 ? 30.857 -11.979 71.813 1.00 77.25 597 ALA A O 1
ATOM 4842 N N . ALA A 1 598 ? 28.856 -11.583 72.735 1.00 76.19 598 ALA A N 1
ATOM 4843 C CA . ALA A 1 598 ? 28.224 -12.835 72.322 1.00 76.19 598 ALA A CA 1
ATOM 4844 C C . ALA A 1 598 ? 28.051 -12.901 70.797 1.00 76.19 598 ALA A C 1
ATOM 4846 O O . ALA A 1 598 ? 28.278 -13.942 70.189 1.00 76.19 598 ALA A O 1
ATOM 4847 N N . ARG A 1 599 ? 27.730 -11.775 70.149 1.00 72.31 599 ARG A N 1
ATOM 4848 C CA . ARG A 1 599 ? 27.661 -11.658 68.686 1.00 72.31 599 ARG A CA 1
ATOM 4849 C C . ARG A 1 599 ? 29.044 -11.755 68.035 1.00 72.31 599 ARG A C 1
ATOM 4851 O O . ARG A 1 599 ? 29.174 -12.381 66.987 1.00 72.31 599 ARG A O 1
ATOM 4858 N N . HIS A 1 600 ? 30.079 -11.196 68.660 1.00 71.69 600 HIS A N 1
ATOM 4859 C CA . HIS A 1 600 ? 31.465 -11.362 68.226 1.00 71.69 600 HIS A CA 1
ATOM 4860 C C . HIS A 1 600 ? 32.005 -12.765 68.510 1.00 71.69 600 HIS A C 1
ATOM 4862 O O . HIS A 1 600 ? 32.727 -13.281 67.673 1.00 71.69 600 HIS A O 1
ATOM 4868 N N . GLN A 1 601 ? 31.623 -13.420 69.609 1.00 68.75 601 GLN A N 1
ATOM 4869 C CA . GLN A 1 601 ? 31.934 -14.829 69.867 1.00 68.75 601 GLN A CA 1
ATOM 4870 C C . GLN A 1 601 ? 31.197 -15.758 68.903 1.00 68.75 601 GLN A C 1
ATOM 4872 O O . GLN A 1 601 ? 31.796 -16.719 68.448 1.00 68.75 601 GLN A O 1
ATOM 4877 N N . ALA A 1 602 ? 29.953 -15.457 68.522 1.00 66.38 602 ALA A N 1
ATOM 4878 C CA . ALA A 1 602 ? 29.242 -16.185 67.474 1.00 66.38 602 ALA A CA 1
ATOM 4879 C C . ALA A 1 602 ? 29.899 -15.977 66.100 1.00 66.38 602 ALA A C 1
ATOM 4881 O O . ALA A 1 602 ? 30.063 -16.930 65.348 1.00 66.38 602 ALA A O 1
ATOM 4882 N N . ALA A 1 603 ? 30.352 -14.757 65.789 1.00 64.56 603 ALA A N 1
ATOM 4883 C CA . ALA A 1 603 ? 31.128 -14.487 64.579 1.00 64.56 603 ALA A CA 1
ATOM 4884 C C . ALA A 1 603 ? 32.504 -15.177 64.605 1.00 64.56 603 ALA A C 1
ATOM 4886 O O . ALA A 1 603 ? 32.937 -15.699 63.582 1.00 64.56 603 ALA A O 1
ATOM 4887 N N . LEU A 1 604 ? 33.155 -15.231 65.773 1.00 60.59 604 LEU A N 1
ATOM 4888 C CA . LEU A 1 604 ? 34.426 -15.923 65.973 1.00 60.59 604 LEU A CA 1
ATOM 4889 C C . LEU A 1 604 ? 34.270 -17.445 65.928 1.00 60.59 604 LEU A C 1
ATOM 4891 O O . LEU A 1 604 ? 35.147 -18.102 65.385 1.00 60.59 604 LEU A O 1
ATOM 4895 N N . ALA A 1 605 ? 33.158 -17.998 66.422 1.00 57.34 605 ALA A N 1
ATOM 4896 C CA . ALA A 1 605 ? 32.798 -19.409 66.289 1.00 57.34 605 ALA A CA 1
ATOM 4897 C C . ALA A 1 605 ? 32.545 -19.778 64.820 1.00 57.34 605 ALA A C 1
ATOM 4899 O O . ALA A 1 605 ? 33.053 -20.790 64.360 1.00 57.34 605 ALA A O 1
ATOM 4900 N N . ILE A 1 606 ? 31.888 -18.902 64.048 1.00 58.91 606 ILE A N 1
ATOM 4901 C CA . ILE A 1 606 ? 31.715 -19.071 62.594 1.00 58.91 606 ILE A CA 1
ATOM 4902 C C . ILE A 1 606 ? 33.062 -19.003 61.848 1.00 58.91 606 ILE A C 1
ATOM 4904 O O . ILE A 1 606 ? 33.242 -19.697 60.849 1.00 58.91 606 ILE A O 1
ATOM 4908 N N . SER A 1 607 ? 34.027 -18.200 62.316 1.00 51.41 607 SER A N 1
ATOM 4909 C CA . SER A 1 607 ? 35.377 -18.167 61.729 1.00 51.41 607 SER A CA 1
ATOM 4910 C C . SER A 1 607 ? 36.312 -19.277 62.232 1.00 51.41 607 SER A C 1
ATOM 4912 O O . SER A 1 607 ? 37.179 -19.703 61.478 1.00 51.41 607 SER A O 1
ATOM 4914 N N . LEU A 1 608 ? 36.131 -19.787 63.456 1.00 48.00 608 LEU A N 1
ATOM 4915 C CA . LEU A 1 608 ? 36.873 -20.937 63.999 1.00 48.00 608 LEU A CA 1
ATOM 4916 C C . LEU A 1 608 ? 36.375 -22.263 63.403 1.00 48.00 608 LEU A C 1
ATOM 4918 O O . LEU A 1 608 ? 37.190 -23.150 63.160 1.00 48.00 608 LEU A O 1
ATOM 4922 N N . ASP A 1 609 ? 35.091 -22.353 63.037 1.00 44.88 609 ASP A N 1
ATOM 4923 C CA . ASP A 1 609 ? 34.551 -23.433 62.194 1.00 44.88 609 ASP A CA 1
ATOM 4924 C C . ASP A 1 609 ? 35.130 -23.412 60.762 1.00 44.88 609 ASP A C 1
ATOM 4926 O O . ASP A 1 609 ? 34.990 -24.383 60.021 1.00 44.88 609 ASP A O 1
ATOM 4930 N N . HIS A 1 610 ? 35.819 -22.332 60.362 1.00 46.69 610 HIS A N 1
ATOM 4931 C CA . HIS A 1 610 ? 36.519 -22.225 59.076 1.00 46.69 610 HIS A CA 1
ATOM 4932 C C . HIS A 1 610 ? 38.013 -22.604 59.133 1.00 46.69 610 HIS A C 1
ATOM 4934 O O . HIS A 1 610 ? 38.612 -22.777 58.073 1.00 46.69 610 HIS A O 1
ATOM 4940 N N . GLU A 1 611 ? 38.618 -22.781 60.318 1.00 46.03 611 GLU A N 1
ATOM 4941 C CA . GLU A 1 611 ? 40.036 -23.187 60.447 1.00 46.03 611 GLU A CA 1
ATOM 4942 C C . GLU A 1 611 ? 40.253 -24.644 60.893 1.00 46.03 611 GLU A C 1
ATOM 4944 O O . GLU A 1 611 ? 41.373 -25.151 60.814 1.00 46.03 611 GLU A O 1
ATOM 4949 N N . HIS A 1 612 ? 39.194 -25.384 61.232 1.00 38.25 612 HIS A N 1
ATOM 4950 C CA . HIS A 1 612 ? 39.261 -26.841 61.377 1.00 38.25 612 HIS A CA 1
ATOM 4951 C C . HIS A 1 612 ? 38.368 -27.553 60.362 1.00 38.25 612 HIS A C 1
ATOM 4953 O O . HIS A 1 612 ? 37.359 -28.181 60.667 1.00 38.25 612 HIS A O 1
ATOM 4959 N N . SER A 1 613 ? 38.838 -27.498 59.116 1.00 43.78 613 SER A N 1
ATOM 4960 C CA . SER A 1 613 ? 38.582 -28.519 58.110 1.00 43.78 613 SER A CA 1
ATOM 4961 C C . SER A 1 613 ? 39.116 -29.877 58.583 1.00 43.78 613 SER A C 1
ATOM 4963 O O . SER A 1 613 ? 40.247 -30.236 58.277 1.00 43.78 613 SER A O 1
ATOM 4965 N N . GLU A 1 614 ? 38.268 -30.668 59.233 1.00 47.06 614 GLU A N 1
ATOM 4966 C CA . GLU A 1 614 ? 38.186 -32.113 58.980 1.00 47.06 614 GLU A CA 1
ATOM 4967 C C . GLU A 1 614 ? 36.709 -32.508 58.855 1.00 47.06 614 GLU A C 1
ATOM 4969 O O . GLU A 1 614 ? 36.090 -33.085 59.743 1.00 47.06 614 GLU A O 1
ATOM 4974 N N . GLY A 1 615 ? 36.122 -32.133 57.720 1.00 45.56 615 GLY A N 1
ATOM 4975 C CA . GLY A 1 615 ? 34.743 -32.455 57.366 1.00 45.56 615 GLY A CA 1
ATOM 4976 C C . GLY A 1 615 ? 34.308 -31.615 56.177 1.00 45.56 615 GLY A C 1
ATOM 4977 O O . GLY A 1 615 ? 33.599 -30.631 56.346 1.00 45.56 615 GLY A O 1
ATOM 4978 N N . GLY A 1 616 ? 34.825 -31.945 54.990 1.00 45.50 616 GLY A N 1
ATOM 4979 C CA . GLY A 1 616 ? 34.665 -31.143 53.779 1.00 45.50 616 GLY A CA 1
ATOM 4980 C C . GLY A 1 616 ? 33.221 -30.710 53.517 1.00 45.50 616 GLY A C 1
ATOM 4981 O O . GLY A 1 616 ? 32.288 -31.502 53.654 1.00 45.50 616 GLY A O 1
ATOM 4982 N N . VAL A 1 617 ? 33.057 -29.455 53.079 1.00 54.91 617 VAL A N 1
ATOM 4983 C CA . VAL A 1 617 ? 31.835 -29.013 52.394 1.00 54.91 617 VAL A CA 1
ATOM 4984 C C . VAL A 1 617 ? 31.522 -30.076 51.339 1.00 54.91 617 VAL A C 1
ATOM 4986 O O . VAL A 1 617 ? 32.421 -30.389 50.549 1.00 54.91 617 VAL A O 1
ATOM 4989 N N . PRO A 1 618 ? 30.311 -30.667 51.322 1.00 58.97 618 PRO A N 1
ATOM 4990 C CA . PRO A 1 618 ? 29.968 -31.686 50.344 1.00 58.97 618 PRO A CA 1
ATOM 4991 C C . PRO A 1 618 ? 30.345 -31.173 48.958 1.00 58.97 618 PRO A C 1
ATOM 4993 O O . PRO A 1 618 ? 29.951 -30.066 48.583 1.00 58.97 618 PRO A O 1
ATOM 4996 N N . VAL A 1 619 ? 31.149 -31.944 48.223 1.00 65.88 619 VAL A N 1
ATOM 4997 C CA . VAL A 1 619 ? 31.689 -31.568 46.902 1.00 65.88 619 VAL A CA 1
ATOM 4998 C C . VAL A 1 619 ? 30.579 -31.043 45.984 1.00 65.88 619 VAL A C 1
ATOM 5000 O O . VAL A 1 619 ? 30.787 -30.109 45.219 1.00 65.88 619 VAL A O 1
ATOM 5003 N N . GLU A 1 620 ? 29.374 -31.579 46.149 1.00 71.75 620 GLU A N 1
ATOM 5004 C CA . GLU A 1 620 ? 28.144 -31.197 45.464 1.00 71.75 620 GLU A CA 1
ATOM 5005 C C . GLU A 1 620 ? 27.720 -29.738 45.713 1.00 71.75 620 GLU A C 1
ATOM 5007 O O . GLU A 1 620 ? 27.319 -29.052 44.777 1.00 71.75 620 GLU A O 1
ATOM 5012 N N . VAL A 1 621 ? 27.842 -29.221 46.940 1.00 69.94 621 VAL A N 1
ATOM 5013 C CA . VAL A 1 621 ? 27.464 -27.837 47.286 1.00 69.94 621 VAL A CA 1
ATOM 5014 C C . VAL A 1 621 ? 28.508 -26.847 46.774 1.00 69.94 621 VAL A C 1
ATOM 5016 O O . VAL A 1 621 ? 28.153 -25.797 46.238 1.00 69.94 621 VAL A O 1
ATOM 5019 N N . HIS A 1 622 ? 29.795 -27.194 46.873 1.00 74.06 622 HIS A N 1
ATOM 5020 C CA . HIS A 1 622 ? 30.868 -26.372 46.314 1.00 74.06 622 HIS A CA 1
ATOM 5021 C C . HIS A 1 622 ? 30.801 -26.331 44.780 1.00 74.06 622 HIS A C 1
ATOM 5023 O O . HIS A 1 622 ? 30.873 -25.253 44.194 1.00 74.06 622 HIS A O 1
ATOM 5029 N N . GLN A 1 623 ? 30.553 -27.473 44.128 1.00 80.94 623 GLN A N 1
ATOM 5030 C CA . GLN A 1 623 ? 30.339 -27.541 42.680 1.00 80.94 623 GLN A CA 1
ATOM 5031 C C . GLN A 1 623 ? 29.074 -26.794 42.243 1.00 80.94 623 GLN A C 1
ATOM 5033 O O . GLN A 1 623 ? 29.103 -26.107 41.225 1.00 80.94 623 GLN A O 1
ATOM 5038 N N . ALA A 1 624 ? 27.977 -26.871 43.002 1.00 81.75 624 ALA A N 1
ATOM 5039 C CA . ALA A 1 624 ? 26.754 -26.133 42.691 1.00 81.75 624 ALA A CA 1
ATOM 5040 C C . ALA A 1 624 ? 26.960 -24.613 42.784 1.00 81.75 624 ALA A C 1
ATOM 5042 O O . ALA A 1 624 ? 26.509 -23.874 41.905 1.00 81.75 624 ALA A O 1
ATOM 5043 N N . LEU A 1 625 ? 27.672 -24.142 43.812 1.00 84.19 625 LEU A N 1
ATOM 5044 C CA . LEU A 1 625 ? 27.992 -22.726 43.974 1.00 84.19 625 LEU A CA 1
ATOM 5045 C C . LEU A 1 625 ? 28.979 -22.243 42.903 1.00 84.19 625 LEU A C 1
ATOM 5047 O O . LEU A 1 625 ? 28.765 -21.184 42.316 1.00 84.19 625 LEU A O 1
ATOM 5051 N N . GLN A 1 626 ? 30.007 -23.035 42.591 1.00 87.12 626 GLN A N 1
ATOM 5052 C CA . GLN A 1 626 ? 30.956 -22.733 41.522 1.00 87.12 626 GLN A CA 1
ATOM 5053 C C . GLN A 1 626 ? 30.252 -22.670 40.158 1.00 87.12 626 GLN A C 1
ATOM 5055 O O . GLN A 1 626 ? 30.422 -21.694 39.433 1.00 87.12 626 GLN A O 1
ATOM 5060 N N . ALA A 1 627 ? 29.368 -23.621 39.847 1.00 87.69 627 ALA A N 1
ATOM 5061 C CA . ALA A 1 627 ? 28.576 -23.608 38.618 1.00 87.69 627 ALA A CA 1
ATOM 5062 C C . ALA A 1 627 ? 27.603 -22.416 38.550 1.00 87.69 627 ALA A C 1
ATOM 5064 O O . ALA A 1 627 ? 27.365 -21.864 37.474 1.00 87.69 627 ALA A O 1
ATOM 5065 N N . ALA A 1 628 ? 27.025 -21.996 39.681 1.00 87.88 628 ALA A N 1
ATOM 5066 C CA . ALA A 1 628 ? 26.198 -20.792 39.745 1.00 87.88 628 ALA A CA 1
ATOM 5067 C C . ALA A 1 628 ? 27.028 -19.519 39.505 1.00 87.88 628 ALA A C 1
ATOM 5069 O O . ALA A 1 628 ? 26.592 -18.630 38.770 1.00 87.88 628 ALA A O 1
ATOM 5070 N N . MET A 1 629 ? 28.237 -19.452 40.067 1.00 89.44 629 MET A N 1
ATOM 5071 C CA . MET A 1 629 ? 29.153 -18.324 39.905 1.00 89.44 629 MET A CA 1
ATOM 5072 C C . MET A 1 629 ? 29.717 -18.244 38.481 1.00 89.44 629 MET A C 1
ATOM 5074 O O . MET A 1 629 ? 29.741 -17.162 37.902 1.00 89.44 629 MET A O 1
ATOM 5078 N N . GLU A 1 630 ? 30.053 -19.378 37.862 1.00 92.88 630 GLU A N 1
ATOM 5079 C CA . GLU A 1 630 ? 30.464 -19.465 36.455 1.00 92.88 630 GLU A CA 1
ATOM 5080 C C . GLU A 1 630 ? 29.333 -19.046 35.505 1.00 92.88 630 GLU A C 1
ATOM 5082 O O . GLU A 1 630 ? 29.561 -18.272 34.574 1.00 92.88 630 GLU A O 1
ATOM 5087 N N . LYS A 1 631 ? 28.085 -19.471 35.762 1.00 92.12 631 LYS A N 1
ATOM 5088 C CA . LYS A 1 631 ? 26.913 -19.016 34.989 1.00 92.12 631 LYS A CA 1
ATOM 5089 C C . LYS A 1 631 ? 26.685 -17.514 35.129 1.00 92.12 631 LYS A C 1
ATOM 5091 O O . LYS A 1 631 ? 26.372 -16.851 34.139 1.00 92.12 631 LYS A O 1
ATOM 5096 N N . LEU A 1 632 ? 26.845 -16.968 36.334 1.00 93.88 632 LEU A N 1
ATOM 5097 C CA . LEU A 1 632 ? 26.721 -15.533 36.574 1.00 93.88 632 LEU A CA 1
ATOM 5098 C C . LEU A 1 632 ? 27.835 -14.755 35.867 1.00 93.88 632 LEU A C 1
ATOM 5100 O O . LEU A 1 632 ? 27.549 -13.766 35.196 1.00 93.88 632 LEU A O 1
ATOM 5104 N N . GLN A 1 633 ? 29.078 -15.229 35.957 1.00 93.19 633 GLN A N 1
ATOM 5105 C CA . GLN A 1 633 ? 30.226 -14.634 35.281 1.00 93.19 633 GLN A CA 1
ATOM 5106 C C . GLN A 1 633 ? 30.038 -14.663 33.765 1.00 93.19 633 GLN A C 1
ATOM 5108 O O . GLN A 1 633 ? 30.168 -13.627 33.119 1.00 93.19 633 GLN A O 1
ATOM 5113 N N . HIS A 1 634 ? 29.636 -15.804 33.199 1.00 94.81 634 HIS A N 1
ATOM 5114 C CA . HIS A 1 634 ? 29.364 -15.932 31.771 1.00 94.81 634 HIS A CA 1
ATOM 5115 C C . HIS A 1 634 ? 28.244 -14.991 31.312 1.00 94.81 634 HIS A C 1
ATOM 5117 O O . HIS A 1 634 ? 28.383 -14.318 30.288 1.00 94.81 634 HIS A O 1
ATOM 5123 N N . ARG A 1 635 ? 27.159 -14.878 32.090 1.00 93.50 635 ARG A N 1
ATOM 5124 C CA . ARG A 1 635 ? 26.057 -13.954 31.793 1.00 93.50 635 ARG A CA 1
ATOM 5125 C C . ARG A 1 635 ? 26.504 -12.496 31.874 1.00 93.50 635 ARG A C 1
ATOM 5127 O O . ARG A 1 635 ? 26.150 -11.714 31.001 1.00 93.50 635 ARG A O 1
ATOM 5134 N N . PHE A 1 636 ? 27.308 -12.137 32.872 1.00 94.31 636 PHE A N 1
ATOM 5135 C CA . PHE A 1 636 ? 27.843 -10.786 33.017 1.00 94.31 636 PHE A CA 1
ATOM 5136 C C . PHE A 1 636 ? 28.808 -10.437 31.879 1.00 94.31 636 PHE A C 1
ATOM 5138 O O . PHE A 1 636 ? 28.687 -9.374 31.281 1.00 94.31 636 PHE A O 1
ATOM 5145 N N . THR A 1 637 ? 29.726 -11.338 31.517 1.00 93.50 637 THR A N 1
ATOM 5146 C CA . THR A 1 637 ? 30.652 -11.115 30.395 1.00 93.50 637 THR A CA 1
ATOM 5147 C C . THR A 1 637 ? 29.913 -11.029 29.061 1.00 93.50 637 THR A C 1
ATOM 5149 O O . THR A 1 637 ? 30.262 -10.195 28.230 1.00 93.50 637 THR A O 1
ATOM 5152 N N . SER A 1 638 ? 28.878 -11.849 28.857 1.00 94.75 638 SER A N 1
ATOM 5153 C CA . SER A 1 638 ? 28.044 -11.788 27.650 1.00 94.75 638 SER A CA 1
ATOM 5154 C C . SER A 1 638 ? 27.276 -10.473 27.575 1.00 94.75 638 SER A C 1
ATOM 5156 O O . SER A 1 638 ? 27.367 -9.787 26.566 1.00 94.75 638 SER A O 1
ATOM 5158 N N . LEU A 1 639 ? 26.642 -10.049 28.671 1.00 95.88 639 LEU A N 1
ATOM 5159 C CA . LEU A 1 639 ? 25.915 -8.779 28.733 1.00 95.88 639 LEU A CA 1
ATOM 5160 C C . LEU A 1 639 ? 26.842 -7.566 28.565 1.00 95.88 639 LEU A C 1
ATOM 5162 O O . LEU A 1 639 ? 26.473 -6.586 27.927 1.00 95.88 639 LEU A O 1
ATOM 5166 N N . MET A 1 640 ? 28.063 -7.622 29.100 1.00 92.31 640 MET A N 1
ATOM 5167 C CA . MET A 1 640 ? 29.062 -6.571 28.890 1.00 92.31 640 MET A CA 1
ATOM 5168 C C . MET A 1 640 ? 29.546 -6.509 27.439 1.00 92.31 640 MET A C 1
ATOM 5170 O O . MET A 1 640 ? 29.765 -5.410 26.934 1.00 92.31 640 MET A O 1
ATOM 5174 N N . ARG A 1 641 ? 29.680 -7.660 26.766 1.00 95.00 641 ARG A N 1
ATOM 5175 C CA . ARG A 1 641 ? 30.013 -7.720 25.337 1.00 95.00 641 ARG A CA 1
ATOM 5176 C C . ARG A 1 641 ? 28.868 -7.178 24.486 1.00 95.00 641 ARG A C 1
ATOM 5178 O O . ARG A 1 641 ? 29.093 -6.265 23.711 1.00 95.00 641 ARG A O 1
ATOM 5185 N N . GLU A 1 642 ? 27.637 -7.615 24.741 1.00 95.06 642 GLU A N 1
ATOM 5186 C CA . GLU A 1 642 ? 26.439 -7.074 24.084 1.00 95.06 642 GLU A CA 1
ATOM 5187 C C . GLU A 1 642 ? 26.316 -5.559 24.285 1.00 95.06 642 GLU A C 1
ATOM 5189 O O . GLU A 1 642 ? 25.998 -4.830 23.353 1.00 95.06 642 GLU A O 1
ATOM 5194 N N . LYS A 1 643 ? 26.611 -5.052 25.488 1.00 92.81 643 LYS A N 1
ATOM 5195 C CA . LYS A 1 643 ? 26.611 -3.610 25.759 1.00 92.81 643 LYS A CA 1
ATOM 5196 C C . LYS A 1 643 ? 27.695 -2.868 24.971 1.00 92.81 643 LYS A C 1
ATOM 5198 O O . LYS A 1 643 ? 27.455 -1.732 24.570 1.00 92.81 643 LYS A O 1
ATOM 5203 N N . ALA A 1 644 ? 28.868 -3.469 24.780 1.00 94.06 644 ALA A N 1
ATOM 5204 C CA . ALA A 1 644 ? 29.934 -2.890 23.966 1.00 94.06 644 ALA A CA 1
ATOM 5205 C C . ALA A 1 644 ? 29.541 -2.863 22.481 1.00 94.06 644 ALA A C 1
ATOM 5207 O O . ALA A 1 644 ? 29.607 -1.800 21.873 1.00 94.06 644 ALA A O 1
ATOM 5208 N N . ASP A 1 645 ? 29.021 -3.974 21.955 1.00 95.12 645 ASP A N 1
ATOM 5209 C CA . ASP A 1 645 ? 28.557 -4.084 20.566 1.00 95.12 645 ASP A CA 1
ATOM 5210 C C . ASP A 1 645 ? 27.401 -3.106 20.288 1.00 95.12 645 ASP A C 1
ATOM 5212 O O . ASP A 1 645 ? 27.357 -2.437 19.257 1.00 95.12 645 ASP A O 1
ATOM 5216 N N . LEU A 1 646 ? 26.464 -2.966 21.235 1.00 95.31 646 LEU A N 1
ATOM 5217 C CA . LEU A 1 646 ? 25.386 -1.979 21.148 1.00 95.31 646 LEU A CA 1
ATOM 5218 C C . LEU A 1 646 ? 25.919 -0.548 21.176 1.00 95.31 646 LEU A C 1
ATOM 5220 O O . LEU A 1 646 ? 25.377 0.304 20.480 1.00 95.31 646 LEU A O 1
ATOM 5224 N N . LYS A 1 647 ? 26.963 -0.273 21.964 1.00 94.56 647 LYS A N 1
ATOM 5225 C CA . LYS A 1 647 ? 27.576 1.055 22.020 1.00 94.56 647 LYS A CA 1
ATOM 5226 C C . LYS A 1 647 ? 28.270 1.401 20.700 1.00 94.56 647 LYS A C 1
ATOM 5228 O O . LYS A 1 647 ? 28.028 2.482 20.181 1.00 94.56 647 LYS A O 1
ATOM 5233 N N . GLU A 1 648 ? 29.036 0.474 20.130 1.00 96.00 648 GLU A N 1
ATOM 5234 C CA . GLU A 1 648 ? 29.654 0.641 18.806 1.00 96.00 648 GLU A CA 1
ATOM 5235 C C . GLU A 1 648 ? 28.585 0.872 17.730 1.00 96.00 648 GLU A C 1
ATOM 5237 O O . GLU A 1 648 ? 28.690 1.789 16.921 1.00 96.00 648 GLU A O 1
ATOM 5242 N N . ARG A 1 649 ? 27.475 0.128 17.784 1.00 95.12 649 ARG A N 1
ATOM 5243 C CA . ARG A 1 649 ? 26.367 0.296 16.835 1.00 95.12 649 ARG A CA 1
ATOM 5244 C C . ARG A 1 649 ? 25.621 1.621 16.994 1.00 95.12 649 ARG A C 1
ATOM 5246 O O . ARG A 1 649 ? 25.104 2.147 16.011 1.00 95.12 649 ARG A O 1
ATOM 5253 N N . VAL A 1 650 ? 25.545 2.161 18.210 1.00 95.50 650 VAL A N 1
ATOM 5254 C CA . VAL A 1 650 ? 25.026 3.516 18.452 1.00 95.50 650 VAL A CA 1
ATOM 5255 C C . VAL A 1 650 ? 25.973 4.555 17.859 1.00 95.50 650 VAL A C 1
ATOM 5257 O O . VAL A 1 650 ? 25.505 5.418 17.125 1.00 95.50 650 VAL A O 1
ATOM 5260 N N . GLU A 1 651 ? 27.280 4.432 18.088 1.00 94.31 651 GLU A N 1
ATOM 5261 C CA . GLU A 1 651 ? 28.292 5.333 17.516 1.00 94.31 651 GLU A CA 1
ATOM 5262 C C . GLU A 1 651 ? 28.265 5.294 15.968 1.00 94.31 651 GLU A C 1
ATOM 5264 O O . GLU A 1 651 ? 28.265 6.338 15.313 1.00 94.31 651 GLU A O 1
ATOM 5269 N N . GLU A 1 652 ? 28.120 4.113 15.353 1.00 96.06 652 GLU A N 1
ATOM 5270 C CA . GLU A 1 652 ? 27.925 3.969 13.900 1.00 96.06 652 GLU A CA 1
ATOM 5271 C C . GLU A 1 652 ? 26.650 4.660 13.393 1.00 96.06 652 GLU A C 1
ATOM 5273 O O . GLU A 1 652 ? 26.650 5.290 12.329 1.00 96.06 652 GLU A O 1
ATOM 5278 N N . LEU A 1 653 ? 25.541 4.529 14.127 1.00 95.19 653 LEU A N 1
ATOM 5279 C CA . LEU A 1 653 ? 24.276 5.172 13.770 1.00 95.19 653 LEU A CA 1
ATOM 5280 C C . LEU A 1 653 ? 24.359 6.691 13.913 1.00 95.19 653 LEU A C 1
ATOM 5282 O O . LEU A 1 653 ? 23.850 7.399 13.048 1.00 95.19 653 LEU A O 1
ATOM 5286 N N . GLU A 1 654 ? 25.029 7.198 14.946 1.00 94.94 654 GLU A N 1
ATOM 5287 C CA . GLU A 1 654 ? 25.290 8.628 15.118 1.00 94.94 654 GLU A CA 1
ATOM 5288 C C . GLU A 1 654 ? 26.114 9.182 13.951 1.00 94.94 654 GLU A C 1
ATOM 5290 O O . GLU A 1 654 ? 25.735 10.196 13.360 1.00 94.94 654 GLU A O 1
ATOM 5295 N N . HIS A 1 655 ? 27.168 8.474 13.532 1.00 95.94 655 HIS A N 1
ATOM 5296 C CA . HIS A 1 655 ? 27.942 8.845 12.347 1.00 95.94 655 HIS A CA 1
ATOM 5297 C C . HIS A 1 655 ? 27.090 8.889 11.073 1.00 95.94 655 HIS A C 1
ATOM 5299 O O . HIS A 1 655 ? 27.180 9.852 10.307 1.00 95.94 655 HIS A O 1
ATOM 5305 N N . ARG A 1 656 ? 26.218 7.896 10.855 1.00 94.69 656 ARG A N 1
ATOM 5306 C CA . ARG A 1 656 ? 25.291 7.903 9.710 1.00 94.69 656 ARG A CA 1
ATOM 5307 C C . ARG A 1 656 ? 24.286 9.046 9.782 1.00 94.69 656 ARG A C 1
ATOM 5309 O O . ARG A 1 656 ? 24.009 9.658 8.757 1.00 94.69 656 ARG A O 1
ATOM 5316 N N . CYS A 1 657 ? 23.759 9.361 10.962 1.00 92.88 657 CYS A N 1
ATOM 5317 C CA . CYS A 1 657 ? 22.858 10.497 11.150 1.00 92.88 657 CYS A CA 1
ATOM 5318 C C . CYS A 1 657 ? 23.543 11.824 10.806 1.00 92.88 657 CYS A C 1
ATOM 5320 O O . CYS A 1 657 ? 22.940 12.657 10.135 1.00 92.88 657 CYS A O 1
ATOM 5322 N N . ILE A 1 658 ? 24.805 12.006 11.206 1.00 94.38 658 ILE A N 1
ATOM 5323 C CA . ILE A 1 658 ? 25.588 13.199 10.854 1.00 94.38 658 ILE A CA 1
ATOM 5324 C C . ILE A 1 658 ? 25.777 13.290 9.334 1.00 94.38 658 ILE A C 1
ATOM 5326 O O . ILE A 1 658 ? 25.573 14.356 8.756 1.00 94.38 658 ILE A O 1
ATOM 5330 N N . GLN A 1 659 ? 26.110 12.179 8.673 1.00 94.62 659 GLN A N 1
ATOM 5331 C CA . GLN A 1 659 ? 26.265 12.152 7.218 1.00 94.62 659 GLN A CA 1
ATOM 5332 C C . GLN A 1 659 ? 24.950 12.478 6.497 1.00 94.62 659 GLN A C 1
ATOM 5334 O O . GLN A 1 659 ? 24.926 13.351 5.633 1.00 94.62 659 GLN A O 1
ATOM 5339 N N . LEU A 1 660 ? 23.849 11.830 6.889 1.00 94.31 660 LEU A N 1
ATOM 5340 C CA . LEU A 1 660 ? 22.524 12.091 6.325 1.00 94.31 660 LEU A CA 1
ATOM 5341 C C . LEU A 1 660 ? 22.074 13.535 6.568 1.00 94.31 660 LEU A C 1
ATOM 5343 O O . LEU A 1 660 ? 21.422 14.119 5.706 1.00 94.31 660 LEU A O 1
ATOM 5347 N N . SER A 1 661 ? 22.441 14.133 7.706 1.00 91.25 661 SER A N 1
ATOM 5348 C CA . SER A 1 661 ? 22.206 15.556 7.964 1.00 91.25 661 SER A CA 1
ATOM 5349 C C . SER A 1 661 ? 22.958 16.431 6.960 1.00 91.25 661 SER A C 1
ATOM 5351 O O . SER A 1 661 ? 22.342 17.292 6.346 1.00 91.25 661 SER A O 1
ATOM 5353 N N . GLY A 1 662 ? 24.248 16.173 6.719 1.00 92.81 662 GLY A N 1
ATOM 5354 C CA . GLY A 1 662 ? 25.034 16.926 5.732 1.00 92.81 662 GLY A CA 1
ATOM 5355 C C . GLY A 1 662 ? 24.541 16.748 4.289 1.00 92.81 662 GLY A C 1
ATOM 5356 O O . GLY A 1 662 ? 24.497 17.706 3.514 1.00 92.81 662 GLY A O 1
ATOM 5357 N N . GLU A 1 663 ? 24.104 15.540 3.923 1.00 94.44 663 GLU A N 1
ATOM 5358 C CA . GLU A 1 663 ? 23.455 15.277 2.631 1.00 94.44 663 GLU A CA 1
ATOM 5359 C C . GLU A 1 663 ? 22.116 16.028 2.519 1.00 94.44 663 GLU A C 1
ATOM 5361 O O . GLU A 1 663 ? 21.826 16.619 1.479 1.00 94.44 663 GLU A O 1
ATOM 5366 N N . THR A 1 664 ? 21.332 16.082 3.601 1.00 93.88 664 THR A N 1
ATOM 5367 C CA . THR A 1 664 ? 20.070 16.839 3.661 1.00 93.88 664 THR A CA 1
ATOM 5368 C C . THR A 1 664 ? 20.306 18.343 3.517 1.00 93.88 664 THR A C 1
ATOM 5370 O O . THR A 1 664 ? 19.573 18.999 2.776 1.00 93.88 664 THR A O 1
ATOM 5373 N N . ASP A 1 665 ? 21.350 18.883 4.150 1.00 94.19 665 ASP A N 1
ATOM 5374 C CA . ASP A 1 665 ? 21.736 20.292 4.022 1.00 94.19 665 ASP A CA 1
ATOM 5375 C C . ASP A 1 665 ? 22.137 20.624 2.577 1.00 94.19 665 ASP A C 1
ATOM 5377 O O . ASP A 1 665 ? 21.654 21.600 2.001 1.00 94.19 665 ASP A O 1
ATOM 5381 N N . THR A 1 666 ? 22.919 19.748 1.938 1.00 94.81 666 THR A N 1
ATOM 5382 C CA . THR A 1 666 ? 23.328 19.896 0.528 1.00 94.81 666 THR A CA 1
ATOM 5383 C C . THR A 1 666 ? 22.125 19.844 -0.423 1.00 94.81 666 THR A C 1
ATOM 5385 O O . THR A 1 666 ? 22.023 20.627 -1.370 1.00 94.81 666 THR A O 1
ATOM 5388 N N . ILE A 1 667 ? 21.167 18.945 -0.168 1.00 92.69 667 ILE A N 1
ATOM 5389 C CA . ILE A 1 667 ? 19.900 18.902 -0.912 1.00 92.69 667 ILE A CA 1
ATOM 5390 C C . ILE A 1 667 ? 19.119 20.209 -0.698 1.00 92.69 667 ILE A C 1
ATOM 5392 O O . ILE A 1 667 ? 18.562 20.753 -1.654 1.00 92.69 667 ILE A O 1
ATOM 5396 N N . GLY A 1 668 ? 19.111 20.746 0.525 1.00 91.25 668 GLY A N 1
ATOM 5397 C CA . GLY A 1 668 ? 18.525 22.046 0.852 1.00 91.25 668 GLY A CA 1
ATOM 5398 C C . GLY A 1 668 ? 19.128 23.196 0.039 1.00 91.25 668 GLY A C 1
ATOM 5399 O O . GLY A 1 668 ? 18.385 23.999 -0.534 1.00 91.25 668 GLY A O 1
ATOM 5400 N N . GLU A 1 669 ? 20.455 23.241 -0.093 1.00 92.56 669 GLU A N 1
ATOM 5401 C CA . GLU A 1 669 ? 21.160 24.220 -0.931 1.00 92.56 669 GLU A CA 1
ATOM 5402 C C . GLU A 1 669 ? 20.777 24.089 -2.411 1.00 92.56 669 GLU A C 1
ATOM 5404 O O . GLU A 1 669 ? 20.495 25.092 -3.073 1.00 92.56 669 GLU A O 1
ATOM 5409 N N . TYR A 1 670 ? 20.681 22.862 -2.932 1.00 94.88 670 TYR A N 1
ATOM 5410 C CA . TYR A 1 670 ? 20.257 22.629 -4.314 1.00 94.88 670 TYR A CA 1
ATOM 5411 C C . TYR A 1 670 ? 18.814 23.088 -4.559 1.00 94.88 670 TYR A C 1
ATOM 5413 O O . TYR A 1 670 ? 18.527 23.725 -5.575 1.00 94.88 670 TYR A O 1
ATOM 5421 N N . ILE A 1 671 ? 17.905 22.830 -3.613 1.00 92.31 671 ILE A N 1
ATOM 5422 C CA . ILE A 1 671 ? 16.523 23.321 -3.678 1.00 92.31 671 ILE A CA 1
ATOM 5423 C C . ILE A 1 671 ? 16.506 24.854 -3.702 1.00 92.31 671 ILE A C 1
ATOM 5425 O O . ILE A 1 671 ? 15.787 25.436 -4.517 1.00 92.31 671 ILE A O 1
ATOM 5429 N N . ALA A 1 672 ? 17.303 25.517 -2.860 1.00 91.75 672 ALA A N 1
ATOM 5430 C CA . ALA A 1 672 ? 17.394 26.976 -2.834 1.00 91.75 672 ALA A CA 1
ATOM 5431 C C . ALA A 1 672 ? 17.940 27.545 -4.158 1.00 91.75 672 ALA A C 1
ATOM 5433 O O . ALA A 1 672 ? 17.365 28.488 -4.713 1.00 91.75 672 ALA A O 1
ATOM 5434 N N . LEU A 1 673 ? 18.993 26.939 -4.716 1.00 93.19 673 LEU A N 1
ATOM 5435 C CA . LEU A 1 673 ? 19.544 27.311 -6.023 1.00 93.19 673 LEU A CA 1
ATOM 5436 C C . LEU A 1 673 ? 18.523 27.114 -7.146 1.00 93.19 673 LEU A C 1
ATOM 5438 O O . LEU A 1 673 ? 18.339 28.006 -7.975 1.00 93.19 673 LEU A O 1
ATOM 5442 N N . TYR A 1 674 ? 17.808 25.990 -7.147 1.00 95.12 674 TYR A N 1
ATOM 5443 C CA . TYR A 1 674 ? 16.771 25.710 -8.133 1.00 95.12 674 TYR A CA 1
ATOM 5444 C C . TYR A 1 674 ? 15.603 26.701 -8.034 1.00 95.12 674 TYR A C 1
ATOM 5446 O O . TYR A 1 674 ? 15.121 27.206 -9.050 1.00 95.12 674 TYR A O 1
ATOM 5454 N N . GLN A 1 675 ? 15.164 27.041 -6.819 1.00 88.50 675 GLN A N 1
ATOM 5455 C CA . GLN A 1 675 ? 14.132 28.058 -6.602 1.00 88.50 675 GLN A CA 1
ATOM 5456 C C . GLN A 1 675 ? 14.580 29.440 -7.092 1.00 88.50 675 GLN A C 1
ATOM 5458 O O . GLN A 1 675 ? 13.806 30.117 -7.773 1.00 88.50 675 GLN A O 1
ATOM 5463 N N . SER A 1 676 ? 15.829 29.828 -6.820 1.00 90.31 676 SER A N 1
ATOM 5464 C CA . SER A 1 676 ? 16.425 31.073 -7.322 1.00 90.31 676 SER A CA 1
ATOM 5465 C C . SER A 1 676 ? 16.487 31.094 -8.855 1.00 90.31 676 SER A C 1
ATOM 5467 O O . SER A 1 676 ? 15.993 32.026 -9.495 1.00 90.31 676 SER A O 1
ATOM 5469 N N . GLN A 1 677 ? 16.980 30.019 -9.476 1.00 93.06 677 GLN A N 1
ATOM 5470 C CA . GLN A 1 677 ? 17.044 29.893 -10.933 1.00 93.06 677 GLN A CA 1
ATOM 5471 C C . GLN A 1 677 ? 15.648 29.949 -11.570 1.00 93.06 677 GLN A C 1
ATOM 5473 O O . GLN A 1 677 ? 15.444 30.619 -12.587 1.00 93.06 677 GLN A O 1
ATOM 5478 N N . ARG A 1 678 ? 14.658 29.298 -10.951 1.00 92.56 678 ARG A N 1
ATOM 5479 C CA . ARG A 1 678 ? 13.261 29.336 -11.392 1.00 92.56 678 ARG A CA 1
ATOM 5480 C C . ARG A 1 678 ? 12.659 30.735 -11.267 1.00 92.56 678 ARG A C 1
ATOM 5482 O O . ARG A 1 678 ? 11.916 31.141 -12.160 1.00 92.56 678 ARG A O 1
ATOM 5489 N N . ALA A 1 679 ? 12.980 31.478 -10.208 1.00 89.88 679 ALA A N 1
ATOM 5490 C CA . ALA A 1 679 ? 12.547 32.863 -10.042 1.00 89.88 679 ALA A CA 1
ATOM 5491 C C . ALA A 1 679 ? 13.120 33.765 -11.148 1.00 89.88 679 ALA A C 1
ATOM 5493 O O . ALA A 1 679 ? 12.360 34.492 -11.786 1.00 89.88 679 ALA A O 1
ATOM 5494 N N . ILE A 1 680 ? 14.416 33.635 -11.457 1.00 91.06 680 ILE A N 1
ATOM 5495 C CA . ILE A 1 680 ? 15.075 34.379 -12.544 1.00 91.06 680 ILE A CA 1
ATOM 5496 C C . ILE A 1 680 ? 14.445 34.050 -13.903 1.00 91.06 680 ILE A C 1
ATOM 5498 O O . ILE A 1 680 ? 14.166 34.948 -14.697 1.00 91.06 680 ILE A O 1
ATOM 5502 N N . MET A 1 681 ? 14.182 32.772 -14.187 1.00 84.69 681 MET A N 1
ATOM 5503 C CA . MET A 1 681 ? 13.521 32.372 -15.435 1.00 84.69 681 MET A CA 1
ATOM 5504 C C . MET A 1 681 ? 12.095 32.915 -15.533 1.00 84.69 681 MET A C 1
ATOM 5506 O O . MET A 1 681 ? 11.695 33.389 -16.596 1.00 84.69 681 MET A O 1
ATOM 5510 N N . LYS A 1 682 ? 11.338 32.892 -14.429 1.00 92.00 682 LYS A N 1
ATOM 5511 C CA . LYS A 1 682 ? 9.989 33.465 -14.376 1.00 92.00 682 LYS A CA 1
ATOM 5512 C C . LYS A 1 682 ? 10.019 34.973 -14.621 1.00 92.00 682 LYS A C 1
ATOM 5514 O O . LYS A 1 682 ? 9.201 35.455 -15.395 1.00 92.00 682 LYS A O 1
ATOM 5519 N N . GLN A 1 683 ? 10.980 35.691 -14.039 1.00 91.50 683 GLN A N 1
ATOM 5520 C CA . GLN A 1 683 ? 11.168 37.120 -14.284 1.00 91.50 683 GLN A CA 1
ATOM 5521 C C . GLN A 1 683 ? 11.498 37.397 -15.758 1.00 91.50 683 GLN A C 1
ATOM 5523 O O . GLN A 1 683 ? 10.810 38.186 -16.395 1.00 91.50 683 GLN A O 1
ATOM 5528 N N . LYS A 1 684 ? 12.469 36.682 -16.345 1.00 89.31 684 LYS A N 1
ATOM 5529 C CA . LYS A 1 684 ? 12.798 36.818 -17.776 1.00 89.31 684 LYS A CA 1
ATOM 5530 C C . LYS A 1 684 ? 11.606 36.516 -18.682 1.00 89.31 684 LYS A C 1
ATOM 5532 O O . LYS A 1 684 ? 11.466 37.119 -19.742 1.00 89.31 684 LYS A O 1
ATOM 5537 N N . HIS A 1 685 ? 10.768 35.551 -18.308 1.00 86.69 685 HIS A N 1
ATOM 5538 C CA . HIS A 1 685 ? 9.558 35.243 -19.061 1.00 86.69 685 HIS A CA 1
ATOM 5539 C C . HIS A 1 685 ? 8.528 36.371 -18.956 1.00 86.69 685 HIS A C 1
ATOM 5541 O O . HIS A 1 685 ? 8.017 36.802 -19.982 1.00 86.69 685 HIS A O 1
ATOM 5547 N N . GLN A 1 686 ? 8.302 36.908 -17.755 1.00 90.00 686 GLN A N 1
ATOM 5548 C CA . GLN A 1 686 ? 7.424 38.061 -17.542 1.00 90.00 686 GLN A CA 1
ATOM 5549 C C . GLN A 1 686 ? 7.897 39.293 -18.323 1.00 90.00 686 GLN A C 1
ATOM 5551 O O . GLN A 1 686 ? 7.086 39.958 -18.957 1.00 90.00 686 GLN A O 1
ATOM 5556 N N . GLU A 1 687 ? 9.201 39.569 -18.345 1.00 88.31 687 GLU A N 1
ATOM 5557 C CA . GLU A 1 687 ? 9.784 40.656 -19.143 1.00 88.31 687 GLU A CA 1
ATOM 5558 C C . GLU A 1 687 ? 9.557 40.438 -20.651 1.00 88.31 687 GLU A C 1
ATOM 5560 O O . GLU A 1 687 ? 9.180 41.366 -21.368 1.00 88.31 687 GLU A O 1
ATOM 5565 N N . LYS A 1 688 ? 9.712 39.198 -21.142 1.00 88.31 688 LYS A N 1
ATOM 5566 C CA . LYS A 1 688 ? 9.396 38.845 -22.537 1.00 88.31 688 LYS A CA 1
ATOM 5567 C C . LYS A 1 688 ? 7.910 39.012 -22.855 1.00 88.31 688 LYS A C 1
ATOM 5569 O O . LYS A 1 688 ? 7.586 39.546 -23.910 1.00 88.31 688 LYS A O 1
ATOM 5574 N N . GLU A 1 689 ? 7.013 38.575 -21.973 1.00 85.62 689 GLU A N 1
ATOM 5575 C CA . GLU A 1 689 ? 5.566 38.750 -22.148 1.00 85.62 689 GLU A CA 1
ATOM 5576 C C . GLU A 1 689 ? 5.176 40.230 -22.168 1.00 85.62 689 GLU A C 1
ATOM 5578 O O . GLU A 1 689 ? 4.409 40.645 -23.035 1.00 85.62 689 GLU A O 1
ATOM 5583 N N . GLN A 1 690 ? 5.750 41.045 -21.279 1.00 89.00 690 GLN A N 1
ATOM 5584 C CA . GLN A 1 690 ? 5.544 42.496 -21.273 1.00 89.00 690 GLN A CA 1
ATOM 5585 C C . GLN A 1 690 ? 6.000 43.131 -22.588 1.00 89.00 690 GLN A C 1
ATOM 5587 O O . GLN A 1 690 ? 5.285 43.958 -23.152 1.00 89.00 690 GLN A O 1
ATOM 5592 N N . TYR A 1 691 ? 7.149 42.708 -23.118 1.00 84.81 691 TYR A N 1
ATOM 5593 C CA . TYR A 1 691 ? 7.635 43.180 -24.412 1.00 84.81 691 TYR A CA 1
ATOM 5594 C C . TYR A 1 691 ? 6.712 42.772 -25.569 1.00 84.81 691 TYR A C 1
ATOM 5596 O O . TYR A 1 691 ? 6.375 43.606 -26.407 1.00 84.81 691 TYR A O 1
ATOM 5604 N N . ILE A 1 692 ? 6.253 41.516 -25.603 1.00 85.69 692 ILE A N 1
ATOM 5605 C CA . ILE A 1 692 ? 5.302 41.039 -26.619 1.00 85.69 692 ILE A CA 1
ATOM 5606 C C . ILE A 1 692 ? 3.983 41.810 -26.524 1.00 85.69 692 ILE A C 1
ATOM 5608 O O . ILE A 1 692 ? 3.437 42.207 -27.551 1.00 85.69 692 ILE A O 1
ATOM 5612 N N . SER A 1 693 ? 3.490 42.059 -25.309 1.00 87.94 693 SER A N 1
ATOM 5613 C CA . SER A 1 693 ? 2.276 42.843 -25.078 1.00 87.94 693 SER A CA 1
ATOM 5614 C C . SER A 1 693 ? 2.431 44.281 -25.574 1.00 87.94 693 SER A C 1
ATOM 5616 O O . SER A 1 693 ? 1.521 44.792 -26.219 1.00 87.94 693 SER A O 1
ATOM 5618 N N . MET A 1 694 ? 3.576 44.920 -25.315 1.00 87.31 694 MET A N 1
ATOM 5619 C CA . MET A 1 694 ? 3.876 46.262 -25.820 1.00 87.31 694 MET A CA 1
ATOM 5620 C C . MET A 1 694 ? 3.915 46.276 -27.353 1.00 87.31 694 MET A C 1
ATOM 5622 O O . MET A 1 694 ? 3.254 47.097 -27.976 1.00 87.31 694 MET A O 1
ATOM 5626 N N . LEU A 1 695 ? 4.593 45.306 -27.974 1.00 88.56 695 LEU A N 1
ATOM 5627 C CA . LEU A 1 695 ? 4.663 45.191 -29.434 1.00 88.56 695 LEU A CA 1
ATOM 5628 C C . LEU A 1 695 ? 3.283 44.929 -30.068 1.00 88.56 695 LEU A C 1
ATOM 5630 O O . LEU A 1 695 ? 2.980 45.417 -31.158 1.00 88.56 695 LEU A O 1
ATOM 5634 N N . ALA A 1 696 ? 2.437 44.140 -29.401 1.00 86.31 696 ALA A N 1
ATOM 5635 C CA . ALA A 1 696 ? 1.067 43.891 -29.833 1.00 86.31 696 ALA A CA 1
ATOM 5636 C C . ALA A 1 696 ? 0.218 45.168 -29.760 1.00 86.31 696 ALA A C 1
ATOM 5638 O O . ALA A 1 696 ? -0.513 45.453 -30.711 1.00 86.31 696 ALA A O 1
ATOM 5639 N N . GLN A 1 697 ? 0.369 45.948 -28.685 1.00 89.06 697 GLN A N 1
ATOM 5640 C CA . GLN A 1 697 ? -0.292 47.240 -28.521 1.00 89.06 697 GLN A CA 1
ATOM 5641 C C . GLN A 1 697 ? 0.150 48.236 -29.602 1.00 89.06 697 GLN A C 1
ATOM 5643 O O . GLN A 1 697 ? -0.705 48.829 -30.255 1.00 89.06 697 GLN A O 1
ATOM 5648 N N . ASP A 1 698 ? 1.453 48.345 -29.879 1.00 85.19 698 ASP A N 1
ATOM 5649 C CA . ASP A 1 698 ? 1.981 49.212 -30.943 1.00 85.19 698 ASP A CA 1
ATOM 5650 C C . ASP A 1 698 ? 1.420 48.821 -32.319 1.00 85.19 698 ASP A C 1
ATOM 5652 O O . ASP A 1 698 ? 1.060 49.670 -33.138 1.00 85.19 698 ASP A O 1
ATOM 5656 N N . LYS A 1 699 ? 1.298 47.513 -32.584 1.00 86.50 699 LYS A N 1
ATOM 5657 C CA . LYS A 1 699 ? 0.705 47.001 -33.826 1.00 86.50 699 LYS A CA 1
ATOM 5658 C C . LYS A 1 699 ? -0.781 47.345 -33.934 1.00 86.50 699 LYS A C 1
ATOM 5660 O O . LYS A 1 699 ? -1.258 47.615 -35.037 1.00 86.50 699 LYS A O 1
ATOM 5665 N N . GLU A 1 700 ? -1.523 47.294 -32.834 1.00 88.50 700 GLU A N 1
ATOM 5666 C CA . GLU A 1 700 ? -2.938 47.666 -32.798 1.00 88.50 700 GLU A CA 1
ATOM 5667 C C . GLU A 1 700 ? -3.129 49.176 -32.976 1.00 88.50 700 GLU A C 1
ATOM 5669 O O . GLU A 1 700 ? -3.949 49.592 -33.795 1.00 88.50 700 GLU A O 1
ATOM 5674 N N . GLU A 1 701 ? -2.301 49.993 -32.324 1.00 87.25 701 GLU A N 1
ATOM 5675 C CA . GLU A 1 701 ? -2.300 51.447 -32.495 1.00 87.25 701 GLU A CA 1
ATOM 5676 C C . GLU A 1 701 ? -1.951 51.843 -33.937 1.00 87.25 701 GLU A C 1
ATOM 5678 O O . GLU A 1 701 ? -2.633 52.667 -34.548 1.00 87.25 701 GLU A O 1
ATOM 5683 N N . MET A 1 702 ? -0.943 51.203 -34.538 1.00 86.31 702 MET A N 1
ATOM 5684 C CA . MET A 1 702 ? -0.585 51.433 -35.939 1.00 86.31 702 MET A CA 1
ATOM 5685 C C . MET A 1 702 ? -1.721 51.030 -36.888 1.00 86.31 702 MET A C 1
ATOM 5687 O O . MET A 1 702 ? -2.008 51.751 -37.842 1.00 86.31 702 MET A O 1
ATOM 5691 N N . LYS A 1 703 ? -2.418 49.917 -36.623 1.00 88.69 703 LYS A N 1
ATOM 5692 C CA . LYS A 1 703 ? -3.616 49.533 -37.388 1.00 88.69 703 LYS A CA 1
ATOM 5693 C C . LYS A 1 703 ? -4.734 50.565 -37.256 1.00 88.69 703 LYS A C 1
ATOM 5695 O O . LYS A 1 703 ? -5.364 50.880 -38.262 1.00 88.69 703 LYS A O 1
ATOM 5700 N N . ALA A 1 704 ? -4.967 51.095 -36.055 1.00 88.56 704 ALA A N 1
ATOM 5701 C CA . ALA A 1 704 ? -5.964 52.136 -35.827 1.00 88.56 704 ALA A CA 1
ATOM 5702 C C . ALA A 1 704 ? -5.621 53.416 -36.607 1.00 88.56 704 ALA A C 1
ATOM 5704 O O . ALA A 1 704 ? -6.469 53.920 -37.342 1.00 88.56 704 ALA A O 1
ATOM 5705 N N . LYS A 1 705 ? -4.360 53.868 -36.552 1.00 89.00 705 LYS A N 1
ATOM 5706 C CA . LYS A 1 705 ? -3.859 55.015 -37.331 1.00 89.00 705 LYS A CA 1
ATOM 5707 C C . LYS A 1 705 ? -3.992 54.795 -38.841 1.00 89.00 705 LYS A C 1
ATOM 5709 O O . LYS A 1 705 ? -4.408 55.695 -39.562 1.00 89.00 705 LYS A O 1
ATOM 5714 N N . LEU A 1 706 ? -3.706 53.593 -39.344 1.00 86.50 706 LEU A N 1
ATOM 5715 C CA . LEU A 1 706 ? -3.899 53.262 -40.763 1.00 86.50 706 LEU A CA 1
ATOM 5716 C C . LEU A 1 706 ? -5.380 53.249 -41.170 1.00 86.50 706 LEU A C 1
ATOM 5718 O O . LEU A 1 706 ? -5.718 53.703 -42.263 1.00 86.50 706 LEU A O 1
ATOM 5722 N N . ALA A 1 707 ? -6.271 52.767 -40.303 1.00 87.88 707 ALA A N 1
ATOM 5723 C CA . ALA A 1 707 ? -7.710 52.808 -40.546 1.00 87.88 707 ALA A CA 1
ATOM 5724 C C . ALA A 1 707 ? -8.248 54.250 -40.529 1.00 87.88 707 ALA A C 1
ATOM 5726 O O . ALA A 1 707 ? -9.084 54.615 -41.357 1.00 87.88 707 ALA A O 1
ATOM 5727 N N . GLU A 1 708 ? -7.752 55.095 -39.624 1.00 89.44 708 GLU A N 1
ATOM 5728 C CA . GLU A 1 708 ? -8.067 56.524 -39.592 1.00 89.44 708 GLU A CA 1
ATOM 5729 C C . GLU A 1 708 ? -7.579 57.230 -40.864 1.00 89.44 708 GLU A C 1
ATOM 5731 O O . GLU A 1 708 ? -8.345 57.962 -41.494 1.00 89.44 708 GLU A O 1
ATOM 5736 N N . LEU A 1 709 ? -6.363 56.918 -41.320 1.00 90.12 709 LEU A N 1
ATOM 5737 C CA . LEU A 1 709 ? -5.821 57.407 -42.585 1.00 90.12 709 LEU A CA 1
ATOM 5738 C C . LEU A 1 709 ? -6.708 57.000 -43.769 1.00 90.12 709 LEU A C 1
ATOM 5740 O O . LEU A 1 709 ? -7.050 57.839 -44.600 1.00 90.12 709 LEU A O 1
ATOM 5744 N N . GLN A 1 710 ? -7.127 55.733 -43.835 1.00 86.12 710 GLN A N 1
ATOM 5745 C CA . GLN A 1 710 ? -8.013 55.243 -44.892 1.00 86.12 710 GLN A CA 1
ATOM 5746 C C . GLN A 1 710 ? -9.358 55.986 -44.898 1.00 86.12 710 GLN A C 1
ATOM 5748 O O . GLN A 1 710 ? -9.837 56.384 -45.962 1.00 86.12 710 GLN A O 1
ATOM 5753 N N . ASN A 1 711 ? -9.943 56.228 -43.721 1.00 89.00 711 ASN A N 1
ATOM 5754 C CA . ASN A 1 711 ? -11.180 56.997 -43.587 1.00 89.00 711 ASN A CA 1
ATOM 5755 C C . ASN A 1 711 ? -11.011 58.457 -44.026 1.00 89.00 711 ASN A C 1
ATOM 5757 O O . ASN A 1 711 ? -11.876 58.990 -44.726 1.00 89.00 711 ASN A O 1
ATOM 5761 N N . LEU A 1 712 ? -9.904 59.106 -43.654 1.00 89.56 712 LEU A N 1
ATOM 5762 C CA . LEU A 1 712 ? -9.600 60.473 -44.082 1.00 89.56 712 LEU A CA 1
ATOM 5763 C C . LEU A 1 712 ? -9.381 60.556 -45.597 1.00 89.56 712 LEU A C 1
ATOM 5765 O O . LEU A 1 712 ? -9.881 61.482 -46.230 1.00 89.56 712 LEU A O 1
ATOM 5769 N N . VAL A 1 713 ? -8.715 59.569 -46.204 1.00 86.75 713 VAL A N 1
ATOM 5770 C CA . VAL A 1 713 ? -8.540 59.493 -47.665 1.00 86.75 713 VAL A CA 1
ATOM 5771 C C . VAL A 1 713 ? -9.881 59.301 -48.367 1.00 86.75 713 VAL A C 1
ATOM 5773 O O . VAL A 1 713 ? -10.167 60.005 -49.333 1.00 86.75 713 VAL A O 1
ATOM 5776 N N . MET A 1 714 ? -10.738 58.402 -47.872 1.00 85.94 714 MET A N 1
ATOM 5777 C CA . MET A 1 714 ? -12.094 58.243 -48.405 1.00 85.94 714 MET A CA 1
ATOM 5778 C C . MET A 1 714 ? -12.897 59.541 -48.309 1.00 85.94 714 MET A C 1
ATOM 5780 O O . MET A 1 714 ? -13.584 59.902 -49.264 1.00 85.94 714 MET A O 1
ATOM 5784 N N . ARG A 1 715 ? -12.782 60.263 -47.188 1.00 85.94 715 ARG A N 1
ATOM 5785 C CA . ARG A 1 715 ? -13.426 61.566 -47.001 1.00 85.94 715 ARG A CA 1
ATOM 5786 C C . ARG A 1 715 ? -12.893 62.603 -47.986 1.00 85.94 715 ARG A C 1
ATOM 5788 O O . ARG A 1 715 ? -13.696 63.281 -48.609 1.00 85.94 715 ARG A O 1
ATOM 5795 N N . LEU A 1 716 ? -11.580 62.665 -48.203 1.00 86.25 716 LEU A N 1
ATOM 5796 C CA . LEU A 1 716 ? -10.965 63.578 -49.170 1.00 86.25 716 LEU A CA 1
ATOM 5797 C C . LEU A 1 716 ? -11.402 63.256 -50.607 1.00 86.25 716 LEU A C 1
ATOM 5799 O O . LEU A 1 716 ? -11.708 64.156 -51.385 1.00 86.25 716 LEU A O 1
ATOM 5803 N N . VAL A 1 717 ? -11.494 61.972 -50.969 1.00 85.00 717 VAL A N 1
ATOM 5804 C CA . VAL A 1 717 ? -12.022 61.543 -52.275 1.00 85.00 717 VAL A CA 1
ATOM 5805 C C . VAL A 1 717 ? -13.501 61.898 -52.416 1.00 85.00 717 VAL A C 1
ATOM 5807 O O . VAL A 1 717 ? -13.904 62.337 -53.491 1.00 85.00 717 VAL A O 1
ATOM 5810 N N . ALA A 1 718 ? -14.301 61.748 -51.358 1.00 82.12 718 ALA A N 1
ATOM 5811 C CA . ALA A 1 718 ? -15.705 62.146 -51.351 1.00 82.12 718 ALA A CA 1
ATOM 5812 C C . ALA A 1 718 ? -15.864 63.668 -51.485 1.00 82.12 718 ALA A C 1
ATOM 5814 O O . ALA A 1 718 ? -16.601 64.112 -52.356 1.00 82.12 718 ALA A O 1
ATOM 5815 N N . GLU A 1 719 ? -15.108 64.465 -50.726 1.00 83.62 719 GLU A N 1
ATOM 5816 C CA . GLU A 1 719 ? -15.063 65.931 -50.836 1.00 83.62 719 GLU A CA 1
ATOM 5817 C C . GLU A 1 719 ? -14.658 66.376 -52.246 1.00 83.62 719 GLU A C 1
ATOM 5819 O O . GLU A 1 719 ? -15.289 67.254 -52.837 1.00 83.62 719 GLU A O 1
ATOM 5824 N N . ARG A 1 720 ? -13.656 65.712 -52.833 1.00 80.88 720 ARG A N 1
ATOM 5825 C CA . ARG A 1 720 ? -13.229 65.941 -54.215 1.00 80.88 720 ARG A CA 1
ATOM 5826 C C . ARG A 1 720 ? -14.320 65.555 -55.214 1.00 80.88 720 ARG A C 1
ATOM 5828 O O . ARG A 1 720 ? -14.551 66.293 -56.164 1.00 80.88 720 ARG A O 1
ATOM 5835 N N . ASN A 1 721 ? -14.988 64.417 -55.039 1.00 79.38 721 ASN A N 1
ATOM 5836 C CA . ASN A 1 721 ? -16.068 63.973 -55.925 1.00 79.38 721 ASN A CA 1
ATOM 5837 C C . ASN A 1 721 ? -17.303 64.881 -55.815 1.00 79.38 721 ASN A C 1
ATOM 5839 O O . ASN A 1 721 ? -17.929 65.170 -56.833 1.00 79.38 721 ASN A O 1
ATOM 5843 N N . ASP A 1 722 ? -17.619 65.381 -54.621 1.00 79.38 722 ASP A N 1
ATOM 5844 C CA . ASP A 1 722 ? -18.654 66.390 -54.389 1.00 79.38 722 ASP A CA 1
ATOM 5845 C C . ASP A 1 722 ? -18.289 67.710 -55.068 1.00 79.38 722 ASP A C 1
ATOM 5847 O O . ASP A 1 722 ? -19.132 68.324 -55.725 1.00 79.38 722 ASP A O 1
ATOM 5851 N N . TRP A 1 723 ? -17.027 68.134 -54.973 1.00 75.94 723 TRP A N 1
ATOM 5852 C CA . TRP A 1 723 ? -16.522 69.293 -55.701 1.00 75.94 723 TRP A CA 1
ATOM 5853 C C . TRP A 1 723 ? -16.624 69.097 -57.215 1.00 75.94 723 TRP A C 1
ATOM 5855 O O . TRP A 1 723 ? -17.174 69.953 -57.906 1.00 75.94 723 TRP A O 1
ATOM 5865 N N . TYR A 1 724 ? -16.197 67.941 -57.732 1.00 70.06 724 TYR A N 1
ATOM 5866 C CA . TYR A 1 724 ? -16.335 67.588 -59.146 1.00 70.06 724 TYR A CA 1
ATOM 5867 C C . TYR A 1 724 ? -17.793 67.544 -59.582 1.00 70.06 724 TYR A C 1
ATOM 5869 O O . TYR A 1 724 ? -18.092 68.023 -60.667 1.00 70.06 724 TYR A O 1
ATOM 5877 N N . SER A 1 725 ? -18.704 67.028 -58.759 1.00 72.19 725 SER A N 1
ATOM 5878 C CA . SER A 1 725 ? -20.143 66.981 -59.048 1.00 72.19 725 SER A CA 1
ATOM 5879 C C . SER A 1 725 ? -20.762 68.381 -59.045 1.00 72.19 725 SER A C 1
ATOM 5881 O O . SER A 1 725 ? -21.595 68.694 -59.891 1.00 72.19 725 SER A O 1
ATOM 5883 N N . ARG A 1 726 ? -20.317 69.273 -58.149 1.00 72.81 726 ARG A N 1
ATOM 5884 C CA . ARG A 1 726 ? -20.711 70.693 -58.140 1.00 72.81 726 ARG A CA 1
ATOM 5885 C C . ARG A 1 726 ? -20.147 71.450 -59.343 1.00 72.81 726 ARG A C 1
ATOM 5887 O O . ARG A 1 726 ? -20.866 72.247 -59.939 1.00 72.81 726 ARG A O 1
ATOM 5894 N N . TYR A 1 727 ? -18.903 71.180 -59.731 1.00 67.12 727 TYR A N 1
ATOM 5895 C CA . TYR A 1 727 ? -18.258 71.761 -60.907 1.00 67.12 727 TYR A CA 1
ATOM 5896 C C . TYR A 1 727 ? -18.899 71.259 -62.207 1.00 67.12 727 TYR A C 1
ATOM 5898 O O . TYR A 1 727 ? -19.333 72.061 -63.026 1.00 67.12 727 TYR A O 1
ATOM 5906 N N . THR A 1 728 ? -19.052 69.945 -62.382 1.00 66.81 728 THR A N 1
ATOM 5907 C CA . THR A 1 728 ? -19.722 69.350 -63.551 1.00 66.81 728 THR A CA 1
ATOM 5908 C C . THR A 1 728 ? -21.203 69.691 -63.598 1.00 66.81 728 THR A C 1
ATOM 5910 O O . THR A 1 728 ? -21.700 69.950 -64.681 1.00 66.81 728 THR A O 1
ATOM 5913 N N . GLY A 1 729 ? -21.903 69.811 -62.469 1.00 61.69 729 GLY A N 1
ATOM 5914 C CA . GLY A 1 729 ? -23.263 70.356 -62.423 1.00 61.69 729 GLY A CA 1
ATOM 5915 C C . GLY A 1 729 ? -23.337 71.838 -62.821 1.00 61.69 729 GLY A C 1
ATOM 5916 O O . GLY A 1 729 ? -24.300 72.257 -63.465 1.00 61.69 729 GLY A O 1
ATOM 5917 N N . ALA A 1 730 ? -22.309 72.633 -62.500 1.00 57.03 730 ALA A N 1
ATOM 5918 C CA . ALA A 1 730 ? -22.180 74.018 -62.954 1.00 57.03 730 ALA A CA 1
ATOM 5919 C C . ALA A 1 730 ? -21.808 74.124 -64.449 1.00 57.03 730 ALA A C 1
ATOM 5921 O O . ALA A 1 730 ? -22.279 75.037 -65.123 1.00 57.03 730 ALA A O 1
ATOM 5922 N N . VAL A 1 731 ? -21.033 73.172 -64.986 1.00 54.03 731 VAL A N 1
ATOM 5923 C CA . VAL A 1 731 ? -20.611 73.110 -66.401 1.00 54.03 731 VAL A CA 1
ATOM 5924 C C . VAL A 1 731 ? -21.691 72.477 -67.302 1.00 54.03 731 VAL A C 1
ATOM 5926 O O . VAL A 1 731 ? -21.940 72.962 -68.402 1.00 54.03 731 VAL A O 1
ATOM 5929 N N . ALA A 1 732 ? -22.423 71.466 -66.824 1.00 53.50 732 ALA A N 1
ATOM 5930 C CA . ALA A 1 732 ? -23.520 70.797 -67.536 1.00 53.50 732 ALA A CA 1
ATOM 5931 C C . ALA A 1 732 ? -24.801 71.649 -67.623 1.00 53.50 732 ALA A C 1
ATOM 5933 O O . ALA A 1 732 ? -25.678 71.371 -68.438 1.00 53.50 732 ALA A O 1
ATOM 5934 N N . ARG A 1 733 ? -24.902 72.743 -66.853 1.00 45.66 733 ARG A N 1
ATOM 5935 C CA . ARG A 1 733 ? -25.946 73.769 -67.025 1.00 45.66 733 ARG A CA 1
ATOM 5936 C C . ARG A 1 733 ? -25.711 74.701 -68.227 1.00 45.66 733 ARG A C 1
ATOM 5938 O O . ARG A 1 733 ? -26.568 75.540 -68.490 1.00 45.66 733 ARG A O 1
ATOM 5945 N N . VAL A 1 734 ? -24.600 74.556 -68.961 1.00 43.44 734 VAL A N 1
ATOM 5946 C CA . VAL A 1 734 ? -24.222 75.420 -70.102 1.00 43.44 734 VAL A CA 1
ATOM 5947 C C . VAL A 1 734 ? -24.109 74.658 -71.445 1.00 43.44 734 VAL A C 1
ATOM 5949 O O . VAL A 1 734 ? -23.774 75.260 -72.458 1.00 43.44 734 VAL A O 1
ATOM 5952 N N . GLY A 1 735 ? -24.468 73.369 -71.538 1.00 38.97 735 GLY A N 1
ATOM 5953 C CA . GLY A 1 735 ? -24.325 72.633 -72.809 1.00 38.97 735 GLY A CA 1
ATOM 5954 C C . GLY A 1 735 ? -25.167 71.365 -72.950 1.00 38.97 735 GLY A C 1
ATOM 5955 O O . GLY A 1 735 ? -24.673 70.271 -72.721 1.00 38.97 735 GLY A O 1
ATOM 5956 N N . THR A 1 736 ? -26.430 71.573 -73.335 1.00 38.00 736 THR A N 1
ATOM 5957 C CA . THR A 1 736 ? -27.404 70.714 -74.062 1.00 38.00 736 THR A CA 1
ATOM 5958 C C . THR A 1 736 ? -26.984 69.286 -74.469 1.00 38.00 736 THR A C 1
ATOM 5960 O O . THR A 1 736 ? -25.991 69.109 -75.163 1.00 38.00 736 THR A O 1
ATOM 5963 N N . VAL A 1 737 ? -27.707 68.243 -74.025 1.00 35.56 737 VAL A N 1
ATOM 5964 C CA . VAL A 1 737 ? -28.864 67.572 -74.693 1.00 35.56 737 VAL A CA 1
ATOM 5965 C C . VAL A 1 737 ? -28.521 66.914 -76.042 1.00 35.56 737 VAL A C 1
ATOM 5967 O O . VAL A 1 737 ? -28.478 67.609 -77.048 1.00 35.56 737 VAL A O 1
ATOM 5970 N N . SER A 1 738 ? -28.385 65.578 -76.069 1.00 31.45 738 SER A N 1
ATOM 5971 C CA . SER A 1 738 ? -29.090 64.669 -77.005 1.00 31.45 738 SER A CA 1
ATOM 5972 C C . SER A 1 738 ? -28.801 63.177 -76.676 1.00 31.45 738 SER A C 1
ATOM 5974 O O . SER A 1 738 ? -27.671 62.885 -76.283 1.00 31.45 738 SER A O 1
ATOM 5976 N N . PRO A 1 739 ? -29.782 62.254 -76.823 1.00 53.09 739 PRO A N 1
ATOM 5977 C CA . PRO A 1 739 ? -29.721 60.809 -76.516 1.00 53.09 739 PRO A CA 1
ATOM 5978 C C . PRO A 1 739 ? -29.284 59.996 -77.774 1.00 53.09 739 PRO A C 1
ATOM 5980 O O . PRO A 1 739 ? -29.070 60.600 -78.820 1.00 53.09 739 PRO A O 1
ATOM 5983 N N . ASP A 1 740 ? -29.068 58.674 -77.816 1.00 33.09 740 ASP A N 1
ATOM 5984 C CA . ASP A 1 740 ? -29.950 57.567 -77.418 1.00 33.09 740 ASP A CA 1
ATOM 5985 C C . ASP A 1 740 ? -29.297 56.195 -77.774 1.00 33.09 740 ASP A C 1
ATOM 5987 O O . ASP A 1 740 ? -28.374 56.145 -78.589 1.00 33.09 740 ASP A O 1
ATOM 5991 N N . LEU A 1 741 ? -29.887 55.110 -77.249 1.00 35.44 741 LEU A N 1
ATOM 5992 C CA . LEU A 1 741 ? -29.799 53.678 -77.625 1.00 35.44 741 LEU A CA 1
ATOM 5993 C C . LEU A 1 741 ? -28.904 52.704 -76.810 1.00 35.44 741 LEU A C 1
ATOM 5995 O O . LEU A 1 741 ? -27.770 52.371 -77.146 1.00 35.44 741 LEU A O 1
ATOM 5999 N N . LEU A 1 742 ? -29.564 52.182 -75.766 1.00 40.78 742 LEU A N 1
ATOM 6000 C CA . LEU A 1 742 ? -29.590 50.828 -75.158 1.00 40.78 742 LEU A CA 1
ATOM 6001 C C . LEU A 1 742 ? -29.563 49.663 -76.210 1.00 40.78 742 LEU A C 1
ATOM 6003 O O . LEU A 1 742 ? -29.787 49.987 -77.379 1.00 40.78 742 LEU A O 1
ATOM 6007 N N . PRO A 1 743 ? -29.439 48.330 -75.889 1.00 49.75 743 PRO A N 1
ATOM 6008 C CA . PRO A 1 743 ? -30.220 47.688 -74.811 1.00 49.75 743 PRO A CA 1
ATOM 6009 C C . PRO A 1 743 ? -29.815 46.307 -74.208 1.00 49.75 743 PRO A C 1
ATOM 6011 O O . PRO A 1 743 ? -28.890 45.627 -74.634 1.00 49.75 743 PRO A O 1
ATOM 6014 N N . VAL A 1 744 ? -30.673 45.902 -73.256 1.00 33.09 744 VAL A N 1
ATOM 6015 C CA . VAL A 1 744 ? -31.073 44.543 -72.814 1.00 33.09 744 VAL A CA 1
ATOM 6016 C C . VAL A 1 744 ? -30.269 43.858 -71.703 1.00 33.09 744 VAL A C 1
ATOM 6018 O O . VAL A 1 744 ? -29.115 43.481 -71.875 1.00 33.09 744 VAL A O 1
ATOM 6021 N N . GLY A 1 745 ? -30.978 43.593 -70.596 1.00 33.59 745 GLY A N 1
ATOM 6022 C CA . GLY A 1 745 ? -30.593 42.650 -69.546 1.00 33.59 745 GLY A CA 1
ATOM 6023 C C . GLY A 1 745 ? -31.337 42.836 -68.215 1.00 33.59 745 GLY A C 1
ATOM 6024 O O . GLY A 1 745 ? -30.682 42.988 -67.192 1.00 33.59 745 GLY A O 1
ATOM 6025 N N . GLU A 1 746 ? -32.675 42.876 -68.239 1.00 35.12 746 GLU A N 1
ATOM 6026 C CA . GLU A 1 746 ? -33.572 42.597 -67.091 1.00 35.12 746 GLU A CA 1
ATOM 6027 C C . GLU A 1 746 ? -33.250 41.187 -66.511 1.00 35.12 746 GLU A C 1
ATOM 6029 O O . GLU A 1 746 ? -32.751 40.335 -67.240 1.00 35.12 746 GLU A O 1
ATOM 6034 N N . ASP A 1 747 ? -33.423 40.821 -65.237 1.00 31.84 747 ASP A N 1
ATOM 6035 C CA . ASP A 1 747 ? -34.513 41.121 -64.309 1.00 31.84 747 ASP A CA 1
ATOM 6036 C C . ASP A 1 747 ? -34.123 40.774 -62.852 1.00 31.84 747 ASP A C 1
ATOM 6038 O O . ASP A 1 747 ? -33.351 39.847 -62.586 1.00 31.84 747 ASP A O 1
ATOM 6042 N N . HIS A 1 748 ? -34.720 41.492 -61.898 1.00 36.16 748 HIS A N 1
ATOM 6043 C CA . HIS A 1 748 ? -34.848 41.100 -60.486 1.00 36.16 748 HIS A CA 1
ATOM 6044 C C . HIS A 1 748 ? -35.846 39.925 -60.334 1.00 36.16 748 HIS A C 1
ATOM 6046 O O . HIS A 1 748 ? -36.694 39.736 -61.204 1.00 36.16 748 HIS A O 1
ATOM 6052 N N . PRO A 1 749 ? -35.838 39.156 -59.224 1.00 39.81 749 PRO A N 1
ATOM 6053 C CA . PRO A 1 749 ? -36.697 39.555 -58.105 1.00 39.81 749 PRO A CA 1
ATOM 6054 C C . PRO A 1 749 ? -36.142 39.247 -56.702 1.00 39.81 749 PRO A C 1
ATOM 6056 O O . PRO A 1 749 ? -35.113 38.614 -56.493 1.00 39.81 749 PRO A O 1
ATOM 6059 N N . HIS A 1 750 ? -36.886 39.802 -55.755 1.00 29.34 750 HIS A N 1
ATOM 6060 C CA . HIS A 1 750 ? -36.614 40.094 -54.353 1.00 29.34 750 HIS A CA 1
ATOM 6061 C C . HIS A 1 750 ? -37.167 38.953 -53.428 1.00 29.34 750 HIS A C 1
ATOM 6063 O O . HIS A 1 750 ? -37.415 37.863 -53.934 1.00 29.34 750 HIS A O 1
ATOM 6069 N N . PRO A 1 751 ? -37.308 39.117 -52.092 1.00 52.78 751 PRO A N 1
ATOM 6070 C CA . PRO A 1 751 ? -36.818 38.193 -51.056 1.00 52.78 751 PRO A CA 1
ATOM 6071 C C . PRO A 1 751 ? -37.930 37.451 -50.274 1.00 52.78 751 PRO A C 1
ATOM 6073 O O . PRO A 1 751 ? -39.093 37.802 -50.407 1.00 52.78 751 PRO A O 1
ATOM 6076 N N . GLU A 1 752 ? -37.578 36.536 -49.357 1.00 29.31 752 GLU A N 1
ATOM 6077 C CA . GLU A 1 752 ? -38.454 36.113 -48.241 1.00 29.31 752 GLU A CA 1
ATOM 6078 C C . GLU A 1 752 ? -37.656 35.763 -46.962 1.00 29.31 752 GLU A C 1
ATOM 6080 O O . GLU A 1 752 ? -36.430 35.691 -46.961 1.00 29.31 752 GLU A O 1
ATOM 6085 N N . HIS A 1 753 ? -38.392 35.655 -45.855 1.00 32.06 753 HIS A N 1
ATOM 6086 C CA . HIS A 1 753 ? -38.099 36.108 -44.494 1.00 32.06 753 HIS A CA 1
ATOM 6087 C C . HIS A 1 753 ? -37.537 35.066 -43.493 1.00 32.06 753 HIS A C 1
ATOM 6089 O O . HIS A 1 753 ? -37.766 33.874 -43.626 1.00 32.06 753 HIS A O 1
ATOM 6095 N N . HIS A 1 754 ? -36.908 35.618 -42.436 1.00 33.19 754 HIS A N 1
ATOM 6096 C CA . HIS A 1 754 ? -36.878 35.249 -40.999 1.00 33.19 754 HIS A CA 1
ATOM 6097 C C . HIS A 1 754 ? -36.719 33.787 -40.530 1.00 33.19 754 HIS A C 1
ATOM 6099 O O . HIS A 1 754 ? -37.578 32.958 -40.781 1.00 33.19 754 HIS A O 1
ATOM 6105 N N . GLU A 1 755 ? -35.780 33.559 -39.594 1.00 28.62 755 GLU A N 1
ATOM 6106 C CA . GLU A 1 755 ? -36.129 33.371 -38.169 1.00 28.62 755 GLU A CA 1
ATOM 6107 C C . GLU A 1 755 ? -34.918 33.434 -37.215 1.00 28.62 755 GLU A C 1
ATOM 6109 O O . GLU A 1 755 ? -33.764 33.246 -37.592 1.00 28.62 755 GLU A O 1
ATOM 6114 N N . HIS A 1 756 ? -35.225 33.786 -35.966 1.00 30.91 756 HIS A N 1
ATOM 6115 C CA . HIS A 1 756 ? -34.340 34.082 -34.843 1.00 30.91 756 HIS A CA 1
ATOM 6116 C C . HIS A 1 756 ? -33.748 32.830 -34.176 1.00 30.91 756 HIS A C 1
ATOM 6118 O O . HIS A 1 756 ? -34.465 31.858 -33.960 1.00 30.91 756 HIS A O 1
ATOM 6124 N N . THR A 1 757 ? -32.526 32.917 -33.631 1.00 30.98 757 THR A N 1
ATOM 6125 C CA . THR A 1 757 ? -32.229 32.291 -32.325 1.00 30.98 757 THR A CA 1
ATOM 6126 C C . THR A 1 757 ? -31.151 33.062 -31.554 1.00 30.98 757 THR A C 1
ATOM 6128 O O . THR A 1 757 ? -30.126 33.471 -32.088 1.00 30.98 757 THR A O 1
ATOM 6131 N N . HIS A 1 758 ? -31.480 33.288 -30.289 1.00 28.64 758 HIS A N 1
ATOM 6132 C CA . HIS A 1 758 ? -30.798 33.986 -29.202 1.00 28.64 758 HIS A CA 1
ATOM 6133 C C . HIS A 1 758 ? -29.557 33.213 -28.706 1.00 28.64 758 HIS A C 1
ATOM 6135 O O . HIS A 1 758 ? -29.576 31.990 -28.802 1.00 28.64 758 HIS A O 1
ATOM 6141 N N . LEU A 1 759 ? -28.553 33.896 -28.124 1.00 32.72 759 LEU A N 1
ATOM 6142 C CA . LEU A 1 759 ? -27.843 33.513 -26.879 1.00 32.72 759 LEU A CA 1
ATOM 6143 C C . LEU A 1 759 ? -26.693 34.494 -26.536 1.00 32.72 759 LEU A C 1
ATOM 6145 O O . LEU A 1 759 ? -25.663 34.536 -27.199 1.00 32.72 759 LEU A O 1
ATOM 6149 N N . ASP A 1 760 ? -26.945 35.277 -25.485 1.00 30.50 760 ASP A N 1
ATOM 6150 C CA . ASP A 1 760 ? -26.081 35.720 -24.380 1.00 30.50 760 ASP A CA 1
ATOM 6151 C C . ASP A 1 760 ? -24.593 36.053 -24.598 1.00 30.50 760 ASP A C 1
ATOM 6153 O O . ASP A 1 760 ? -23.735 35.181 -24.720 1.00 30.50 760 ASP A O 1
ATOM 6157 N N . ALA A 1 761 ? -24.266 37.336 -24.399 1.00 32.78 761 ALA A N 1
ATOM 6158 C CA . ALA A 1 761 ? -22.957 37.767 -23.916 1.00 32.78 761 ALA A CA 1
ATOM 6159 C C . ALA A 1 761 ? -23.128 38.753 -22.746 1.00 32.78 761 ALA A C 1
ATOM 6161 O O . ALA A 1 761 ? -23.686 39.841 -22.887 1.00 32.78 761 ALA A O 1
ATOM 6162 N N . PHE A 1 762 ? -22.648 38.323 -21.580 1.00 32.66 762 PHE A N 1
ATOM 6163 C CA . PHE A 1 762 ? -22.518 39.085 -20.342 1.00 32.66 762 PHE A CA 1
ATOM 6164 C C . PHE A 1 762 ? -21.410 40.156 -20.454 1.00 32.66 762 PHE A C 1
ATOM 6166 O O . PHE A 1 762 ? -20.275 39.845 -20.806 1.00 32.66 762 PHE A O 1
ATOM 6173 N N . SER A 1 763 ? -21.724 41.398 -20.072 1.00 33.34 763 SER A N 1
ATOM 6174 C CA . SER A 1 763 ? -20.777 42.439 -19.601 1.00 33.34 763 SER A CA 1
ATOM 6175 C C . SER A 1 763 ? -20.245 42.065 -18.193 1.00 33.34 763 SER A C 1
ATOM 6177 O O . SER A 1 763 ? -20.920 41.244 -17.561 1.00 33.34 763 SER A O 1
ATOM 6179 N N . PRO A 1 764 ? -19.151 42.636 -17.604 1.00 40.59 764 PRO A N 1
ATOM 6180 C CA . PRO A 1 764 ? -18.849 44.090 -17.480 1.00 40.59 764 PRO A CA 1
ATOM 6181 C C . PRO A 1 764 ? -17.318 44.412 -17.310 1.00 40.59 764 PRO A C 1
ATOM 6183 O O . PRO A 1 764 ? -16.504 43.557 -17.648 1.00 40.59 764 PRO A O 1
ATOM 6186 N N . PRO A 1 765 ? -16.854 45.536 -16.699 1.00 46.47 765 PRO A N 1
ATOM 6187 C CA . PRO A 1 765 ? -17.372 46.911 -16.616 1.00 46.47 765 PRO A CA 1
ATOM 6188 C C . PRO A 1 765 ? -16.375 48.000 -17.092 1.00 46.47 765 PRO A C 1
ATOM 6190 O O . PRO A 1 765 ? -15.168 47.811 -17.211 1.00 46.47 765 PRO A O 1
ATOM 6193 N N . SER A 1 766 ? -16.937 49.195 -17.261 1.00 32.66 766 SER A N 1
ATOM 6194 C CA . SER A 1 766 ? -16.311 50.495 -17.505 1.00 32.66 766 SER A CA 1
ATOM 6195 C C . SER A 1 766 ? -15.402 51.004 -16.375 1.00 32.66 766 SER A C 1
ATOM 6197 O O . SER A 1 766 ? -15.710 50.821 -15.199 1.00 32.66 766 SER A O 1
ATOM 6199 N N . SER A 1 767 ? -14.394 51.804 -16.746 1.00 34.75 767 SER A N 1
ATOM 6200 C CA . SER A 1 767 ? -13.731 52.779 -15.868 1.00 34.75 767 SER A CA 1
ATOM 6201 C C . SER A 1 767 ? -13.708 54.160 -16.526 1.00 34.75 767 SER A C 1
ATOM 6203 O O . SER A 1 767 ? -13.549 54.298 -17.735 1.00 34.75 767 SER A O 1
ATOM 6205 N N . GLN A 1 768 ? -13.945 55.162 -15.688 1.00 32.50 768 GLN A N 1
ATOM 6206 C CA . GLN A 1 768 ? -14.297 56.550 -15.969 1.00 32.50 768 GLN A CA 1
ATOM 6207 C C . GLN A 1 768 ? -13.078 57.456 -16.232 1.00 32.50 768 GLN A C 1
ATOM 6209 O O . GLN A 1 768 ? -12.078 57.350 -15.531 1.00 32.50 768 GLN A O 1
ATOM 6214 N N . SER A 1 769 ? -13.239 58.449 -17.111 1.00 28.84 769 SER A N 1
ATOM 6215 C CA . SER A 1 769 ? -12.721 59.828 -16.966 1.00 28.84 769 SER A CA 1
ATOM 6216 C C . SER A 1 769 ? -13.469 60.704 -17.991 1.00 28.84 769 SER A C 1
ATOM 6218 O O . SER A 1 769 ? -13.485 60.406 -19.177 1.00 28.84 769 SER A O 1
ATOM 6220 N N . LEU A 1 770 ? -14.417 61.570 -17.621 1.00 29.83 770 LEU A N 1
ATOM 6221 C CA . LEU A 1 770 ? -14.335 62.893 -16.983 1.00 29.83 770 LEU A CA 1
ATOM 6222 C C . LEU A 1 770 ? -13.378 63.906 -17.638 1.00 29.83 770 LEU A C 1
ATOM 6224 O O . LEU A 1 770 ? -12.169 63.822 -17.467 1.00 29.83 770 LEU A O 1
ATOM 6228 N N . SER A 1 771 ? -14.022 64.951 -18.186 1.00 27.14 771 SER A N 1
ATOM 6229 C CA . SER A 1 771 ? -13.577 66.346 -18.357 1.00 27.14 771 SER A CA 1
ATOM 6230 C C . SER A 1 771 ? -12.471 66.626 -19.384 1.00 27.14 771 SER A C 1
ATOM 6232 O O . SER A 1 771 ? -11.472 65.939 -19.448 1.00 27.14 771 SER A O 1
ATOM 6234 N N . SER A 1 772 ? -12.527 67.680 -20.197 1.00 28.44 772 SER A N 1
ATOM 6235 C CA . SER A 1 772 ? -13.324 68.907 -20.128 1.00 28.44 772 SER A CA 1
ATOM 6236 C C . SER A 1 772 ? -13.338 69.569 -21.506 1.00 28.44 772 SER A C 1
ATOM 6238 O O . SER A 1 772 ? -12.360 69.505 -22.248 1.00 28.44 772 SER A O 1
ATOM 6240 N N . GLY A 1 773 ? -14.465 70.189 -21.848 1.00 26.02 773 GLY A N 1
ATOM 6241 C CA . GLY A 1 773 ? -14.574 71.023 -23.032 1.00 26.02 773 GLY A CA 1
ATOM 6242 C C . GLY A 1 773 ? -13.889 72.375 -22.849 1.00 26.02 773 GLY A C 1
ATOM 6243 O O . GLY A 1 773 ? -13.860 72.934 -21.756 1.00 26.02 773 GLY A O 1
ATOM 6244 N N . SER A 1 774 ? -13.441 72.940 -23.962 1.00 28.52 774 SER A N 1
ATOM 6245 C CA . SER A 1 774 ? -13.529 74.377 -24.191 1.00 28.52 774 SER A CA 1
ATOM 6246 C C . SER A 1 774 ? -13.900 74.582 -25.651 1.00 28.52 774 SER A C 1
ATOM 6248 O O . SER A 1 774 ? -13.092 74.399 -26.559 1.00 28.52 774 SER A O 1
ATOM 6250 N N . ALA A 1 775 ? -15.175 74.892 -25.861 1.00 29.78 775 ALA A N 1
ATOM 6251 C CA . ALA A 1 775 ? -15.647 75.504 -27.082 1.00 29.78 775 ALA A CA 1
ATOM 6252 C C . ALA A 1 775 ? -15.311 76.996 -27.003 1.00 29.78 775 ALA A C 1
ATOM 6254 O O . ALA A 1 775 ? -15.792 77.690 -26.109 1.00 29.78 775 ALA A O 1
ATOM 6255 N N . GLN A 1 776 ? -14.547 77.494 -27.968 1.00 30.27 776 GLN A N 1
ATOM 6256 C CA . GLN A 1 776 ? -14.573 78.905 -28.323 1.00 30.27 776 GLN A CA 1
ATOM 6257 C C . GLN A 1 776 ? -14.882 78.996 -29.815 1.00 30.27 776 GLN A C 1
ATOM 6259 O O . GLN A 1 776 ? -14.024 78.828 -30.677 1.00 30.27 776 GLN A O 1
ATOM 6264 N N . ASN A 1 777 ? -16.171 79.190 -30.092 1.00 30.64 777 ASN A N 1
ATOM 6265 C CA . ASN A 1 777 ? -16.631 79.794 -31.329 1.00 30.64 777 ASN A CA 1
ATOM 6266 C C . ASN A 1 777 ? -16.218 81.265 -31.289 1.00 30.64 777 ASN A C 1
ATOM 6268 O O . ASN A 1 777 ? -16.643 81.969 -30.379 1.00 30.64 777 ASN A O 1
ATOM 6272 N N . ASP A 1 778 ? -15.488 81.725 -32.300 1.00 28.23 778 ASP A N 1
ATOM 6273 C CA . ASP A 1 778 ? -15.692 83.074 -32.810 1.00 28.23 778 ASP A CA 1
ATOM 6274 C C . ASP A 1 778 ? -15.486 83.134 -34.328 1.00 28.23 778 ASP A C 1
ATOM 6276 O O . ASP A 1 778 ? -14.735 82.386 -34.952 1.00 28.23 778 ASP A O 1
ATOM 6280 N N . SER A 1 779 ? -16.313 83.982 -34.912 1.00 31.55 779 SER A N 1
ATOM 6281 C CA . SER A 1 779 ? -16.862 83.983 -36.262 1.00 31.55 779 SER A CA 1
ATOM 6282 C C . SER A 1 779 ? -15.991 84.618 -37.361 1.00 31.55 779 SER A C 1
ATOM 6284 O O . SER A 1 779 ? -15.552 85.742 -37.171 1.00 31.55 779 SER A O 1
ATOM 6286 N N . LYS A 1 780 ? -15.922 83.938 -38.532 1.00 33.47 780 LYS A N 1
ATOM 6287 C CA . LYS A 1 780 ? -15.942 84.401 -39.964 1.00 33.47 780 LYS A CA 1
ATOM 6288 C C . LYS A 1 780 ? -15.033 85.585 -40.420 1.00 33.47 780 LYS A C 1
ATOM 6290 O O . LYS A 1 780 ? -14.913 86.553 -39.688 1.00 33.47 780 LYS A O 1
ATOM 6295 N N . PRO A 1 781 ? -14.513 85.620 -41.682 1.00 38.38 781 PRO A N 1
ATOM 6296 C CA . PRO A 1 781 ? -15.239 85.228 -42.902 1.00 38.38 781 PRO A CA 1
ATOM 6297 C C . PRO A 1 781 ? -14.455 84.462 -44.000 1.00 38.38 781 PRO A C 1
ATOM 6299 O O . PRO A 1 781 ? -13.234 84.440 -44.064 1.00 38.38 781 PRO A O 1
ATOM 6302 N N . LEU A 1 782 ? -15.261 83.836 -44.864 1.00 42.56 782 LEU A N 1
ATOM 6303 C CA . LEU A 1 782 ? -15.047 83.315 -46.220 1.00 42.56 782 LEU A CA 1
ATOM 6304 C C . LEU A 1 782 ? -13.619 83.284 -46.813 1.00 42.56 782 LEU A C 1
ATOM 6306 O O . LEU A 1 782 ? -13.106 84.283 -47.308 1.00 42.56 782 LEU A O 1
ATOM 6310 N N . GLY A 1 783 ? -13.114 82.059 -46.962 1.00 32.81 783 GLY A N 1
ATOM 6311 C CA . GLY A 1 783 ? -12.230 81.604 -48.039 1.00 32.81 783 GLY A CA 1
ATOM 6312 C C . GLY A 1 783 ? -12.387 80.078 -48.163 1.00 32.81 783 GLY A C 1
ATOM 6313 O O . GLY A 1 783 ? -12.584 79.433 -47.129 1.00 32.81 783 GLY A O 1
ATOM 6314 N N . PRO A 1 784 ? -12.394 79.474 -49.365 1.00 42.41 784 PRO A N 1
ATOM 6315 C CA . PRO A 1 784 ? -12.565 78.030 -49.511 1.00 42.41 784 PRO A CA 1
ATOM 6316 C C . PRO A 1 784 ? -11.329 77.324 -48.934 1.00 42.41 784 PRO A C 1
ATOM 6318 O O . PRO A 1 784 ? -10.257 77.365 -49.525 1.00 42.41 784 PRO A O 1
ATOM 6321 N N . LYS A 1 785 ? -11.443 76.723 -47.743 1.00 45.62 785 LYS A N 1
ATOM 6322 C CA . LYS A 1 785 ? -10.416 75.814 -47.215 1.00 45.62 785 LYS A CA 1
ATOM 6323 C C . LYS A 1 785 ? -10.702 74.416 -47.751 1.00 45.62 785 LYS A C 1
ATOM 6325 O O . LYS A 1 785 ? -11.369 73.632 -47.087 1.00 45.62 785 LYS A O 1
ATOM 6330 N N . GLU A 1 786 ? -10.205 74.124 -48.944 1.00 53.19 786 GLU A N 1
ATOM 6331 C CA . GLU A 1 786 ? -10.188 72.761 -49.495 1.00 53.19 786 GLU A CA 1
ATOM 6332 C C . GLU A 1 786 ? -9.096 71.876 -48.845 1.00 53.19 786 GLU A C 1
ATOM 6334 O O . GLU A 1 786 ? -9.052 70.678 -49.094 1.00 53.19 786 GLU A O 1
ATOM 6339 N N . ASP A 1 787 ? -8.282 72.412 -47.920 1.00 56.84 787 ASP A N 1
ATOM 6340 C CA . ASP A 1 787 ? -7.091 71.719 -47.390 1.00 56.84 787 ASP A CA 1
ATOM 6341 C C . ASP A 1 787 ? -7.214 71.139 -45.963 1.00 56.84 787 ASP A C 1
ATOM 6343 O O . ASP A 1 787 ? -6.229 70.649 -45.412 1.00 56.84 787 ASP A O 1
ATOM 6347 N N . GLY A 1 788 ? -8.390 71.167 -45.323 1.00 72.06 788 GLY A N 1
ATOM 6348 C CA . GLY A 1 788 ? -8.539 70.696 -43.931 1.00 72.06 788 GLY A CA 1
ATOM 6349 C C . GLY A 1 788 ? -8.257 69.195 -43.757 1.00 72.06 788 GLY A C 1
ATOM 6350 O O . GLY A 1 788 ? -7.449 68.793 -42.918 1.00 72.06 788 GLY A O 1
ATOM 6351 N N . THR A 1 789 ? -8.878 68.367 -44.599 1.00 78.19 789 THR A N 1
ATOM 6352 C CA . THR A 1 789 ? -8.709 66.903 -44.604 1.00 78.19 789 THR A CA 1
ATOM 6353 C C . THR A 1 789 ? -7.302 66.505 -45.072 1.00 78.19 789 THR A C 1
ATOM 6355 O O . THR A 1 789 ? -6.706 65.569 -44.541 1.00 78.19 789 THR A O 1
ATOM 6358 N N . ALA A 1 790 ? -6.726 67.263 -46.013 1.00 77.69 790 ALA A N 1
ATOM 6359 C CA . ALA A 1 790 ? -5.369 67.052 -46.518 1.00 77.69 790 ALA A CA 1
ATOM 6360 C C . ALA A 1 790 ? -4.296 67.327 -45.447 1.00 77.69 790 ALA A C 1
ATOM 6362 O O . ALA A 1 790 ? -3.341 66.562 -45.319 1.00 77.69 790 ALA A O 1
ATOM 6363 N N . GLN A 1 791 ? -4.471 68.371 -44.628 1.00 80.44 791 GLN A N 1
ATOM 6364 C CA . GLN A 1 791 ? -3.574 68.667 -43.504 1.00 80.44 791 GLN A CA 1
ATOM 6365 C C . GLN A 1 791 ? -3.630 67.589 -42.413 1.00 80.44 791 GLN A C 1
ATOM 6367 O O . GLN A 1 791 ? -2.584 67.201 -41.898 1.00 80.44 791 GLN A O 1
ATOM 6372 N N . GLN A 1 792 ? -4.816 67.048 -42.111 1.00 82.44 792 GLN A N 1
ATOM 6373 C CA . GLN A 1 792 ? -4.964 65.931 -41.168 1.00 82.44 792 GLN A CA 1
ATOM 6374 C C . GLN A 1 792 ? -4.277 64.655 -41.669 1.00 82.44 792 GLN A C 1
ATOM 6376 O O . GLN A 1 792 ? -3.603 63.979 -40.896 1.00 82.44 792 GLN A O 1
ATOM 6381 N N . ILE A 1 793 ? -4.379 64.357 -42.969 1.00 83.69 793 ILE A N 1
ATOM 6382 C CA . ILE A 1 793 ? -3.660 63.234 -43.590 1.00 83.69 793 ILE A CA 1
ATOM 6383 C C . ILE A 1 793 ? -2.145 63.418 -43.461 1.00 83.69 793 ILE A C 1
ATOM 6385 O O . ILE A 1 793 ? -1.449 62.489 -43.062 1.00 83.69 793 ILE A O 1
ATOM 6389 N N . MET A 1 794 ? -1.628 64.613 -43.761 1.00 82.62 794 MET A N 1
ATOM 6390 C CA . MET A 1 794 ? -0.194 64.905 -43.657 1.00 82.62 794 MET A CA 1
ATOM 6391 C C . MET A 1 794 ? 0.318 64.780 -42.216 1.00 82.62 794 MET A C 1
ATOM 6393 O O . MET A 1 794 ? 1.396 64.232 -41.997 1.00 82.62 794 MET A O 1
ATOM 6397 N N . GLN A 1 795 ? -0.468 65.228 -41.234 1.00 84.06 795 GLN A N 1
ATOM 6398 C CA . GLN A 1 795 ? -0.124 65.110 -39.818 1.00 84.06 795 GLN A CA 1
ATOM 6399 C C . GLN A 1 795 ? -0.095 63.645 -39.357 1.00 84.06 795 GLN A C 1
ATOM 6401 O O . GLN A 1 795 ? 0.885 63.210 -38.756 1.00 84.06 795 GLN A O 1
ATOM 6406 N N . LEU A 1 796 ? -1.113 62.860 -39.716 1.00 85.38 796 LEU A N 1
ATOM 6407 C CA . LEU A 1 796 ? -1.190 61.441 -39.365 1.00 85.38 796 LEU A CA 1
ATOM 6408 C C . LEU A 1 796 ? -0.083 60.617 -40.045 1.00 85.38 796 LEU A C 1
ATOM 6410 O O . LEU A 1 796 ? 0.495 59.721 -39.434 1.00 85.38 796 LEU A O 1
ATOM 6414 N N . LEU A 1 797 ? 0.275 60.948 -41.290 1.00 81.25 797 LEU A N 1
ATOM 6415 C CA . LEU A 1 797 ? 1.414 60.339 -41.982 1.00 81.25 797 LEU A CA 1
ATOM 6416 C C . LEU A 1 797 ? 2.742 60.653 -41.289 1.00 81.25 797 LEU A C 1
ATOM 6418 O O . LEU A 1 797 ? 3.594 59.772 -41.189 1.00 81.25 797 LEU A O 1
ATOM 6422 N N . GLN A 1 798 ? 2.911 61.869 -40.770 1.00 80.12 798 GLN A N 1
ATOM 6423 C CA . GLN A 1 798 ? 4.115 62.247 -40.035 1.00 80.12 798 GLN A CA 1
ATOM 6424 C C . GLN A 1 798 ? 4.220 61.529 -38.679 1.00 80.12 798 GLN A C 1
ATOM 6426 O O . GLN A 1 798 ? 5.318 61.146 -38.271 1.00 80.12 798 GLN A O 1
ATOM 6431 N N . GLU A 1 799 ? 3.090 61.263 -38.020 1.00 80.31 799 GLU A N 1
ATOM 6432 C CA . GLU A 1 799 ? 3.024 60.440 -36.804 1.00 80.31 799 GLU A CA 1
ATOM 6433 C C . GLU A 1 799 ? 3.300 58.951 -37.072 1.00 80.31 799 GLU A C 1
ATOM 6435 O O . GLU A 1 799 ? 3.976 58.299 -36.277 1.00 80.31 799 GLU A O 1
ATOM 6440 N N . ILE A 1 800 ? 2.831 58.408 -38.202 1.00 79.19 800 ILE A N 1
ATOM 6441 C CA . ILE A 1 800 ? 3.135 57.030 -38.629 1.00 79.19 800 ILE A CA 1
ATOM 6442 C C . ILE A 1 800 ? 4.614 56.891 -39.023 1.00 79.19 800 ILE A C 1
ATOM 6444 O O . ILE A 1 800 ? 5.218 55.844 -38.788 1.00 79.19 800 ILE A O 1
ATOM 6448 N N . GLN A 1 801 ? 5.208 57.936 -39.608 1.00 74.25 801 GLN A N 1
ATOM 6449 C CA . GLN A 1 801 ? 6.605 57.931 -40.046 1.00 74.25 801 GLN A CA 1
ATOM 6450 C C . GLN A 1 801 ? 7.595 58.048 -38.875 1.00 74.25 801 GLN A C 1
ATOM 6452 O O . GLN A 1 801 ? 8.686 57.488 -38.956 1.00 74.25 801 GLN A O 1
ATOM 6457 N N . ASN A 1 802 ? 7.206 58.707 -37.775 1.00 68.56 802 ASN A N 1
ATOM 6458 C CA . ASN A 1 802 ? 8.028 58.877 -36.570 1.00 68.56 802 ASN A CA 1
ATOM 6459 C C . ASN A 1 802 ? 7.324 58.371 -35.290 1.00 68.56 802 ASN A C 1
ATOM 6461 O O . ASN A 1 802 ? 7.018 59.167 -34.398 1.00 68.56 802 ASN A O 1
ATOM 6465 N N . PRO A 1 803 ? 7.129 57.049 -35.121 1.00 59.41 803 PRO A N 1
ATOM 6466 C CA . PRO A 1 803 ? 6.488 56.491 -33.925 1.00 59.41 803 PRO A CA 1
ATOM 6467 C C . PRO A 1 803 ? 7.329 56.655 -32.642 1.00 59.41 803 PRO A C 1
ATOM 6469 O O . PRO A 1 803 ? 6.803 56.554 -31.540 1.00 59.41 803 PRO A O 1
ATOM 6472 N N . GLN A 1 804 ? 8.632 56.944 -32.760 1.00 53.00 804 GLN A N 1
ATOM 6473 C CA . GLN A 1 804 ? 9.572 57.037 -31.630 1.00 53.00 804 GLN A CA 1
ATOM 6474 C C . GLN A 1 804 ? 9.623 58.417 -30.938 1.00 53.00 804 GLN A C 1
ATOM 6476 O O . GLN A 1 804 ? 10.430 58.620 -30.034 1.00 53.00 804 GLN A O 1
ATOM 6481 N N . GLY A 1 805 ? 8.785 59.381 -31.342 1.00 48.69 805 GLY A N 1
ATOM 6482 C CA . GLY A 1 805 ? 8.787 60.743 -30.785 1.00 48.69 805 GLY A CA 1
ATOM 6483 C C . GLY A 1 805 ? 8.187 60.883 -29.377 1.00 48.69 805 GLY A C 1
ATOM 6484 O O . GLY A 1 805 ? 8.413 61.895 -28.716 1.00 48.69 805 GLY A O 1
ATOM 6485 N N . ALA A 1 806 ? 7.449 59.883 -28.889 1.00 47.41 806 ALA A N 1
ATOM 6486 C CA . ALA A 1 806 ? 6.957 59.844 -27.515 1.00 47.41 806 ALA A CA 1
ATOM 6487 C C . ALA A 1 806 ? 7.922 59.011 -26.657 1.00 47.41 806 ALA A C 1
ATOM 6489 O O . ALA A 1 806 ? 8.140 57.838 -26.941 1.00 47.41 806 ALA A O 1
ATOM 6490 N N . LEU A 1 807 ? 8.517 59.620 -25.623 1.00 49.88 807 LEU A N 1
ATOM 6491 C CA . LEU A 1 807 ? 9.489 58.997 -24.714 1.00 49.88 807 LEU A CA 1
ATOM 6492 C C . LEU A 1 807 ? 9.037 57.613 -24.203 1.00 49.88 807 LEU A C 1
ATOM 6494 O O . LEU A 1 807 ? 8.365 57.531 -23.178 1.00 49.88 807 LEU A O 1
ATOM 6498 N N . ARG A 1 808 ? 9.471 56.527 -24.845 1.00 54.97 808 ARG A N 1
ATOM 6499 C CA . ARG A 1 808 ? 9.534 55.182 -24.253 1.00 54.97 808 ARG A CA 1
ATOM 6500 C C . ARG A 1 808 ? 10.687 54.400 -24.873 1.00 54.97 808 ARG A C 1
ATOM 6502 O O . ARG A 1 808 ? 10.498 53.557 -25.742 1.00 54.97 808 ARG A O 1
ATOM 6509 N N . SER A 1 809 ? 11.906 54.684 -24.425 1.00 46.81 809 SER A N 1
ATOM 6510 C CA . SER A 1 809 ? 13.022 53.761 -24.621 1.00 46.81 809 SER A CA 1
ATOM 6511 C C . SER A 1 809 ? 12.866 52.563 -23.666 1.00 46.81 809 SER A C 1
ATOM 6513 O O . SER A 1 809 ? 12.584 52.761 -22.481 1.00 46.81 809 SER A O 1
ATOM 6515 N N . PRO A 1 810 ? 13.038 51.313 -24.133 1.00 48.38 810 PRO A N 1
ATOM 6516 C CA . PRO A 1 810 ? 13.134 50.162 -23.243 1.00 48.38 810 PRO A CA 1
ATOM 6517 C C . PRO A 1 810 ? 14.454 50.231 -22.446 1.00 48.38 810 PRO A C 1
ATOM 6519 O O . PRO A 1 810 ? 15.473 50.645 -23.004 1.00 48.38 810 PRO A O 1
ATOM 6522 N N . PRO A 1 811 ? 14.495 49.804 -21.169 1.00 47.91 811 PRO A N 1
ATOM 6523 C CA . PRO A 1 811 ? 15.680 49.898 -20.307 1.00 47.91 811 PRO A CA 1
ATOM 6524 C C . PRO A 1 811 ? 16.749 48.832 -20.632 1.00 47.91 811 PRO A C 1
ATOM 6526 O O . PRO A 1 811 ? 17.360 48.268 -19.731 1.00 47.91 811 PRO A O 1
ATOM 6529 N N . PHE A 1 812 ? 16.968 48.512 -21.912 1.00 48.66 812 PHE A N 1
ATOM 6530 C CA . PHE A 1 812 ? 17.808 47.381 -22.332 1.00 48.66 812 PHE A CA 1
ATOM 6531 C C . PHE A 1 812 ? 19.166 47.765 -22.938 1.00 48.66 812 PHE A C 1
ATOM 6533 O O . PHE A 1 812 ? 19.833 46.931 -23.537 1.00 48.66 812 PHE A O 1
ATOM 6540 N N . LEU A 1 813 ? 19.638 48.997 -22.765 1.00 45.88 813 LEU A N 1
ATOM 6541 C CA . LEU A 1 813 ? 21.032 49.323 -23.088 1.00 45.88 813 LEU A CA 1
ATOM 6542 C C . LEU A 1 813 ? 21.786 49.699 -21.817 1.00 45.88 813 LEU A C 1
ATOM 6544 O O . LEU A 1 813 ? 22.201 50.834 -21.622 1.00 45.88 813 LEU A O 1
ATOM 6548 N N . GLY A 1 814 ? 21.936 48.702 -20.943 1.00 40.84 814 GLY A N 1
ATOM 6549 C CA . GLY A 1 814 ? 23.063 48.658 -20.020 1.00 40.84 814 GLY A CA 1
ATOM 6550 C C . GLY A 1 814 ? 24.336 48.375 -20.817 1.00 40.84 814 GLY A C 1
ATOM 6551 O O . GLY A 1 814 ? 24.377 47.441 -21.619 1.00 40.84 814 GLY A O 1
ATOM 6552 N N . GLU A 1 815 ? 25.338 49.222 -20.621 1.00 48.31 815 GLU A N 1
ATOM 6553 C CA . GLU A 1 815 ? 26.675 49.157 -21.205 1.00 48.31 815 GLU A CA 1
ATOM 6554 C C . GLU A 1 815 ? 27.284 47.751 -21.068 1.00 48.31 815 GLU A C 1
ATOM 6556 O O . GLU A 1 815 ? 27.664 47.323 -19.984 1.00 48.31 815 GLU A O 1
ATOM 6561 N N . ASN A 1 816 ? 27.408 47.031 -22.183 1.00 38.34 816 ASN A N 1
ATOM 6562 C CA . ASN A 1 816 ? 28.334 45.912 -22.327 1.00 38.34 816 ASN A CA 1
ATOM 6563 C C . ASN A 1 816 ? 29.112 46.142 -23.630 1.00 38.34 816 ASN A C 1
ATOM 6565 O O . ASN A 1 816 ? 28.481 46.323 -24.678 1.00 38.34 816 ASN A O 1
ATOM 6569 N N . PRO A 1 817 ? 30.457 46.172 -23.609 1.00 45.34 817 PRO A N 1
ATOM 6570 C CA . PRO A 1 817 ? 31.245 46.403 -24.808 1.00 45.34 817 PRO A CA 1
ATOM 6571 C C . PRO A 1 817 ? 31.093 45.180 -25.715 1.00 45.34 817 PRO A C 1
ATOM 6573 O O . PRO A 1 817 ? 31.570 44.091 -25.405 1.00 45.34 817 PRO A O 1
ATOM 6576 N N . CYS A 1 818 ? 30.383 45.337 -26.828 1.00 39.69 818 CYS A N 1
ATOM 6577 C CA . CYS A 1 818 ? 30.313 44.302 -27.849 1.00 39.69 818 CYS A CA 1
ATOM 6578 C C . CYS A 1 818 ? 31.696 44.181 -28.498 1.00 39.69 818 CYS A C 1
ATOM 6580 O O . CYS A 1 818 ? 32.106 45.074 -29.236 1.00 39.69 818 CYS A O 1
ATOM 6582 N N . ILE A 1 819 ? 32.412 43.090 -28.225 1.00 43.81 819 ILE A N 1
ATOM 6583 C CA . ILE A 1 819 ? 33.579 42.701 -29.022 1.00 43.81 819 ILE A CA 1
ATOM 6584 C C . ILE A 1 819 ? 33.035 42.165 -30.358 1.00 43.81 819 ILE A C 1
ATOM 6586 O O . ILE A 1 819 ? 32.266 41.200 -30.348 1.00 43.81 819 ILE A O 1
ATOM 6590 N N . PRO A 1 820 ? 33.358 42.783 -31.507 1.00 39.56 820 PRO A N 1
ATOM 6591 C CA . PRO A 1 820 ? 32.864 42.322 -32.795 1.00 39.56 820 PRO A CA 1
ATOM 6592 C C . PRO A 1 820 ? 33.641 41.077 -33.239 1.00 39.56 820 PRO A C 1
ATOM 6594 O O . PRO A 1 820 ? 34.848 41.134 -33.471 1.00 39.56 820 PRO A O 1
ATOM 6597 N N . PHE A 1 821 ? 32.943 39.950 -33.386 1.00 42.16 821 PHE A N 1
ATOM 6598 C CA . PHE A 1 821 ? 33.501 38.746 -34.000 1.00 42.16 821 PHE A CA 1
ATOM 6599 C C . PHE A 1 821 ? 33.422 38.861 -35.526 1.00 42.16 821 PHE A C 1
ATOM 6601 O O . PHE A 1 821 ? 32.337 38.993 -36.091 1.00 42.16 821 PHE A O 1
ATOM 6608 N N . PHE A 1 822 ? 34.573 38.797 -36.194 1.00 44.72 822 PHE A N 1
ATOM 6609 C CA . PHE A 1 822 ? 34.657 38.701 -37.650 1.00 44.72 822 PHE A CA 1
ATOM 6610 C C . PHE A 1 822 ? 34.950 37.257 -38.052 1.00 44.72 822 PHE A C 1
ATOM 6612 O O . PHE A 1 822 ? 35.933 36.670 -37.607 1.00 44.72 822 PHE A O 1
ATOM 6619 N N . TYR A 1 823 ? 34.108 36.697 -38.919 1.00 49.22 823 TYR A N 1
ATOM 6620 C CA . TYR A 1 823 ? 34.305 35.371 -39.496 1.00 49.22 823 TYR A CA 1
ATOM 6621 C C . TYR A 1 823 ? 35.039 35.500 -40.833 1.00 49.22 823 TYR A C 1
ATOM 6623 O O . TYR A 1 823 ? 34.585 36.220 -41.724 1.00 49.22 823 TYR A O 1
ATOM 6631 N N . ARG A 1 824 ? 36.154 34.782 -40.991 1.00 46.81 824 ARG A N 1
ATOM 6632 C CA . ARG A 1 824 ? 36.749 34.495 -42.300 1.00 46.81 824 ARG A CA 1
ATOM 6633 C C . ARG A 1 824 ? 37.005 32.984 -42.373 1.00 46.81 824 ARG A C 1
ATOM 6635 O O . ARG A 1 824 ? 37.693 32.482 -41.488 1.00 46.81 824 ARG A O 1
ATOM 6642 N N . PRO A 1 825 ? 36.436 32.266 -43.353 1.00 46.47 825 PRO A N 1
ATOM 6643 C CA . PRO A 1 825 ? 36.740 30.853 -43.552 1.00 46.47 825 PRO A CA 1
ATOM 6644 C C . PRO A 1 825 ? 38.182 30.694 -44.058 1.00 46.47 825 PRO A C 1
ATOM 6646 O O . PRO A 1 825 ? 38.655 31.529 -44.833 1.00 46.47 825 PRO A O 1
ATOM 6649 N N . ASP A 1 826 ? 38.870 29.651 -43.597 1.00 55.69 826 ASP A N 1
ATOM 6650 C CA . ASP A 1 826 ? 40.146 29.192 -44.166 1.00 55.69 826 ASP A CA 1
ATOM 6651 C C . ASP A 1 826 ? 39.881 28.102 -45.224 1.00 55.69 826 ASP A C 1
ATOM 6653 O O . ASP A 1 826 ? 38.796 27.517 -45.248 1.00 55.69 826 ASP A O 1
ATOM 6657 N N . GLU A 1 827 ? 40.856 27.812 -46.088 1.00 55.75 827 GLU A N 1
ATOM 6658 C CA . GLU A 1 827 ? 40.741 26.961 -47.289 1.00 55.75 827 GLU A CA 1
ATOM 6659 C C . GLU A 1 827 ? 40.362 25.484 -47.023 1.00 55.75 827 GLU A C 1
ATOM 6661 O O . GLU A 1 827 ? 40.255 24.697 -47.964 1.00 55.75 827 GLU A O 1
ATOM 6666 N N . GLN A 1 828 ? 40.132 25.086 -45.767 1.00 53.66 828 GLN A N 1
ATOM 6667 C CA . GLN A 1 828 ? 39.662 23.747 -45.381 1.00 53.66 828 GLN A CA 1
ATOM 6668 C C . GLN A 1 828 ? 38.370 23.731 -44.534 1.00 53.66 828 GLN A C 1
ATOM 6670 O O . GLN A 1 828 ? 38.044 22.695 -43.962 1.00 53.66 828 GLN A O 1
ATOM 6675 N N . ASP A 1 829 ? 37.609 24.832 -44.465 1.00 54.72 829 ASP A N 1
ATOM 6676 C CA . ASP A 1 829 ? 36.286 24.892 -43.799 1.00 54.72 829 ASP A CA 1
ATOM 6677 C C . ASP A 1 829 ? 36.281 24.570 -42.279 1.00 54.72 829 ASP A C 1
ATOM 6679 O O . ASP A 1 829 ? 35.252 24.219 -41.698 1.00 54.72 829 ASP A O 1
ATOM 6683 N N . GLU A 1 830 ? 37.408 24.760 -41.581 1.00 53.91 830 GLU A N 1
ATOM 6684 C CA . GLU A 1 830 ? 37.462 24.728 -40.111 1.00 53.91 830 GLU A CA 1
ATOM 6685 C C . GLU A 1 830 ? 37.420 26.142 -39.502 1.00 53.91 830 GLU A C 1
ATOM 6687 O O . GLU A 1 830 ? 38.223 27.017 -39.830 1.00 53.91 830 GLU A O 1
ATOM 6692 N N . VAL A 1 831 ? 36.502 26.371 -38.555 1.00 47.69 831 VAL A N 1
ATOM 6693 C CA . VAL A 1 831 ? 36.354 27.657 -37.853 1.00 47.69 831 VAL A CA 1
ATOM 6694 C C . VAL A 1 831 ? 37.262 27.690 -36.621 1.00 47.69 831 VAL A C 1
ATOM 6696 O O . VAL A 1 831 ? 36.924 27.136 -35.575 1.00 47.69 831 VAL A O 1
ATOM 6699 N N . LYS A 1 832 ? 38.404 28.382 -36.704 1.00 49.88 832 LYS A N 1
ATOM 6700 C CA . LYS A 1 832 ? 39.224 28.710 -35.524 1.00 49.88 832 LYS A CA 1
ATOM 6701 C C . LYS A 1 832 ? 38.822 30.065 -34.947 1.00 49.88 832 LYS A C 1
ATOM 6703 O O . LYS A 1 832 ? 38.925 31.093 -35.610 1.00 49.88 832 LYS A O 1
ATOM 6708 N N . ILE A 1 833 ? 38.395 30.063 -33.685 1.00 48.31 833 ILE A N 1
ATOM 6709 C CA . ILE A 1 833 ? 38.106 31.281 -32.921 1.00 48.31 833 ILE A CA 1
ATOM 6710 C C . ILE A 1 833 ? 39.437 31.840 -32.405 1.00 48.31 833 ILE A C 1
ATOM 6712 O O . ILE A 1 833 ? 40.042 31.268 -31.501 1.00 48.31 833 ILE A O 1
ATOM 6716 N N . LEU A 1 834 ? 39.895 32.956 -32.972 1.00 45.38 834 LEU A N 1
ATOM 6717 C CA . LEU A 1 834 ? 40.977 33.759 -32.402 1.00 45.38 834 LEU A CA 1
ATOM 6718 C C . LEU A 1 834 ? 40.363 34.887 -31.573 1.00 45.38 834 LEU A C 1
ATOM 6720 O O . LEU A 1 834 ? 39.709 35.779 -32.109 1.00 45.38 834 LEU A O 1
ATOM 6724 N N . VAL A 1 835 ? 40.562 34.815 -30.258 1.00 42.66 835 VAL A N 1
ATOM 6725 C CA . VAL A 1 835 ? 40.263 35.900 -29.317 1.00 42.66 835 VAL A CA 1
ATOM 6726 C C . VAL A 1 835 ? 41.480 36.828 -29.292 1.00 42.66 835 VAL A C 1
ATOM 6728 O O . VAL A 1 835 ? 42.592 36.343 -29.075 1.00 42.66 835 VAL A O 1
ATOM 6731 N N . VAL A 1 836 ? 41.282 38.130 -29.513 1.00 45.69 836 VAL A N 1
ATOM 6732 C CA . VAL A 1 836 ? 42.247 39.172 -29.115 1.00 45.69 836 VAL A CA 1
ATOM 6733 C C . VAL A 1 836 ? 41.672 39.914 -27.927 1.00 45.69 836 VAL A C 1
ATOM 6735 O O . VAL A 1 836 ? 40.493 40.325 -28.031 1.00 45.69 836 VAL A O 1
#

Secondary structure (DSSP, 8-state):
-HHHHHHHHHHHHHHHHHHHHHHHHHHHHHHHHHHHHHHHHHHHHHHHHHHHHHHHHHHHHHHHHHHHHHHHHHHHHHHHHHHHHHHHHHHHHHHHHHHHHHHHHHHHHHHHHHHHHHHHHHHHHHHHHHHHHHHHHHHHHHHHHHHHHHHHHHHHHHHHHHHHHHHHHHHHHHHHHHHHHHHHHHHHHHHHHH--HHHHHHHHHHHHHHHHHHHHHHHHHHHHHHHHHHHHHHHHHHHHHHHHHHHHHHHHHHHHHHHHHHHHHHHHHHHHHHTTS------------SHHHHHHHHHHHHHHHHHHHHHHHHHHHHHHHHHHHHHHHHHHHHHHHHHHHHHHHHHHHHHHHHHHHHHHHHHHHHHHHHHHHHHHHHHHHHHHHHHHHHHHHHHHHHHHHHHHHHHHHHHHHHHHHHHHHHHHHHHHHHHHHHHHHHHHHHHHHHHHHHHHHHHHHHHHHHHHHHHHHHHHHHHHHHHHHHHHHHHHHHHHHHHHHHHHHHHHHHHHHHHHHHHHHHHHHHTTS--------------------------------S--SSHHHHHHHHHHHHHHHHHHHHHHHHHHHHHHHHHHHHHHHHHHHHHHTTT--SSPPPHHHHHHHHHHHHHHHHHHHHHHHHHHHHHHHHHHHHHHHHHHHHHHHHHHHHHHHHHHHHHHHHHHHHHHHHHHHHHHHHHHHHHHHHHHHHHHHHHHHHHHHHHHHHHHHHHHTTS--------------------------------------------------TTHHHHHHHHHHHHHH-GGGSS---S-------PPPPP---TT--------

InterPro domains:
  IPR024858 Golgin subfamily A [PTHR10881] (1-836)
  IPR043937 Golgin subfamily A , C-terminal binding motif [PF19046] (784-832)
  IPR043976 Golgin subfamily A, conserved domain [PF15070] (220-731)

Radius of gyration: 94.97 Å; chains: 1; bounding box: 240×119×338 Å

Sequence (836 aa):
MAAALESSELTNSQLNTKLDQLTQQSQGLSEQLQKERKEFEQRCSKEQGAMREQLQVHIQTIGILVSEKSELQTALQYTQHAARQKAAEADELNNRLQATKQRVSELERTLSSVSTQQKQFEKHNKEFEKERDSLRLEVFRLHNLSEESKQQKSELSEQIKLSTQENGAMRLEVEDLRKRLEIADLMLQQCSNQSDPTSVNQQVQLLLGEKQQLEEHNHQLMESIAQLQTERDCYAEQIQEEGRVWKDKTEQLLTQVSLVAEERDRNIMLLSQEREALDNAEPQSSGPSESEVALQEALNTLHQEKDALIAQYQAQLRDNEQLSRLCVEQETRMGEMERQVERQVQEGDDRRRMLEDVQSDKATISRALTQNRTLKDQLAELQNGFVKLTNENMELTTAIQSEQHVKKELARRMGELQEKLHDGKEQLEQKSKDSQALLEQRDQVVAHLQQYCAAYQTLASEREQIHHQYLQQIQLMDRLQHDESQGRVQLEISHNQLKQAQEHLEMLVKDNDQLKAEVKELLNSSTLVTSSRDQGDGVESQSLQESPEKSSSIVIPEDFESQKEMEEFIREALAQLEAERDEAKRLLEEEHRLHMAARHQAALAISLDHEHSEGGVPVEVHQALQAAMEKLQHRFTSLMREKADLKERVEELEHRCIQLSGETDTIGEYIALYQSQRAIMKQKHQEKEQYISMLAQDKEEMKAKLAELQNLVMRLVAERNDWYSRYTGAVARVGTVSPDLLPVGEDHPHPEHHEHTHLDAFSPPSSQSLSSGSAQNDSKPLGPKEDGTAQQIMQLLQEIQNPQGALRSPPFLGENPCIPFFYRPDEQDEVKILVV

Organism: Cyclopterus lumpus (NCBI:txid8103)